Protein AF-0000000085160279 (afdb_homodimer)

Sequence (922 aa):
MEKIKIAFLVFFAVGCGTLIAQEPYTLSIDKAVALAIEHNLSLSNTKRDLETKLRKADTAWNVFIPTVDVSGTMARTNEASTVSALVPVSPTGPGGSYDYVLPYSQTLPQWSLSSRLSASLTFNIALFEGIKNVRMEYENGKISYQKARLQLERDIRKSYLQILLLKENIVLLQENISAAERRLEIARANYRAGLVPELTVLQAQVGLENLRPSLQDLQNNLQIATESLAMNLGLPHGTKLELETIGFPDPISLDMENFISTAINSKPDLEELRRSIALLKSTRQANWYQLYTPSVSLGWTYDPTFQGDPMKDNWFNGDAWQQRSGMFSITLAWRLNSLLPVSREAQGLVDLDDSLEKMNTSLALAVRGTETEVYAVVLQLQKSQKSIEALQLNVKLASRAYTLAEDAYRAGTKDVMEVTNAELDLRKAQLEVLKEQYNYMTGLLDLEYSIGVPFGTLTRRMEKIKIAFLVFFAVGCGTLIAQEPYTLSIDKAVALAIEHNLSLSNTKRDLETKLRKADTAWNVFIPTVDVSGTMARTNEASTVSALVPVSPTGPGGSYDYVLPYSQTLPQWSLSSRLSASLTFNIALFEGIKNVRMEYENGKISYQKARLQLERDIRKSYLQILLLKENIVLLQENISAAERRLEIARANYRAGLVPELTVLQAQVGLENLRPSLQDLQNNLQIATESLAMNLGLPHGTKLELETIGFPDPISLDMENFISTAINSKPDLEELRRSIALLKSTRQANWYQLYTPSVSLGWTYDPTFQGDPMKDNWFNGDAWQQRSGMFSITLAWRLNSLLPVSREAQGLVDLDDSLEKMNTSLALAVRGTETEVYAVVLQLQKSQKSIEALQLNVKLASRAYTLAEDAYRAGTKDVMEVTNAELDLRKAQLEVLKEQYNYMTGLLDLEYSIGVPFGTLTRR

Secondary structure (DSSP, 8-state):
--HHHHHHHHTTTS----------EEE-HHHHHHHHHHH-HHHHHHHHHHHHHHHHHHTGGGGGSPEEEEEEEEEE-SS--EEEEEEE---SSTT-----EEEEEEE--SEEEEEEEEEEEEEETHHHHHHHHHHHHHHHHHHHHHHHHHHHHHHHHHHHHHHHHHHHHHHHHHHHHHHHHHHHHHHHHHHHTTSS-HHHHHHHHHHHHTHHHHHHHHHHHHHHHHHHHHHHHTPPTT--EEEPP-PPPPPPP--HHHHHHHHHHH-HHHHHHHHHHHHHHHHHHHHHHHHHS-EEEEEEEEEEEE-S-TTTS-TT-GGGG-EEEEEEEEEEEEEGGGGSTTSHHHHHHHHHHHHHHHHHHHHHHHHHHHHHHHHHHHHHHHHHHHHHHHHHHHHHHHHHHHHHHHHHHHTTSS-HHHHHHHHHHHHHHHHHHHHHHHHHHHHHHHHHHHHT--TTTTT--/--HHHHHHHHTTTS----------EEE-HHHHHHHHHHH-HHHHHHHHHHHHHHHHHHTGGGGGSPEEEEEEEEEEESS--EEEEEEE---SSTT-----EEEEEEE--SEEEEEEEEEEEEE-THHHHHHHHHHHHHHHHHHHHHHHHHHHHHHHHHHHHHHHHHHHHHHHHHHHHHHHHHHHHHHHHHHHTTSS-HHHHHHHHHHHHTHHHHHHHHHHHHHHHHHHHHHHTTPPTT--EEEPP-PPPPPPP--HHHHHHHHHHH-HHHHHHHHHHHHHHHHHHHHHHHHHS-EEEEEEEEEEEE-S-TTTS-TT-GGGG-EEEEEEEEEEE--GGGGSTTSHHHHHHHHHHHHHHHHHHHHHHHHHHHHHHHHHHHHHHHHHHHHHHHHHHHHHHHHHHHHHHHHHHHTTSS-HHHHHHHHHHHHHHHHHHHHHHHHHHHHHHHHHHHHT--TTTTT--

pLDDT: mean 82.9, std 17.47, range [30.81, 97.19]

Solvent-accessible surface area (backbone atoms only — not comparable to full-atom values): 48734 Å² total; per-residue (Å²): 124,71,70,70,55,57,59,61,55,59,67,66,62,67,70,59,69,74,77,61,80,67,70,62,48,74,36,44,74,68,54,46,42,53,40,22,72,73,43,18,64,70,60,50,51,45,49,49,52,38,51,51,33,44,50,49,38,73,49,41,66,57,72,75,54,59,50,73,47,78,49,79,44,77,46,68,52,91,62,67,52,59,49,64,42,63,46,67,56,74,50,83,62,92,84,57,66,70,76,59,64,45,74,40,58,49,66,45,50,40,41,37,39,36,36,38,39,34,36,34,39,69,45,43,76,20,53,58,41,46,39,52,43,41,41,50,50,29,54,49,34,52,46,51,43,52,45,52,52,52,50,48,45,54,50,50,53,45,51,52,51,50,45,52,50,45,51,52,49,49,54,53,49,50,52,49,48,52,52,32,50,52,49,33,53,51,38,48,53,36,34,78,71,69,73,44,61,69,65,56,35,52,52,35,46,50,60,41,59,63,46,50,61,56,50,52,51,50,51,50,48,40,51,52,50,51,50,52,51,31,52,50,37,54,43,64,89,85,67,52,74,38,70,61,85,76,82,83,76,76,90,71,88,82,56,66,68,62,46,42,55,42,19,72,72,45,18,52,70,58,52,47,49,52,50,49,51,52,46,51,52,43,48,48,48,21,53,48,36,55,47,75,42,54,31,41,33,40,36,37,36,39,37,42,29,42,70,42,35,69,89,74,39,69,85,78,44,74,76,35,52,61,51,58,50,32,36,41,34,43,32,41,36,36,56,53,43,42,78,38,70,67,25,66,64,29,43,51,54,52,51,47,50,51,50,50,53,45,48,51,49,49,47,53,51,49,52,53,49,48,44,52,49,48,52,45,43,52,49,49,41,53,46,34,59,56,34,45,55,51,32,52,52,43,30,55,52,27,48,49,48,31,55,50,35,49,51,35,37,76,72,68,77,43,58,68,65,55,35,53,51,30,47,52,49,26,50,52,31,50,49,51,35,53,53,41,53,51,47,38,55,47,38,49,52,51,44,29,57,57,28,41,48,65,83,60,61,80,73,70,108,130,70,71,75,59,60,65,65,59,62,70,67,64,68,74,61,72,71,80,61,79,68,70,61,48,75,35,43,72,68,52,46,42,53,40,22,73,72,44,19,60,71,60,50,45,47,50,50,52,39,50,52,34,44,50,48,38,73,44,41,68,34,72,75,55,55,48,36,37,39,35,37,36,40,34,36,41,74,54,70,54,61,48,62,43,63,49,67,51,73,48,85,62,91,84,55,64,74,74,59,57,50,73,44,61,47,69,45,55,47,44,39,44,36,34,38,38,35,39,37,39,69,45,44,74,20,52,60,41,48,40,51,44,41,42,49,50,29,55,50,34,52,48,52,45,50,46,53,50,51,51,50,45,52,50,50,53,47,52,51,52,51,48,52,50,44,52,52,50,49,54,51,49,50,51,49,50,53,51,32,51,53,48,31,51,50,37,49,53,36,36,76,71,68,74,43,61,71,61,57,33,51,52,34,46,48,57,41,58,63,47,50,52,55,51,51,50,50,52,48,49,42,52,44,49,51,50,52,49,32,51,52,35,52,44,64,88,84,67,50,74,38,71,62,85,76,81,82,76,76,92,70,88,83,56,66,69,61,46,45,56,41,18,72,72,45,18,54,70,56,52,48,49,54,50,50,49,54,44,50,52,42,48,48,49,20,51,48,36,55,47,76,40,55,30,42,32,42,36,39,37,38,37,44,27,43,78,41,39,75,92,76,42,67,87,81,43,78,75,35,54,61,51,64,49,65,47,80,43,78,44,81,45,69,67,66,59,42,78,37,72,84,28,72,64,30,40,49,53,52,50,47,50,51,49,50,51,50,49,50,52,48,47,53,48,48,51,53,48,48,45,52,49,48,50,50,44,51,52,51,42,52,49,35,58,55,45,46,56,52,32,53,48,45,30,54,51,26,48,49,48,27,52,50,34,48,51,34,37,75,71,67,75,43,58,70,65,54,32,50,51,28,46,52,48,25,49,52,30,50,50,48,36,53,54,41,54,51,47,38,56,48,40,51,53,49,43,30,59,57,28,40,48,67,84,57,64,83,72,72,110

InterPro domains:
  IPR003423 Outer membrane efflux protein [PF02321] (35-234)
  IPR003423 Outer membrane efflux protein [PF02321] (370-452)
  IPR051906 Outer membrane protein TolC-like [PTHR30026] (7-454)

Organism: Gracilinema caldarium (strain ATCC 51460 / DSM 7334 / H1) (NCBI:txid744872)

Radius of gyration: 43.68 Å; Cα contacts (8 Å, |Δi|>4): 1204; chains: 2; bounding box: 76×145×100 Å

Foldseek 3Di:
DVVVVVVVVVVVPPPPPPPPPPPADEDELVRLLVLLCVAFPVLVVLVVVLVVLVVCLVCLCCLQPWDKDKDKDKAFAPDQPFPQDQDQDPDPDDPDDSPDRPRRRDRQHRIKMKMKIKIKHKDFPLSVLVSVLSVLVSVLSVLVSVLVSLVLSLVLSLLLLVLVLLVVLLVLLVVVLVVLVVLLVVQVVCVVVVNDDPVSNVVSVVVNVVSVVVSVVSVVVSLVSVQVSCVSSNHDGPRRHDYDDDDFFDQFDQDLVVLLVLLCVAASVLVSLVSVLVSLVSVLVSLVRVQPAKMKMKMKMWMFMFRDNPVPDDPPPPVRRPPGDMDIDIDTGHDCQCVDCVGPSNVVSVVSVVVSVVSVVVSVVVSVVLSVQLVVLSVLLVVLVVVLVVLVVQLVVLVVQLVVQVVCVVVVNDDPVSNVVSSVSNSVSVSVSSVSSSVNVSSLSSSCNSSNHDPPPRRVD/DPVVVVVVPPVVPPPPPPPPPFPADEDELVRLLVLLCVAFPVLVVLVVVLVVLVVCLVCLCVLQFWDKDKDKDKAFDPDQPFPFDQPQPPDPDDPDDSPGRPRPRDRQPRIWMKMKIKIKHKDFPLSVLVSVLSVLVSVLSVLVSVLVSLVLSLVLSLLLLVLVLLVVLLVLLVVVLVVLVVLLVVVVVCVVVVNDDPVSNVVSVVVNVVSVVVSVVSVVVSLVSVQVSCVSSNHDGPRRHDYDDDDFFDQFDDDLVVLLVLLCVAASVLVSLVSVLVSLVSVLVSLVRVQPPKMKMWMKMWMFMFSDDPVPDDPPPPVRSPPGDMDIDIDIGHDCQCVPCPGPSNVVSVVSVVVSVVSVVVSVVVSVVLSVQLVVLSVLLVVLVVVLVVLVVQLVVLVVQLVVQVVCVVVVNDDVVSNVVSSVSNSVSVSVSSVSSSVNVSSLSSSCNSSNHDPPPRRVD

Nearest PDB structures (foldseek):
  1ek9-assembly1_A  TM=8.332E-01  e=2.697E-19  Escherichia coli
  5bun-assembly1_B  TM=8.546E-01  e=1.245E-18  Salmonella enterica subsp. enterica serovar Typhi
  2xmn-assembly1_C  TM=8.506E-01  e=3.181E-18  Escherichia coli K-12
  2wmz-assembly1_B  TM=8.341E-01  e=1.848E-18  Escherichia coli K-12
  2vdd-assembly1_A  TM=8.212E-01  e=1.206E-17  Escherichia coli K-12

Structure (mmCIF, N/CA/C/O backbone):
data_AF-0000000085160279-model_v1
#
loop_
_entity.id
_entity.type
_entity.pdbx_description
1 polymer 'Outer membrane efflux protein'
#
loop_
_atom_site.group_PDB
_atom_site.id
_atom_site.type_symbol
_atom_site.label_atom_id
_atom_site.label_alt_id
_atom_site.label_comp_id
_atom_site.label_asym_id
_atom_site.label_entity_id
_atom_site.label_seq_id
_atom_site.pdbx_PDB_ins_code
_atom_site.Cartn_x
_atom_site.Cartn_y
_atom_site.Cartn_z
_atom_site.occupancy
_atom_site.B_iso_or_equiv
_atom_site.auth_seq_id
_atom_site.auth_comp_id
_atom_site.auth_asym_id
_atom_site.auth_atom_id
_atom_site.pdbx_PDB_model_num
ATOM 1 N N . MET A 1 1 ? 39.062 34.781 -33.75 1 34.47 1 MET A N 1
ATOM 2 C CA . MET A 1 1 ? 37.906 34.094 -33.156 1 34.47 1 MET A CA 1
ATOM 3 C C . MET A 1 1 ? 37.688 32.75 -33.844 1 34.47 1 MET A C 1
ATOM 5 O O . MET A 1 1 ? 36.969 31.906 -33.312 1 34.47 1 MET A O 1
ATOM 9 N N . GLU A 1 2 ? 38.062 32.688 -35.156 1 42.19 2 GLU A N 1
ATOM 10 C CA . GLU A 1 2 ? 37.844 31.5 -35.969 1 42.19 2 GLU A CA 1
ATOM 11 C C . GLU A 1 2 ? 38.812 30.391 -35.625 1 42.19 2 GLU A C 1
ATOM 13 O O . GLU A 1 2 ? 38.531 29.219 -35.844 1 42.19 2 GLU A O 1
ATOM 18 N N . LYS A 1 3 ? 40.125 30.703 -35.406 1 48.88 3 LYS A N 1
ATOM 19 C CA . LYS A 1 3 ? 41.188 29.719 -35.219 1 48.88 3 LYS A CA 1
ATOM 20 C C . LYS A 1 3 ? 40.969 28.922 -33.938 1 48.88 3 LYS A C 1
ATOM 22 O O . LYS A 1 3 ? 41.438 27.781 -33.812 1 48.88 3 LYS A O 1
ATOM 27 N N . ILE A 1 4 ? 40.469 29.672 -32.875 1 44.59 4 ILE A N 1
ATOM 28 C CA . ILE A 1 4 ? 40.375 28.984 -31.578 1 44.59 4 ILE A CA 1
ATOM 29 C C . ILE A 1 4 ? 39.25 27.922 -31.656 1 44.59 4 ILE A C 1
ATOM 31 O O . ILE A 1 4 ? 39.125 27.094 -30.75 1 44.59 4 ILE A O 1
ATOM 35 N N . LYS A 1 5 ? 38.281 28.031 -32.656 1 46.5 5 LYS A N 1
ATOM 36 C CA . LYS A 1 5 ? 37.188 27.094 -32.75 1 46.5 5 LYS A CA 1
ATOM 37 C C . LYS A 1 5 ? 37.625 25.734 -33.281 1 46.5 5 LYS A C 1
ATOM 39 O O . LYS A 1 5 ? 37.125 24.703 -32.875 1 46.5 5 LYS A O 1
ATOM 44 N N . ILE A 1 6 ? 38.688 25.906 -34.219 1 44.31 6 ILE A N 1
ATOM 45 C CA . ILE A 1 6 ? 39.031 24.641 -34.844 1 44.31 6 ILE A CA 1
ATOM 46 C C . ILE A 1 6 ? 39.75 23.734 -33.844 1 44.31 6 ILE A C 1
ATOM 48 O O . ILE A 1 6 ? 39.656 22.5 -33.938 1 44.31 6 ILE A O 1
ATOM 52 N N . ALA A 1 7 ? 40.594 24.375 -32.906 1 43.75 7 ALA A N 1
ATOM 53 C CA . ALA A 1 7 ? 41.438 23.531 -32.062 1 43.75 7 ALA A CA 1
ATOM 54 C C . ALA A 1 7 ? 40.562 22.75 -31.078 1 43.75 7 ALA A C 1
ATOM 56 O O . ALA A 1 7 ? 40.906 21.625 -30.688 1 43.75 7 ALA A O 1
ATOM 57 N N . PHE A 1 8 ? 39.375 23.375 -30.688 1 43.59 8 PHE A N 1
ATOM 58 C CA . PHE A 1 8 ? 38.562 22.656 -29.688 1 43.59 8 PHE A CA 1
ATOM 59 C C . PHE A 1 8 ? 37.938 21.406 -30.297 1 43.59 8 PHE A C 1
ATOM 61 O O . PHE A 1 8 ? 37.625 20.469 -29.578 1 43.59 8 PHE A O 1
ATOM 68 N N . LEU A 1 9 ? 37.75 21.391 -31.656 1 42.62 9 LEU A N 1
ATOM 69 C CA . LEU A 1 9 ? 37.031 20.25 -32.188 1 42.62 9 LEU A CA 1
ATOM 70 C C . LEU A 1 9 ? 37.906 19 -32.188 1 42.62 9 LEU A C 1
ATOM 72 O O . LEU A 1 9 ? 37.438 17.891 -32 1 42.62 9 LEU A O 1
ATOM 76 N N . VAL A 1 10 ? 39.219 19.219 -32.438 1 43.72 10 VAL A N 1
ATOM 77 C CA . VAL A 1 10 ? 40 18.016 -32.656 1 43.72 10 VAL A CA 1
ATOM 78 C C . VAL A 1 10 ? 40.125 17.219 -31.375 1 43.72 10 VAL A C 1
ATOM 80 O O . VAL A 1 10 ? 40.156 15.984 -31.391 1 43.72 10 VAL A O 1
ATOM 83 N N . PHE A 1 11 ? 40.219 17.891 -30.188 1 41.56 11 PHE A N 1
ATOM 84 C CA . PHE A 1 11 ? 40.562 17.078 -29.031 1 41.56 11 PHE A CA 1
ATOM 85 C C . PHE A 1 11 ? 39.406 16.141 -28.672 1 41.56 11 PHE A C 1
ATOM 87 O O . PHE A 1 11 ? 39.531 15.266 -27.812 1 41.56 11 PHE A O 1
ATOM 94 N N . PHE A 1 12 ? 38.125 16.469 -29.078 1 40.34 12 PHE A N 1
ATOM 95 C CA . PHE A 1 12 ? 37.094 15.602 -28.531 1 40.34 12 PHE A CA 1
ATOM 96 C C . PHE A 1 12 ? 37.125 14.25 -29.234 1 40.34 12 PHE A C 1
ATOM 98 O O . PHE A 1 12 ? 36.344 13.344 -28.859 1 40.34 12 PHE A O 1
ATOM 105 N N . ALA A 1 13 ? 37.688 14.156 -30.484 1 37.88 13 ALA A N 1
ATOM 106 C CA . ALA A 1 13 ? 37.469 12.875 -31.156 1 37.88 13 ALA A CA 1
ATOM 107 C C . ALA A 1 13 ? 38.188 11.75 -30.453 1 37.88 13 ALA A C 1
ATOM 109 O O . ALA A 1 13 ? 37.875 10.578 -30.625 1 37.88 13 ALA A O 1
ATOM 110 N N . VAL A 1 14 ? 39.406 12.117 -29.984 1 39.25 14 VAL A N 1
ATOM 111 C CA . VAL A 1 14 ? 40.25 10.945 -29.766 1 39.25 14 VAL A CA 1
ATOM 112 C C . VAL A 1 14 ? 39.719 10.141 -28.578 1 39.25 14 VAL A C 1
ATOM 114 O O . VAL A 1 14 ? 40.219 9.055 -28.281 1 39.25 14 VAL A O 1
ATOM 117 N N . GLY A 1 15 ? 39.062 10.82 -27.656 1 37.03 15 GLY A N 1
ATOM 118 C CA . GLY A 1 15 ? 38.875 9.906 -26.547 1 37.03 15 GLY A CA 1
ATOM 119 C C . GLY A 1 15 ? 38 8.727 -26.875 1 37.03 15 GLY A C 1
ATOM 120 O O . GLY A 1 15 ? 36.812 8.727 -26.547 1 37.03 15 GLY A O 1
ATOM 121 N N . CYS A 1 16 ? 37.844 8.391 -28.156 1 37.28 16 CYS A N 1
ATOM 122 C CA . CYS A 1 16 ? 37.094 7.145 -28.297 1 37.28 16 CYS A CA 1
ATOM 123 C C . CYS A 1 16 ? 37.719 6.035 -27.469 1 37.28 16 CYS A C 1
ATOM 125 O O . CYS A 1 16 ? 38.844 5.586 -27.766 1 37.28 16 CYS A O 1
ATOM 127 N N . GLY A 1 17 ? 37.656 6.074 -26.203 1 36.75 17 GLY A N 1
ATOM 128 C CA . GLY A 1 17 ? 38.031 4.949 -25.375 1 36.75 17 GLY A CA 1
ATOM 129 C C . GLY A 1 17 ? 37.719 3.604 -26.016 1 36.75 17 GLY A C 1
ATOM 130 O O . GLY A 1 17 ? 36.656 3.406 -26.594 1 36.75 17 GLY A O 1
ATOM 131 N N . THR A 1 18 ? 38.719 3.016 -26.641 1 39.62 18 THR A N 1
ATOM 132 C CA . THR A 1 18 ? 38.719 1.594 -26.969 1 39.62 18 THR A CA 1
ATOM 133 C C . THR A 1 18 ? 37.812 0.825 -26 1 39.62 18 THR A C 1
ATOM 135 O O . THR A 1 18 ? 37.938 0.979 -24.781 1 39.62 18 THR A O 1
ATOM 138 N N . LEU A 1 19 ? 36.594 0.634 -26.359 1 41.16 19 LEU A N 1
ATOM 139 C CA . LEU A 1 19 ? 35.812 -0.433 -25.75 1 41.16 19 LEU A CA 1
ATOM 140 C C . LEU A 1 19 ? 36.656 -1.681 -25.531 1 41.16 19 LEU A C 1
ATOM 142 O O . LEU A 1 19 ? 36.906 -2.436 -26.469 1 41.16 19 LEU A O 1
ATOM 146 N N . ILE A 1 20 ? 37.906 -1.626 -24.984 1 40.78 20 ILE A N 1
ATOM 147 C CA . ILE A 1 20 ? 38.531 -2.863 -24.5 1 40.78 20 ILE A CA 1
ATOM 148 C C . ILE A 1 20 ? 37.438 -3.85 -24.094 1 40.78 20 ILE A C 1
ATOM 150 O O . ILE A 1 20 ? 36.5 -3.482 -23.391 1 40.78 20 ILE A O 1
ATOM 154 N N . ALA A 1 21 ? 37.344 -4.793 -24.859 1 44.59 21 ALA A N 1
ATOM 155 C CA . ALA A 1 21 ? 36.594 -5.969 -24.484 1 44.59 21 ALA A CA 1
ATOM 156 C C . ALA A 1 21 ? 36.688 -6.238 -22.984 1 44.59 21 ALA A C 1
ATOM 158 O O . ALA A 1 21 ? 37.781 -6.555 -22.484 1 44.59 21 ALA A O 1
ATOM 159 N N . GLN A 1 22 ? 36.156 -5.473 -22.094 1 50.62 22 GLN A N 1
ATOM 160 C CA . GLN A 1 22 ? 36.188 -5.578 -20.641 1 50.62 22 GLN A CA 1
ATOM 161 C C . GLN A 1 22 ? 36.031 -7.027 -20.188 1 50.62 22 GLN A C 1
ATOM 163 O O . GLN A 1 22 ? 35.156 -7.746 -20.656 1 50.62 22 GLN A O 1
ATOM 168 N N . GLU A 1 23 ? 37.156 -7.727 -19.844 1 59.12 23 GLU A N 1
ATOM 169 C CA . GLU A 1 23 ? 37.219 -9.047 -19.219 1 59.12 23 GLU A CA 1
ATOM 170 C C . GLU A 1 23 ? 35.969 -9.289 -18.344 1 59.12 23 GLU A C 1
ATOM 172 O O . GLU A 1 23 ? 35.469 -8.359 -17.719 1 59.12 23 GLU A O 1
ATOM 177 N N . PRO A 1 24 ? 35.375 -10.461 -18.656 1 71.31 24 PRO A N 1
ATOM 178 C CA . PRO A 1 24 ? 34.188 -10.766 -17.844 1 71.31 24 PRO A CA 1
ATOM 179 C C . PRO A 1 24 ? 34.438 -10.586 -16.344 1 71.31 24 PRO A C 1
ATOM 181 O O . PRO A 1 24 ? 35.5 -10.945 -15.844 1 71.31 24 PRO A O 1
ATOM 184 N N . TYR A 1 25 ? 33.844 -9.672 -15.773 1 75.88 25 TYR A N 1
ATOM 185 C CA . TYR A 1 25 ? 33.875 -9.398 -14.344 1 75.88 25 TYR A CA 1
ATOM 186 C C . TYR A 1 25 ? 33.312 -10.586 -13.555 1 75.88 25 TYR A C 1
ATOM 188 O O . TYR A 1 25 ? 32.125 -10.914 -13.648 1 75.88 25 TYR A O 1
ATOM 196 N N . THR A 1 26 ? 34.25 -11.508 -13.023 1 85.62 26 THR A N 1
ATOM 197 C CA . THR A 1 26 ? 33.844 -12.617 -12.18 1 85.62 26 THR A CA 1
ATOM 198 C C . THR A 1 26 ? 33.281 -12.109 -10.852 1 85.62 26 THR A C 1
ATOM 200 O O . THR A 1 26 ? 33.969 -11.367 -10.141 1 85.62 26 THR A O 1
ATOM 203 N N . LEU A 1 27 ? 32.094 -12.398 -10.688 1 91.38 27 LEU A N 1
ATOM 204 C CA . LEU A 1 27 ? 31.391 -11.828 -9.539 1 91.38 27 LEU A CA 1
ATOM 205 C C . LEU A 1 27 ? 30.859 -12.93 -8.625 1 91.38 27 LEU A C 1
ATOM 207 O O . LEU A 1 27 ? 30.141 -13.82 -9.086 1 91.38 27 LEU A O 1
ATOM 211 N N . SER A 1 28 ? 31.406 -12.93 -7.406 1 93.62 28 SER A N 1
ATOM 212 C CA . SER A 1 28 ? 30.781 -13.758 -6.387 1 93.62 28 SER A CA 1
ATOM 213 C C . SER A 1 28 ? 29.531 -13.094 -5.82 1 93.62 28 SER A C 1
ATOM 215 O O . SER A 1 28 ? 29.312 -11.898 -6.02 1 93.62 28 SER A O 1
ATOM 217 N N . ILE A 1 29 ? 28.719 -13.883 -5.172 1 94.5 29 ILE A N 1
ATOM 218 C CA . ILE A 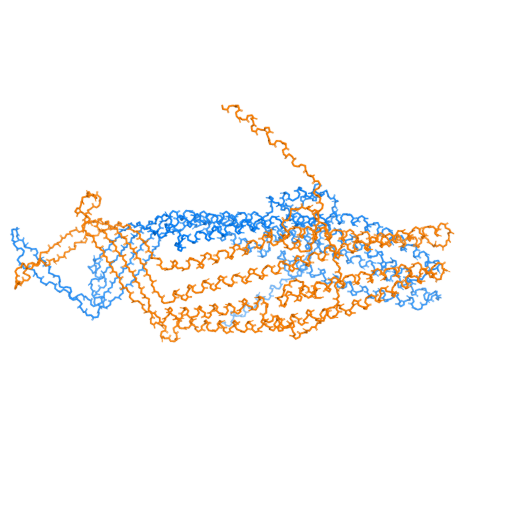1 29 ? 27.453 -13.367 -4.652 1 94.5 29 ILE A CA 1
ATOM 219 C C . ILE A 1 29 ? 27.734 -12.266 -3.633 1 94.5 29 ILE A C 1
ATOM 221 O O . ILE A 1 29 ? 27.047 -11.242 -3.623 1 94.5 29 ILE A O 1
ATOM 225 N N . ASP A 1 30 ? 28.734 -12.414 -2.789 1 93.56 30 ASP A N 1
ATOM 226 C CA . ASP A 1 30 ? 29.062 -11.422 -1.768 1 93.56 30 ASP A CA 1
ATOM 227 C C . ASP A 1 30 ? 29.641 -10.156 -2.395 1 93.56 30 ASP A C 1
ATOM 229 O O . ASP A 1 30 ? 29.359 -9.047 -1.946 1 93.56 30 ASP A O 1
ATOM 233 N N . LYS A 1 31 ? 30.391 -10.383 -3.418 1 94.25 31 LYS A N 1
ATOM 234 C CA . LYS A 1 31 ? 30.953 -9.234 -4.121 1 94.25 31 LYS A CA 1
ATOM 235 C C . LYS A 1 31 ? 29.875 -8.445 -4.844 1 94.25 31 LYS A C 1
ATOM 237 O O . LYS A 1 31 ? 29.938 -7.219 -4.918 1 94.25 31 LYS A O 1
ATOM 242 N N . ALA A 1 32 ? 28.953 -9.203 -5.406 1 95.44 32 ALA A N 1
ATOM 243 C CA . ALA A 1 32 ? 27.844 -8.531 -6.066 1 95.44 32 ALA A CA 1
ATOM 244 C C . ALA A 1 32 ? 27.062 -7.664 -5.078 1 95.44 32 ALA A C 1
ATOM 246 O O . ALA A 1 32 ? 26.703 -6.527 -5.391 1 95.44 32 ALA A O 1
ATOM 247 N N . VAL A 1 33 ? 26.891 -8.18 -3.871 1 96.44 33 VAL A N 1
ATOM 248 C CA . VAL A 1 33 ? 26.172 -7.445 -2.838 1 96.44 33 VAL A CA 1
ATOM 249 C C . VAL A 1 33 ? 26.953 -6.203 -2.43 1 96.44 33 VAL A C 1
ATOM 251 O O . VAL A 1 33 ? 26.391 -5.117 -2.299 1 96.44 33 VAL A O 1
ATOM 254 N N . ALA A 1 34 ? 28.25 -6.355 -2.262 1 95.06 34 ALA A N 1
ATOM 255 C CA . ALA A 1 34 ? 29.109 -5.238 -1.864 1 95.06 34 ALA A CA 1
ATOM 256 C C . ALA A 1 34 ? 29.094 -4.145 -2.926 1 95.06 34 ALA A C 1
ATOM 258 O O . ALA A 1 34 ? 29.031 -2.955 -2.6 1 95.06 34 ALA A O 1
ATOM 259 N N . LEU A 1 35 ? 29.141 -4.605 -4.148 1 94.19 35 LEU A N 1
ATOM 260 C CA . LEU A 1 35 ? 29.109 -3.654 -5.254 1 94.19 35 LEU A CA 1
ATOM 261 C C . LEU A 1 35 ? 27.797 -2.895 -5.285 1 94.19 35 LEU A C 1
ATOM 263 O O . LEU A 1 35 ? 27.766 -1.689 -5.551 1 94.19 35 LEU A O 1
ATOM 267 N N . ALA A 1 36 ? 26.688 -3.584 -5.105 1 96.19 36 ALA A N 1
ATOM 268 C CA . ALA A 1 36 ? 25.359 -2.963 -5.125 1 96.19 36 ALA A CA 1
ATOM 269 C C . ALA A 1 36 ? 25.219 -1.955 -3.988 1 96.19 36 ALA A C 1
ATOM 271 O O . ALA A 1 36 ? 24.656 -0.873 -4.18 1 96.19 36 ALA A O 1
ATOM 272 N N . ILE A 1 37 ? 25.734 -2.303 -2.834 1 95.69 37 ILE A N 1
ATOM 273 C CA . ILE A 1 37 ? 25.625 -1.432 -1.67 1 95.69 37 ILE A CA 1
ATOM 274 C C . ILE A 1 37 ? 26.406 -0.145 -1.911 1 95.69 37 ILE A C 1
ATOM 276 O O . ILE A 1 37 ? 25.984 0.936 -1.494 1 95.69 37 ILE A O 1
ATOM 280 N N . GLU A 1 38 ? 27.422 -0.228 -2.625 1 93.5 38 GLU A N 1
ATOM 281 C CA . GLU A 1 38 ? 28.281 0.927 -2.842 1 93.5 38 GLU A CA 1
ATOM 282 C C . GLU A 1 38 ? 27.766 1.797 -3.984 1 93.5 38 GLU A C 1
ATOM 284 O O . GLU A 1 38 ? 27.844 3.025 -3.922 1 93.5 38 GLU A O 1
ATOM 289 N N . HIS A 1 39 ? 27.141 1.119 -5.027 1 92.38 39 HIS A N 1
ATOM 290 C CA . HIS A 1 39 ? 26.922 1.895 -6.242 1 92.38 39 HIS A CA 1
ATOM 291 C C . HIS A 1 39 ? 25.438 1.993 -6.574 1 92.38 39 HIS A C 1
ATOM 293 O O . HIS A 1 39 ? 25.062 2.711 -7.5 1 92.38 39 HIS A O 1
ATOM 299 N N . ASN A 1 40 ? 24.609 1.35 -5.875 1 93.31 40 ASN A N 1
ATOM 300 C CA . ASN A 1 40 ? 23.172 1.391 -6.195 1 93.31 40 ASN A CA 1
ATOM 301 C C . ASN A 1 40 ? 22.594 2.785 -5.988 1 93.31 40 ASN A C 1
ATOM 303 O O . ASN A 1 40 ? 22.797 3.393 -4.934 1 93.31 40 ASN A O 1
ATOM 307 N N . LEU A 1 41 ? 21.891 3.24 -6.945 1 92.12 41 LEU A N 1
ATOM 308 C CA . LEU A 1 41 ? 21.391 4.613 -6.945 1 92.12 41 LEU A CA 1
ATOM 309 C C . LEU A 1 41 ? 20.234 4.773 -5.957 1 92.12 41 LEU A C 1
ATOM 311 O O . LEU A 1 41 ? 20.125 5.805 -5.293 1 92.12 41 LEU A O 1
ATOM 315 N N . SER A 1 42 ? 19.359 3.797 -5.898 1 92.38 42 SER A N 1
ATOM 316 C CA . SER A 1 42 ? 18.219 3.875 -4.98 1 92.38 42 SER A CA 1
ATOM 317 C C . SER A 1 42 ? 18.688 3.926 -3.529 1 92.38 42 SER A C 1
ATOM 319 O O . SER A 1 42 ? 18.188 4.719 -2.734 1 92.38 42 SER A O 1
ATOM 321 N N . LEU A 1 43 ? 19.703 3.107 -3.172 1 94.44 43 LEU A N 1
ATOM 322 C CA . LEU A 1 43 ? 20.234 3.107 -1.816 1 94.44 43 LEU A CA 1
ATOM 323 C C . LEU A 1 43 ? 20.969 4.414 -1.523 1 94.44 43 LEU A C 1
ATOM 325 O O . LEU A 1 43 ? 20.922 4.918 -0.399 1 94.44 43 LEU A O 1
ATOM 329 N N . SER A 1 44 ? 21.625 4.98 -2.543 1 94 44 SER A N 1
ATOM 330 C CA . SER A 1 44 ? 22.312 6.258 -2.373 1 94 44 SER A CA 1
ATOM 331 C C . SER A 1 44 ? 21.328 7.371 -2.021 1 94 44 SER A C 1
ATOM 333 O O . SER A 1 44 ? 21.625 8.234 -1.197 1 94 44 SER A O 1
ATOM 335 N N . ASN A 1 45 ? 20.203 7.289 -2.641 1 93.81 45 ASN A N 1
ATOM 336 C CA . ASN A 1 45 ? 19.172 8.273 -2.322 1 93.81 45 ASN A CA 1
ATOM 337 C C . ASN A 1 45 ? 18.672 8.117 -0.89 1 93.81 45 ASN A C 1
ATOM 339 O O . ASN A 1 45 ? 18.438 9.109 -0.198 1 93.81 45 ASN A O 1
ATOM 343 N N . THR A 1 46 ? 18.469 6.914 -0.438 1 94.5 46 THR A N 1
ATOM 344 C CA . THR A 1 46 ? 18.047 6.672 0.938 1 94.5 46 THR A CA 1
ATOM 345 C C . THR A 1 46 ? 19.125 7.133 1.92 1 94.5 46 THR A C 1
ATOM 347 O O . THR A 1 46 ? 18.812 7.625 3.006 1 94.5 46 THR A O 1
ATOM 350 N N . LYS A 1 47 ? 20.344 6.98 1.533 1 95 47 LYS A N 1
ATOM 351 C CA . LYS A 1 47 ? 21.453 7.461 2.355 1 95 47 LYS A CA 1
ATOM 352 C C . LYS A 1 47 ? 21.438 8.984 2.463 1 95 47 LYS A C 1
ATOM 354 O O . LYS A 1 47 ? 21.672 9.531 3.541 1 95 47 LYS A O 1
ATOM 359 N N . ARG A 1 48 ? 21.172 9.648 1.359 1 95.44 48 ARG A N 1
ATOM 360 C CA . ARG A 1 48 ? 21.078 11.102 1.366 1 95.44 48 ARG A CA 1
ATOM 361 C C . ARG A 1 48 ? 19.922 11.57 2.252 1 95.44 48 ARG A C 1
ATOM 363 O O . ARG A 1 48 ? 20.047 12.594 2.939 1 95.44 48 ARG A O 1
ATOM 370 N N . ASP A 1 49 ? 18.859 10.82 2.234 1 94.94 49 ASP A N 1
ATOM 371 C CA . ASP A 1 49 ? 17.75 11.141 3.119 1 94.94 49 ASP A CA 1
ATOM 372 C C . ASP A 1 49 ? 18.156 11.039 4.586 1 94.94 49 ASP A C 1
ATOM 374 O O . ASP A 1 49 ? 17.766 11.859 5.41 1 94.94 49 ASP A O 1
ATOM 378 N N . LEU A 1 50 ? 18.922 10.008 4.898 1 95.88 50 LEU A N 1
ATOM 379 C CA . LEU A 1 50 ? 19.422 9.828 6.258 1 95.88 50 LEU A CA 1
ATOM 380 C C . LEU A 1 50 ? 20.359 10.977 6.648 1 95.88 50 LEU A C 1
ATOM 382 O O . LEU A 1 50 ? 20.281 11.492 7.766 1 95.88 50 LEU A O 1
ATOM 386 N N . GLU A 1 51 ? 21.156 11.453 5.711 1 96.19 51 GLU A N 1
ATOM 387 C CA . GLU A 1 51 ? 22.078 12.562 5.969 1 96.19 51 GLU A CA 1
ATOM 388 C C . GLU A 1 51 ? 21.312 13.859 6.211 1 96.19 51 GLU A C 1
ATOM 390 O O . GLU A 1 51 ? 21.703 14.68 7.043 1 96.19 51 GLU A O 1
ATOM 395 N N . THR A 1 52 ? 20.281 13.969 5.457 1 95.81 52 THR A N 1
ATOM 396 C CA . THR A 1 52 ? 19.438 15.141 5.652 1 95.81 52 THR A CA 1
ATOM 397 C C . THR A 1 52 ? 18.812 15.125 7.047 1 95.81 52 THR A C 1
ATOM 399 O O . THR A 1 52 ? 18.781 16.156 7.73 1 95.81 52 THR A O 1
ATOM 402 N N . LYS A 1 53 ? 18.312 13.969 7.496 1 94.88 53 LYS A N 1
ATOM 403 C CA . LYS A 1 53 ? 17.734 13.844 8.836 1 94.88 53 LYS A CA 1
ATOM 404 C C . LYS A 1 53 ? 18.797 14.078 9.906 1 94.88 53 LYS A C 1
ATOM 406 O O . LYS A 1 53 ? 18.5 14.648 10.961 1 94.88 53 LYS A O 1
ATOM 411 N N . LEU A 1 54 ? 20.016 13.625 9.648 1 96.12 54 LEU A N 1
ATOM 412 C CA . LEU A 1 54 ? 21.125 13.859 10.57 1 96.12 54 LEU A CA 1
ATOM 413 C C . LEU A 1 54 ? 21.422 15.344 10.703 1 96.12 54 LEU A C 1
ATOM 415 O O . LEU A 1 54 ? 21.609 15.852 11.812 1 96.12 54 LEU A O 1
ATOM 419 N N . ARG A 1 55 ? 21.422 16.031 9.586 1 96.31 55 ARG A N 1
ATOM 420 C CA . ARG A 1 55 ? 21.656 17.469 9.617 1 96.31 55 ARG A CA 1
ATOM 421 C C . ARG A 1 55 ? 20.562 18.188 10.391 1 96.31 55 ARG A C 1
ATOM 423 O O . ARG A 1 55 ? 20.828 19.109 11.156 1 96.31 55 ARG A O 1
ATOM 430 N N . LYS A 1 56 ? 19.328 17.766 10.227 1 94.44 56 LYS A N 1
ATOM 431 C CA . LYS A 1 56 ? 18.219 18.375 10.961 1 94.44 56 LYS A CA 1
ATOM 432 C C . LYS A 1 56 ? 18.344 18.109 12.461 1 94.44 56 LYS A C 1
ATOM 434 O O . LYS A 1 56 ? 18.047 18.984 13.273 1 94.44 56 LYS A O 1
ATOM 439 N N . ALA A 1 57 ? 18.812 16.922 12.773 1 95.19 57 ALA A N 1
ATOM 440 C CA . ALA A 1 57 ? 18.984 16.562 14.18 1 95.19 57 ALA A CA 1
ATOM 441 C C . ALA A 1 57 ? 20.125 17.359 14.805 1 95.19 57 ALA A C 1
ATOM 443 O O . ALA A 1 57 ? 20.016 17.828 15.938 1 95.19 57 ALA A O 1
ATOM 444 N N . ASP A 1 58 ? 21.188 17.641 14.039 1 94.56 58 ASP A N 1
ATOM 445 C CA . ASP A 1 58 ? 22.344 18.359 14.539 1 94.56 58 ASP A CA 1
ATOM 446 C C . ASP A 1 58 ? 22.047 19.859 14.688 1 94.56 58 ASP A C 1
ATOM 448 O O . ASP A 1 58 ? 22.562 20.516 15.586 1 94.56 58 ASP A O 1
ATOM 452 N N . THR A 1 59 ? 21.109 20.25 13.805 1 93.19 59 THR A N 1
ATOM 453 C CA . THR A 1 59 ? 20.797 21.672 13.82 1 93.19 59 THR A CA 1
ATOM 454 C C . THR A 1 59 ? 19.453 21.922 14.516 1 93.19 59 THR A C 1
ATOM 456 O O . THR A 1 59 ? 18.859 22.969 14.344 1 93.19 59 THR A O 1
ATOM 459 N N . ALA A 1 60 ? 19.016 20.906 15.25 1 91 60 ALA A N 1
ATOM 460 C CA . ALA A 1 60 ? 17.688 21.016 15.875 1 91 60 ALA A CA 1
ATOM 461 C C . ALA A 1 60 ? 17.672 22.141 16.922 1 91 60 ALA A C 1
ATOM 463 O O . ALA A 1 60 ? 16.609 22.688 17.219 1 91 60 ALA A O 1
ATOM 464 N N . TRP A 1 61 ? 18.859 22.641 17.328 1 89.94 61 TRP A N 1
ATOM 465 C CA . TRP A 1 61 ? 18.969 23.672 18.344 1 89.94 61 TRP A CA 1
ATOM 466 C C . TRP A 1 61 ? 18.75 25.062 17.734 1 89.94 61 TRP A C 1
ATOM 468 O O . TRP A 1 61 ? 18.688 26.047 18.453 1 89.94 61 TRP A O 1
ATOM 478 N N . ASN A 1 62 ? 18.609 25.047 16.344 1 88.38 62 ASN A N 1
ATOM 479 C CA . ASN A 1 62 ? 18.469 26.328 15.664 1 88.38 62 ASN A CA 1
ATOM 480 C C . ASN A 1 62 ? 17.156 27.016 16.047 1 88.38 62 ASN A C 1
ATOM 482 O O . ASN A 1 62 ? 16.969 28.203 15.75 1 88.38 62 ASN A O 1
ATOM 486 N N . VAL A 1 63 ? 16.281 26.25 16.766 1 86.25 63 VAL A N 1
ATOM 487 C CA . VAL A 1 63 ? 15.031 26.844 17.234 1 86.25 63 VAL A CA 1
ATOM 488 C C . VAL A 1 63 ? 15.32 27.875 18.328 1 86.25 63 VAL A C 1
ATOM 490 O O . VAL A 1 63 ? 14.492 28.75 18.594 1 86.25 63 VAL A O 1
ATOM 493 N N . PHE A 1 64 ? 16.609 27.953 18.875 1 89.12 64 PHE A N 1
ATOM 494 C CA . PHE A 1 64 ? 17.016 28.875 19.938 1 89.12 64 PHE A CA 1
ATOM 495 C C . PHE A 1 64 ? 17.719 30.094 19.359 1 89.12 64 PHE A C 1
ATOM 497 O O . PHE A 1 64 ? 18.141 30.984 20.094 1 89.12 64 PHE A O 1
ATOM 504 N N . ILE A 1 65 ? 17.75 30.109 17.984 1 90.12 65 ILE A N 1
ATOM 505 C CA . ILE A 1 65 ? 18.328 31.281 17.344 1 90.12 65 ILE A CA 1
ATOM 506 C C . ILE A 1 65 ? 17.266 32.375 17.203 1 90.12 65 ILE A C 1
ATOM 508 O O . ILE A 1 65 ? 16.203 32.125 16.641 1 90.12 65 ILE A O 1
ATOM 512 N N . PRO A 1 66 ? 17.531 33.594 17.719 1 90.12 66 PRO A N 1
ATOM 513 C CA . PRO A 1 66 ? 16.562 34.688 17.578 1 90.12 66 PRO A CA 1
ATOM 514 C C . PRO A 1 66 ? 16.312 35.094 16.125 1 90.12 66 PRO A C 1
ATOM 516 O O . PRO A 1 66 ? 17.203 34.969 15.289 1 90.12 66 PRO A O 1
ATOM 519 N N . THR A 1 67 ? 15.18 35.406 15.875 1 90.19 67 THR A N 1
ATOM 520 C CA . THR A 1 67 ? 14.844 35.938 14.57 1 90.19 67 THR A CA 1
ATOM 521 C C . THR A 1 67 ? 15.18 37.438 14.516 1 90.19 67 THR A C 1
ATOM 523 O O . THR A 1 67 ? 14.781 38.188 15.398 1 90.19 67 THR A O 1
ATOM 526 N N . VAL A 1 68 ? 16 37.781 13.562 1 90.44 68 VAL A N 1
ATOM 527 C CA . VAL A 1 68 ? 16.391 39.156 13.398 1 90.44 68 VAL A CA 1
ATOM 528 C C . VAL A 1 68 ? 15.742 39.75 12.133 1 90.44 68 VAL A C 1
ATOM 530 O O . VAL A 1 68 ? 15.906 39.188 11.047 1 90.44 68 VAL A O 1
ATOM 533 N N . ASP A 1 69 ? 15.086 40.781 12.289 1 89.44 69 ASP A N 1
ATOM 534 C CA . ASP A 1 69 ? 14.398 41.438 11.172 1 89.44 69 ASP A CA 1
ATOM 535 C C . ASP A 1 69 ? 14.789 42.906 11.07 1 89.44 69 ASP A C 1
ATOM 537 O O . ASP A 1 69 ? 14.977 43.562 12.086 1 89.44 69 ASP A O 1
ATOM 541 N N . VAL A 1 70 ? 14.961 43.312 9.812 1 86.62 70 VAL A N 1
ATOM 542 C CA . VAL A 1 70 ? 15.211 44.719 9.523 1 86.62 70 VAL A CA 1
ATOM 543 C C . VAL A 1 70 ? 14.141 45.219 8.57 1 86.62 70 VAL A C 1
ATOM 545 O O . VAL A 1 70 ? 13.781 44.562 7.594 1 86.62 70 VAL A O 1
ATOM 548 N N . SER A 1 71 ? 13.578 46.344 9.039 1 87 71 SER A N 1
ATOM 549 C CA . SER A 1 71 ? 12.578 46.969 8.172 1 87 71 SER A CA 1
ATOM 550 C C . SER A 1 71 ? 12.789 48.469 8.062 1 87 71 SER A C 1
ATOM 552 O O . SER A 1 71 ? 13.383 49.094 8.953 1 87 71 SER A O 1
ATOM 554 N N . GLY A 1 72 ? 12.375 49 6.879 1 78.25 72 GLY A N 1
ATOM 555 C CA . GLY A 1 72 ? 12.336 50.438 6.625 1 78.25 72 GLY A CA 1
ATOM 556 C C . GLY A 1 72 ? 11 50.906 6.105 1 78.25 72 GLY A C 1
ATOM 557 O O . GLY A 1 72 ? 10.383 50.25 5.262 1 78.25 72 GLY A O 1
ATOM 558 N N . THR A 1 73 ? 10.508 51.969 6.879 1 79.88 73 THR A N 1
ATOM 559 C CA . THR A 1 73 ? 9.203 52.5 6.484 1 79.88 73 THR A CA 1
ATOM 560 C C . THR A 1 73 ? 9.273 53.969 6.176 1 79.88 73 THR A C 1
ATOM 562 O O . THR A 1 73 ? 9.797 54.75 6.977 1 79.88 73 THR A O 1
ATOM 565 N N . MET A 1 74 ? 8.852 54.219 5.016 1 80.31 74 MET A N 1
ATOM 566 C CA . MET A 1 74 ? 8.633 55.625 4.633 1 80.31 74 MET A CA 1
ATOM 567 C C . MET A 1 74 ? 7.145 55.938 4.551 1 80.31 74 MET A C 1
ATOM 569 O O . MET A 1 74 ? 6.398 55.25 3.857 1 80.31 74 MET A O 1
ATOM 573 N N . ALA A 1 75 ? 6.754 56.906 5.383 1 76.19 75 ALA A N 1
ATOM 574 C CA . ALA A 1 75 ? 5.324 57.219 5.445 1 76.19 75 ALA A CA 1
ATOM 575 C C . ALA A 1 75 ? 5.074 58.688 5.215 1 76.19 75 ALA A C 1
ATOM 577 O O . ALA A 1 75 ? 5.941 59.531 5.488 1 76.19 75 ALA A O 1
ATOM 578 N N . ARG A 1 76 ? 3.939 58.969 4.574 1 78.5 76 ARG A N 1
ATOM 579 C CA . ARG A 1 76 ? 3.496 60.344 4.352 1 78.5 76 ARG A CA 1
ATOM 580 C C . ARG A 1 76 ? 2.1 60.562 4.922 1 78.5 76 ARG A C 1
ATOM 582 O O . ARG A 1 76 ? 1.169 59.812 4.605 1 78.5 76 ARG A O 1
ATOM 589 N N . THR A 1 77 ? 2.076 61.531 5.914 1 73.75 77 THR A N 1
ATOM 590 C CA . THR A 1 77 ? 0.752 61.844 6.422 1 73.75 77 THR A CA 1
ATOM 591 C C . THR A 1 77 ? 0.032 62.812 5.465 1 73.75 77 THR A C 1
ATOM 593 O O . THR A 1 77 ? 0.667 63.625 4.793 1 73.75 77 THR A O 1
ATOM 596 N N . ASN A 1 78 ? -1.225 62.469 5.227 1 70.06 78 ASN A N 1
ATOM 597 C CA . ASN A 1 78 ? -1.996 63.312 4.309 1 70.06 78 ASN A CA 1
ATOM 598 C C . ASN A 1 78 ? -2.074 64.75 4.793 1 70.06 78 ASN A C 1
ATOM 600 O O . ASN A 1 78 ? -2.035 65.688 3.99 1 70.06 78 ASN A O 1
ATOM 604 N N . GLU A 1 79 ? -2.553 65 6.164 1 61.72 79 GLU A N 1
ATOM 605 C CA . GLU A 1 79 ? -2.617 66.375 6.695 1 61.72 79 GLU A CA 1
ATOM 606 C C . GLU A 1 79 ? -1.516 66.625 7.723 1 61.72 79 GLU A C 1
ATOM 608 O O . GLU A 1 79 ? -1.135 65.688 8.461 1 61.72 79 GLU A O 1
ATOM 613 N N . ALA A 1 80 ? -0.708 67.562 7.527 1 56.69 80 ALA A N 1
ATOM 614 C CA . ALA A 1 80 ? 0.334 68 8.469 1 56.69 80 ALA A CA 1
ATOM 615 C C . ALA A 1 80 ? -0.19 68 9.898 1 56.69 80 ALA A C 1
ATOM 617 O O . ALA A 1 80 ? -1.26 68.562 10.172 1 56.69 80 ALA A O 1
ATOM 618 N N . SER A 1 81 ? 0.005 66.875 10.508 1 54.62 81 SER A N 1
ATOM 619 C CA . SER A 1 81 ? -0.473 66.938 11.883 1 54.62 81 SER A CA 1
ATOM 620 C C . SER A 1 81 ? 0.4 67.812 12.75 1 54.62 81 SER A C 1
ATOM 622 O O . SER A 1 81 ? 1.629 67.75 12.672 1 54.62 81 SER A O 1
ATOM 624 N N . THR A 1 82 ? -0.07 69 13.078 1 49.25 82 THR A N 1
ATOM 625 C CA . THR A 1 82 ? 0.561 69.938 14.008 1 49.25 82 THR A CA 1
ATOM 626 C C . THR A 1 82 ? 0.516 69.375 15.43 1 49.25 82 THR A C 1
ATOM 628 O O . THR A 1 82 ? -0.555 69.062 15.938 1 49.25 82 THR A O 1
ATOM 631 N N . VAL A 1 83 ? 1.561 68.688 15.711 1 50.78 83 VAL A N 1
ATOM 632 C CA . VAL A 1 83 ? 1.608 68.375 17.141 1 50.78 83 VAL A CA 1
ATOM 633 C C . VAL A 1 83 ? 1.857 69.625 17.938 1 50.78 83 VAL A C 1
ATOM 635 O O . VAL A 1 83 ? 2.816 70.375 17.656 1 50.78 83 VAL A O 1
ATOM 638 N N . SER A 1 84 ? 0.855 70.25 18.391 1 44.62 84 SER A N 1
ATOM 639 C CA . SER A 1 84 ? 0.987 71.375 19.266 1 44.62 84 SER A CA 1
ATOM 640 C C . SER A 1 84 ? 1.363 71 20.688 1 44.62 84 SER A C 1
ATOM 642 O O . SER A 1 84 ? 0.73 70.062 21.266 1 44.62 84 SER A O 1
ATOM 644 N N . ALA A 1 85 ? 2.688 70.812 20.859 1 44.19 85 ALA A N 1
ATOM 645 C CA . ALA A 1 85 ? 3.084 70.562 22.25 1 44.19 85 ALA A CA 1
ATOM 646 C C . ALA A 1 85 ? 3.34 71.938 22.969 1 44.19 85 ALA A C 1
ATOM 648 O O . ALA A 1 85 ? 3.771 72.875 22.344 1 44.19 85 ALA A O 1
ATOM 649 N N . LEU A 1 86 ? 2.66 72.125 24 1 39.88 86 LEU A N 1
ATOM 650 C CA . LEU A 1 86 ? 3.018 73.25 24.875 1 39.88 86 LEU A CA 1
ATOM 651 C C . LEU A 1 86 ? 4.293 72.938 25.656 1 39.88 86 LEU A C 1
ATOM 653 O O . LEU A 1 86 ? 4.387 71.875 26.312 1 39.88 86 LEU A O 1
ATOM 657 N N . VAL A 1 87 ? 5.461 73.312 25.141 1 38.81 87 VAL A N 1
ATOM 658 C CA . VAL A 1 87 ? 6.746 73.188 25.812 1 38.81 87 VAL A CA 1
ATOM 659 C C . VAL A 1 87 ? 6.859 74.25 26.922 1 38.81 87 VAL A C 1
ATOM 661 O O . VAL A 1 87 ? 6.762 75.438 26.656 1 38.81 87 VAL A O 1
ATOM 664 N N . PRO A 1 88 ? 6.68 73.688 28.125 1 36.94 88 PRO A N 1
ATOM 665 C CA . PRO A 1 88 ? 6.973 74.75 29.125 1 36.94 88 PRO A CA 1
ATOM 666 C C . PRO A 1 88 ? 8.422 75.188 29.109 1 36.94 88 PRO A C 1
ATOM 668 O O . PRO A 1 88 ? 9.328 74.375 28.859 1 36.94 88 PRO A O 1
ATOM 671 N N . VAL A 1 89 ? 8.711 76.375 28.594 1 35.31 89 VAL A N 1
ATOM 672 C CA . VAL A 1 89 ? 10.047 76.938 28.719 1 35.31 89 VAL A CA 1
ATOM 673 C C . VAL A 1 89 ? 10.406 77.062 30.188 1 35.31 89 VAL A C 1
ATOM 675 O O . VAL A 1 89 ? 9.562 77.5 31 1 35.31 89 VAL A O 1
ATOM 678 N N . SER A 1 90 ? 11.32 76.25 30.625 1 35.16 90 SER A N 1
ATOM 679 C CA . SER A 1 90 ? 11.859 76.312 31.984 1 35.16 90 SER A CA 1
ATOM 680 C C . SER A 1 90 ? 12.023 77.812 32.406 1 35.16 90 SER A C 1
ATOM 682 O O . SER A 1 90 ? 12.477 78.625 31.609 1 35.16 90 SER A O 1
ATOM 684 N N . PRO A 1 91 ? 11.258 78.125 33.469 1 34.88 91 PRO A N 1
ATOM 685 C CA . PRO A 1 91 ? 11.641 79.438 34 1 34.88 91 PRO A CA 1
ATOM 686 C C . PRO A 1 91 ? 13.133 79.5 34.312 1 34.88 91 PRO A C 1
ATOM 688 O O . PRO A 1 91 ? 13.789 78.5 34.562 1 34.88 91 PRO A O 1
ATOM 691 N N . THR A 1 92 ? 13.844 80.438 33.656 1 34.81 92 THR A N 1
ATOM 692 C CA . THR A 1 92 ? 15.211 80.625 34.125 1 34.81 92 THR A CA 1
ATOM 693 C C . THR A 1 92 ? 15.305 80.438 35.625 1 34.81 92 THR A C 1
ATOM 695 O O . THR A 1 92 ? 16.25 79.875 36.125 1 34.81 92 THR A O 1
ATOM 698 N N . GLY A 1 93 ? 15.055 81.562 36.469 1 32.97 93 GLY A N 1
ATOM 699 C CA . GLY A 1 93 ? 15.453 81.688 37.875 1 32.97 93 GLY A CA 1
ATOM 700 C C . GLY A 1 93 ? 14.68 80.75 38.812 1 32.97 93 GLY A C 1
ATOM 701 O O . GLY A 1 93 ? 13.703 80.125 38.406 1 32.97 93 GLY A O 1
ATOM 702 N N . PRO A 1 94 ? 15.156 80.625 40.094 1 32.69 94 PRO A N 1
ATOM 703 C CA . PRO A 1 94 ? 14.648 79.75 41.125 1 32.69 94 PRO A CA 1
ATOM 704 C C . PRO A 1 94 ? 13.125 79.562 41.094 1 32.69 94 PRO A C 1
ATOM 706 O O . PRO A 1 94 ? 12.602 78.5 41.156 1 32.69 94 PRO A O 1
ATOM 709 N N . GLY A 1 95 ? 12.391 80.375 41.812 1 33.31 95 GLY A N 1
ATOM 710 C CA . GLY A 1 95 ? 11.031 80.5 42.312 1 33.31 95 GLY A CA 1
ATOM 711 C C . GLY A 1 95 ? 10 80.625 41.219 1 33.31 95 GLY A C 1
ATOM 712 O O . GLY A 1 95 ? 8.836 80.938 41.469 1 33.31 95 GLY A O 1
ATOM 713 N N . GLY A 1 96 ? 10.422 81.062 40 1 31.77 96 GLY A N 1
ATOM 714 C CA . GLY A 1 96 ? 9.469 81.75 39.125 1 31.77 96 GLY A CA 1
ATOM 715 C C . GLY A 1 96 ? 8.492 80.75 38.469 1 31.77 96 GLY A C 1
ATOM 716 O O . GLY A 1 96 ? 8.75 79.562 38.375 1 31.77 96 GLY A O 1
ATOM 717 N N . SER A 1 97 ? 7.18 81.062 38.594 1 31.88 97 SER A N 1
ATOM 718 C CA . SER A 1 97 ? 5.949 80.5 38.031 1 31.88 97 SER A CA 1
ATOM 719 C C . SER A 1 97 ? 6.102 80.188 36.562 1 31.88 97 SER A C 1
ATOM 721 O O . SER A 1 97 ? 6.746 81 35.812 1 31.88 97 SER A O 1
ATOM 723 N N . TYR A 1 98 ? 6.215 79.062 36.219 1 35.25 98 TYR A N 1
ATOM 724 C CA . TYR A 1 98 ? 6.25 78.625 34.844 1 35.25 98 TYR A CA 1
ATOM 725 C C . TYR A 1 98 ? 5.246 79.375 34 1 35.25 98 TYR A C 1
ATOM 727 O O . TYR A 1 98 ? 4.039 79.312 34.25 1 35.25 98 TYR A O 1
ATOM 735 N N . ASP A 1 99 ? 5.527 80.812 33.75 1 35.69 99 ASP A N 1
ATOM 736 C CA . ASP A 1 99 ? 4.559 81.75 33.219 1 35.69 99 ASP A CA 1
ATOM 737 C C . ASP A 1 99 ? 3.924 81.25 31.922 1 35.69 99 ASP A C 1
ATOM 739 O O . ASP A 1 99 ? 2.736 81.5 31.688 1 35.69 99 ASP A O 1
ATOM 743 N N . TYR A 1 100 ? 4.832 81.125 30.797 1 34.12 100 TYR A N 1
ATOM 744 C CA . TYR A 1 100 ? 4.145 81.062 29.516 1 34.12 100 TYR A CA 1
ATOM 745 C C . TYR A 1 100 ? 4.383 79.75 28.828 1 34.12 100 TYR A C 1
ATOM 747 O O . TYR A 1 100 ? 5.391 79.062 29.094 1 34.12 100 TYR A O 1
ATOM 755 N N . VAL A 1 101 ? 3.404 78.875 28.672 1 38.41 101 VAL A N 1
ATOM 756 C CA . VAL A 1 101 ? 3.385 77.688 27.859 1 38.41 101 VAL A CA 1
ATOM 757 C C . VAL A 1 101 ? 3.482 78.062 26.375 1 38.41 101 VAL A C 1
ATOM 759 O O . VAL A 1 101 ? 2.756 78.938 25.891 1 38.41 101 VAL A O 1
ATOM 762 N N . LEU A 1 102 ? 4.699 78.125 25.719 1 39.56 102 LEU A N 1
ATOM 763 C CA . LEU A 1 102 ? 4.801 78.375 24.281 1 39.56 102 LEU A CA 1
ATOM 764 C C . LEU A 1 102 ? 4.195 77.188 23.5 1 39.56 102 LEU A C 1
ATOM 766 O O . LEU A 1 102 ? 4.477 76.062 23.797 1 39.56 102 LEU A O 1
ATOM 770 N N . PRO A 1 103 ? 3.035 77.5 22.906 1 42.47 103 PRO A N 1
ATOM 771 C CA . PRO A 1 103 ? 2.514 76.562 21.938 1 42.47 103 PRO A CA 1
ATOM 772 C C . PRO A 1 103 ? 3.557 76.125 20.906 1 42.47 103 PRO A C 1
ATOM 774 O O . PRO A 1 103 ? 4.203 76.938 20.297 1 42.47 103 PRO A O 1
ATOM 777 N N . TYR A 1 104 ? 4.34 75.188 21.125 1 40.75 104 TYR A N 1
ATOM 778 C CA . TYR A 1 104 ? 5.215 74.75 20.062 1 40.75 104 TYR A CA 1
ATOM 779 C C . TYR A 1 104 ? 4.469 73.812 19.125 1 40.75 104 TYR A C 1
ATOM 781 O O . TYR A 1 104 ? 3.863 72.812 19.562 1 40.75 104 TYR A O 1
ATOM 789 N N . SER A 1 105 ? 3.857 74.312 18.203 1 45.38 105 SER A N 1
ATOM 790 C CA . SER A 1 105 ? 3.273 73.625 17.094 1 45.38 105 SER A CA 1
ATOM 791 C C . SER A 1 105 ? 4.34 73.188 16.078 1 45.38 105 SER A C 1
ATOM 793 O O . SER A 1 105 ? 5.109 74 15.609 1 45.38 105 SER A O 1
ATOM 795 N N . GLN A 1 106 ? 4.992 72.125 16.234 1 48.78 106 GLN A N 1
ATOM 796 C CA . GLN A 1 106 ? 5.875 71.75 15.141 1 48.78 106 GLN A CA 1
ATOM 797 C C . GLN A 1 106 ? 5.125 70.875 14.102 1 48.78 106 GLN A C 1
ATOM 799 O O . GLN A 1 106 ? 4.367 70 14.461 1 48.78 106 GLN A O 1
ATOM 804 N N . THR A 1 107 ? 4.961 71.438 13.031 1 53.31 107 THR A N 1
ATOM 805 C CA . THR A 1 107 ? 4.457 70.688 11.867 1 53.31 107 THR A CA 1
ATOM 806 C C . THR A 1 107 ? 5.297 69.438 11.609 1 53.31 107 THR A C 1
ATOM 808 O O . THR A 1 107 ? 6.512 69.562 11.414 1 53.31 107 THR A O 1
ATOM 811 N N . LEU A 1 108 ? 4.887 68.375 12.078 1 58.16 108 LEU A N 1
ATOM 812 C CA . LEU A 1 108 ? 5.594 67.125 11.797 1 58.16 108 LEU A CA 1
ATOM 813 C C . LEU A 1 108 ? 5.738 66.875 10.297 1 58.16 108 LEU A C 1
ATOM 815 O O . LEU A 1 108 ? 4.844 67.25 9.523 1 58.16 108 LEU A O 1
ATOM 819 N N . PRO A 1 109 ? 6.984 66.75 9.836 1 60.53 109 PRO A N 1
ATOM 820 C CA . PRO A 1 109 ? 7.145 66.5 8.398 1 60.53 109 PRO A CA 1
ATOM 821 C C . PRO A 1 109 ? 6.172 65.438 7.863 1 60.53 109 PRO A C 1
ATOM 823 O O . PRO A 1 109 ? 5.809 64.5 8.578 1 60.53 109 PRO A O 1
ATOM 826 N N . GLN A 1 110 ? 5.594 65.875 6.68 1 69.81 110 GLN A N 1
ATOM 827 C CA . GLN A 1 110 ? 4.621 65 6.027 1 69.81 110 GLN A CA 1
ATOM 828 C C . GLN A 1 110 ? 5.215 63.656 5.746 1 69.81 110 GLN A C 1
ATOM 830 O O . GLN A 1 110 ? 4.508 62.656 5.797 1 69.81 110 GLN A O 1
ATOM 835 N N . TRP A 1 111 ? 6.551 63.781 5.375 1 75.06 111 TRP A N 1
ATOM 836 C CA . TRP A 1 111 ? 7.238 62.5 5.152 1 75.06 111 TRP A CA 1
ATOM 837 C C . TRP A 1 111 ? 8.008 62.062 6.398 1 75.06 111 TRP A C 1
ATOM 839 O O . TRP A 1 111 ? 8.609 62.906 7.078 1 75.06 111 TRP A O 1
ATOM 849 N N . SER A 1 112 ? 7.848 60.875 6.828 1 75.06 112 SER A N 1
ATOM 850 C CA . SER A 1 112 ? 8.617 60.312 7.93 1 75.06 112 SER A CA 1
ATOM 851 C C . SER A 1 112 ? 9.32 59.031 7.512 1 75.06 112 SER A C 1
ATOM 853 O O . SER A 1 112 ? 8.82 58.281 6.664 1 75.06 112 SER A O 1
ATOM 855 N N . LEU A 1 113 ? 10.602 58.906 7.84 1 75.94 113 LEU A N 1
ATOM 856 C CA . LEU A 1 113 ? 11.383 57.688 7.641 1 75.94 113 LEU A CA 1
ATOM 857 C C . LEU A 1 113 ? 11.711 57.031 8.969 1 75.94 113 LEU A C 1
ATOM 859 O O . LEU A 1 113 ? 12.234 57.688 9.883 1 75.94 113 LEU A O 1
ATOM 863 N N . SER A 1 114 ? 11.273 55.938 9.078 1 78.12 114 SER A N 1
ATOM 864 C CA . SER A 1 114 ? 11.586 55.188 10.281 1 78.12 114 SER A CA 1
ATOM 865 C C . SER A 1 114 ? 12.172 53.812 9.938 1 78.12 114 SER A C 1
ATOM 867 O O . SER A 1 114 ? 11.898 53.281 8.867 1 78.12 114 SER A O 1
ATOM 869 N N . SER A 1 115 ? 13.203 53.438 10.703 1 80.69 115 SER A N 1
ATOM 870 C CA . SER A 1 115 ? 13.758 52.094 10.578 1 80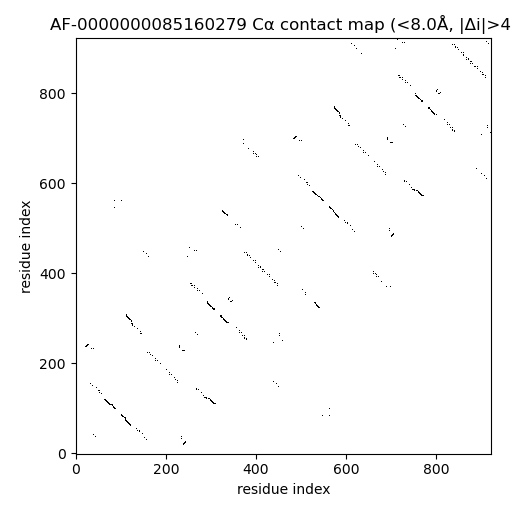.69 115 SER A CA 1
ATOM 871 C C . SER A 1 115 ? 13.531 51.281 11.852 1 80.69 115 SER A C 1
ATOM 873 O O . SER A 1 115 ? 13.336 51.844 12.93 1 80.69 115 SER A O 1
ATOM 875 N N . ARG A 1 116 ? 13.453 50.094 11.648 1 81.75 116 ARG A N 1
ATOM 876 C CA . ARG A 1 116 ? 13.234 49.219 12.805 1 81.75 116 ARG A CA 1
ATOM 877 C C . ARG A 1 116 ? 14.102 47.969 12.719 1 81.75 116 ARG A C 1
ATOM 879 O O . ARG A 1 116 ? 14.141 47.312 11.68 1 81.75 116 ARG A O 1
ATOM 886 N N . LEU A 1 117 ? 14.914 47.812 13.742 1 85.69 117 LEU A N 1
ATOM 887 C CA . LEU A 1 117 ? 15.656 46.562 13.977 1 85.69 117 LEU A CA 1
ATOM 888 C C . LEU A 1 117 ? 15.062 45.812 15.156 1 85.69 117 LEU A C 1
ATOM 890 O O . LEU A 1 117 ? 14.875 46.375 16.234 1 85.69 117 LEU A O 1
ATOM 894 N N . SER A 1 118 ? 14.734 44.625 14.828 1 87.19 118 SER A N 1
ATOM 895 C CA . SER A 1 118 ? 14.141 43.875 15.93 1 87.19 118 SER A CA 1
ATOM 896 C C . SER A 1 118 ? 14.719 42.469 16 1 87.19 118 SER A C 1
ATOM 898 O O . SER A 1 118 ? 15.078 41.875 14.984 1 87.19 118 SER A O 1
ATOM 900 N N . ALA A 1 119 ? 14.93 41.938 17.219 1 87.5 119 ALA A N 1
ATOM 901 C CA . ALA A 1 119 ? 15.328 40.562 17.516 1 87.5 119 ALA A CA 1
ATOM 902 C C . ALA A 1 119 ? 14.375 39.906 18.531 1 87.5 119 ALA A C 1
ATOM 904 O O . ALA A 1 119 ? 13.977 40.562 19.5 1 87.5 119 ALA A O 1
ATOM 905 N N . SER A 1 120 ? 13.953 38.844 18.109 1 89.5 120 SER A N 1
ATOM 906 C CA . SER A 1 120 ? 13.016 38.188 19.031 1 89.5 120 SER A CA 1
ATOM 907 C C . SER A 1 120 ? 13.305 36.719 19.156 1 89.5 120 SER A C 1
ATOM 909 O O . SER A 1 120 ? 13.812 36.094 18.203 1 89.5 120 SER A O 1
ATOM 911 N N . LEU A 1 121 ? 13.109 36.156 20.359 1 89.31 121 LEU A N 1
ATOM 912 C CA . LEU A 1 121 ? 13.266 34.75 20.656 1 89.31 121 LEU A CA 1
ATOM 913 C C . LEU A 1 121 ? 12.125 34.25 21.547 1 89.31 121 LEU A C 1
ATOM 915 O O . LEU A 1 121 ? 11.859 34.812 22.609 1 89.31 121 LEU A O 1
ATOM 919 N N . THR A 1 122 ? 11.438 33.281 21.047 1 89 122 THR A N 1
ATOM 920 C CA . THR A 1 122 ? 10.344 32.719 21.828 1 89 122 THR A CA 1
ATOM 921 C C . THR A 1 122 ? 10.703 31.328 22.328 1 89 122 THR A C 1
ATOM 923 O O . THR A 1 122 ? 11.164 30.484 21.562 1 89 122 THR A O 1
ATOM 926 N N . PHE A 1 123 ? 10.492 31.141 23.609 1 89.75 123 PHE A N 1
ATOM 927 C CA . PHE A 1 123 ? 10.828 29.891 24.266 1 89.75 123 PHE A CA 1
ATOM 928 C C . PHE A 1 123 ? 9.586 29.219 24.844 1 89.75 123 PHE A C 1
ATOM 930 O O . PHE A 1 123 ? 8.727 29.906 25.422 1 89.75 123 PHE A O 1
ATOM 937 N N . ASN A 1 124 ? 9.438 28.016 24.531 1 91 124 ASN A N 1
ATOM 938 C CA . ASN A 1 124 ? 8.43 27.156 25.141 1 91 124 ASN A CA 1
ATOM 939 C C . ASN A 1 124 ? 9 25.781 25.5 1 91 124 ASN A C 1
ATOM 941 O O . ASN A 1 124 ? 9.867 25.266 24.797 1 91 124 ASN A O 1
ATOM 945 N N . ILE A 1 125 ? 8.555 25.281 26.625 1 89.94 125 ILE A N 1
ATOM 946 C CA . ILE A 1 125 ? 9.086 24.016 27.109 1 89.94 125 ILE A CA 1
ATOM 947 C C . ILE A 1 125 ? 8.891 22.938 26.047 1 89.94 125 ILE A C 1
ATOM 949 O O . ILE A 1 125 ? 9.648 21.969 25.984 1 89.94 125 ILE A O 1
ATOM 953 N N . ALA A 1 126 ? 7.867 23.031 25.156 1 91.06 126 ALA A N 1
ATOM 954 C CA . ALA A 1 126 ? 7.562 22.078 24.094 1 91.06 126 ALA A CA 1
ATOM 955 C C . ALA A 1 126 ? 8.727 21.953 23.109 1 91.06 126 ALA A C 1
ATOM 957 O O . ALA A 1 126 ? 8.859 20.953 22.406 1 91.06 126 ALA A O 1
ATOM 958 N N . LEU A 1 127 ? 9.555 22.969 22.984 1 91.25 127 LEU A N 1
ATOM 959 C CA . LEU A 1 127 ? 10.664 23 22.047 1 91.25 127 LEU A CA 1
ATOM 960 C C . LEU A 1 127 ? 11.672 21.891 22.359 1 91.25 127 LEU A C 1
ATOM 962 O O . LEU A 1 127 ? 12.258 21.312 21.438 1 91.25 127 LEU A O 1
ATOM 966 N N . PHE A 1 128 ? 11.789 21.672 23.656 1 92.25 128 PHE A N 1
ATOM 967 C CA . PHE A 1 128 ? 12.711 20.609 24.047 1 92.25 128 PHE A CA 1
ATOM 968 C C . PHE A 1 128 ? 12.219 19.25 23.547 1 92.25 128 PHE A C 1
ATOM 970 O O . PHE A 1 128 ? 13 18.453 23.031 1 92.25 128 PHE A O 1
ATOM 977 N N . GLU A 1 129 ? 10.938 19.031 23.734 1 92.75 129 GLU A N 1
ATOM 978 C CA . GLU A 1 129 ? 10.359 17.797 23.203 1 92.75 129 GLU A CA 1
ATOM 979 C C . GLU A 1 129 ? 10.422 17.766 21.688 1 92.75 129 GLU A C 1
ATOM 981 O O . GLU A 1 129 ? 10.562 16.703 21.078 1 92.75 129 GLU A O 1
ATOM 986 N N . GLY A 1 130 ? 10.328 18.891 21.062 1 92.19 130 GLY A N 1
ATOM 987 C CA . GLY A 1 130 ? 10.477 19 19.625 1 92.19 130 GLY A CA 1
ATOM 988 C C . GLY A 1 130 ? 11.852 18.578 19.141 1 92.19 130 GLY A C 1
ATOM 989 O O . GLY A 1 130 ? 11.969 17.891 18.125 1 92.19 130 GLY A O 1
ATOM 990 N N . ILE A 1 131 ? 12.836 19.031 19.875 1 93.5 131 ILE A N 1
ATOM 991 C CA . ILE A 1 131 ? 14.203 18.656 19.531 1 93.5 131 ILE A CA 1
ATOM 992 C C . ILE A 1 131 ? 14.375 17.141 19.672 1 93.5 131 ILE A C 1
ATOM 994 O O . ILE A 1 131 ? 15.008 16.5 18.828 1 93.5 131 ILE A O 1
ATOM 998 N N . LYS A 1 132 ? 13.812 16.609 20.75 1 94.56 132 LYS A N 1
ATOM 999 C CA . LYS A 1 132 ? 13.836 15.156 20.938 1 94.56 132 LYS A CA 1
ATOM 1000 C C . LYS A 1 132 ? 13.172 14.438 19.766 1 94.56 132 LYS A C 1
ATOM 1002 O O . LYS A 1 132 ? 13.664 13.406 19.312 1 94.56 132 LYS A O 1
ATOM 1007 N N . ASN A 1 133 ? 12.055 14.969 19.25 1 94.5 133 ASN A N 1
ATOM 1008 C CA . ASN A 1 133 ? 11.336 14.375 18.125 1 94.5 133 ASN A CA 1
ATOM 1009 C C . ASN A 1 133 ? 12.203 14.344 16.859 1 94.5 133 ASN A C 1
ATOM 1011 O O . ASN A 1 133 ? 12.195 13.352 16.141 1 94.5 133 ASN A O 1
ATOM 1015 N N . VAL A 1 134 ? 12.922 15.359 16.641 1 94.06 134 VAL A N 1
ATOM 1016 C CA . VAL A 1 134 ? 13.766 15.438 15.445 1 94.06 134 VAL A CA 1
ATOM 1017 C C . VAL A 1 134 ? 14.867 14.391 15.523 1 94.06 134 VAL A C 1
ATOM 1019 O O . VAL A 1 134 ? 15.203 13.758 14.523 1 94.06 134 VAL A O 1
ATOM 1022 N N . ARG A 1 135 ? 15.422 14.188 16.734 1 95.19 135 ARG A N 1
ATOM 1023 C CA . ARG A 1 135 ? 16.438 13.156 16.922 1 95.19 135 ARG A CA 1
ATOM 1024 C C . ARG A 1 135 ? 15.844 11.766 16.734 1 95.19 135 ARG A C 1
ATOM 1026 O O . ARG A 1 135 ? 16.484 10.883 16.172 1 95.19 135 ARG A O 1
ATOM 1033 N N . MET A 1 136 ? 14.656 11.648 17.266 1 95.62 136 MET A N 1
ATOM 1034 C CA . MET A 1 136 ? 13.984 10.367 17.078 1 95.62 136 MET A CA 1
ATOM 1035 C C . MET A 1 136 ? 13.703 10.094 15.609 1 95.62 136 MET A C 1
ATOM 1037 O O . MET A 1 136 ? 13.758 8.945 15.164 1 95.62 136 MET A O 1
ATOM 1041 N N . GLU A 1 137 ? 13.438 11.094 14.867 1 94.81 137 GLU A N 1
ATOM 1042 C CA . GLU A 1 137 ? 13.234 10.938 13.422 1 94.81 137 GLU A CA 1
ATOM 1043 C C . GLU A 1 137 ? 14.508 10.445 12.742 1 94.81 137 GLU A C 1
ATOM 1045 O O . GLU A 1 137 ? 14.438 9.664 11.789 1 94.81 137 GLU A O 1
ATOM 1050 N N . TYR A 1 138 ? 15.672 10.969 13.25 1 95.69 138 TYR A N 1
ATOM 1051 C CA . TYR A 1 138 ? 16.938 10.492 12.719 1 95.69 138 TYR A CA 1
ATOM 1052 C C . TYR A 1 138 ? 17.141 9.016 13.031 1 95.69 138 TYR A C 1
ATOM 1054 O O . TYR A 1 138 ? 17.547 8.234 12.156 1 95.69 138 TYR A O 1
ATOM 1062 N N . GLU A 1 139 ? 16.812 8.633 14.234 1 94.94 139 GLU A N 1
ATOM 1063 C CA . GLU A 1 139 ? 16.922 7.227 14.602 1 94.94 139 GLU A CA 1
ATOM 1064 C C . GLU A 1 139 ? 16.016 6.355 13.742 1 94.94 139 GLU A C 1
ATOM 1066 O O . GLU A 1 139 ? 16.391 5.246 13.359 1 94.94 139 GLU A O 1
ATOM 1071 N N . ASN A 1 140 ? 14.812 6.816 13.453 1 93.88 140 ASN A N 1
ATOM 1072 C CA . ASN A 1 140 ? 13.914 6.105 12.555 1 93.88 140 ASN A CA 1
ATOM 1073 C C . ASN A 1 140 ? 14.492 6.016 11.141 1 93.88 140 ASN A C 1
ATOM 1075 O O . ASN A 1 140 ? 14.281 5.02 10.445 1 93.88 140 ASN A O 1
ATOM 1079 N N . GLY A 1 141 ? 15.164 7.078 10.789 1 94.56 141 GLY A N 1
ATOM 1080 C CA . GLY A 1 141 ? 15.82 7.078 9.484 1 94.56 141 GLY A CA 1
ATOM 1081 C C . GLY A 1 141 ? 16.891 6.004 9.359 1 94.56 141 GLY A C 1
ATOM 1082 O O . GLY A 1 141 ? 17.047 5.402 8.289 1 94.56 141 GLY A O 1
ATOM 1083 N N . LYS A 1 142 ? 17.625 5.746 10.461 1 95.62 142 LYS A N 1
ATOM 1084 C CA . LYS A 1 142 ? 18.625 4.684 10.461 1 95.62 142 LYS A CA 1
ATOM 1085 C C . LYS A 1 142 ? 17.984 3.326 10.195 1 95.62 142 LYS A C 1
ATOM 1087 O O . LYS A 1 142 ? 18.516 2.518 9.438 1 95.62 142 LYS A O 1
ATOM 1092 N N . ILE A 1 143 ? 16.859 3.113 10.812 1 94.69 143 ILE A N 1
ATOM 1093 C CA . ILE A 1 143 ? 16.156 1.844 10.641 1 94.69 143 ILE A CA 1
ATOM 1094 C C . ILE A 1 143 ? 15.656 1.727 9.203 1 94.69 143 ILE A C 1
ATOM 1096 O O . ILE A 1 143 ? 15.734 0.658 8.594 1 94.69 143 ILE A O 1
ATOM 1100 N N . SER A 1 144 ? 15.148 2.807 8.641 1 94.25 144 SER A N 1
ATOM 1101 C CA . SER A 1 144 ? 14.68 2.811 7.254 1 94.25 144 SER A CA 1
ATOM 1102 C C . SER A 1 144 ? 15.812 2.494 6.289 1 94.25 144 SER A C 1
ATOM 1104 O O . SER A 1 144 ? 15.617 1.791 5.297 1 94.25 144 SER A O 1
ATOM 1106 N N . TYR A 1 145 ? 17 3.064 6.57 1 95.69 145 TYR A N 1
ATOM 1107 C CA . TYR A 1 145 ? 18.156 2.779 5.746 1 95.69 145 TYR A CA 1
ATOM 1108 C C . TYR A 1 145 ? 18.547 1.309 5.836 1 95.69 145 TYR A C 1
ATOM 1110 O O . TYR A 1 145 ? 18.844 0.673 4.82 1 95.69 145 TYR A O 1
ATOM 1118 N N . GLN A 1 146 ? 18.594 0.8 7.043 1 94.31 146 GLN A N 1
ATOM 1119 C CA . GLN A 1 146 ? 18.891 -0.613 7.238 1 94.31 146 GLN A CA 1
ATOM 1120 C C . GLN A 1 146 ? 17.906 -1.5 6.496 1 94.31 146 GLN A C 1
ATOM 1122 O O . GLN A 1 146 ? 18.281 -2.508 5.898 1 94.31 146 GLN A O 1
ATOM 1127 N N . LYS A 1 147 ? 16.641 -1.184 6.527 1 93.75 147 LYS A N 1
ATOM 1128 C CA . LYS A 1 147 ? 15.609 -1.928 5.816 1 93.75 147 LYS A CA 1
ATOM 1129 C C . LYS A 1 147 ? 15.852 -1.907 4.312 1 93.75 147 LYS A C 1
ATOM 1131 O O . LYS A 1 147 ? 15.766 -2.943 3.648 1 93.75 147 LYS A O 1
ATOM 1136 N N . ALA A 1 148 ? 16.156 -0.751 3.846 1 94.88 148 ALA A N 1
ATOM 1137 C CA . ALA A 1 148 ? 16.422 -0.616 2.414 1 94.88 148 ALA A CA 1
ATOM 1138 C C . ALA A 1 148 ? 17.641 -1.433 2.002 1 94.88 148 ALA A C 1
ATOM 1140 O O . ALA A 1 148 ? 17.656 -2.053 0.936 1 94.88 148 ALA A O 1
ATOM 1141 N N . ARG A 1 149 ? 18.688 -1.358 2.836 1 95.5 149 ARG A N 1
ATOM 1142 C CA . ARG A 1 149 ? 19.906 -2.125 2.576 1 95.5 149 ARG A CA 1
ATOM 1143 C C . ARG A 1 149 ? 19.609 -3.621 2.547 1 95.5 149 ARG A C 1
ATOM 1145 O O . ARG A 1 149 ? 20.078 -4.332 1.654 1 95.5 149 ARG A O 1
ATOM 1152 N N . LEU A 1 150 ? 18.859 -4.113 3.523 1 94.62 150 LEU A N 1
ATOM 1153 C CA . LEU A 1 150 ? 18.5 -5.527 3.596 1 94.62 150 LEU A CA 1
ATOM 1154 C C . LEU A 1 150 ? 17.656 -5.938 2.396 1 94.62 150 LEU A C 1
ATOM 1156 O O . LEU A 1 150 ? 17.844 -7.027 1.852 1 94.62 150 LEU A O 1
ATOM 1160 N N . GLN A 1 151 ? 16.75 -5.129 1.984 1 95.44 151 GLN A N 1
ATOM 1161 C CA . GLN A 1 151 ? 15.906 -5.41 0.82 1 95.44 151 GLN A CA 1
ATOM 1162 C C . GLN A 1 151 ? 16.75 -5.496 -0.451 1 95.44 151 GLN A C 1
ATOM 1164 O O . GLN A 1 151 ? 16.547 -6.387 -1.278 1 95.44 151 GLN A O 1
ATOM 1169 N N . LEU A 1 152 ? 17.656 -4.535 -0.579 1 96.19 152 LEU A N 1
ATOM 1170 C CA . LEU A 1 152 ? 18.547 -4.547 -1.738 1 96.19 152 LEU A CA 1
ATOM 1171 C C . LEU A 1 152 ? 19.391 -5.816 -1.769 1 96.19 152 LEU A C 1
ATOM 1173 O O . LEU A 1 152 ? 19.531 -6.453 -2.816 1 96.19 152 LEU A O 1
ATOM 1177 N N . GLU A 1 153 ? 19.938 -6.148 -0.64 1 96.81 153 GLU A N 1
ATOM 1178 C CA . GLU A 1 153 ? 20.734 -7.359 -0.552 1 96.81 153 GLU A CA 1
ATOM 1179 C C . GLU A 1 153 ? 19.922 -8.594 -0.935 1 96.81 153 GLU A C 1
ATOM 1181 O O . GLU A 1 153 ? 20.406 -9.453 -1.684 1 96.81 153 GLU A O 1
ATOM 1186 N N . ARG A 1 154 ? 18.688 -8.695 -0.422 1 96.06 154 ARG A N 1
ATOM 1187 C CA . ARG A 1 154 ? 17.812 -9.805 -0.767 1 96.06 154 ARG A CA 1
ATOM 1188 C C . ARG A 1 154 ? 17.547 -9.859 -2.27 1 96.06 154 ARG A C 1
ATOM 1190 O O . ARG A 1 154 ? 17.672 -10.922 -2.885 1 96.06 154 ARG A O 1
ATOM 1197 N N . ASP A 1 155 ? 17.297 -8.719 -2.889 1 96.5 155 ASP A N 1
ATOM 1198 C CA . ASP A 1 155 ? 16.922 -8.664 -4.301 1 96.5 155 ASP A CA 1
ATOM 1199 C C . ASP A 1 155 ? 18.109 -9.023 -5.188 1 96.5 155 ASP A C 1
ATOM 1201 O O . ASP A 1 155 ? 17.953 -9.703 -6.207 1 96.5 155 ASP A O 1
ATOM 1205 N N . ILE A 1 156 ? 19.281 -8.562 -4.789 1 97.19 156 ILE A N 1
ATOM 1206 C CA . ILE A 1 156 ? 20.484 -8.875 -5.551 1 97.19 156 ILE A CA 1
ATOM 1207 C C . ILE A 1 156 ? 20.766 -10.375 -5.477 1 97.19 156 ILE A C 1
ATOM 1209 O O . ILE A 1 156 ? 21.047 -11.008 -6.496 1 97.19 156 ILE A O 1
ATOM 1213 N N . ARG A 1 157 ? 20.719 -10.938 -4.32 1 97 157 ARG A N 1
ATOM 1214 C CA . ARG A 1 157 ? 20.984 -12.359 -4.148 1 97 157 ARG A CA 1
ATOM 1215 C C . ARG A 1 157 ? 19.953 -13.195 -4.914 1 97 157 ARG A C 1
ATOM 1217 O O . ARG A 1 157 ? 20.312 -14.203 -5.527 1 97 157 ARG A O 1
ATOM 1224 N N . LYS A 1 158 ? 18.703 -12.781 -4.902 1 96.5 158 LYS A N 1
ATOM 1225 C CA . LYS A 1 158 ? 17.672 -13.5 -5.645 1 96.5 158 LYS A CA 1
ATOM 1226 C C . LYS A 1 158 ? 17.906 -13.398 -7.152 1 96.5 158 LYS A C 1
ATOM 1228 O O . LYS A 1 158 ? 17.75 -14.383 -7.875 1 96.5 158 LYS A O 1
ATOM 1233 N N . SER A 1 159 ? 18.25 -12.188 -7.582 1 97.06 159 SER A N 1
ATOM 1234 C CA . SER A 1 159 ? 18.547 -12 -9 1 97.06 159 SER A CA 1
ATOM 1235 C C . SER A 1 159 ? 19.75 -12.836 -9.422 1 97.06 159 SER A C 1
ATOM 1237 O O . SER A 1 159 ? 19.766 -13.406 -10.516 1 97.06 159 SER A O 1
ATOM 1239 N N . TYR A 1 160 ? 20.766 -12.883 -8.586 1 97.19 160 TYR A N 1
ATOM 1240 C CA . TYR A 1 160 ? 21.938 -13.711 -8.82 1 97.19 160 TYR A CA 1
ATOM 1241 C C . TYR A 1 160 ? 21.562 -15.172 -9.008 1 97.19 160 TYR A C 1
ATOM 1243 O O . TYR A 1 160 ? 21.984 -15.812 -9.969 1 97.19 160 TYR A O 1
ATOM 1251 N N . LEU A 1 161 ? 20.75 -15.688 -8.141 1 96.62 161 LEU A N 1
ATOM 1252 C CA . LEU A 1 161 ? 20.297 -17.078 -8.203 1 96.62 161 LEU A CA 1
ATOM 1253 C C . LEU A 1 161 ? 19.453 -17.312 -9.453 1 96.62 161 LEU A C 1
ATOM 1255 O O . LEU A 1 161 ? 19.531 -18.391 -10.055 1 96.62 161 LEU A O 1
ATOM 1259 N N . GLN A 1 162 ? 18.672 -16.344 -9.82 1 96.5 162 GLN A N 1
ATOM 1260 C CA . GLN A 1 162 ? 17.828 -16.484 -11.016 1 96.5 162 GLN A CA 1
ATOM 1261 C C . GLN A 1 162 ? 18.688 -16.609 -12.266 1 96.5 162 GLN A C 1
ATOM 1263 O O . GLN A 1 162 ? 18.375 -17.406 -13.164 1 96.5 162 GLN A O 1
ATOM 1268 N N . ILE A 1 163 ? 19.797 -15.883 -12.328 1 96.88 163 ILE A N 1
ATOM 1269 C CA . ILE A 1 163 ? 20.703 -15.945 -13.469 1 96.88 163 ILE A CA 1
ATOM 1270 C C . ILE A 1 163 ? 21.375 -17.312 -13.516 1 96.88 163 ILE A C 1
ATOM 1272 O O . ILE A 1 163 ? 21.5 -17.906 -14.586 1 96.88 163 ILE A O 1
ATOM 1276 N N . LEU A 1 164 ? 21.781 -17.781 -12.359 1 96.56 164 LEU A N 1
ATOM 1277 C CA . LEU A 1 164 ? 22.406 -19.109 -12.312 1 96.56 164 LEU A CA 1
ATOM 1278 C C . LEU A 1 164 ? 21.422 -20.188 -12.773 1 96.56 164 LEU A C 1
ATOM 1280 O O . LEU A 1 164 ? 21.812 -21.094 -13.5 1 96.56 164 LEU A O 1
ATOM 1284 N N . LEU A 1 165 ? 20.172 -20.062 -12.359 1 96.38 165 LEU A N 1
ATOM 1285 C CA . LEU A 1 165 ? 19.156 -21 -12.789 1 96.38 165 LEU A CA 1
ATOM 1286 C C . LEU A 1 165 ? 18.984 -20.969 -14.305 1 96.38 165 LEU A C 1
ATOM 1288 O O . LEU A 1 165 ? 18.906 -22 -14.961 1 96.38 165 LEU A O 1
ATOM 1292 N N . LEU A 1 166 ? 18.938 -19.75 -14.867 1 96.25 166 LEU A N 1
ATOM 1293 C CA . LEU A 1 166 ? 18.781 -19.594 -16.312 1 96.25 166 LEU A CA 1
ATOM 1294 C C . LEU A 1 166 ? 19.969 -20.188 -17.062 1 96.25 166 LEU A C 1
ATOM 1296 O O . LEU A 1 166 ? 19.797 -20.859 -18.078 1 96.25 166 LEU A O 1
ATOM 1300 N N . LYS A 1 167 ? 21.156 -20.031 -16.594 1 95.56 167 LYS A N 1
ATOM 1301 C CA . LYS A 1 167 ? 22.359 -20.578 -17.203 1 95.56 167 LYS A CA 1
ATOM 1302 C C . LYS A 1 167 ? 22.328 -22.109 -17.203 1 95.56 167 LYS A C 1
ATOM 1304 O O . LYS A 1 167 ? 22.641 -22.734 -18.203 1 95.56 167 LYS A O 1
ATOM 1309 N N . GLU A 1 168 ? 21.953 -22.594 -16.047 1 94.88 168 GLU A N 1
ATOM 1310 C CA . GLU A 1 168 ? 21.875 -24.047 -15.945 1 94.88 168 GLU A CA 1
ATOM 1311 C C . GLU A 1 168 ? 20.781 -24.594 -16.859 1 94.88 168 GLU A C 1
ATOM 1313 O O . GLU A 1 168 ? 20.922 -25.688 -17.422 1 94.88 168 GLU A O 1
ATOM 1318 N N . ASN A 1 169 ? 19.688 -23.875 -16.969 1 95 169 ASN A N 1
ATOM 1319 C CA . ASN A 1 169 ? 18.609 -24.266 -17.859 1 95 169 ASN A CA 1
ATOM 1320 C C . ASN A 1 169 ? 19.078 -24.266 -19.312 1 95 169 ASN A C 1
ATOM 1322 O O . ASN A 1 169 ? 18.703 -25.156 -20.094 1 95 169 ASN A O 1
ATOM 1326 N N . ILE A 1 170 ? 19.891 -23.344 -19.672 1 95.5 170 ILE A N 1
ATOM 1327 C CA . ILE A 1 170 ? 20.406 -23.25 -21.031 1 95.5 170 ILE A CA 1
ATOM 1328 C C . ILE A 1 170 ? 21.344 -24.438 -21.297 1 95.5 170 ILE A C 1
ATOM 1330 O O . ILE A 1 170 ? 21.266 -25.062 -22.359 1 95.5 170 ILE A O 1
ATOM 1334 N N . VAL A 1 171 ? 22.172 -24.766 -20.344 1 94 171 VAL A N 1
ATOM 1335 C CA . VAL A 1 171 ? 23.078 -25.906 -20.484 1 94 171 VAL A CA 1
ATOM 1336 C C . VAL A 1 171 ? 22.281 -27.188 -20.672 1 94 171 VAL A C 1
ATOM 1338 O O . VAL A 1 171 ? 22.594 -28 -21.547 1 94 171 VAL A O 1
ATOM 1341 N N . LEU A 1 172 ? 21.25 -27.266 -19.844 1 90.62 172 LEU A N 1
ATOM 1342 C CA . LEU A 1 172 ? 20.406 -28.453 -19.938 1 90.62 172 LEU A CA 1
ATOM 1343 C C . LEU A 1 172 ? 19.734 -28.5 -21.312 1 90.62 172 LEU A C 1
ATOM 1345 O O . LEU A 1 172 ? 19.656 -29.578 -21.922 1 90.62 172 LEU A O 1
ATOM 1349 N N . LEU A 1 173 ? 19.266 -27.391 -21.812 1 92.25 173 LEU A N 1
ATOM 1350 C CA . LEU A 1 173 ? 18.578 -27.344 -23.094 1 92.25 173 LEU A CA 1
ATOM 1351 C C . LEU A 1 173 ? 19.547 -27.609 -24.234 1 92.25 173 LEU A C 1
ATOM 1353 O O . LEU A 1 173 ? 19.188 -28.25 -25.234 1 92.25 173 LEU A O 1
ATOM 1357 N N . GLN A 1 174 ? 20.734 -27.172 -24.141 1 94 174 GLN A N 1
ATOM 1358 C CA . GLN A 1 174 ? 21.766 -27.422 -25.141 1 94 174 GLN A CA 1
ATOM 1359 C C . GLN A 1 174 ? 22.109 -28.906 -25.219 1 94 174 GLN A C 1
ATOM 1361 O O . GLN A 1 174 ? 22.328 -29.453 -26.297 1 94 174 GLN A O 1
ATOM 1366 N N . GLU A 1 175 ? 22.141 -29.5 -24.078 1 89.94 175 GLU A N 1
ATOM 1367 C CA . GLU A 1 175 ? 22.344 -30.938 -24.047 1 89.94 175 GLU A CA 1
ATOM 1368 C C . GLU A 1 175 ? 21.203 -31.688 -24.734 1 89.94 175 GLU A C 1
ATOM 1370 O O . GLU A 1 175 ? 21.422 -32.656 -25.438 1 89.94 175 GLU A O 1
ATOM 1375 N N . ASN A 1 176 ? 20.047 -31.141 -24.516 1 87 176 ASN A N 1
ATOM 1376 C CA . ASN A 1 176 ? 18.875 -31.734 -25.156 1 87 176 ASN A CA 1
ATOM 1377 C C . ASN A 1 176 ? 18.906 -31.547 -26.672 1 87 176 ASN A C 1
ATOM 1379 O O . ASN A 1 176 ? 18.5 -32.438 -27.422 1 87 176 ASN A O 1
ATOM 1383 N N . ILE A 1 177 ? 19.359 -30.453 -27.109 1 90.56 177 ILE A N 1
ATOM 1384 C CA . ILE A 1 177 ? 19.484 -30.172 -28.531 1 90.56 177 ILE A CA 1
ATOM 1385 C C . ILE A 1 177 ? 20.531 -31.078 -29.156 1 90.56 177 ILE A C 1
ATOM 1387 O O . ILE A 1 177 ? 20.312 -31.656 -30.234 1 90.56 177 ILE A O 1
ATOM 1391 N N . SER A 1 178 ? 21.609 -31.312 -28.5 1 91.31 178 SER A N 1
ATOM 1392 C CA . SER A 1 178 ? 22.656 -32.188 -28.984 1 91.31 178 SER A CA 1
ATOM 1393 C C . SER A 1 178 ? 22.156 -33.625 -29.094 1 91.31 178 SER A C 1
ATOM 1395 O O . SER A 1 178 ? 22.453 -34.344 -30.047 1 91.31 178 SER A O 1
ATOM 1397 N N . ALA A 1 179 ? 21.391 -33.938 -28.078 1 83.69 179 ALA A N 1
ATOM 1398 C CA . ALA A 1 179 ? 20.812 -35.281 -28.109 1 83.69 179 ALA A CA 1
ATOM 1399 C C . ALA A 1 179 ? 19.828 -35.438 -29.266 1 83.69 179 ALA A C 1
ATOM 1401 O O . ALA A 1 179 ? 19.766 -36.469 -29.922 1 83.69 179 ALA A O 1
ATOM 1402 N N . ALA A 1 180 ? 19.047 -34.375 -29.5 1 85.31 180 ALA A N 1
ATOM 1403 C CA . ALA A 1 180 ? 18.078 -34.406 -30.578 1 85.31 180 ALA A CA 1
ATOM 1404 C C . ALA A 1 180 ? 18.766 -34.406 -31.938 1 85.31 180 ALA A C 1
ATOM 1406 O O . ALA A 1 180 ? 18.281 -35.062 -32.875 1 85.31 180 ALA A O 1
ATOM 1407 N N . GLU A 1 181 ? 19.844 -33.781 -32.062 1 91.75 181 GLU A N 1
ATOM 1408 C CA . GLU A 1 181 ? 20.625 -33.781 -33.312 1 91.75 181 GLU A CA 1
ATOM 1409 C C . GLU A 1 181 ? 21.172 -35.188 -33.594 1 91.75 181 GLU A C 1
ATOM 1411 O O . GLU A 1 181 ? 21.125 -35.656 -34.719 1 91.75 181 GLU A O 1
ATOM 1416 N N . ARG A 1 182 ? 21.656 -35.781 -32.594 1 88 182 ARG A N 1
ATOM 1417 C CA . ARG A 1 182 ? 22.156 -37.156 -32.75 1 88 182 ARG A CA 1
ATOM 1418 C C . ARG A 1 182 ? 21.047 -38.094 -33.188 1 88 182 ARG A C 1
ATOM 1420 O O . ARG A 1 182 ? 21.266 -38.969 -34 1 88 182 ARG A O 1
ATOM 1427 N N . ARG A 1 183 ? 19.938 -37.875 -32.594 1 82.62 183 ARG A N 1
ATOM 1428 C CA . ARG A 1 183 ? 18.797 -38.719 -32.938 1 82.62 183 ARG A CA 1
ATOM 1429 C C . ARG A 1 183 ? 18.391 -38.531 -34.406 1 82.62 183 ARG A C 1
ATOM 1431 O O . ARG A 1 183 ? 17.984 -39.469 -35.094 1 82.62 183 ARG A O 1
ATOM 1438 N N . LEU A 1 184 ? 18.391 -37.344 -34.844 1 88.19 184 LEU A N 1
ATOM 1439 C CA . LEU A 1 184 ? 18.062 -37.031 -36.219 1 88.19 184 LEU A CA 1
ATOM 1440 C C . LEU A 1 184 ? 19.062 -37.719 -37.156 1 88.19 184 LEU A C 1
ATOM 1442 O O . LEU A 1 184 ? 18.688 -38.281 -38.188 1 88.19 184 LEU A O 1
ATOM 1446 N N . GLU A 1 185 ? 20.297 -37.719 -36.844 1 91.38 185 GLU A N 1
ATOM 1447 C CA . GLU A 1 185 ? 21.328 -38.344 -37.656 1 91.38 185 GLU A CA 1
ATOM 1448 C C . GLU A 1 185 ? 21.141 -39.844 -37.719 1 91.38 185 GLU A C 1
ATOM 1450 O O . GLU A 1 185 ? 21.297 -40.438 -38.781 1 91.38 185 GLU A O 1
ATOM 1455 N N . ILE A 1 186 ? 20.781 -40.438 -36.594 1 84.62 186 ILE A N 1
ATOM 1456 C CA . ILE A 1 186 ? 20.547 -41.875 -36.562 1 84.62 186 ILE A CA 1
ATOM 1457 C C . ILE A 1 186 ? 19.312 -42.219 -37.375 1 84.62 186 ILE A C 1
ATOM 1459 O O . ILE A 1 186 ? 19.328 -43.188 -38.125 1 84.62 186 ILE A O 1
ATOM 1463 N N . ALA A 1 187 ? 18.266 -41.375 -37.281 1 85 187 ALA A N 1
ATOM 1464 C CA . ALA A 1 187 ? 17.047 -41.625 -38.031 1 85 187 ALA A CA 1
ATOM 1465 C C . ALA A 1 187 ? 17.312 -41.531 -39.531 1 85 187 ALA A C 1
ATOM 1467 O O . ALA A 1 187 ? 16.797 -42.312 -40.344 1 85 187 ALA A O 1
ATOM 1468 N N . ARG A 1 188 ? 18.078 -40.594 -39.969 1 91.62 188 ARG A N 1
ATOM 1469 C CA . ARG A 1 188 ? 18.453 -40.438 -41.375 1 91.62 188 ARG A CA 1
ATOM 1470 C C . ARG A 1 188 ? 19.234 -41.625 -41.875 1 91.62 188 ARG A C 1
ATOM 1472 O O . ARG A 1 188 ? 19 -42.125 -42.969 1 91.62 188 ARG A O 1
ATOM 1479 N N . ALA A 1 189 ? 20.188 -42.156 -41 1 90 189 ALA A N 1
ATOM 1480 C CA . ALA A 1 189 ? 21 -43.312 -41.375 1 90 189 ALA A CA 1
ATOM 1481 C C . ALA A 1 189 ? 20.125 -44.562 -41.531 1 90 189 ALA A C 1
ATOM 1483 O O . ALA A 1 189 ? 20.312 -45.344 -42.438 1 90 189 ALA A O 1
ATOM 1484 N N . ASN A 1 190 ? 19.234 -44.719 -40.625 1 86.31 190 ASN A N 1
ATOM 1485 C CA . ASN A 1 190 ? 18.359 -45.875 -40.688 1 86.31 190 ASN A CA 1
ATOM 1486 C C . ASN A 1 190 ? 17.391 -45.812 -41.875 1 86.31 190 ASN A C 1
ATOM 1488 O O . ASN A 1 190 ? 17.047 -46.812 -42.469 1 86.31 190 ASN A O 1
ATOM 1492 N N . TYR A 1 191 ? 16.922 -44.594 -42.281 1 89.62 191 TYR A N 1
ATOM 1493 C CA . TYR A 1 191 ? 16.062 -44.406 -43.438 1 89.62 191 TYR A CA 1
ATOM 1494 C C . TYR A 1 191 ? 16.797 -44.75 -44.719 1 89.62 191 TYR A C 1
ATOM 1496 O O . TYR A 1 191 ? 16.234 -45.438 -45.594 1 89.62 191 TYR A O 1
ATOM 1504 N N . ARG A 1 192 ? 17.953 -44.344 -44.812 1 90.69 192 ARG A N 1
ATOM 1505 C CA . ARG A 1 192 ? 18.766 -44.656 -45.969 1 90.69 192 ARG A CA 1
ATOM 1506 C C . ARG A 1 192 ? 19 -46.156 -46.094 1 90.69 192 ARG A C 1
ATOM 1508 O O . ARG A 1 192 ? 19.094 -46.688 -47.219 1 90.69 192 ARG A O 1
ATOM 1515 N N . ALA A 1 193 ? 18.984 -46.875 -44.906 1 89 193 ALA A N 1
ATOM 1516 C CA . ALA A 1 193 ? 19.188 -48.312 -44.906 1 89 193 ALA A CA 1
ATOM 1517 C C . ALA A 1 193 ? 17.859 -49.031 -45.062 1 89 193 ALA A C 1
ATOM 1519 O O . ALA A 1 193 ? 17.812 -50.281 -45.094 1 89 193 ALA A O 1
ATOM 1520 N N . GLY A 1 194 ? 16.641 -48.281 -45.094 1 84.38 194 GLY A N 1
ATOM 1521 C CA . GLY A 1 194 ? 15.328 -48.844 -45.312 1 84.38 194 GLY A CA 1
ATOM 1522 C C . GLY A 1 194 ? 14.727 -49.438 -44.062 1 84.38 194 GLY A C 1
ATOM 1523 O O . GLY A 1 194 ? 13.82 -50.281 -44.156 1 84.38 194 GLY A O 1
ATOM 1524 N N . LEU A 1 195 ? 15.289 -49 -42.938 1 79.81 195 LEU A N 1
ATOM 1525 C CA . LEU A 1 195 ? 14.883 -49.625 -41.688 1 79.81 195 LEU A CA 1
ATOM 1526 C C . LEU A 1 195 ? 13.742 -48.844 -41.031 1 79.81 195 LEU A C 1
ATOM 1528 O O . LEU A 1 195 ? 12.984 -49.406 -40.25 1 79.81 195 LEU A O 1
ATOM 1532 N N . VAL A 1 196 ? 13.672 -47.531 -41.312 1 81.62 196 VAL A N 1
ATOM 1533 C CA . VAL A 1 196 ? 12.617 -46.688 -40.719 1 81.62 196 VAL A CA 1
ATOM 1534 C C . VAL A 1 196 ? 11.953 -45.844 -41.812 1 81.62 196 VAL A C 1
ATOM 1536 O O . VAL A 1 196 ? 12.57 -45.531 -42.812 1 81.62 196 VAL A O 1
ATOM 1539 N N . PRO A 1 197 ? 10.648 -45.562 -41.625 1 85.38 197 PRO A N 1
ATOM 1540 C CA . PRO A 1 197 ? 9.969 -44.719 -42.594 1 85.38 197 PRO A CA 1
ATOM 1541 C C . PRO A 1 197 ? 10.422 -43.281 -42.531 1 85.38 197 PRO A C 1
ATOM 1543 O O . PRO A 1 197 ? 11.086 -42.875 -41.594 1 85.38 197 PRO A O 1
ATOM 1546 N N . GLU A 1 198 ? 10.07 -42.531 -43.594 1 87.38 198 GLU A N 1
ATOM 1547 C CA . GLU A 1 198 ? 10.391 -41.125 -43.688 1 87.38 198 GLU A CA 1
ATOM 1548 C C . GLU A 1 198 ? 9.742 -40.344 -42.531 1 87.38 198 GLU A C 1
ATOM 1550 O O . GLU A 1 198 ? 10.289 -39.344 -42.062 1 87.38 198 GLU A O 1
ATOM 1555 N N . LEU A 1 199 ? 8.625 -40.812 -42.125 1 83.19 199 LEU A N 1
ATOM 1556 C CA . LEU A 1 199 ? 7.887 -40.188 -41.031 1 83.19 199 LEU A CA 1
ATOM 1557 C C . LEU A 1 199 ? 8.742 -40.062 -39.781 1 83.19 199 LEU A C 1
ATOM 1559 O O . LEU A 1 199 ? 8.68 -39.062 -39.062 1 83.19 199 LEU A O 1
ATOM 1563 N N . THR A 1 200 ? 9.555 -41.031 -39.562 1 81.56 200 THR A N 1
ATOM 1564 C CA . THR A 1 200 ? 10.414 -41.031 -38.406 1 81.56 200 THR A CA 1
ATOM 1565 C C . THR A 1 200 ? 11.469 -39.938 -38.5 1 81.56 200 THR A C 1
ATOM 1567 O O . THR A 1 200 ? 11.789 -39.281 -37.5 1 81.56 200 THR A O 1
ATOM 1570 N N . VAL A 1 201 ? 11.945 -39.75 -39.625 1 86.75 201 VAL A N 1
ATOM 1571 C CA . VAL A 1 201 ? 12.953 -38.719 -39.844 1 86.75 201 VAL A CA 1
ATOM 1572 C C . VAL A 1 201 ? 12.312 -37.344 -39.656 1 86.75 201 VAL A C 1
ATOM 1574 O O . VAL A 1 201 ? 12.883 -36.469 -39 1 86.75 201 VAL A O 1
ATOM 1577 N N . LEU A 1 202 ? 11.141 -37.156 -40.156 1 88.31 202 LEU A N 1
ATOM 1578 C CA . LEU A 1 202 ? 10.453 -35.875 -40.062 1 88.31 202 LEU A CA 1
ATOM 1579 C C . LEU A 1 202 ? 10.07 -35.562 -38.625 1 88.31 202 LEU A C 1
ATOM 1581 O O . LEU A 1 202 ? 10.133 -34.406 -38.219 1 88.31 202 LEU A O 1
ATOM 1585 N N . GLN A 1 203 ? 9.68 -36.562 -37.844 1 83.5 203 GLN A N 1
ATOM 1586 C CA . GLN A 1 203 ? 9.328 -36.375 -36.469 1 83.5 203 GLN A CA 1
ATOM 1587 C C . GLN A 1 203 ? 10.555 -35.969 -35.625 1 83.5 203 GLN A C 1
ATOM 1589 O O . GLN A 1 203 ? 10.461 -35.094 -34.75 1 83.5 203 GLN A O 1
ATOM 1594 N N . ALA A 1 204 ? 11.633 -36.562 -35.938 1 82.81 204 ALA A N 1
ATOM 1595 C CA . ALA A 1 204 ? 12.875 -36.188 -35.25 1 82.81 204 ALA A CA 1
ATOM 1596 C C . ALA A 1 204 ? 13.297 -34.781 -35.562 1 82.81 204 ALA A C 1
ATOM 1598 O O . ALA A 1 204 ? 13.781 -34.031 -34.719 1 82.81 204 ALA A O 1
ATOM 1599 N N . GLN A 1 205 ? 13.047 -34.406 -36.844 1 88.94 205 GLN A N 1
ATOM 1600 C CA . GLN A 1 205 ? 13.406 -33.062 -37.281 1 88.94 205 GLN A CA 1
ATOM 1601 C C . GLN A 1 205 ? 12.508 -32.031 -36.625 1 88.94 205 GLN A C 1
ATOM 1603 O O . GLN A 1 205 ? 12.992 -30.969 -36.188 1 88.94 205 GLN A O 1
ATOM 1608 N N . VAL A 1 206 ? 11.305 -32.281 -36.562 1 85.44 206 VAL A N 1
ATOM 1609 C CA . VAL A 1 206 ? 10.367 -31.375 -35.938 1 85.44 206 VAL A CA 1
ATOM 1610 C C . VAL A 1 206 ? 10.719 -31.219 -34.438 1 85.44 206 VAL A C 1
ATOM 1612 O O . VAL A 1 206 ? 10.672 -30.125 -33.906 1 85.44 206 VAL A O 1
ATOM 1615 N N . GLY A 1 207 ? 11.008 -32.344 -33.75 1 82.19 207 GLY A N 1
ATOM 1616 C CA . GLY A 1 207 ? 11.422 -32.312 -32.344 1 82.19 207 GLY A CA 1
ATOM 1617 C C . GLY A 1 207 ? 12.625 -31.406 -32.125 1 82.19 207 GLY A C 1
ATOM 1618 O O . GLY A 1 207 ? 12.672 -30.688 -31.109 1 82.19 207 GLY A O 1
ATOM 1619 N N . LEU A 1 208 ? 13.531 -31.484 -33 1 87.12 208 LEU A N 1
ATOM 1620 C CA . LEU A 1 208 ? 14.734 -30.656 -32.906 1 87.12 208 LEU A CA 1
ATOM 1621 C C . LEU A 1 208 ? 14.406 -29.188 -33.125 1 87.12 208 LEU A C 1
ATOM 1623 O O . LEU A 1 208 ? 14.828 -28.328 -32.344 1 87.12 208 LEU A O 1
ATOM 1627 N N . GLU A 1 209 ? 13.633 -28.922 -34.125 1 90.5 209 GLU A N 1
ATOM 1628 C CA . GLU A 1 209 ? 13.336 -27.531 -34.5 1 90.5 209 GLU A CA 1
ATOM 1629 C C . GLU A 1 209 ? 12.477 -26.859 -33.438 1 90.5 209 GLU A C 1
ATOM 1631 O O . GLU A 1 209 ? 12.531 -25.641 -33.281 1 90.5 209 GLU A O 1
ATOM 1636 N N . ASN A 1 210 ? 11.703 -27.578 -32.75 1 86.5 210 ASN A N 1
ATOM 1637 C CA . ASN A 1 210 ? 10.859 -27.031 -31.672 1 86.5 210 ASN A CA 1
ATOM 1638 C C . ASN A 1 210 ? 11.68 -26.562 -30.484 1 86.5 210 ASN A C 1
ATOM 1640 O O . ASN A 1 210 ? 11.203 -25.781 -29.656 1 86.5 210 ASN A O 1
ATOM 1644 N N . LEU A 1 211 ? 12.914 -27.016 -30.344 1 88.94 211 LEU A N 1
ATOM 1645 C CA . LEU A 1 211 ? 13.758 -26.672 -29.188 1 88.94 211 LEU A CA 1
ATOM 1646 C C . LEU A 1 211 ? 14.5 -25.375 -29.438 1 88.94 211 LEU A C 1
ATOM 1648 O O . LEU A 1 211 ? 14.914 -24.703 -28.484 1 88.94 211 LEU A O 1
ATOM 1652 N N . ARG A 1 212 ? 14.586 -24.984 -30.656 1 91 212 ARG A N 1
ATOM 1653 C CA . ARG A 1 212 ? 15.398 -23.828 -31 1 91 212 ARG A CA 1
ATOM 1654 C C . ARG A 1 212 ? 14.758 -22.531 -30.5 1 91 212 ARG A C 1
ATOM 1656 O O . ARG A 1 212 ? 15.438 -21.688 -29.891 1 91 212 ARG A O 1
ATOM 1663 N N . PRO A 1 213 ? 13.469 -22.344 -30.75 1 91.94 213 PRO A N 1
ATOM 1664 C CA . PRO A 1 213 ? 12.844 -21.141 -30.188 1 91.94 213 PRO A CA 1
ATOM 1665 C C . PRO A 1 213 ? 12.945 -21.078 -28.672 1 91.94 213 PRO A C 1
ATOM 1667 O O . PRO A 1 213 ? 13.102 -20 -28.094 1 91.94 213 PRO A O 1
ATOM 1670 N N . SER A 1 214 ? 12.82 -22.172 -27.984 1 90.75 214 SER A N 1
ATOM 1671 C CA . SER A 1 214 ? 12.938 -22.219 -26.531 1 90.75 214 SER A CA 1
ATOM 1672 C C . SER A 1 214 ? 14.32 -21.781 -26.078 1 90.75 214 SER A C 1
ATOM 1674 O O . SER A 1 214 ? 14.461 -21.094 -25.062 1 90.75 214 SER A O 1
ATOM 1676 N N . LEU A 1 215 ? 15.352 -22.25 -26.797 1 94 215 LEU A N 1
ATOM 1677 C CA . LEU A 1 215 ? 16.719 -21.844 -26.469 1 94 215 LEU A CA 1
ATOM 1678 C C . LEU A 1 215 ? 16.891 -20.344 -26.625 1 94 215 LEU A C 1
ATOM 1680 O O . LEU A 1 215 ? 17.484 -19.688 -25.766 1 94 215 LEU A O 1
ATOM 1684 N N . GLN A 1 216 ? 16.328 -19.812 -27.703 1 94.5 216 GLN A N 1
ATOM 1685 C CA . GLN A 1 216 ? 16.422 -18.375 -27.938 1 94.5 216 GLN A CA 1
ATOM 1686 C C . GLN A 1 216 ? 15.711 -17.594 -26.828 1 94.5 216 GLN A C 1
ATOM 1688 O O . GLN A 1 216 ? 16.188 -16.547 -26.391 1 94.5 216 GLN A O 1
ATOM 1693 N N . ASP A 1 217 ? 14.547 -18.047 -26.391 1 94.5 217 ASP A N 1
ATOM 1694 C CA . ASP A 1 217 ? 13.797 -17.406 -25.328 1 94.5 217 ASP A CA 1
ATOM 1695 C C . ASP A 1 217 ? 14.609 -17.375 -24.031 1 94.5 217 ASP A C 1
ATOM 1697 O O . ASP A 1 217 ? 14.648 -16.359 -23.328 1 94.5 217 ASP A O 1
ATOM 1701 N N . LEU A 1 218 ? 15.211 -18.469 -23.703 1 94.62 218 LEU A N 1
ATOM 1702 C CA . LEU A 1 218 ? 16.016 -18.562 -22.484 1 94.62 218 LEU A CA 1
ATOM 1703 C C . LEU A 1 218 ? 17.234 -17.641 -22.562 1 94.62 218 LEU A C 1
ATOM 1705 O O . LEU A 1 218 ? 17.594 -17.016 -21.578 1 94.62 218 LEU A O 1
ATOM 1709 N N . GLN A 1 219 ? 17.828 -17.641 -23.766 1 95.62 219 GLN A N 1
ATOM 1710 C CA . GLN A 1 219 ? 18.984 -16.766 -23.938 1 95.62 219 GLN A CA 1
ATOM 1711 C C . GLN A 1 219 ? 18.609 -15.297 -23.797 1 95.62 219 GLN A C 1
ATOM 1713 O O . GLN A 1 219 ? 19.344 -14.516 -23.188 1 95.62 219 GLN A O 1
ATOM 1718 N N . ASN A 1 220 ? 17.516 -14.93 -24.312 1 95.38 220 ASN A N 1
ATOM 1719 C CA . ASN A 1 220 ? 17 -13.57 -24.156 1 95.38 220 ASN A CA 1
ATOM 1720 C C . ASN A 1 220 ? 16.719 -13.25 -22.688 1 95.38 220 ASN A C 1
ATOM 1722 O O . ASN A 1 220 ? 17.047 -12.156 -22.219 1 95.38 220 ASN A O 1
ATOM 1726 N N . ASN A 1 221 ? 16.094 -14.188 -22.031 1 95.94 221 ASN A N 1
ATOM 1727 C CA . ASN A 1 221 ? 15.812 -13.992 -20.625 1 95.94 221 ASN A CA 1
ATOM 1728 C C . ASN A 1 221 ? 17.094 -13.828 -19.797 1 95.94 221 ASN A C 1
ATOM 1730 O O . ASN A 1 221 ? 17.125 -13.031 -18.859 1 95.94 221 ASN A O 1
ATOM 1734 N N . LEU A 1 222 ? 18.062 -14.617 -20.141 1 96.25 222 LEU A N 1
ATOM 1735 C CA . LEU A 1 222 ? 19.344 -14.508 -19.469 1 96.25 222 LEU A CA 1
ATOM 1736 C C . LEU A 1 222 ? 19.969 -13.133 -19.688 1 96.25 222 LEU A C 1
ATOM 1738 O O . LEU A 1 222 ? 20.453 -12.508 -18.75 1 96.25 222 LEU A O 1
ATOM 1742 N N . GLN A 1 223 ? 19.891 -12.688 -20.922 1 94.62 223 GLN A N 1
ATOM 1743 C CA . GLN A 1 223 ? 20.438 -11.375 -21.219 1 94.62 223 GLN A CA 1
ATOM 1744 C C . GLN A 1 223 ? 19.719 -10.273 -20.469 1 94.62 223 GLN A C 1
ATOM 1746 O O . GLN A 1 223 ? 20.344 -9.359 -19.922 1 94.62 223 GLN A O 1
ATOM 1751 N N . ILE A 1 224 ? 18.422 -10.328 -20.406 1 95.5 224 ILE A N 1
ATOM 1752 C CA . ILE A 1 224 ? 17.609 -9.336 -19.703 1 95.5 224 ILE A CA 1
ATOM 1753 C C . ILE A 1 224 ? 17.938 -9.375 -18.203 1 95.5 224 ILE A C 1
ATOM 1755 O O . ILE A 1 224 ? 18.125 -8.328 -17.578 1 95.5 224 ILE A O 1
ATOM 1759 N N . ALA A 1 225 ? 17.969 -10.562 -17.625 1 96.38 225 ALA A N 1
ATOM 1760 C CA . ALA A 1 225 ? 18.266 -10.711 -16.203 1 96.38 225 ALA A CA 1
ATOM 1761 C C . ALA A 1 225 ? 19.641 -10.18 -15.875 1 96.38 225 ALA A C 1
ATOM 1763 O O . ALA A 1 225 ? 19.844 -9.523 -14.844 1 96.38 225 ALA A O 1
ATOM 1764 N N . THR A 1 226 ? 20.594 -10.453 -16.75 1 95.19 226 THR A N 1
ATOM 1765 C CA . THR A 1 226 ? 21.969 -9.992 -16.531 1 95.19 226 THR A CA 1
ATOM 1766 C C . THR A 1 226 ? 22.047 -8.469 -16.609 1 95.19 226 THR A C 1
ATOM 1768 O O . THR A 1 226 ? 22.719 -7.832 -15.797 1 95.19 226 THR A O 1
ATOM 1771 N N . GLU A 1 227 ? 21.328 -7.934 -17.562 1 94 227 GLU A N 1
ATOM 1772 C CA . GLU A 1 227 ? 21.281 -6.48 -17.688 1 94 227 GLU A CA 1
ATOM 1773 C C . GLU A 1 227 ? 20.625 -5.84 -16.469 1 94 227 GLU A C 1
ATOM 1775 O O . GLU A 1 227 ? 21.062 -4.777 -16.016 1 94 227 GLU A O 1
ATOM 1780 N N . SER A 1 228 ? 19.594 -6.434 -16.031 1 95.06 228 SER A N 1
ATOM 1781 C CA . SER A 1 228 ? 18.906 -5.926 -14.844 1 95.06 228 SER A CA 1
ATOM 1782 C C . SER A 1 228 ? 19.812 -5.965 -13.617 1 95.06 228 SER A C 1
ATOM 1784 O O . SER A 1 228 ? 19.828 -5.023 -12.82 1 95.06 228 SER A O 1
ATOM 1786 N N . LEU A 1 229 ? 20.531 -7.039 -13.469 1 95.69 229 LEU A N 1
ATOM 1787 C CA . LEU A 1 229 ? 21.469 -7.137 -12.352 1 95.69 229 LEU A CA 1
ATOM 1788 C C . LEU A 1 229 ? 22.578 -6.098 -12.484 1 95.69 229 LEU A C 1
ATOM 1790 O O . LEU A 1 229 ? 22.922 -5.43 -11.508 1 95.69 229 LEU A O 1
ATOM 1794 N N . ALA A 1 230 ? 23.078 -5.949 -13.68 1 93.94 230 ALA A N 1
ATOM 1795 C CA . ALA A 1 230 ? 24.141 -4.965 -13.914 1 93.94 230 ALA A CA 1
ATOM 1796 C C . ALA A 1 230 ? 23.672 -3.561 -13.547 1 93.94 230 ALA A C 1
ATOM 1798 O O . ALA A 1 230 ? 24.422 -2.787 -12.945 1 93.94 230 ALA A O 1
ATOM 1799 N N . MET A 1 231 ? 22.453 -3.246 -13.883 1 92.94 231 MET A N 1
ATOM 1800 C CA . MET A 1 231 ? 21.891 -1.945 -13.547 1 92.94 231 MET A CA 1
ATOM 1801 C C . MET A 1 231 ? 21.828 -1.748 -12.039 1 92.94 231 MET A C 1
ATOM 1803 O O . MET A 1 231 ? 22.172 -0.679 -11.531 1 92.94 231 MET A O 1
ATOM 1807 N N . ASN A 1 232 ? 21.453 -2.787 -11.32 1 93.69 232 ASN A N 1
ATOM 1808 C CA . ASN A 1 232 ? 21.328 -2.697 -9.875 1 93.69 232 ASN A CA 1
ATOM 1809 C C . ASN A 1 232 ? 22.703 -2.627 -9.203 1 93.69 232 ASN A C 1
ATOM 1811 O O . ASN A 1 232 ? 22.812 -2.158 -8.07 1 93.69 232 ASN A O 1
ATOM 1815 N N . LEU A 1 233 ? 23.719 -3.119 -9.938 1 94.38 233 LEU A N 1
ATOM 1816 C CA . LEU A 1 233 ? 25.078 -3.078 -9.414 1 94.38 233 LEU A CA 1
ATOM 1817 C C . LEU A 1 233 ? 25.75 -1.759 -9.773 1 94.38 233 LEU A C 1
ATOM 1819 O O . LEU A 1 233 ? 26.875 -1.493 -9.336 1 94.38 233 LEU A O 1
ATOM 1823 N N . GLY A 1 234 ? 25.094 -0.956 -10.594 1 89.5 234 GLY A N 1
ATOM 1824 C CA . GLY A 1 234 ? 25.656 0.324 -11 1 89.5 234 GLY A CA 1
ATOM 1825 C C . GLY A 1 234 ? 26.656 0.207 -12.125 1 89.5 234 GLY A C 1
ATOM 1826 O O . GLY A 1 234 ? 27.531 1.064 -12.281 1 89.5 234 GLY A O 1
ATOM 1827 N N . LEU A 1 235 ? 26.562 -0.874 -12.859 1 90 235 LEU A N 1
ATOM 1828 C CA . LEU A 1 235 ? 27.469 -1.104 -13.977 1 90 235 LEU A CA 1
ATOM 1829 C C . LEU A 1 235 ? 26.844 -0.632 -15.289 1 90 235 LEU A C 1
ATOM 1831 O O . LEU A 1 235 ? 25.625 -0.608 -15.43 1 90 235 LEU A O 1
ATOM 1835 N N . PRO A 1 236 ? 27.672 -0.233 -16.156 1 88.5 236 PRO A N 1
ATOM 1836 C CA . PRO A 1 236 ? 27.141 0.23 -17.438 1 88.5 236 PRO A CA 1
ATOM 1837 C C . PRO A 1 236 ? 26.484 -0.891 -18.25 1 88.5 236 PRO A C 1
ATOM 1839 O O . PRO A 1 236 ? 26.75 -2.07 -18 1 88.5 236 PRO A O 1
ATOM 1842 N N . HIS A 1 237 ? 25.703 -0.473 -19.156 1 89.25 237 HIS A N 1
ATOM 1843 C CA . HIS A 1 237 ? 25 -1.405 -20.031 1 89.25 237 HIS A CA 1
ATOM 1844 C C . HIS A 1 237 ? 25.984 -2.219 -20.859 1 89.25 237 HIS A C 1
ATOM 1846 O O . HIS A 1 237 ? 26.969 -1.681 -21.359 1 89.25 237 HIS A O 1
ATOM 1852 N N . GLY A 1 238 ? 25.766 -3.512 -20.984 1 84.38 238 GLY A N 1
ATOM 1853 C CA . GLY A 1 238 ? 26.562 -4.371 -21.844 1 84.38 238 GLY A CA 1
ATOM 1854 C C . GLY A 1 238 ? 27.719 -5.027 -21.109 1 84.38 238 GLY A C 1
ATOM 1855 O O . GLY A 1 238 ? 28.516 -5.754 -21.719 1 84.38 238 GLY A O 1
ATOM 1856 N N . THR A 1 239 ? 27.844 -4.766 -19.844 1 86.44 239 THR A N 1
ATOM 1857 C CA . THR A 1 239 ? 28.906 -5.406 -19.078 1 86.44 239 THR A CA 1
ATOM 1858 C C . THR A 1 239 ? 28.703 -6.914 -19.016 1 86.44 239 THR A C 1
ATOM 1860 O O . THR A 1 239 ? 27.594 -7.383 -18.719 1 86.44 239 THR A O 1
ATOM 1863 N N . LYS A 1 240 ? 29.688 -7.594 -19.391 1 87 240 LYS A N 1
ATOM 1864 C CA . LYS A 1 240 ? 29.625 -9.047 -19.328 1 87 240 LYS A CA 1
ATOM 1865 C C . LYS A 1 240 ? 29.922 -9.555 -17.906 1 87 240 LYS A C 1
ATOM 1867 O O . LYS A 1 240 ? 30.984 -9.273 -17.359 1 87 240 LYS A O 1
ATOM 1872 N N . LEU A 1 241 ? 28.953 -10.227 -17.359 1 90.19 241 LEU A N 1
ATOM 1873 C CA . LEU A 1 241 ? 29.078 -10.711 -16 1 90.19 241 LEU A CA 1
ATOM 1874 C C . LEU A 1 241 ? 29.234 -12.234 -15.977 1 90.19 241 LEU A C 1
ATOM 1876 O O . LEU A 1 241 ? 28.484 -12.945 -16.656 1 90.19 241 LEU A O 1
ATOM 1880 N N . GLU A 1 242 ? 30.297 -12.672 -15.391 1 90.5 242 GLU A N 1
ATOM 1881 C CA . GLU A 1 242 ? 30.469 -14.102 -15.133 1 90.5 242 GLU A CA 1
ATOM 1882 C C . GLU A 1 242 ? 30.25 -14.414 -13.656 1 90.5 242 GLU A C 1
ATOM 1884 O O . GLU A 1 242 ? 31.031 -14.008 -12.805 1 90.5 242 GLU A O 1
ATOM 1889 N N . LEU A 1 243 ? 29.234 -15.148 -13.398 1 93.31 243 LEU A N 1
ATOM 1890 C CA . LEU A 1 243 ? 28.859 -15.414 -12.016 1 93.31 243 LEU A CA 1
ATOM 1891 C C . LEU A 1 243 ? 29.438 -16.75 -11.539 1 93.31 243 LEU A C 1
ATOM 1893 O O . LEU A 1 243 ? 29.469 -17.719 -12.305 1 93.31 243 LEU A O 1
ATOM 1897 N N . GLU A 1 244 ? 29.891 -16.672 -10.359 1 92.88 244 GLU A N 1
ATOM 1898 C CA . GLU A 1 244 ? 30.375 -17.906 -9.75 1 92.88 244 GLU A CA 1
ATOM 1899 C C . GLU A 1 244 ? 29.219 -18.828 -9.352 1 92.88 244 GLU A C 1
ATOM 1901 O O . GLU A 1 244 ? 28.203 -18.359 -8.844 1 92.88 244 GLU A O 1
ATOM 1906 N N . THR A 1 245 ? 29.391 -20.062 -9.57 1 91.31 245 THR A N 1
ATOM 1907 C CA . THR A 1 245 ? 28.359 -21.031 -9.234 1 91.31 245 THR A CA 1
ATOM 1908 C C . THR A 1 245 ? 28.312 -21.266 -7.723 1 91.31 245 THR A C 1
ATOM 1910 O O . THR A 1 245 ? 29.328 -21.141 -7.039 1 91.31 245 THR A O 1
ATOM 1913 N N . ILE A 1 246 ? 27.156 -21.531 -7.273 1 89.31 246 ILE A N 1
ATOM 1914 C CA . ILE A 1 246 ? 26.938 -21.797 -5.852 1 89.31 246 ILE A CA 1
ATOM 1915 C C . ILE A 1 246 ? 26.391 -23.203 -5.66 1 89.31 246 ILE A C 1
ATOM 1917 O O . ILE A 1 246 ? 25.531 -23.641 -6.426 1 89.31 246 ILE A O 1
ATOM 1921 N N . GLY A 1 247 ? 26.922 -23.828 -4.664 1 87.19 247 GLY A N 1
ATOM 1922 C CA . GLY A 1 247 ? 26.406 -25.156 -4.352 1 87.19 247 GLY A CA 1
ATOM 1923 C C . GLY A 1 247 ? 25.062 -25.125 -3.621 1 87.19 247 GLY A C 1
ATOM 1924 O O . GLY A 1 247 ? 24.719 -24.094 -3.02 1 87.19 247 GLY A O 1
ATOM 1925 N N . PHE A 1 248 ? 24.359 -26.172 -3.734 1 89 248 PHE A N 1
ATOM 1926 C CA . PHE A 1 248 ? 23.062 -26.266 -3.053 1 89 248 PHE A CA 1
ATOM 1927 C C . PHE A 1 248 ? 23.266 -26.594 -1.576 1 89 248 PHE A C 1
ATOM 1929 O O . PHE A 1 248 ? 24.031 -27.484 -1.228 1 89 248 PHE A O 1
ATOM 1936 N N . PRO A 1 249 ? 22.625 -25.844 -0.793 1 87.12 249 PRO A N 1
ATOM 1937 C CA . PRO A 1 249 ? 22.781 -26.078 0.646 1 87.12 249 PRO A CA 1
ATOM 1938 C C . PRO A 1 249 ? 22.031 -27.312 1.129 1 87.12 249 PRO A C 1
ATOM 1940 O O . PRO A 1 249 ? 21.094 -27.766 0.477 1 87.12 249 PRO A O 1
ATOM 1943 N N . ASP A 1 250 ? 22.484 -27.828 2.273 1 85.06 250 ASP A N 1
ATOM 1944 C CA . ASP A 1 250 ? 21.797 -28.938 2.916 1 85.06 250 ASP A CA 1
ATOM 1945 C C . ASP A 1 250 ? 20.484 -28.469 3.561 1 85.06 250 ASP A C 1
ATOM 1947 O O . ASP A 1 250 ? 20.375 -27.312 3.973 1 85.06 250 ASP A O 1
ATOM 1951 N N . PRO A 1 251 ? 19.516 -29.391 3.582 1 88.38 251 PRO A N 1
ATOM 1952 C CA . PRO A 1 251 ? 18.266 -29.016 4.234 1 88.38 251 PRO A CA 1
ATOM 1953 C C . PRO A 1 251 ? 18.453 -28.656 5.707 1 88.38 251 PRO A C 1
ATOM 1955 O O . PRO A 1 251 ? 19.219 -29.312 6.418 1 88.38 251 PRO A O 1
ATOM 1958 N N . ILE A 1 252 ? 17.828 -27.594 6.094 1 88.44 252 ILE A N 1
ATOM 1959 C CA . ILE A 1 252 ? 17.969 -27.109 7.465 1 88.44 252 ILE A CA 1
ATOM 1960 C C . ILE A 1 252 ? 16.734 -27.484 8.273 1 88.44 252 ILE A C 1
ATOM 1962 O O . ILE A 1 252 ? 15.672 -27.766 7.699 1 88.44 252 ILE A O 1
ATOM 1966 N N . SER A 1 253 ? 16.969 -27.5 9.594 1 88.31 253 SER A N 1
ATOM 1967 C CA . SER A 1 253 ? 15.828 -27.734 10.477 1 88.31 253 SER A CA 1
ATOM 1968 C C . SER A 1 253 ? 14.953 -26.5 10.594 1 88.31 253 SER A C 1
ATOM 1970 O O . SER A 1 253 ? 15.453 -25.391 10.82 1 88.31 253 SER A O 1
ATOM 1972 N N . LEU A 1 254 ? 13.727 -26.688 10.383 1 89.88 254 LEU A N 1
ATOM 1973 C CA . LEU A 1 254 ? 12.789 -25.578 10.359 1 89.88 254 LEU A CA 1
ATOM 1974 C C . LEU A 1 254 ? 11.953 -25.531 11.633 1 89.88 254 LEU A C 1
ATOM 1976 O O . LEU A 1 254 ? 11.062 -26.359 11.82 1 89.88 254 LEU A O 1
ATOM 1980 N N . ASP A 1 255 ? 12.391 -24.656 12.531 1 90.62 255 ASP A N 1
ATOM 1981 C CA . ASP A 1 255 ? 11.625 -24.438 13.758 1 90.62 255 ASP A CA 1
ATOM 1982 C C . ASP A 1 255 ? 10.695 -23.234 13.617 1 90.62 255 ASP A C 1
ATOM 1984 O O . ASP A 1 255 ? 11.125 -22.094 13.781 1 90.62 255 ASP A O 1
ATOM 1988 N N . MET A 1 256 ? 9.461 -23.516 13.484 1 89.5 256 MET A N 1
ATOM 1989 C CA . MET A 1 256 ? 8.461 -22.5 13.195 1 89.5 256 MET A CA 1
ATOM 1990 C C . MET A 1 256 ? 8.352 -21.5 14.344 1 89.5 256 MET A C 1
ATOM 1992 O O . MET A 1 256 ? 8.43 -20.281 14.125 1 89.5 256 MET A O 1
ATOM 1996 N N . GLU A 1 257 ? 8.258 -21.922 15.547 1 89.25 257 GLU A N 1
ATOM 1997 C CA . GLU A 1 257 ? 8.031 -21.062 16.703 1 89.25 257 GLU A CA 1
ATOM 1998 C C . GLU A 1 257 ? 9.227 -20.156 16.953 1 89.25 257 GLU A C 1
ATOM 2000 O O . GLU A 1 257 ? 9.055 -18.969 17.25 1 89.25 257 GLU A O 1
ATOM 2005 N N . ASN A 1 258 ? 10.391 -20.734 16.781 1 91.75 258 ASN A N 1
ATOM 2006 C CA . ASN A 1 258 ? 11.594 -19.938 16.969 1 91.75 258 ASN A CA 1
ATOM 2007 C C . ASN A 1 258 ? 11.727 -18.844 15.906 1 91.75 258 ASN A C 1
ATOM 2009 O O . ASN A 1 258 ? 12.102 -17.719 16.219 1 91.75 258 ASN A O 1
ATOM 2013 N N . PHE A 1 259 ? 11.367 -19.172 14.648 1 94.44 259 PHE A N 1
ATOM 2014 C CA . PHE A 1 259 ? 11.469 -18.203 13.57 1 94.44 259 PHE A CA 1
ATOM 2015 C C . PHE A 1 259 ? 10.461 -17.062 13.766 1 94.44 259 PHE A C 1
ATOM 2017 O O . PHE A 1 259 ? 10.781 -15.898 13.539 1 94.44 259 PHE A O 1
ATOM 2024 N N . ILE A 1 260 ? 9.281 -17.422 14.258 1 92.75 260 ILE A N 1
ATOM 2025 C CA . ILE A 1 260 ? 8.242 -16.422 14.477 1 92.75 260 ILE A CA 1
ATOM 2026 C C . ILE A 1 260 ? 8.664 -15.484 15.602 1 92.75 260 ILE A C 1
ATOM 2028 O O . ILE A 1 260 ? 8.555 -14.258 15.469 1 92.75 260 ILE A O 1
ATOM 2032 N N . SER A 1 261 ? 9.18 -16.016 16.688 1 93.25 261 SER A N 1
ATOM 2033 C CA . SER A 1 261 ? 9.625 -15.203 17.812 1 93.25 261 SER A CA 1
ATOM 2034 C C . SER A 1 261 ? 10.781 -14.289 17.406 1 93.25 261 SER A C 1
ATOM 2036 O O . SER A 1 261 ? 10.82 -13.117 17.797 1 93.25 261 SER A O 1
ATOM 2038 N N . THR A 1 262 ? 11.695 -14.836 16.625 1 93.81 262 THR A N 1
ATOM 2039 C CA . THR A 1 262 ? 12.828 -14.039 16.172 1 93.81 262 THR A CA 1
ATOM 2040 C C . THR A 1 262 ? 12.375 -12.922 15.242 1 93.81 262 THR A C 1
ATOM 2042 O O . THR A 1 262 ? 12.875 -11.797 15.32 1 93.81 262 THR A O 1
ATOM 2045 N N . ALA A 1 263 ? 11.398 -13.188 14.359 1 94.81 263 ALA A N 1
ATOM 2046 C CA . ALA A 1 263 ? 10.883 -12.195 13.422 1 94.81 263 ALA A CA 1
ATOM 2047 C C . ALA A 1 263 ? 10.227 -11.031 14.156 1 94.81 263 ALA A C 1
ATOM 2049 O O . ALA A 1 263 ? 10.43 -9.875 13.797 1 94.81 263 ALA A O 1
ATOM 2050 N N . ILE A 1 264 ? 9.484 -11.375 15.203 1 93.38 264 ILE A N 1
ATOM 2051 C CA . ILE A 1 264 ? 8.758 -10.352 15.945 1 93.38 264 ILE A CA 1
ATOM 2052 C C . ILE A 1 264 ? 9.734 -9.422 16.656 1 93.38 264 ILE A C 1
ATOM 2054 O O . ILE A 1 264 ? 9.492 -8.219 16.766 1 93.38 264 ILE A O 1
ATOM 2058 N N . ASN A 1 265 ? 10.891 -9.93 16.938 1 91.56 265 ASN A N 1
ATOM 2059 C CA . ASN A 1 265 ? 11.836 -9.148 17.734 1 91.56 265 ASN A CA 1
ATOM 2060 C C . ASN A 1 265 ? 12.867 -8.445 16.859 1 91.56 265 ASN A C 1
ATOM 2062 O O . ASN A 1 265 ? 13.398 -7.398 17.234 1 91.56 265 ASN A O 1
ATOM 2066 N N . SER A 1 266 ? 13.148 -8.969 15.695 1 90.44 266 SER A N 1
ATOM 2067 C CA . SER A 1 266 ? 14.32 -8.477 14.969 1 90.44 266 SER A CA 1
ATOM 2068 C C . SER A 1 266 ? 13.922 -7.832 13.648 1 90.44 266 SER A C 1
ATOM 2070 O O . SER A 1 266 ? 14.719 -7.129 13.031 1 90.44 266 SER A O 1
ATOM 2072 N N . LYS A 1 267 ? 12.719 -8.016 13.164 1 92.5 267 LYS A N 1
ATOM 2073 C CA . LYS A 1 267 ? 12.344 -7.496 11.852 1 92.5 267 LYS A CA 1
ATOM 2074 C C . LYS A 1 267 ? 12.297 -5.973 11.852 1 92.5 267 LYS A C 1
ATOM 2076 O O . LYS A 1 267 ? 11.594 -5.367 12.664 1 92.5 267 LYS A O 1
ATOM 2081 N N . PRO A 1 268 ? 13.031 -5.328 10.945 1 92.88 268 PRO A N 1
ATOM 2082 C CA . PRO A 1 268 ? 13.117 -3.865 10.922 1 92.88 268 PRO A CA 1
ATOM 2083 C C . PRO A 1 268 ? 11.766 -3.199 10.688 1 92.88 268 PRO A C 1
ATOM 2085 O O . PRO A 1 268 ? 11.523 -2.096 11.18 1 92.88 268 PRO A O 1
ATOM 2088 N N . ASP A 1 269 ? 10.805 -3.859 10.047 1 92.75 269 ASP A N 1
ATOM 2089 C CA . ASP A 1 269 ? 9.492 -3.295 9.773 1 92.75 269 ASP A CA 1
ATOM 2090 C C . ASP A 1 269 ? 8.727 -3.045 11.07 1 92.75 269 ASP A C 1
ATOM 2092 O O . ASP A 1 269 ? 8.094 -1.999 11.234 1 92.75 269 ASP A O 1
ATOM 2096 N N . LEU A 1 270 ? 8.789 -4.004 11.961 1 94.75 270 LEU A N 1
ATOM 2097 C CA . LEU A 1 270 ? 8.102 -3.883 13.234 1 94.75 270 LEU A CA 1
ATOM 2098 C C . LEU A 1 270 ? 8.781 -2.859 14.133 1 94.75 270 LEU A C 1
ATOM 2100 O O . LEU A 1 270 ? 8.117 -2.111 14.852 1 94.75 270 LEU A O 1
ATOM 2104 N N . GLU A 1 271 ? 10.148 -2.801 14.055 1 93.94 271 GLU A N 1
ATOM 2105 C CA . GLU A 1 271 ? 10.891 -1.813 14.828 1 93.94 271 GLU A CA 1
ATOM 2106 C C . GLU A 1 271 ? 10.57 -0.394 14.375 1 93.94 271 GLU A C 1
ATOM 2108 O O . GLU A 1 271 ? 10.445 0.515 15.195 1 93.94 271 GLU A O 1
ATOM 2113 N N . GLU A 1 272 ? 10.445 -0.252 13.086 1 93.38 272 GLU A N 1
ATOM 2114 C CA . GLU A 1 272 ? 10.094 1.056 12.539 1 93.38 272 GLU A CA 1
ATOM 2115 C C . GLU A 1 272 ? 8.727 1.52 13.039 1 93.38 272 GLU A C 1
ATOM 2117 O O . GLU A 1 272 ? 8.555 2.688 13.398 1 93.38 272 GLU A O 1
ATOM 2122 N N . LEU A 1 273 ? 7.754 0.598 13.086 1 94.25 273 LEU A N 1
ATOM 2123 C CA . LEU A 1 273 ? 6.414 0.932 13.547 1 94.25 273 LEU A CA 1
ATOM 2124 C C . LEU A 1 273 ? 6.418 1.252 15.039 1 94.25 273 LEU A C 1
ATOM 2126 O O . LEU A 1 273 ? 5.75 2.191 15.484 1 94.25 273 LEU A O 1
ATOM 2130 N N . ARG A 1 274 ? 7.219 0.515 15.805 1 95.94 274 ARG A N 1
ATOM 2131 C CA . ARG A 1 274 ? 7.336 0.778 17.234 1 95.94 274 ARG A CA 1
ATOM 2132 C C . ARG A 1 274 ? 7.945 2.152 17.484 1 95.94 274 ARG A C 1
ATOM 2134 O O . ARG A 1 274 ? 7.48 2.893 18.359 1 95.94 274 ARG A O 1
ATOM 2141 N N . ARG A 1 275 ? 8.961 2.439 16.703 1 95.19 275 ARG A N 1
ATOM 2142 C CA . ARG A 1 275 ? 9.609 3.738 16.859 1 95.19 275 ARG A CA 1
ATOM 2143 C C . ARG A 1 275 ? 8.688 4.867 16.406 1 95.19 275 ARG A C 1
ATOM 2145 O O . ARG A 1 275 ? 8.719 5.965 16.969 1 95.19 275 ARG A O 1
ATOM 2152 N N . SER A 1 276 ? 7.852 4.617 15.391 1 95 276 SER A N 1
ATOM 2153 C CA . SER A 1 276 ? 6.879 5.609 14.945 1 95 276 SER A CA 1
ATOM 2154 C C . SER A 1 276 ? 5.844 5.891 16.031 1 95 276 SER A C 1
ATOM 2156 O O . SER A 1 276 ? 5.395 7.031 16.188 1 95 276 SER A O 1
ATOM 2158 N N . ILE A 1 277 ? 5.43 4.859 16.766 1 96.31 277 ILE A N 1
ATOM 2159 C CA . ILE A 1 277 ? 4.5 5.031 17.875 1 96.31 277 ILE A CA 1
ATOM 2160 C C . ILE A 1 277 ? 5.156 5.883 18.969 1 96.31 277 ILE A C 1
ATOM 2162 O O . ILE A 1 277 ? 4.527 6.789 19.516 1 96.31 277 ILE A O 1
ATOM 2166 N N . ALA A 1 278 ? 6.461 5.625 19.219 1 95.38 278 ALA A N 1
ATOM 2167 C CA . ALA A 1 278 ? 7.199 6.41 20.203 1 95.38 278 ALA A CA 1
ATOM 2168 C C . ALA A 1 278 ? 7.305 7.871 19.781 1 95.38 278 ALA A C 1
ATOM 2170 O O . ALA A 1 278 ? 7.176 8.773 20.609 1 95.38 278 ALA A O 1
ATOM 2171 N N . LEU A 1 279 ? 7.531 8.023 18.5 1 95.31 279 LEU A N 1
ATOM 2172 C CA . LEU A 1 279 ? 7.605 9.383 17.969 1 95.31 279 LEU A CA 1
ATOM 2173 C C . LEU A 1 279 ? 6.27 10.102 18.109 1 95.31 279 LEU A C 1
ATOM 2175 O O . LEU A 1 279 ? 6.234 11.273 18.484 1 95.31 279 LEU A O 1
ATOM 2179 N N . LEU A 1 280 ? 5.164 9.406 17.859 1 95 280 LEU A N 1
ATOM 2180 C CA . LEU A 1 280 ? 3.838 10 17.984 1 95 280 LEU A CA 1
ATOM 2181 C C . LEU A 1 280 ? 3.518 10.328 19.438 1 95 280 LEU A C 1
ATOM 2183 O O . LEU A 1 280 ? 2.881 11.344 19.719 1 95 280 LEU A O 1
ATOM 2187 N N . LYS A 1 281 ? 3.988 9.484 20.328 1 96 281 LYS A N 1
ATOM 2188 C CA . LYS A 1 281 ? 3.812 9.742 21.75 1 96 281 LYS A CA 1
ATOM 2189 C C . LYS A 1 281 ? 4.57 11 22.172 1 96 281 LYS A C 1
ATOM 2191 O O . LYS A 1 281 ? 4.043 11.828 22.922 1 96 281 LYS A O 1
ATOM 2196 N N . SER A 1 282 ? 5.781 11.086 21.641 1 95 282 SER A N 1
ATOM 2197 C CA . SER A 1 282 ? 6.574 12.281 21.922 1 95 282 SER A CA 1
ATOM 2198 C C . SER A 1 282 ? 5.934 13.523 21.328 1 95 282 SER A C 1
ATOM 2200 O O . SER A 1 282 ? 5.953 14.594 21.938 1 95 282 SER A O 1
ATOM 2202 N N . THR A 1 283 ? 5.383 13.359 20.188 1 94.44 283 THR A N 1
ATOM 2203 C CA . THR A 1 283 ? 4.691 14.469 19.547 1 94.44 283 THR A CA 1
ATOM 2204 C C . THR A 1 283 ? 3.469 14.883 20.359 1 94.44 283 THR A C 1
ATOM 2206 O O . THR A 1 283 ? 3.182 16.078 20.5 1 94.44 283 THR A O 1
ATOM 2209 N N . ARG A 1 284 ? 2.75 13.93 20.891 1 95.25 284 ARG A N 1
ATOM 2210 C CA . ARG A 1 284 ? 1.62 14.227 21.766 1 95.25 284 ARG A CA 1
ATOM 2211 C C . ARG A 1 284 ? 2.072 14.992 23 1 95.25 284 ARG A C 1
ATOM 2213 O O . ARG A 1 284 ? 1.413 15.945 23.422 1 95.25 284 ARG A O 1
ATOM 2220 N N . GLN A 1 285 ? 3.201 14.609 23.516 1 94.62 285 GLN A N 1
ATOM 2221 C CA . GLN A 1 285 ? 3.736 15.289 24.688 1 94.62 285 GLN A CA 1
ATOM 2222 C C . GLN A 1 285 ? 4.16 16.719 24.359 1 94.62 285 GLN A C 1
ATOM 2224 O O . GLN A 1 285 ? 3.926 17.641 25.141 1 94.62 285 GLN A O 1
ATOM 2229 N N . ALA A 1 286 ? 4.754 16.797 23.188 1 93.75 286 ALA A N 1
ATOM 2230 C CA . ALA A 1 286 ? 5.148 18.125 22.75 1 93.75 286 ALA A CA 1
ATOM 2231 C C . ALA A 1 286 ? 3.93 19.031 22.594 1 93.75 286 ALA A C 1
ATOM 2233 O O . ALA A 1 286 ? 3.957 20.203 23 1 93.75 286 ALA A O 1
ATOM 2234 N N . ASN A 1 287 ? 2.873 18.469 22.031 1 92.12 287 ASN A N 1
ATOM 2235 C CA . ASN A 1 287 ? 1.645 19.234 21.859 1 92.12 287 ASN A CA 1
ATOM 2236 C C . ASN A 1 287 ? 0.997 19.562 23.203 1 92.12 287 ASN A C 1
ATOM 2238 O O . ASN A 1 287 ? 0.453 20.656 23.375 1 92.12 287 ASN A O 1
ATOM 2242 N N . TRP A 1 288 ? 1.112 18.672 24.172 1 93.5 288 TRP A N 1
ATOM 2243 C CA . TRP A 1 288 ? 0.594 18.906 25.516 1 93.5 288 TRP A CA 1
ATOM 2244 C C . TRP A 1 288 ? 1.345 20.047 26.203 1 93.5 288 TRP A C 1
ATOM 2246 O O . TRP A 1 288 ? 0.729 20.938 26.766 1 93.5 288 TRP A O 1
ATOM 2256 N N . TYR A 1 289 ? 2.67 20.031 26.047 1 92.5 289 TYR A N 1
ATOM 2257 C CA . TYR A 1 289 ? 3.48 21.094 26.641 1 92.5 289 TYR A CA 1
ATOM 2258 C C . TYR A 1 289 ? 3.18 22.438 25.984 1 92.5 289 TYR A C 1
ATOM 2260 O O . TYR A 1 289 ? 3.148 23.469 26.656 1 92.5 289 TYR A O 1
ATOM 2268 N N . GLN A 1 290 ? 2.928 22.375 24.719 1 89.81 290 GLN A N 1
ATOM 2269 C CA . GLN A 1 290 ? 2.65 23.609 23.984 1 89.81 290 GLN A CA 1
ATOM 2270 C C . GLN A 1 290 ? 1.336 24.234 24.453 1 89.81 290 GLN A C 1
ATOM 2272 O O . GLN A 1 290 ? 1.222 25.453 24.531 1 89.81 290 GLN A O 1
ATOM 2277 N N . LEU A 1 291 ? 0.384 23.359 24.812 1 88.69 291 LEU A N 1
ATOM 2278 C CA . LEU A 1 291 ? -0.954 23.828 25.156 1 88.69 291 LEU A CA 1
ATOM 2279 C C . LEU A 1 291 ? -1.048 24.203 26.625 1 88.69 291 LEU A C 1
ATOM 2281 O O . LEU A 1 291 ? -1.773 25.125 27 1 88.69 291 LEU A O 1
ATOM 2285 N N . TYR A 1 292 ? -0.248 23.578 27.516 1 90.75 292 TYR A N 1
ATOM 2286 C CA . TYR A 1 292 ? -0.491 23.734 28.953 1 90.75 292 TYR A CA 1
ATOM 2287 C C . TYR A 1 292 ? 0.66 24.469 29.625 1 90.75 292 TYR A C 1
ATOM 2289 O O . TYR A 1 292 ? 0.715 24.547 30.844 1 90.75 292 TYR A O 1
ATOM 2297 N N . THR A 1 293 ? 1.617 24.953 28.875 1 90.88 293 THR A N 1
ATOM 2298 C CA . THR A 1 293 ? 2.684 25.766 29.453 1 90.88 293 THR A CA 1
ATOM 2299 C C . THR A 1 293 ? 2.76 27.125 28.75 1 90.88 293 THR A C 1
ATOM 2301 O O . THR A 1 293 ? 2.445 27.234 27.562 1 90.88 293 THR A O 1
ATOM 2304 N N . PRO A 1 294 ? 3.158 28.172 29.469 1 90.62 294 PRO A N 1
ATOM 2305 C CA . PRO A 1 294 ? 3.303 29.484 28.859 1 90.62 294 PRO A CA 1
ATOM 2306 C C . PRO A 1 294 ? 4.551 29.609 27.984 1 90.62 294 PRO A C 1
ATOM 2308 O O . PRO A 1 294 ? 5.449 28.766 28.078 1 90.62 294 PRO A O 1
ATOM 2311 N N . SER A 1 295 ? 4.516 30.438 27.109 1 92.19 295 SER A N 1
ATOM 2312 C CA . SER A 1 295 ? 5.672 30.75 26.281 1 92.19 295 SER A CA 1
ATOM 2313 C C . SER A 1 295 ? 6.309 32.094 26.672 1 92.19 295 SER A C 1
ATOM 2315 O O . SER A 1 295 ? 5.609 33 27.078 1 92.19 295 SER A O 1
ATOM 2317 N N . VAL A 1 296 ? 7.633 32.094 26.719 1 91.62 296 VAL A N 1
ATOM 2318 C CA . VAL A 1 296 ? 8.383 33.281 27.031 1 91.62 296 VAL A CA 1
ATOM 2319 C C . VAL A 1 296 ? 9.008 33.875 25.766 1 91.62 296 VAL A C 1
ATOM 2321 O O . VAL A 1 296 ? 9.672 33.156 25.016 1 91.62 296 VAL A O 1
ATOM 2324 N N . SER A 1 297 ? 8.727 35 25.547 1 91.69 297 SER A N 1
ATOM 2325 C CA . SER A 1 297 ? 9.297 35.656 24.375 1 91.69 297 SER A CA 1
ATOM 2326 C C . SER A 1 297 ? 10.188 36.844 24.781 1 91.69 297 SER A C 1
ATOM 2328 O O . SER A 1 297 ? 9.805 37.656 25.625 1 91.69 297 SER A O 1
ATOM 2330 N N . LEU A 1 298 ? 11.438 36.812 24.25 1 90.5 298 LEU A N 1
ATOM 2331 C CA . LEU A 1 298 ? 12.375 37.906 24.406 1 90.5 298 LEU A CA 1
ATOM 2332 C C . LEU A 1 298 ? 12.414 38.781 23.141 1 90.5 298 LEU A C 1
ATOM 2334 O O . LEU A 1 298 ? 12.461 38.25 22.031 1 90.5 298 LEU A O 1
ATOM 2338 N N . GLY A 1 299 ? 12.242 40 23.359 1 89.38 299 GLY A N 1
ATOM 2339 C CA . GLY A 1 299 ? 12.25 40.875 22.219 1 89.38 299 GLY A CA 1
ATOM 2340 C C . GLY A 1 299 ? 13.117 42.094 22.422 1 89.38 299 GLY A C 1
ATOM 2341 O O . GLY A 1 299 ? 13.211 42.625 23.531 1 89.38 299 GLY A O 1
ATOM 2342 N N . TRP A 1 300 ? 13.867 42.344 21.391 1 86.62 300 TRP A N 1
ATOM 2343 C CA . TRP A 1 300 ? 14.641 43.594 21.328 1 86.62 300 TRP A CA 1
ATOM 2344 C C . TRP A 1 300 ? 14.297 44.375 20.078 1 86.62 300 TRP A C 1
ATOM 2346 O O . TRP A 1 300 ? 14.172 43.812 18.984 1 86.62 300 TRP A O 1
ATOM 2356 N N . THR A 1 301 ? 13.93 45.625 20.25 1 84.88 301 THR A N 1
ATOM 2357 C CA . THR A 1 301 ? 13.633 46.469 19.109 1 84.88 301 THR A CA 1
ATOM 2358 C C . THR A 1 301 ? 14.438 47.781 19.172 1 84.88 301 THR A C 1
ATOM 2360 O O . THR A 1 301 ? 14.664 48.312 20.266 1 84.88 301 THR A O 1
ATOM 2363 N N . TYR A 1 302 ? 14.969 48.094 18.094 1 81.88 302 TYR A N 1
ATOM 2364 C CA . TYR A 1 302 ? 15.641 49.375 17.891 1 81.88 302 TYR A CA 1
ATOM 2365 C C . TYR A 1 302 ? 15.016 50.125 16.719 1 81.88 302 TYR A C 1
ATOM 2367 O O . TYR A 1 302 ? 14.984 49.625 15.594 1 81.88 302 TYR A O 1
ATOM 2375 N N . ASP A 1 303 ? 14.445 51.312 17.031 1 78.19 303 ASP A N 1
ATOM 2376 C CA . ASP A 1 303 ? 13.695 52.031 16.016 1 78.19 303 ASP A CA 1
ATOM 2377 C C . ASP A 1 303 ? 14.242 53.438 15.836 1 78.19 303 ASP A C 1
ATOM 2379 O O . ASP A 1 303 ? 13.609 54.406 16.25 1 78.19 303 ASP A O 1
ATOM 2383 N N . PRO A 1 304 ? 15.25 53.594 15.125 1 73.75 304 PRO A N 1
ATOM 2384 C CA . PRO A 1 304 ? 15.695 54.969 14.836 1 73.75 304 PRO A CA 1
ATOM 2385 C C . PRO A 1 304 ? 14.773 55.688 13.859 1 73.75 304 PRO A C 1
ATOM 2387 O O . PRO A 1 304 ? 14.328 55.094 12.867 1 73.75 304 PRO A O 1
ATOM 2390 N N . THR A 1 305 ? 14.305 56.812 14.219 1 72.38 305 THR A N 1
ATOM 2391 C CA . THR A 1 305 ? 13.406 57.625 13.375 1 72.38 305 THR A CA 1
ATOM 2392 C C . THR A 1 305 ? 14.078 58.938 12.961 1 72.38 305 THR A C 1
ATOM 2394 O O . THR A 1 305 ? 14.781 59.562 13.766 1 72.38 305 THR A O 1
ATOM 2397 N N . PHE A 1 306 ? 13.883 59.125 11.664 1 71 306 PHE A N 1
ATOM 2398 C CA . PHE A 1 306 ? 14.398 60.406 11.125 1 71 306 PHE A CA 1
ATOM 2399 C C . PHE A 1 306 ? 13.453 61.531 11.445 1 71 306 PHE A C 1
ATOM 2401 O O . PHE A 1 306 ? 12.266 61.5 11.125 1 71 306 PHE A O 1
ATOM 2408 N N . GLN A 1 307 ? 13.82 62.531 12.172 1 65.38 307 GLN A N 1
ATOM 2409 C CA . GLN A 1 307 ? 12.977 63.625 12.625 1 65.38 307 GLN A CA 1
ATOM 2410 C C . GLN A 1 307 ? 12.797 64.688 11.531 1 65.38 307 GLN A C 1
ATOM 2412 O O . GLN A 1 307 ? 11.844 65.438 11.562 1 65.38 307 GLN A O 1
ATOM 2417 N N . GLY A 1 308 ? 13.602 64.625 10.555 1 64.25 308 GLY A N 1
ATOM 2418 C CA . GLY A 1 308 ? 13.469 65.625 9.531 1 64.25 308 GLY A CA 1
ATOM 2419 C C . GLY A 1 308 ? 12.719 65.188 8.305 1 64.25 308 GLY A C 1
ATOM 2420 O O . GLY A 1 308 ? 12.016 64.188 8.352 1 64.25 308 GLY A O 1
ATOM 2421 N N . ASP A 1 309 ? 12.484 66.062 7.391 1 62.41 309 ASP A N 1
ATOM 2422 C CA . ASP A 1 309 ? 11.914 65.75 6.098 1 62.41 309 ASP A CA 1
ATOM 2423 C C . ASP A 1 309 ? 12.914 64.938 5.266 1 62.41 309 ASP A C 1
ATOM 2425 O O . ASP A 1 309 ? 13.953 65.438 4.848 1 62.41 309 ASP A O 1
ATOM 2429 N N . PRO A 1 310 ? 12.75 63.688 5.219 1 65.12 310 PRO A N 1
ATOM 2430 C CA . PRO A 1 310 ? 13.719 62.844 4.488 1 65.12 310 PRO A CA 1
ATOM 2431 C C . PRO A 1 310 ? 13.891 63.312 3.039 1 65.12 310 PRO A C 1
ATOM 2433 O O . PRO A 1 310 ? 14.883 62.938 2.398 1 65.12 310 PRO A O 1
ATOM 2436 N N . MET A 1 311 ? 12.922 64 2.568 1 69.5 311 MET A N 1
ATOM 2437 C CA . MET A 1 311 ? 13.039 64.438 1.174 1 69.5 311 MET A CA 1
ATOM 2438 C C . MET A 1 311 ? 13.812 65.75 1.061 1 69.5 311 MET A C 1
ATOM 2440 O O . MET A 1 311 ? 14.266 66.125 -0.025 1 69.5 311 MET A O 1
ATOM 2444 N N . LYS A 1 312 ? 13.852 66.438 2.201 1 68.81 312 LYS A N 1
ATOM 2445 C CA . LYS A 1 312 ? 14.477 67.75 2.121 1 68.81 312 LYS A CA 1
ATOM 2446 C C . LYS A 1 312 ? 15.766 67.812 2.939 1 68.81 312 LYS A C 1
ATOM 2448 O O . LYS A 1 312 ? 16.734 68.438 2.547 1 68.81 312 LYS A O 1
ATOM 2453 N N . ASP A 1 313 ? 15.664 67.062 4.02 1 64.31 313 ASP A N 1
ATOM 2454 C CA . ASP A 1 313 ? 16.781 67.25 4.941 1 64.31 313 ASP A CA 1
ATOM 2455 C C . ASP A 1 313 ? 17.844 66.188 4.73 1 64.31 313 ASP A C 1
ATOM 2457 O O . ASP A 1 313 ? 17.578 65.125 4.16 1 64.31 313 ASP A O 1
ATOM 2461 N N . ASN A 1 314 ? 19.062 66.625 4.93 1 62.12 314 ASN A N 1
ATOM 2462 C CA . ASN A 1 314 ? 20.219 65.75 4.754 1 62.12 314 ASN A CA 1
ATOM 2463 C C . ASN A 1 314 ? 20.172 64.562 5.695 1 62.12 314 ASN A C 1
ATOM 2465 O O . ASN A 1 314 ? 20.016 64.75 6.906 1 62.12 314 ASN A O 1
ATOM 2469 N N . TRP A 1 315 ? 20.156 63.406 5.152 1 64.69 315 TRP A N 1
ATOM 2470 C CA . TRP A 1 315 ? 20.062 62.125 5.852 1 64.69 315 TRP A CA 1
ATOM 2471 C C . TRP A 1 315 ? 21.25 61.938 6.777 1 64.69 315 TRP A C 1
ATOM 2473 O O . TRP A 1 315 ? 21.172 61.188 7.758 1 64.69 315 TRP A O 1
ATOM 2483 N N . PHE A 1 316 ? 22.406 62.594 6.422 1 63.22 316 PHE A N 1
ATOM 2484 C CA . PHE A 1 316 ? 23.641 62.375 7.141 1 63.22 316 PHE A CA 1
ATOM 2485 C C . PHE A 1 316 ? 23.844 63.375 8.258 1 63.22 316 PHE A C 1
ATOM 2487 O O . PHE A 1 316 ? 24.906 63.469 8.852 1 63.22 316 PHE A O 1
ATOM 2494 N N . ASN A 1 317 ? 22.859 64.188 8.406 1 54.78 317 ASN A N 1
ATOM 2495 C CA . ASN A 1 317 ? 23.078 65.062 9.539 1 54.78 317 ASN A CA 1
ATOM 2496 C C . ASN A 1 317 ? 22.844 64.375 10.867 1 54.78 317 ASN A C 1
ATOM 2498 O O . ASN A 1 317 ? 21.844 63.656 11.047 1 54.78 317 ASN A O 1
ATOM 2502 N N . GLY A 1 318 ? 23.859 63.969 11.562 1 56.75 318 GLY A N 1
ATOM 2503 C CA . GLY A 1 318 ? 23.938 63.281 12.836 1 56.75 318 GLY A CA 1
ATOM 2504 C C . GLY A 1 318 ? 22.781 63.562 13.766 1 56.75 318 GLY A C 1
ATOM 2505 O O . GLY A 1 318 ? 22.391 62.719 14.57 1 56.75 318 GLY A O 1
ATOM 2506 N N . ASP A 1 319 ? 22.281 64.75 13.75 1 56.72 319 ASP A N 1
ATOM 2507 C CA . ASP A 1 319 ? 21.281 65.188 14.719 1 56.72 319 ASP A CA 1
ATOM 2508 C C . ASP A 1 319 ? 19.891 64.625 14.336 1 56.72 319 ASP A C 1
ATOM 2510 O O . ASP A 1 319 ? 18.969 64.688 15.148 1 56.72 319 ASP A O 1
ATOM 2514 N N . ALA A 1 320 ? 19.766 64.188 13.18 1 56.78 320 ALA A N 1
ATOM 2515 C CA . ALA A 1 320 ? 18.438 63.906 12.672 1 56.78 320 ALA A CA 1
ATOM 2516 C C . ALA A 1 320 ? 17.984 62.5 13.094 1 56.78 320 ALA A C 1
ATOM 2518 O O . ALA A 1 320 ? 16.797 62.188 12.984 1 56.78 320 ALA A O 1
ATOM 2519 N N . TRP A 1 321 ? 18.969 61.688 13.406 1 58.28 321 TRP A N 1
ATOM 2520 C CA . TRP A 1 321 ? 18.609 60.344 13.852 1 58.28 321 TRP A CA 1
ATOM 2521 C C . TRP A 1 321 ? 18.578 60.281 15.375 1 58.28 321 TRP A C 1
ATOM 2523 O O . TRP A 1 321 ? 18.953 59.25 15.961 1 58.28 321 TRP A O 1
ATOM 2533 N N . GLN A 1 322 ? 18.312 61.25 16.031 1 52.72 322 GLN A N 1
ATOM 2534 C CA . GLN A 1 322 ? 18.469 61.312 17.469 1 52.72 322 GLN A CA 1
ATOM 2535 C C . GLN A 1 322 ? 17.438 60.438 18.172 1 52.72 322 GLN A C 1
ATOM 2537 O O . GLN A 1 322 ? 17.609 60.062 19.328 1 52.72 322 GLN A O 1
ATOM 2542 N N . GLN A 1 323 ? 16.281 60.25 17.594 1 55.56 323 GLN A N 1
ATOM 2543 C CA . GLN A 1 323 ? 15.367 59.438 18.406 1 55.56 323 GLN A CA 1
ATOM 2544 C C . GLN A 1 323 ? 15.664 57.969 18.25 1 55.56 323 GLN A C 1
ATOM 2546 O O . GLN A 1 323 ? 15.289 57.344 17.234 1 55.56 323 GLN A O 1
ATOM 2551 N N . ARG A 1 324 ? 16.688 57.594 19.031 1 61.59 324 ARG A N 1
ATOM 2552 C CA . ARG A 1 324 ? 17.078 56.188 19.078 1 61.59 324 ARG A CA 1
ATOM 2553 C C . ARG A 1 324 ? 16.25 55.438 20.125 1 61.59 324 ARG A C 1
ATOM 2555 O O . ARG A 1 324 ? 16.594 55.438 21.312 1 61.59 324 ARG A O 1
ATOM 2562 N N . SER A 1 325 ? 15.031 55.125 19.875 1 65.94 325 SER A N 1
ATOM 2563 C CA . SER A 1 325 ? 14.219 54.438 20.844 1 65.94 325 SER A CA 1
ATOM 2564 C C . SER A 1 325 ? 14.367 52.906 20.703 1 65.94 325 SER A C 1
ATOM 2566 O O . SER A 1 325 ? 14.508 52.406 19.594 1 65.94 325 SER A O 1
ATOM 2568 N N . GLY A 1 326 ? 15.031 52.25 21.781 1 74.94 326 GLY A N 1
ATOM 2569 C CA . GLY A 1 326 ? 15.117 50.812 21.859 1 74.94 326 GLY A CA 1
ATOM 2570 C C . GLY A 1 326 ? 14.375 50.219 23.062 1 74.94 326 GLY A C 1
ATOM 2571 O O . GLY A 1 326 ? 14.062 50.938 24 1 74.94 326 GLY A O 1
ATOM 2572 N N . MET A 1 327 ? 13.852 49.156 22.812 1 81 327 MET A N 1
ATOM 2573 C CA . MET A 1 327 ? 13.102 48.531 23.906 1 81 327 MET A CA 1
ATOM 2574 C C . MET A 1 327 ? 13.422 47.031 24 1 81 327 MET A C 1
ATOM 2576 O O . MET A 1 327 ? 13.562 46.375 22.984 1 81 327 MET A O 1
ATOM 2580 N N . PHE A 1 328 ? 13.844 46.656 25.25 1 86.38 328 PHE A N 1
ATOM 2581 C CA . PHE A 1 328 ? 13.945 45.219 25.578 1 86.38 328 PHE A CA 1
ATOM 2582 C C . PHE A 1 328 ? 12.688 44.75 26.297 1 86.38 328 PHE A C 1
ATOM 2584 O O . PHE A 1 328 ? 12.141 45.438 27.141 1 86.38 328 PHE A O 1
ATOM 2591 N N . SER A 1 329 ? 12.219 43.719 25.844 1 88.81 329 SER A N 1
ATOM 2592 C CA . SER A 1 329 ? 10.992 43.219 26.484 1 88.81 329 SER A CA 1
ATOM 2593 C C . SER A 1 329 ? 11.031 41.719 26.719 1 88.81 329 SER A C 1
ATOM 2595 O O . SER A 1 329 ? 11.617 41 25.922 1 88.81 329 SER A O 1
ATOM 2597 N N . ILE A 1 330 ? 10.453 41.25 27.859 1 89.12 330 ILE A N 1
ATOM 2598 C CA . ILE A 1 330 ? 10.188 39.844 28.203 1 89.12 330 ILE A CA 1
ATOM 2599 C C . ILE A 1 330 ? 8.688 39.656 28.344 1 89.12 330 ILE A C 1
ATOM 2601 O O . ILE A 1 330 ? 8.039 40.312 29.172 1 89.12 330 ILE A O 1
ATOM 2605 N N . THR A 1 331 ? 8.195 38.812 27.516 1 90 331 THR A N 1
ATOM 2606 C CA . THR A 1 331 ? 6.754 38.594 27.531 1 90 331 THR A CA 1
ATOM 2607 C C . THR A 1 331 ? 6.449 37.125 27.859 1 90 331 THR A C 1
ATOM 2609 O O . THR A 1 331 ? 6.957 36.219 27.203 1 90 331 THR A O 1
ATOM 2612 N N . LEU A 1 332 ? 5.629 36.906 28.906 1 91.38 332 LEU A N 1
ATOM 2613 C CA . LEU A 1 332 ? 5.078 35.594 29.219 1 91.38 332 LEU A CA 1
ATOM 2614 C C . LEU A 1 332 ? 3.645 35.469 28.719 1 91.38 332 LEU A C 1
ATOM 2616 O O . LEU A 1 332 ? 2.773 36.25 29.109 1 91.38 332 LEU A O 1
ATOM 2620 N N . ALA A 1 333 ? 3.463 34.562 27.781 1 90.88 333 ALA A N 1
ATOM 2621 C CA . ALA A 1 333 ? 2.146 34.406 27.172 1 90.88 333 ALA A CA 1
ATOM 2622 C C . ALA A 1 333 ? 1.629 32.969 27.328 1 90.88 333 ALA A C 1
ATOM 2624 O O . ALA A 1 333 ? 2.398 32.031 27.25 1 90.88 333 ALA A O 1
ATOM 2625 N N . TRP A 1 334 ? 0.266 32.875 27.656 1 90.75 334 TRP A N 1
ATOM 2626 C CA . TRP A 1 334 ? -0.382 31.562 27.828 1 90.75 334 TRP A CA 1
ATOM 2627 C C . TRP A 1 334 ? -1.802 31.594 27.266 1 90.75 334 TRP A C 1
ATOM 2629 O O . TRP A 1 334 ? -2.586 32.5 27.594 1 90.75 334 TRP A O 1
ATOM 2639 N N . ARG A 1 335 ? -2.133 30.625 26.422 1 87.56 335 ARG A N 1
ATOM 2640 C CA . ARG A 1 335 ? -3.492 30.453 25.922 1 87.56 335 ARG A CA 1
ATOM 2641 C C . ARG A 1 335 ? -4.312 29.562 26.844 1 87.56 335 ARG A C 1
ATOM 2643 O O . ARG A 1 335 ? -3.936 28.406 27.094 1 87.56 335 ARG A O 1
ATOM 2650 N N . LEU A 1 336 ? -5.418 29.984 27.297 1 89.44 336 LEU A N 1
ATOM 2651 C CA . LEU A 1 336 ? -6.164 29.312 28.359 1 89.44 336 LEU A CA 1
ATOM 2652 C C . LEU A 1 336 ? -7.219 28.375 27.766 1 89.44 336 LEU A C 1
ATOM 2654 O O . LEU A 1 336 ? -7.824 27.578 28.469 1 89.44 336 LEU A O 1
ATOM 2658 N N . ASN A 1 337 ? -7.445 28.391 26.516 1 86.38 337 ASN A N 1
ATOM 2659 C CA . ASN A 1 337 ? -8.492 27.594 25.891 1 86.38 337 ASN A CA 1
ATOM 2660 C C . ASN A 1 337 ? -8.266 26.094 26.094 1 86.38 337 ASN A C 1
ATOM 2662 O O . ASN A 1 337 ? -9.219 25.312 26.125 1 86.38 337 ASN A O 1
ATOM 2666 N N . SER A 1 338 ? -7.055 25.75 26.234 1 84 338 SER A N 1
ATOM 2667 C CA . SER A 1 338 ? -6.73 24.328 26.375 1 84 338 SER A CA 1
ATOM 2668 C C . SER A 1 338 ? -7.297 23.766 27.688 1 84 338 SER A C 1
ATOM 2670 O O . SER A 1 338 ? -7.449 22.547 27.828 1 84 338 SER A O 1
ATOM 2672 N N . LEU A 1 339 ? -7.641 24.625 28.594 1 86.5 339 LEU A N 1
ATOM 2673 C CA . LEU A 1 339 ? -8.164 24.203 29.891 1 86.5 339 LEU A CA 1
ATOM 2674 C C . LEU A 1 339 ? -9.609 23.734 29.75 1 86.5 339 LEU A C 1
ATOM 2676 O O . LEU A 1 339 ? -10.125 23.047 30.641 1 86.5 339 LEU A O 1
ATOM 2680 N N . LEU A 1 340 ? -10.242 24.094 28.625 1 88.25 340 LEU A N 1
ATOM 2681 C CA . LEU A 1 340 ? -11.586 23.609 28.344 1 88.25 340 LEU A CA 1
ATOM 2682 C C . LEU A 1 340 ? -11.531 22.344 27.469 1 88.25 340 LEU A C 1
ATOM 2684 O O . LEU A 1 340 ? -11.07 22.406 26.328 1 88.25 340 LEU A O 1
ATOM 2688 N N . PRO A 1 341 ? -12.055 21.312 27.922 1 86.88 341 PRO A N 1
ATOM 2689 C CA . PRO A 1 341 ? -11.953 20.031 27.203 1 86.88 341 PRO A CA 1
ATOM 2690 C C . PRO A 1 341 ? -12.664 20.047 25.859 1 86.88 341 PRO A C 1
ATOM 2692 O O . PRO A 1 341 ? -12.312 19.266 24.969 1 86.88 341 PRO A O 1
ATOM 2695 N N . VAL A 1 342 ? -13.609 20.906 25.688 1 87.31 342 VAL A N 1
ATOM 2696 C CA . VAL A 1 342 ? -14.414 20.922 24.469 1 87.31 342 VAL A CA 1
ATOM 2697 C C . VAL A 1 342 ? -13.781 21.859 23.438 1 87.31 342 VAL A C 1
ATOM 2699 O O . VAL A 1 342 ? -14.195 21.891 22.281 1 87.31 342 VAL A O 1
ATOM 2702 N N . SER A 1 343 ? -12.711 22.5 23.812 1 88.56 343 SER A N 1
ATOM 2703 C CA . SER A 1 343 ? -12.062 23.453 22.906 1 88.56 343 SER A CA 1
ATOM 2704 C C . SER A 1 343 ? -11.352 22.734 21.766 1 88.56 343 SER A C 1
ATOM 2706 O O . SER A 1 343 ? -11.133 21.531 21.828 1 88.56 343 SER A O 1
ATOM 2708 N N . ARG A 1 344 ? -11.031 23.453 20.625 1 86.5 344 ARG A N 1
ATOM 2709 C CA . ARG A 1 344 ? -10.336 22.906 19.469 1 86.5 344 ARG A CA 1
ATOM 2710 C C . ARG A 1 344 ? -8.953 22.375 19.859 1 86.5 344 ARG A C 1
ATOM 2712 O O . ARG A 1 344 ? -8.531 21.328 19.359 1 86.5 344 ARG A O 1
ATOM 2719 N N . GLU A 1 345 ? -8.336 23.109 20.766 1 86.69 345 GLU A N 1
ATOM 2720 C CA . GLU A 1 345 ? -6.996 22.734 21.188 1 86.69 345 GLU A CA 1
ATOM 2721 C C . GLU A 1 345 ? -7.023 21.406 21.969 1 86.69 345 GLU A C 1
ATOM 2723 O O . GLU A 1 345 ? -6.234 20.5 21.688 1 86.69 345 GLU A O 1
ATOM 2728 N N . ALA A 1 346 ? -7.996 21.328 22.938 1 88.56 346 ALA A N 1
ATOM 2729 C CA . ALA A 1 346 ? -8.125 20.109 23.75 1 88.56 346 ALA A CA 1
ATOM 2730 C C . ALA A 1 346 ? -8.516 18.922 22.875 1 88.56 346 ALA A C 1
ATOM 2732 O O . ALA A 1 346 ? -8 17.812 23.047 1 88.56 346 ALA A O 1
ATOM 2733 N N . GLN A 1 347 ? -9.398 19.203 21.953 1 90.06 347 GLN A N 1
ATOM 2734 C CA . GLN A 1 347 ? -9.852 18.125 21.078 1 90.06 347 GLN A CA 1
ATOM 2735 C C . GLN A 1 347 ? -8.727 17.688 20.141 1 90.06 347 GLN A C 1
ATOM 2737 O O . GLN A 1 347 ? -8.68 16.531 19.734 1 90.06 347 GLN A O 1
ATOM 2742 N N . GLY A 1 348 ? -7.812 18.562 19.781 1 89.62 348 GLY A N 1
ATOM 2743 C CA . GLY A 1 348 ? -6.645 18.188 19 1 89.62 348 GLY A CA 1
ATOM 2744 C C . GLY A 1 348 ? -5.773 17.141 19.672 1 89.62 348 GLY A C 1
ATOM 2745 O O . GLY A 1 348 ? -5.234 16.266 19.016 1 89.62 348 GLY A O 1
ATOM 2746 N N . LEU A 1 349 ? -5.703 17.219 21 1 91.88 349 LEU A N 1
ATOM 2747 C CA . LEU A 1 349 ? -4.934 16.234 21.766 1 91.88 349 LEU A CA 1
ATOM 2748 C C . LEU A 1 349 ? -5.637 14.883 21.781 1 91.88 349 LEU A C 1
ATOM 2750 O O . LEU A 1 349 ? -4.984 13.836 21.703 1 91.88 349 LEU A O 1
ATOM 2754 N N . VAL A 1 350 ? -6.965 14.969 21.906 1 92 350 VAL A N 1
ATOM 2755 C CA . VAL A 1 350 ? -7.73 13.727 21.906 1 92 350 VAL A CA 1
ATOM 2756 C C . VAL A 1 350 ? -7.602 13.047 20.547 1 92 350 VAL A C 1
ATOM 2758 O O . VAL A 1 350 ? -7.539 11.82 20.453 1 92 350 VAL A O 1
ATOM 2761 N N . ASP A 1 351 ? -7.531 13.859 19.484 1 91.88 351 ASP A N 1
ATOM 2762 C CA . ASP A 1 351 ? -7.309 13.32 18.141 1 91.88 351 ASP A CA 1
ATOM 2763 C C . ASP A 1 351 ? -5.977 12.578 18.062 1 91.88 351 ASP A C 1
ATOM 2765 O O . ASP A 1 351 ? -5.875 11.539 17.406 1 91.88 351 ASP A O 1
ATOM 2769 N N . LEU A 1 352 ? -4.98 13.086 18.719 1 92.62 352 LEU A N 1
ATOM 2770 C CA . LEU A 1 352 ? -3.672 12.438 18.719 1 92.62 352 LEU A CA 1
ATOM 2771 C C . LEU A 1 352 ? -3.723 11.117 19.484 1 92.62 352 LEU A C 1
ATOM 2773 O O . LEU A 1 352 ? -3.049 10.156 19.109 1 92.62 352 LEU A O 1
ATOM 2777 N N . ASP A 1 353 ? -4.559 11.102 20.547 1 94.19 353 ASP A N 1
ATOM 2778 C CA . ASP A 1 353 ? -4.742 9.852 21.281 1 94.19 353 ASP A CA 1
ATOM 2779 C C . ASP A 1 353 ? -5.387 8.789 20.391 1 94.19 353 ASP A C 1
ATOM 2781 O O . ASP A 1 353 ? -4.996 7.621 20.438 1 94.19 353 ASP A O 1
ATOM 2785 N N . ASP A 1 354 ? -6.344 9.203 19.656 1 92.88 354 ASP A N 1
ATOM 2786 C CA . ASP A 1 354 ? -6.973 8.281 18.719 1 92.88 354 ASP A CA 1
ATOM 2787 C C . ASP A 1 354 ? -5.969 7.781 17.672 1 92.88 354 ASP A C 1
ATOM 2789 O O . ASP A 1 354 ? -5.969 6.602 17.312 1 92.88 354 ASP A O 1
ATOM 2793 N N . SER A 1 355 ? -5.125 8.672 17.188 1 93.5 355 SER A N 1
ATOM 2794 C CA . SER A 1 355 ? -4.094 8.289 16.219 1 93.5 355 SER A CA 1
ATOM 2795 C C . SER A 1 355 ? -3.119 7.285 16.828 1 93.5 355 SER A C 1
ATOM 2797 O O . SER A 1 355 ? -2.662 6.371 16.141 1 93.5 355 SER A O 1
ATOM 2799 N N . LEU A 1 356 ? -2.818 7.508 18.109 1 95.62 356 LEU A N 1
ATOM 2800 C CA . LEU A 1 356 ? -1.945 6.566 18.797 1 95.62 356 LEU A CA 1
ATOM 2801 C C . LEU A 1 356 ? -2.586 5.184 18.875 1 95.62 356 LEU A C 1
ATOM 2803 O O . LEU A 1 356 ? -1.925 4.176 18.625 1 95.62 356 LEU A O 1
ATOM 2807 N N . GLU A 1 357 ? -3.861 5.152 19.172 1 94.56 357 GLU A N 1
ATOM 2808 C CA . GLU A 1 357 ? -4.566 3.875 19.25 1 94.56 357 GLU A CA 1
ATOM 2809 C C . GLU A 1 357 ? -4.621 3.199 17.875 1 94.56 357 GLU A C 1
ATOM 2811 O O . GLU A 1 357 ? -4.469 1.98 17.781 1 94.56 357 GLU A O 1
ATOM 2816 N N . LYS A 1 358 ? -4.832 3.916 16.859 1 93.69 358 LYS A N 1
ATOM 2817 C CA . LYS A 1 358 ? -4.84 3.377 15.492 1 93.69 358 LYS A CA 1
ATOM 2818 C C . LYS A 1 358 ? -3.479 2.797 15.125 1 93.69 358 LYS A C 1
ATOM 2820 O O . LYS A 1 358 ? -3.398 1.742 14.492 1 93.69 358 LYS A O 1
ATOM 2825 N N . MET A 1 359 ? -2.42 3.467 15.547 1 94.44 359 MET A N 1
ATOM 2826 C CA . MET A 1 359 ? -1.076 2.979 15.25 1 94.44 359 MET A CA 1
ATOM 2827 C C . MET A 1 359 ? -0.783 1.69 16.016 1 94.44 359 MET A C 1
ATOM 2829 O O . MET A 1 359 ? -0.094 0.805 15.5 1 94.44 359 MET A O 1
ATOM 2833 N N . ASN A 1 360 ? -1.313 1.669 17.219 1 95.25 360 ASN A N 1
ATOM 2834 C CA . ASN A 1 360 ? -1.163 0.433 17.984 1 95.25 360 ASN A CA 1
ATOM 2835 C C . ASN A 1 360 ? -1.881 -0.731 17.297 1 95.25 360 ASN A C 1
ATOM 2837 O O . ASN A 1 360 ? -1.359 -1.847 17.266 1 95.25 360 ASN A O 1
ATOM 2841 N N . THR A 1 361 ? -3.061 -0.473 16.828 1 93.06 361 THR A N 1
ATOM 2842 C CA . THR A 1 361 ? -3.789 -1.499 16.078 1 93.06 361 THR A CA 1
ATOM 2843 C C . THR A 1 361 ? -3.043 -1.882 14.812 1 93.06 361 THR A C 1
ATOM 2845 O O . THR A 1 361 ? -2.998 -3.057 14.438 1 93.06 361 THR A O 1
ATOM 2848 N N . SER A 1 362 ? -2.43 -0.939 14.164 1 92.62 362 SER A N 1
ATOM 2849 C CA . SER A 1 362 ? -1.638 -1.21 12.969 1 92.62 362 SER A CA 1
ATOM 2850 C C . SER A 1 362 ? -0.42 -2.068 13.297 1 92.62 362 SER A C 1
ATOM 2852 O O . SER A 1 362 ? -0.024 -2.922 12.5 1 92.62 362 SER A O 1
ATOM 2854 N N . LEU A 1 363 ? 0.19 -1.762 14.461 1 94.62 363 LEU A N 1
ATOM 2855 C CA . LEU A 1 363 ? 1.302 -2.598 14.898 1 94.62 363 LEU A CA 1
ATOM 2856 C C . LEU A 1 363 ? 0.844 -4.031 15.133 1 94.62 363 LEU A C 1
ATOM 2858 O O . LEU A 1 363 ? 1.522 -4.98 14.727 1 94.62 363 LEU A O 1
ATOM 2862 N N . ALA A 1 364 ? -0.304 -4.18 15.773 1 92.56 364 ALA A N 1
ATOM 2863 C CA . ALA A 1 364 ? -0.847 -5.516 16 1 92.56 364 ALA A CA 1
ATOM 2864 C C . ALA A 1 364 ? -1.107 -6.234 14.68 1 92.56 364 ALA A C 1
ATOM 2866 O O . ALA A 1 364 ? -0.818 -7.426 14.547 1 92.56 364 ALA A O 1
ATOM 2867 N N . LEU A 1 365 ? -1.628 -5.531 13.711 1 91.12 365 LEU A N 1
ATOM 2868 C CA . LEU A 1 365 ? -1.867 -6.086 12.383 1 91.12 365 LEU A CA 1
ATOM 2869 C C . LEU A 1 365 ? -0.555 -6.484 11.719 1 91.12 365 LEU A C 1
ATOM 2871 O O . LEU A 1 365 ? -0.469 -7.543 11.086 1 91.12 365 LEU A O 1
ATOM 2875 N N . ALA A 1 366 ? 0.435 -5.676 11.875 1 92.69 366 ALA A N 1
ATOM 2876 C CA . ALA A 1 366 ? 1.738 -5.949 11.273 1 92.69 366 ALA A CA 1
ATOM 2877 C C . ALA A 1 366 ? 2.389 -7.176 11.906 1 92.69 366 ALA A C 1
ATOM 2879 O O . ALA A 1 366 ? 3.033 -7.973 11.227 1 92.69 366 ALA A O 1
ATOM 2880 N N . VAL A 1 367 ? 2.262 -7.258 13.211 1 93.19 367 VAL A N 1
ATOM 2881 C CA . VAL A 1 367 ? 2.803 -8.414 13.914 1 93.19 367 VAL A CA 1
ATOM 2882 C C . VAL A 1 367 ? 2.129 -9.688 13.406 1 93.19 367 VAL A C 1
ATOM 2884 O O . VAL A 1 367 ? 2.805 -10.664 13.07 1 93.19 367 VAL A O 1
ATOM 2887 N N . ARG A 1 368 ? 0.835 -9.695 13.297 1 90.44 368 ARG A N 1
ATOM 2888 C CA . ARG A 1 368 ? 0.103 -10.852 12.789 1 90.44 368 ARG A CA 1
ATOM 2889 C C . ARG A 1 368 ? 0.466 -11.125 11.336 1 90.44 368 ARG A C 1
ATOM 2891 O O . ARG A 1 368 ? 0.57 -12.281 10.922 1 90.44 368 ARG A O 1
ATOM 2898 N N . GLY A 1 369 ? 0.588 -10.094 10.594 1 89.44 369 GLY A N 1
ATOM 2899 C CA . GLY A 1 369 ? 1.02 -10.25 9.211 1 89.44 369 GLY A CA 1
ATOM 2900 C C . GLY A 1 369 ? 2.391 -10.891 9.086 1 89.44 369 GLY A C 1
ATOM 2901 O O . GLY A 1 369 ? 2.605 -11.75 8.227 1 89.44 369 GLY A O 1
ATOM 2902 N N . THR A 1 370 ? 3.285 -10.516 9.922 1 92.69 370 THR A N 1
ATOM 2903 C CA . THR A 1 370 ? 4.625 -11.086 9.93 1 92.69 370 THR A CA 1
ATOM 2904 C C . THR A 1 370 ? 4.582 -12.562 10.328 1 92.69 370 THR A C 1
ATOM 2906 O O . THR A 1 370 ? 5.285 -13.391 9.75 1 92.69 370 THR A O 1
ATOM 2909 N N . GLU A 1 371 ? 3.758 -12.883 11.32 1 91.75 371 GLU A N 1
ATOM 2910 C CA . GLU A 1 371 ? 3.586 -14.273 11.727 1 91.75 371 GLU A CA 1
ATOM 2911 C C . GLU A 1 371 ? 3.104 -15.133 10.562 1 91.75 371 GLU A C 1
ATOM 2913 O O . GLU A 1 371 ? 3.656 -16.203 10.305 1 91.75 371 GLU A O 1
ATOM 2918 N N . THR A 1 372 ? 2.139 -14.664 9.875 1 88.62 372 THR A N 1
ATOM 2919 C CA . THR A 1 372 ? 1.579 -15.406 8.75 1 88.62 372 THR A CA 1
ATOM 2920 C C . THR A 1 372 ? 2.6 -15.523 7.621 1 88.62 372 THR A C 1
ATOM 2922 O O . THR A 1 372 ? 2.682 -16.562 6.957 1 88.62 372 THR A O 1
ATOM 2925 N N . GLU A 1 373 ? 3.336 -14.477 7.434 1 91.44 373 GLU A N 1
ATOM 2926 C CA . GLU A 1 373 ? 4.355 -14.484 6.391 1 91.44 373 GLU A CA 1
ATOM 2927 C C . GLU A 1 373 ? 5.43 -15.531 6.676 1 91.44 373 GLU A C 1
ATOM 2929 O O . GLU A 1 373 ? 5.801 -16.312 5.797 1 91.44 373 GLU A O 1
ATOM 2934 N N . VAL A 1 374 ? 5.949 -15.531 7.883 1 93.31 374 VAL A N 1
ATOM 2935 C CA . VAL A 1 374 ? 6.973 -16.5 8.266 1 93.31 374 VAL A CA 1
ATOM 2936 C C . VAL A 1 374 ? 6.406 -17.922 8.18 1 93.31 374 VAL A C 1
ATOM 2938 O O . VAL A 1 374 ? 7.07 -18.828 7.68 1 93.31 374 VAL A O 1
ATOM 2941 N N . TYR A 1 375 ? 5.156 -18.078 8.594 1 90.88 375 TYR A N 1
ATOM 2942 C CA . TYR A 1 375 ? 4.484 -19.375 8.508 1 90.88 375 TYR A CA 1
ATOM 2943 C C . TYR A 1 375 ? 4.426 -19.859 7.066 1 90.88 375 TYR A C 1
ATOM 2945 O O . TYR A 1 375 ? 4.762 -21.016 6.777 1 90.88 375 TYR A O 1
ATOM 2953 N N . ALA A 1 376 ? 4.078 -18.969 6.184 1 89.88 376 ALA A N 1
ATOM 2954 C CA . ALA A 1 376 ? 3.953 -19.312 4.773 1 89.88 376 ALA A CA 1
ATOM 2955 C C . ALA A 1 376 ? 5.309 -19.688 4.176 1 89.88 376 ALA A C 1
ATOM 2957 O O . ALA A 1 376 ? 5.422 -20.656 3.424 1 89.88 376 ALA A O 1
ATOM 2958 N N . VAL A 1 377 ? 6.332 -18.938 4.551 1 93.81 377 VAL A N 1
ATOM 2959 C CA . VAL A 1 377 ? 7.66 -19.172 3.998 1 93.81 377 VAL A CA 1
ATOM 2960 C C . VAL A 1 377 ? 8.211 -20.5 4.52 1 93.81 377 VAL A C 1
ATOM 2962 O O . VAL A 1 377 ? 8.812 -21.266 3.77 1 93.81 377 VAL A O 1
ATOM 2965 N N . VAL A 1 378 ? 8.008 -20.812 5.801 1 93.44 378 VAL A N 1
ATOM 2966 C CA . VAL A 1 378 ? 8.492 -22.047 6.395 1 93.44 378 VAL A CA 1
ATOM 2967 C C . VAL A 1 378 ? 7.773 -23.25 5.762 1 93.44 378 VAL A C 1
ATOM 2969 O O . VAL A 1 378 ? 8.398 -24.266 5.449 1 93.44 378 VAL A O 1
ATOM 2972 N N . LEU A 1 379 ? 6.469 -23.109 5.562 1 90.31 379 LEU A N 1
ATOM 2973 C CA . LEU A 1 379 ? 5.719 -24.188 4.914 1 90.31 379 LEU A CA 1
ATOM 2974 C C . LEU A 1 379 ? 6.223 -24.422 3.492 1 90.31 379 LEU A C 1
ATOM 2976 O O . LEU A 1 379 ? 6.332 -25.562 3.047 1 90.31 379 LEU A O 1
ATOM 2980 N N . GLN A 1 380 ? 6.527 -23.328 2.811 1 91.62 380 GLN A N 1
ATOM 2981 C CA . GLN A 1 380 ? 7.051 -23.453 1.454 1 91.62 380 GLN A CA 1
ATOM 2982 C C . GLN A 1 380 ? 8.406 -24.156 1.449 1 91.62 380 GLN A C 1
ATOM 2984 O O . GLN A 1 380 ? 8.695 -24.953 0.562 1 91.62 380 GLN A O 1
ATOM 2989 N N . LEU A 1 381 ? 9.25 -23.891 2.42 1 93.88 381 LEU A N 1
ATOM 2990 C CA . LEU A 1 381 ? 10.562 -24.531 2.529 1 93.88 381 LEU A CA 1
ATOM 2991 C C . LEU A 1 381 ? 10.414 -26 2.867 1 93.88 381 LEU A C 1
ATOM 2993 O O . LEU A 1 381 ? 11.141 -26.844 2.32 1 93.88 381 LEU A O 1
ATOM 2997 N N . GLN A 1 382 ? 9.5 -26.312 3.752 1 91.69 382 GLN A N 1
ATOM 2998 C CA . GLN A 1 382 ? 9.242 -27.703 4.082 1 91.69 382 GLN A CA 1
ATOM 2999 C C . GLN A 1 382 ? 8.773 -28.484 2.859 1 91.69 382 GLN A C 1
ATOM 3001 O O . GLN A 1 382 ? 9.219 -29.609 2.619 1 91.69 382 GLN A O 1
ATOM 3006 N N . LYS A 1 383 ? 7.902 -27.828 2.123 1 90.38 383 LYS A N 1
ATOM 3007 C CA . LYS A 1 383 ? 7.426 -28.438 0.888 1 90.38 383 LYS A CA 1
ATOM 3008 C C . LYS A 1 383 ? 8.57 -28.656 -0.1 1 90.38 383 LYS A C 1
ATOM 3010 O O . LYS A 1 383 ? 8.68 -29.719 -0.716 1 90.38 383 LYS A O 1
ATOM 3015 N N . SER A 1 384 ? 9.398 -27.672 -0.236 1 92.25 384 SER A N 1
ATOM 3016 C CA . SER A 1 384 ? 10.523 -27.766 -1.167 1 92.25 384 SER A CA 1
ATOM 3017 C C . SER A 1 384 ? 11.477 -28.875 -0.765 1 92.25 384 SER A C 1
ATOM 3019 O O . SER A 1 384 ? 11.945 -29.641 -1.615 1 92.25 384 SER A O 1
ATOM 3021 N N . GLN A 1 385 ? 11.758 -29.062 0.482 1 91.44 385 GLN A N 1
ATOM 3022 C CA . GLN A 1 385 ? 12.641 -30.125 0.968 1 91.44 385 GLN A CA 1
ATOM 3023 C C . GLN A 1 385 ? 12.086 -31.5 0.639 1 91.44 385 GLN A C 1
ATOM 3025 O O . GLN A 1 385 ? 12.797 -32.344 0.115 1 91.44 385 GLN A O 1
ATOM 3030 N N . LYS A 1 386 ? 10.805 -31.641 0.886 1 87.69 386 LYS A N 1
ATOM 3031 C CA . LYS A 1 386 ? 10.164 -32.906 0.613 1 87.69 386 LYS A CA 1
ATOM 3032 C C . LYS A 1 386 ? 10.055 -33.188 -0.888 1 87.69 386 LYS A C 1
ATOM 3034 O O . LYS A 1 386 ? 10.242 -34.312 -1.347 1 87.69 386 LYS A O 1
ATOM 3039 N N . SER A 1 387 ? 9.844 -32.062 -1.618 1 89.81 387 SER A N 1
ATOM 3040 C CA . SER A 1 387 ? 9.664 -32.188 -3.062 1 89.81 387 SER A CA 1
ATOM 3041 C C . SER A 1 387 ? 10.984 -32.531 -3.754 1 89.81 387 SER A C 1
ATOM 3043 O O . SER A 1 387 ? 11.008 -33.281 -4.742 1 89.81 387 SER A O 1
ATOM 3045 N N . ILE A 1 388 ? 12.078 -32.031 -3.229 1 90.94 388 ILE A N 1
ATOM 3046 C CA . ILE A 1 388 ? 13.375 -32.281 -3.85 1 90.94 388 ILE A CA 1
ATOM 3047 C C . ILE A 1 388 ? 13.688 -33.781 -3.805 1 90.94 388 ILE A C 1
ATOM 3049 O O . ILE A 1 388 ? 14.141 -34.344 -4.797 1 90.94 388 ILE A O 1
ATOM 3053 N N . GLU A 1 389 ? 13.391 -34.406 -2.756 1 87.62 389 GLU A N 1
ATOM 3054 C CA . GLU A 1 389 ? 13.633 -35.844 -2.625 1 87.62 389 GLU A CA 1
ATOM 3055 C C . GLU A 1 389 ? 12.766 -36.625 -3.6 1 87.62 389 GLU A C 1
ATOM 3057 O O . GLU A 1 389 ? 13.258 -37.531 -4.277 1 87.62 389 GLU A O 1
ATOM 3062 N N . ALA A 1 390 ? 11.555 -36.219 -3.609 1 86.31 390 ALA A N 1
ATOM 3063 C CA . ALA A 1 390 ? 10.633 -36.906 -4.512 1 86.31 390 ALA A CA 1
ATOM 3064 C C . ALA A 1 390 ? 11.023 -36.688 -5.969 1 86.31 390 ALA A C 1
ATOM 3066 O O . ALA A 1 390 ? 10.961 -37.594 -6.785 1 86.31 390 ALA A O 1
ATOM 3067 N N . LEU A 1 391 ? 11.469 -35.469 -6.332 1 90.31 391 LEU A N 1
ATOM 3068 C CA . LEU A 1 391 ? 11.828 -35.125 -7.703 1 90.31 391 LEU A CA 1
ATOM 3069 C C . LEU A 1 391 ? 13.117 -35.812 -8.117 1 90.31 391 LEU A C 1
ATOM 3071 O O . LEU A 1 391 ? 1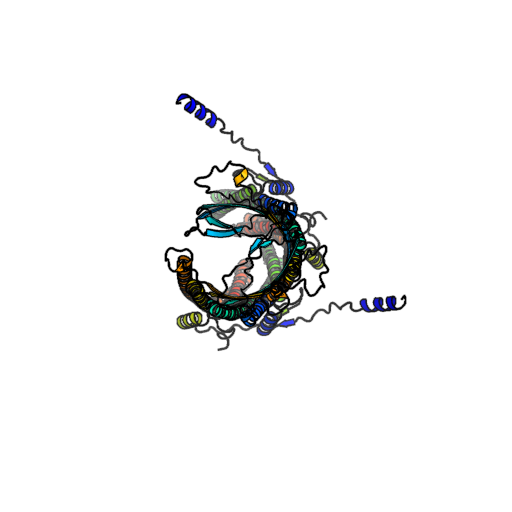3.273 -36.219 -9.273 1 90.31 391 LEU A O 1
ATOM 3075 N N . GLN A 1 392 ? 14.047 -36 -7.219 1 91.44 392 GLN A N 1
ATOM 3076 C CA . GLN A 1 392 ? 15.273 -36.75 -7.516 1 91.44 392 GLN A CA 1
ATOM 3077 C C . GLN A 1 392 ? 14.977 -38.219 -7.824 1 91.44 392 GLN A C 1
ATOM 3079 O O . GLN A 1 392 ? 15.586 -38.781 -8.719 1 91.44 392 GLN A O 1
ATOM 3084 N N . LEU A 1 393 ? 14.055 -38.688 -7.059 1 89.44 393 LEU A N 1
ATOM 3085 C CA . LEU A 1 393 ? 13.617 -40.062 -7.348 1 89.44 393 LEU A CA 1
ATOM 3086 C C . LEU A 1 393 ? 12.969 -40.156 -8.727 1 89.44 393 LEU A C 1
ATOM 3088 O O . LEU A 1 393 ? 13.188 -41.125 -9.461 1 89.44 393 LEU A O 1
ATOM 3092 N N . ASN A 1 394 ? 12.234 -39.094 -9.086 1 87.31 394 ASN A N 1
ATOM 3093 C CA . ASN A 1 394 ? 11.602 -39.062 -10.398 1 87.31 394 ASN A CA 1
ATOM 3094 C C . ASN A 1 394 ? 12.641 -39.031 -11.516 1 87.31 394 ASN A C 1
ATOM 3096 O O . ASN A 1 394 ? 12.422 -39.594 -12.586 1 87.31 394 ASN A O 1
ATOM 3100 N N . VAL A 1 395 ? 13.695 -38.375 -11.297 1 90.88 395 VAL A N 1
ATOM 3101 C CA . VAL A 1 395 ? 14.758 -38.344 -12.289 1 90.88 395 VAL A CA 1
ATOM 3102 C C . VAL A 1 395 ? 15.352 -39.75 -12.477 1 90.88 395 VAL A C 1
ATOM 3104 O O . VAL A 1 395 ? 15.586 -40.188 -13.602 1 90.88 395 VAL A O 1
ATOM 3107 N N . LYS A 1 396 ? 15.578 -40.469 -11.438 1 91.94 396 LYS A N 1
ATOM 3108 C CA . LYS A 1 396 ? 16.125 -41.812 -11.508 1 91.94 396 LYS A CA 1
ATOM 3109 C C . LYS A 1 396 ? 15.195 -42.75 -12.258 1 91.94 396 LYS A C 1
ATOM 3111 O O . LYS A 1 396 ? 15.633 -43.531 -13.109 1 91.94 396 LYS A O 1
ATOM 3116 N N . LEU A 1 397 ? 13.922 -42.562 -11.938 1 87.31 397 LEU A N 1
ATOM 3117 C CA . LEU A 1 397 ? 12.93 -43.406 -12.594 1 87.31 397 LEU A CA 1
ATOM 3118 C C . LEU A 1 397 ? 12.82 -43.062 -14.07 1 87.31 397 LEU A C 1
ATOM 3120 O O . LEU A 1 397 ? 12.75 -43.969 -14.914 1 87.31 397 LEU A O 1
ATOM 3124 N N . ALA A 1 398 ? 12.82 -41.719 -14.398 1 87.56 398 ALA A N 1
ATOM 3125 C CA . ALA A 1 398 ? 12.727 -41.281 -15.789 1 87.56 398 ALA A CA 1
ATOM 3126 C C . ALA A 1 398 ? 13.969 -41.688 -16.578 1 87.56 398 ALA A C 1
ATOM 3128 O O . ALA A 1 398 ? 13.883 -42.031 -17.766 1 87.56 398 ALA A O 1
ATOM 3129 N N . SER A 1 399 ? 15.102 -41.688 -15.953 1 90.5 399 SER A N 1
ATOM 3130 C CA . SER A 1 399 ? 16.344 -42.125 -16.609 1 90.5 399 SER A CA 1
ATOM 3131 C C . SER A 1 399 ? 16.312 -43.594 -16.953 1 90.5 399 SER A C 1
ATOM 3133 O O . SER A 1 399 ? 16.703 -44 -18.047 1 90.5 399 SER A O 1
ATOM 3135 N N . ARG A 1 400 ? 15.844 -44.375 -16.047 1 89.81 400 ARG A N 1
ATOM 3136 C CA . ARG A 1 400 ? 15.727 -45.812 -16.297 1 89.81 400 ARG A CA 1
ATOM 3137 C C . ARG A 1 400 ? 14.703 -46.094 -17.391 1 89.81 400 ARG A C 1
ATOM 3139 O O . ARG A 1 400 ? 14.922 -46.938 -18.25 1 89.81 400 ARG A O 1
ATOM 3146 N N . ALA A 1 401 ? 13.609 -45.375 -17.312 1 83.94 401 ALA A N 1
ATOM 3147 C CA . ALA A 1 401 ? 12.578 -45.531 -18.344 1 83.94 401 ALA A CA 1
ATOM 3148 C C . ALA A 1 401 ? 13.117 -45.188 -19.719 1 83.94 401 ALA A C 1
ATOM 3150 O O . ALA A 1 401 ? 12.797 -45.844 -20.719 1 83.94 401 ALA A O 1
ATOM 3151 N N . TYR A 1 402 ? 13.898 -44.156 -19.781 1 85.69 402 TYR A N 1
ATOM 3152 C CA . TYR A 1 402 ? 14.5 -43.719 -21.031 1 85.69 402 TYR A CA 1
ATOM 3153 C C . TYR A 1 402 ? 15.461 -44.781 -21.562 1 85.69 402 TYR A C 1
ATOM 3155 O O . TYR A 1 402 ? 15.43 -45.125 -22.75 1 85.69 402 TYR A O 1
ATOM 3163 N N . THR A 1 403 ? 16.25 -45.406 -20.734 1 88 403 THR A N 1
ATOM 3164 C CA . THR A 1 403 ? 17.203 -46.438 -21.125 1 88 403 THR A CA 1
ATOM 3165 C C . THR A 1 403 ? 16.469 -47.688 -21.625 1 88 403 THR A C 1
ATOM 3167 O O . THR A 1 403 ? 16.844 -48.281 -22.641 1 88 403 THR A O 1
ATOM 3170 N N . LEU A 1 404 ? 15.422 -48 -20.953 1 84.69 404 LEU A N 1
ATOM 3171 C CA . LEU A 1 404 ? 14.648 -49.188 -21.344 1 84.69 404 LEU A CA 1
ATOM 3172 C C . LEU A 1 404 ? 13.945 -48.938 -22.672 1 84.69 404 LEU A C 1
ATOM 3174 O O . LEU A 1 404 ? 13.836 -49.844 -23.5 1 84.69 404 LEU A O 1
ATOM 3178 N N . ALA A 1 405 ? 13.414 -47.688 -22.891 1 82.56 405 ALA A N 1
ATOM 3179 C CA . ALA A 1 405 ? 12.766 -47.344 -24.156 1 82.56 405 ALA A CA 1
ATOM 3180 C C . ALA A 1 405 ? 13.766 -47.406 -25.312 1 82.56 405 ALA A C 1
ATOM 3182 O O . ALA A 1 405 ? 13.438 -47.844 -26.406 1 82.56 405 ALA A O 1
ATOM 3183 N N . GLU A 1 406 ? 14.922 -46.969 -25.078 1 82.56 406 GLU A N 1
ATOM 3184 C CA . GLU A 1 406 ? 15.977 -47 -26.094 1 82.56 406 GLU A CA 1
ATOM 3185 C C . GLU A 1 406 ? 16.344 -48.438 -26.453 1 82.56 406 GLU A C 1
ATOM 3187 O O . GLU A 1 406 ? 16.516 -48.781 -27.625 1 82.56 406 GLU A O 1
ATOM 3192 N N . ASP A 1 407 ? 16.391 -49.312 -25.438 1 83.31 407 ASP A N 1
ATOM 3193 C CA . ASP A 1 407 ? 16.719 -50.719 -25.656 1 83.31 407 ASP A CA 1
ATOM 3194 C C . ASP A 1 407 ? 15.602 -51.406 -26.438 1 83.31 407 ASP A C 1
ATOM 3196 O O . ASP A 1 407 ? 15.875 -52.219 -27.328 1 83.31 407 ASP A O 1
ATOM 3200 N N . ALA A 1 408 ? 14.43 -51.125 -26.125 1 80.81 408 ALA A N 1
ATOM 3201 C CA . ALA A 1 408 ? 13.289 -51.75 -26.812 1 80.81 408 ALA A CA 1
ATOM 3202 C C . ALA A 1 408 ? 13.219 -51.281 -28.266 1 80.81 408 ALA A C 1
ATOM 3204 O O . ALA A 1 408 ? 12.828 -52.062 -29.156 1 80.81 408 ALA A O 1
ATOM 3205 N N . TYR A 1 409 ? 13.555 -50.062 -28.531 1 78.75 409 TYR A N 1
ATOM 3206 C CA . TYR A 1 409 ? 13.578 -49.531 -29.891 1 78.75 409 TYR A CA 1
ATOM 3207 C C . TYR A 1 409 ? 14.672 -50.219 -30.719 1 78.75 409 TYR A C 1
ATOM 3209 O O . TYR A 1 409 ? 14.461 -50.562 -31.875 1 78.75 409 TYR A O 1
ATOM 3217 N N . ARG A 1 410 ? 15.781 -50.469 -30.094 1 77.38 410 ARG A N 1
ATOM 3218 C CA . ARG A 1 410 ? 16.891 -51.125 -30.781 1 77.38 410 ARG A CA 1
ATOM 3219 C C . ARG A 1 410 ? 16.547 -52.562 -31.094 1 77.38 410 ARG A C 1
ATOM 3221 O O . ARG A 1 410 ? 16.969 -53.094 -32.125 1 77.38 410 ARG A O 1
ATOM 3228 N N . ALA A 1 411 ? 15.672 -53.062 -30.266 1 76.94 411 ALA A N 1
ATOM 3229 C CA . ALA A 1 411 ? 15.258 -54.469 -30.469 1 76.94 411 ALA A CA 1
ATOM 3230 C C . ALA A 1 411 ? 14.062 -54.531 -31.422 1 76.94 411 ALA A C 1
ATOM 3232 O O . ALA A 1 411 ? 13.641 -55.625 -31.812 1 76.94 411 ALA A O 1
ATOM 3233 N N . GLY A 1 412 ? 13.484 -53.281 -31.891 1 73.38 412 GLY A N 1
ATOM 3234 C CA . GLY A 1 412 ? 12.414 -53.219 -32.875 1 73.38 412 GLY A CA 1
ATOM 3235 C C . GLY A 1 412 ? 11.039 -53.438 -32.25 1 73.38 412 GLY A C 1
ATOM 3236 O O . GLY A 1 412 ? 10.07 -53.688 -32.969 1 73.38 412 GLY A O 1
ATOM 3237 N N . THR A 1 413 ? 10.953 -53.375 -30.969 1 70.56 413 THR A N 1
ATOM 3238 C CA . THR A 1 413 ? 9.695 -53.719 -30.328 1 70.56 413 THR A CA 1
ATOM 3239 C C . THR A 1 413 ? 8.883 -52.469 -30 1 70.56 413 THR A C 1
ATOM 3241 O O . THR A 1 413 ? 7.691 -52.562 -29.688 1 70.56 413 THR A O 1
ATOM 3244 N N . LYS A 1 414 ? 9.555 -51.281 -30.047 1 72.75 414 LYS A N 1
ATOM 3245 C CA . LYS A 1 414 ? 8.844 -50.062 -29.719 1 72.75 414 LYS A CA 1
ATOM 3246 C C . LYS A 1 414 ? 9.086 -48.969 -30.766 1 72.75 414 LYS A C 1
ATOM 3248 O O . LYS A 1 414 ? 10.078 -49.031 -31.5 1 72.75 414 LYS A O 1
ATOM 3253 N N . ASP A 1 415 ? 8.102 -48.125 -30.812 1 72.25 415 ASP A N 1
ATOM 3254 C CA . ASP A 1 415 ? 8.18 -47.031 -31.781 1 72.25 415 ASP A CA 1
ATOM 3255 C C . ASP A 1 415 ? 9.055 -45.906 -31.25 1 72.25 415 ASP A C 1
ATOM 3257 O O . ASP A 1 415 ? 9.297 -45.781 -30.047 1 72.25 415 ASP A O 1
ATOM 3261 N N . VAL A 1 416 ? 9.508 -45.188 -32.156 1 71.25 416 VAL A N 1
ATOM 3262 C CA . VAL A 1 416 ? 10.391 -44.031 -31.875 1 71.25 416 VAL A CA 1
ATOM 3263 C C . VAL A 1 416 ? 9.656 -43 -31.031 1 71.25 416 VAL A C 1
ATOM 3265 O O . VAL A 1 416 ? 10.281 -42.312 -30.234 1 71.25 416 VAL A O 1
ATOM 3268 N N . MET A 1 417 ? 8.344 -43 -31.109 1 71.5 417 MET A N 1
ATOM 3269 C CA . MET A 1 417 ? 7.551 -42.031 -30.359 1 71.5 417 MET A CA 1
ATOM 3270 C C . MET A 1 417 ? 7.648 -42.281 -28.859 1 71.5 417 MET A C 1
ATOM 3272 O O . MET A 1 417 ? 7.676 -41.344 -28.062 1 71.5 417 MET A O 1
ATOM 3276 N N . GLU A 1 418 ? 7.852 -43.469 -28.562 1 74.88 418 GLU A N 1
ATOM 3277 C CA . GLU A 1 418 ? 7.969 -43.812 -27.141 1 74.88 418 GLU A CA 1
ATOM 3278 C C . GLU A 1 418 ? 9.305 -43.375 -26.578 1 74.88 418 GLU A C 1
ATOM 3280 O O . GLU A 1 418 ? 9.383 -42.938 -25.422 1 74.88 418 GLU A O 1
ATOM 3285 N N . VAL A 1 419 ? 10.273 -43.469 -27.391 1 75.94 419 VAL A N 1
ATOM 3286 C CA . VAL A 1 419 ? 11.602 -43.031 -26.969 1 75.94 419 VAL A CA 1
ATOM 3287 C C . VAL A 1 419 ? 11.602 -41.531 -26.797 1 75.94 419 VAL A C 1
ATOM 3289 O O . VAL A 1 419 ? 12.125 -41 -25.812 1 75.94 419 VAL A O 1
ATOM 3292 N N . THR A 1 420 ? 10.953 -40.875 -27.719 1 75.5 420 THR A N 1
ATOM 3293 C CA . THR A 1 420 ? 10.898 -39.406 -27.672 1 75.5 420 THR A CA 1
ATOM 3294 C C . THR A 1 420 ? 10.125 -38.938 -26.438 1 75.5 420 THR A C 1
ATOM 3296 O O . THR A 1 420 ? 10.539 -38 -25.766 1 75.5 420 THR A O 1
ATOM 3299 N N . ASN A 1 421 ? 9.086 -39.531 -26.109 1 76.38 421 ASN A N 1
ATOM 3300 C CA . ASN A 1 421 ? 8.289 -39.156 -24.938 1 76.38 421 ASN A CA 1
ATOM 3301 C C . ASN A 1 421 ? 9.055 -39.406 -23.641 1 76.38 421 ASN A C 1
ATOM 3303 O O . ASN A 1 421 ? 8.984 -38.594 -22.719 1 76.38 421 ASN A O 1
ATOM 3307 N N . ALA A 1 422 ? 9.75 -40.5 -23.609 1 79.19 422 ALA A N 1
ATOM 3308 C CA . ALA A 1 422 ? 10.547 -40.812 -22.422 1 79.19 422 ALA A CA 1
ATOM 3309 C C . ALA A 1 422 ? 11.664 -39.781 -22.234 1 79.19 422 ALA A C 1
ATOM 3311 O O . ALA A 1 422 ? 12 -39.406 -21.109 1 79.19 422 ALA A O 1
ATOM 3312 N N . GLU A 1 423 ? 12.203 -39.375 -23.297 1 81.81 423 GLU A N 1
ATOM 3313 C CA . GLU A 1 423 ? 13.242 -38.375 -23.25 1 81.81 423 GLU A CA 1
ATOM 3314 C C . GLU A 1 423 ? 12.695 -37.031 -22.734 1 81.81 423 GLU A C 1
ATOM 3316 O O . GLU A 1 423 ? 13.344 -36.344 -21.938 1 81.81 423 GLU A O 1
ATOM 3321 N N . LEU A 1 424 ? 11.555 -36.688 -23.25 1 78.56 424 LEU A N 1
ATOM 3322 C CA . LEU A 1 424 ? 10.906 -35.438 -22.812 1 78.56 424 LEU A CA 1
ATOM 3323 C C . LEU A 1 424 ? 10.602 -35.5 -21.312 1 78.56 424 LEU A C 1
ATOM 3325 O O . LEU A 1 424 ? 10.773 -34.5 -20.609 1 78.56 424 LEU A O 1
ATOM 3329 N N . ASP A 1 425 ? 10.25 -36.625 -20.859 1 82.44 425 ASP A N 1
ATOM 3330 C CA . ASP A 1 425 ? 9.938 -36.781 -19.453 1 82.44 425 ASP A CA 1
ATOM 3331 C C . ASP A 1 425 ? 11.195 -36.656 -18.594 1 82.44 425 ASP A C 1
ATOM 3333 O O . ASP A 1 425 ? 11.156 -36.094 -17.5 1 82.44 425 ASP A O 1
ATOM 3337 N N . LEU A 1 426 ? 12.234 -37.25 -19.062 1 85.75 426 LEU A N 1
ATOM 3338 C CA . LEU A 1 426 ? 13.492 -37.156 -18.344 1 85.75 426 LEU A CA 1
ATOM 3339 C C . LEU A 1 426 ? 13.961 -35.719 -18.25 1 85.75 426 LEU A C 1
ATOM 3341 O O . LEU A 1 426 ? 14.359 -35.25 -17.188 1 85.75 426 LEU A O 1
ATOM 3345 N N . ARG A 1 427 ? 13.828 -35.031 -19.297 1 86.12 427 ARG A N 1
ATOM 3346 C CA . ARG A 1 427 ? 14.227 -33.625 -19.312 1 86.12 427 ARG A CA 1
ATOM 3347 C C . ARG A 1 427 ? 13.367 -32.812 -18.359 1 86.12 427 ARG A C 1
ATOM 3349 O O . ARG A 1 427 ? 13.883 -31.953 -17.641 1 86.12 427 ARG A O 1
ATOM 3356 N N . LYS A 1 428 ? 12.133 -32.969 -18.453 1 86.88 428 LYS A N 1
ATOM 3357 C CA . LYS A 1 428 ? 11.211 -32.25 -17.578 1 86.88 428 LYS A CA 1
ATOM 3358 C C . LYS A 1 428 ? 11.539 -32.531 -16.109 1 86.88 428 LYS A C 1
ATOM 3360 O O . LYS A 1 428 ? 11.523 -31.641 -15.273 1 86.88 428 LYS A O 1
ATOM 3365 N N . ALA A 1 429 ? 11.828 -33.781 -15.828 1 88.62 429 ALA A N 1
ATOM 3366 C CA . ALA A 1 429 ? 12.156 -34.156 -14.461 1 88.62 429 ALA A CA 1
ATOM 3367 C C . ALA A 1 429 ? 13.438 -33.469 -13.992 1 88.62 429 ALA A C 1
ATOM 3369 O O . ALA A 1 429 ? 13.508 -33 -12.852 1 88.62 429 ALA A O 1
ATOM 3370 N N . GLN A 1 430 ? 14.414 -33.469 -14.891 1 91.5 430 GLN A N 1
ATOM 3371 C CA . GLN A 1 430 ? 15.672 -32.844 -14.539 1 91.5 430 GLN A CA 1
ATOM 3372 C C . GLN A 1 430 ? 15.477 -31.344 -14.305 1 91.5 430 GLN A C 1
ATOM 3374 O O . GLN A 1 430 ? 16.031 -30.781 -13.359 1 91.5 430 GLN A O 1
ATOM 3379 N N . LEU A 1 431 ? 14.711 -30.75 -15.086 1 90.75 431 LEU A N 1
ATOM 3380 C CA . LEU A 1 431 ? 14.445 -29.328 -14.961 1 90.75 431 LEU A CA 1
ATOM 3381 C C . LEU A 1 431 ? 13.688 -29.016 -13.672 1 90.75 431 LEU A C 1
ATOM 3383 O O . LEU A 1 431 ? 13.945 -28.016 -13.016 1 90.75 431 LEU A O 1
ATOM 3387 N N . GLU A 1 432 ? 12.758 -29.859 -13.297 1 91 432 GLU A N 1
ATOM 3388 C CA . GLU A 1 432 ? 11.945 -29.656 -12.102 1 91 432 GLU A CA 1
ATOM 3389 C C . GLU A 1 432 ? 12.797 -29.703 -10.836 1 91 432 GLU A C 1
ATOM 3391 O O . GLU A 1 432 ? 12.547 -28.969 -9.883 1 91 432 GLU A O 1
ATOM 3396 N N . VAL A 1 433 ? 13.742 -30.641 -10.844 1 92.19 433 VAL A N 1
ATOM 3397 C CA . VAL A 1 433 ? 14.633 -30.719 -9.688 1 92.19 433 VAL A CA 1
ATOM 3398 C C . VAL A 1 433 ? 15.438 -29.438 -9.578 1 92.19 433 VAL A C 1
ATOM 3400 O O . VAL A 1 433 ? 15.578 -28.875 -8.484 1 92.19 433 VAL A O 1
ATOM 3403 N N . LEU A 1 434 ? 15.938 -29 -10.703 1 92.38 434 LEU A N 1
ATOM 3404 C CA . LEU A 1 434 ? 16.734 -27.781 -10.734 1 92.38 434 LEU A CA 1
ATOM 3405 C C . LEU A 1 434 ? 15.93 -26.594 -10.242 1 92.38 434 LEU A C 1
ATOM 3407 O O . LEU A 1 434 ? 16.391 -25.828 -9.391 1 92.38 434 LEU A O 1
ATOM 3411 N N . LYS A 1 435 ? 14.734 -26.422 -10.727 1 93.69 435 LYS A N 1
ATOM 3412 C CA . LYS A 1 435 ? 13.859 -25.312 -10.344 1 93.69 435 LYS A CA 1
ATOM 3413 C C . LYS A 1 435 ? 13.555 -25.344 -8.852 1 93.69 435 LYS A C 1
ATOM 3415 O O . LYS A 1 435 ? 13.57 -24.312 -8.188 1 93.69 435 LYS A O 1
ATOM 3420 N N . GLU A 1 436 ? 13.281 -26.516 -8.32 1 93.06 436 GLU A N 1
ATOM 3421 C CA . GLU A 1 436 ? 12.922 -26.641 -6.91 1 93.06 436 GLU A CA 1
ATOM 3422 C C . GLU A 1 436 ? 14.117 -26.359 -6.008 1 93.06 436 GLU A C 1
ATOM 3424 O O . GLU A 1 436 ? 13.961 -25.812 -4.914 1 93.06 436 GLU A O 1
ATOM 3429 N N . GLN A 1 437 ? 15.297 -26.797 -6.465 1 94.44 437 GLN A N 1
ATOM 3430 C CA . GLN A 1 437 ? 16.5 -26.516 -5.684 1 94.44 437 GLN A CA 1
ATOM 3431 C C . GLN A 1 437 ? 16.75 -25.016 -5.586 1 94.44 437 GLN A C 1
ATOM 3433 O O . GLN A 1 437 ? 17.094 -24.516 -4.512 1 94.44 437 GLN A O 1
ATOM 3438 N N . TYR A 1 438 ? 16.625 -24.328 -6.648 1 95.19 438 TYR A N 1
ATOM 3439 C CA . TYR A 1 438 ? 16.797 -22.891 -6.625 1 95.19 438 TYR A CA 1
ATOM 3440 C C . TYR A 1 438 ? 15.672 -22.203 -5.867 1 95.19 438 TYR A C 1
ATOM 3442 O O . TYR A 1 438 ? 15.883 -21.172 -5.219 1 95.19 438 TYR A O 1
ATOM 3450 N N . ASN A 1 439 ? 14.43 -22.75 -5.957 1 93.88 439 ASN A N 1
ATOM 3451 C CA . ASN A 1 439 ? 13.32 -22.25 -5.16 1 93.88 439 ASN A CA 1
ATOM 3452 C C . ASN A 1 439 ? 13.602 -22.359 -3.664 1 93.88 439 ASN A C 1
ATOM 3454 O O . ASN A 1 439 ? 13.234 -21.484 -2.887 1 93.88 439 ASN A O 1
ATOM 3458 N N . TYR A 1 440 ? 14.188 -23.5 -3.311 1 94.75 440 TYR A N 1
ATOM 3459 C CA . TYR A 1 440 ? 14.578 -23.703 -1.918 1 94.75 440 TYR A CA 1
ATOM 3460 C C . TYR A 1 440 ? 15.578 -22.641 -1.473 1 94.75 440 TYR A C 1
ATOM 3462 O O . TYR A 1 440 ? 15.43 -22.047 -0.397 1 94.75 440 TYR A O 1
ATOM 3470 N N . MET A 1 441 ? 16.578 -22.344 -2.312 1 95.25 441 MET A N 1
ATOM 3471 C CA . MET A 1 441 ? 17.578 -21.328 -1.986 1 95.25 441 MET A CA 1
ATOM 3472 C C . MET A 1 441 ? 16.953 -19.953 -1.862 1 95.25 441 MET A C 1
ATOM 3474 O O . MET A 1 441 ? 17.266 -19.203 -0.944 1 95.25 441 MET A O 1
ATOM 3478 N N . THR A 1 442 ? 16.047 -19.609 -2.764 1 95.5 442 THR A N 1
ATOM 3479 C CA . THR A 1 442 ? 15.359 -18.328 -2.717 1 95.5 442 THR A CA 1
ATOM 3480 C C . THR A 1 442 ? 14.453 -18.25 -1.492 1 95.5 442 THR A C 1
ATOM 3482 O O . THR A 1 442 ? 14.312 -17.188 -0.883 1 95.5 442 THR A O 1
ATOM 3485 N N . GLY A 1 443 ? 13.805 -19.391 -1.177 1 94.69 443 GLY A N 1
ATOM 3486 C CA . GLY A 1 443 ? 12.984 -19.438 0.023 1 94.69 443 GLY A CA 1
ATOM 3487 C C . GLY A 1 443 ? 13.773 -19.188 1.295 1 94.69 443 GLY A C 1
ATOM 3488 O O . GLY A 1 443 ? 13.273 -18.547 2.223 1 94.69 443 GLY A O 1
ATOM 3489 N N . LEU A 1 444 ? 15.008 -19.688 1.301 1 95.19 444 LEU A N 1
ATOM 3490 C CA . LEU A 1 444 ? 15.875 -19.453 2.453 1 95.19 444 LEU A CA 1
ATOM 3491 C C . LEU A 1 444 ? 16.188 -17.969 2.602 1 95.19 444 LEU A C 1
ATOM 3493 O O . LEU A 1 444 ? 16.203 -17.453 3.715 1 95.19 444 LEU A O 1
ATOM 3497 N N . LEU A 1 445 ? 16.438 -17.328 1.505 1 95.62 445 LEU A N 1
ATOM 3498 C CA . LEU A 1 445 ? 16.688 -15.891 1.52 1 95.62 445 LEU A CA 1
ATOM 3499 C C . 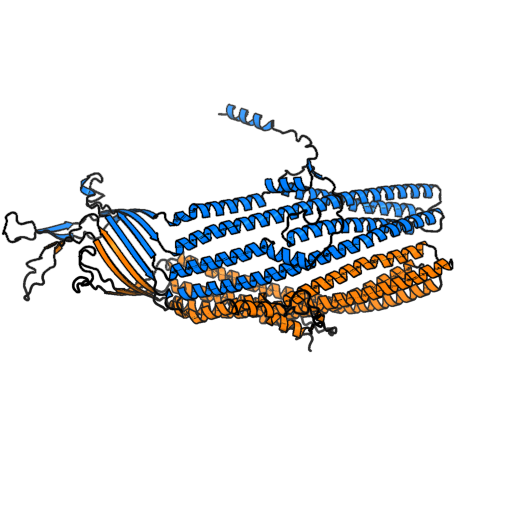LEU A 1 445 ? 15.469 -15.133 2.027 1 95.62 445 LEU A C 1
ATOM 3501 O O . LEU A 1 445 ? 15.602 -14.195 2.82 1 95.62 445 LEU A O 1
ATOM 3505 N N . ASP A 1 446 ? 14.289 -15.586 1.583 1 95.44 446 ASP A N 1
ATOM 3506 C CA . ASP A 1 446 ? 13.047 -14.945 2.016 1 95.44 446 ASP A CA 1
ATOM 3507 C C . ASP A 1 446 ? 12.828 -15.133 3.516 1 95.44 446 ASP A C 1
ATOM 3509 O O . ASP A 1 446 ? 12.312 -14.242 4.191 1 95.44 446 ASP A O 1
ATOM 3513 N N . LEU A 1 447 ? 13.18 -16.297 3.973 1 95.5 447 LEU A N 1
ATOM 3514 C CA . LEU A 1 447 ? 13.039 -16.562 5.398 1 95.5 447 LEU A CA 1
ATOM 3515 C C . LEU A 1 447 ? 13.984 -15.688 6.211 1 95.5 447 LEU A C 1
ATOM 3517 O O . LEU A 1 447 ? 13.578 -15.078 7.199 1 95.5 447 LEU A O 1
ATOM 3521 N N . GLU A 1 448 ? 15.242 -15.633 5.773 1 94.62 448 GLU A N 1
ATOM 3522 C CA . GLU A 1 448 ? 16.203 -14.789 6.469 1 94.62 448 GLU A CA 1
ATOM 3523 C C . GLU A 1 448 ? 15.758 -13.328 6.488 1 94.62 448 GLU A C 1
ATOM 3525 O O . GLU A 1 448 ? 15.898 -12.641 7.5 1 94.62 448 GLU A O 1
ATOM 3530 N N . TYR A 1 449 ? 15.172 -12.836 5.387 1 95.38 449 TYR A N 1
ATOM 3531 C CA . TYR A 1 449 ? 14.648 -11.477 5.305 1 95.38 449 TYR A CA 1
ATOM 3532 C C . TYR A 1 449 ? 13.477 -11.289 6.254 1 95.38 449 TYR A C 1
ATOM 3534 O O . TYR A 1 449 ? 13.391 -10.281 6.957 1 95.38 449 TYR A O 1
ATOM 3542 N N . SER A 1 450 ? 12.586 -12.297 6.242 1 93.44 450 SER A N 1
ATOM 3543 C CA . SER A 1 450 ? 11.367 -12.195 7.031 1 93.44 450 SER A CA 1
ATOM 3544 C C . SER A 1 450 ? 11.664 -12.234 8.523 1 93.44 450 SER A C 1
ATOM 3546 O O . SER A 1 450 ? 10.945 -11.641 9.328 1 93.44 450 SER A O 1
ATOM 3548 N N . ILE A 1 451 ? 12.742 -12.969 8.922 1 92.75 451 ILE A N 1
ATOM 3549 C CA . ILE A 1 451 ? 13.062 -13.078 10.344 1 92.75 451 ILE A CA 1
ATOM 3550 C C . ILE A 1 451 ? 14.031 -11.977 10.742 1 92.75 451 ILE A C 1
ATOM 3552 O O . ILE A 1 451 ? 14.266 -11.742 11.938 1 92.75 451 ILE A O 1
ATOM 3556 N N . GLY A 1 452 ? 14.602 -11.305 9.836 1 90.44 452 GLY A N 1
ATOM 3557 C CA . GLY A 1 452 ? 15.438 -10.148 10.117 1 90.44 452 GLY A CA 1
ATOM 3558 C C . GLY A 1 452 ? 16.844 -10.523 10.539 1 90.44 452 GLY A C 1
ATOM 3559 O O . GLY A 1 452 ? 17.422 -9.875 11.406 1 90.44 452 GLY A O 1
ATOM 3560 N N . VAL A 1 453 ? 17.406 -11.594 10.047 1 89.81 453 VAL A N 1
ATOM 3561 C CA . VAL A 1 453 ? 18.781 -12.016 10.344 1 89.81 453 VAL A CA 1
ATOM 3562 C C . VAL A 1 453 ? 19.656 -11.812 9.117 1 89.81 453 VAL A C 1
ATOM 3564 O O . VAL A 1 453 ? 19.172 -11.773 7.984 1 89.81 453 VAL A O 1
ATOM 3567 N N . PRO A 1 454 ? 20.922 -11.602 9.422 1 90.12 454 PRO A N 1
ATOM 3568 C CA . PRO A 1 454 ? 21.828 -11.445 8.281 1 90.12 454 PRO A CA 1
ATOM 3569 C C . PRO A 1 454 ? 21.797 -12.633 7.328 1 90.12 454 PRO A C 1
ATOM 3571 O O . PRO A 1 454 ? 21.625 -13.773 7.766 1 90.12 454 PRO A O 1
ATOM 3574 N N . PHE A 1 455 ? 21.922 -12.281 6.102 1 93.12 455 PHE A N 1
ATOM 3575 C CA . PHE A 1 455 ? 21.875 -13.32 5.078 1 93.12 455 PHE A CA 1
ATOM 3576 C C . PHE A 1 455 ? 23.031 -14.289 5.242 1 93.12 455 PHE A C 1
ATOM 3578 O O . PHE A 1 455 ? 24.156 -13.883 5.535 1 93.12 455 PHE A O 1
ATOM 3585 N N . GLY A 1 456 ? 22.828 -15.57 5.125 1 88.69 456 GLY A N 1
ATOM 3586 C CA . GLY A 1 456 ? 23.828 -16.609 5.301 1 88.69 456 GLY A CA 1
ATOM 3587 C C . GLY A 1 456 ? 23.797 -17.25 6.672 1 88.69 456 GLY A C 1
ATOM 3588 O O . GLY A 1 456 ? 24.484 -18.234 6.922 1 88.69 456 GLY A O 1
ATOM 3589 N N . THR A 1 457 ? 22.969 -16.781 7.59 1 87.94 457 THR A N 1
ATOM 3590 C CA . THR A 1 457 ? 22.891 -17.312 8.953 1 87.94 457 THR A CA 1
ATOM 3591 C C . THR A 1 457 ? 22.312 -18.719 8.953 1 87.94 457 THR A C 1
ATOM 3593 O O . THR A 1 457 ? 22.766 -19.578 9.719 1 87.94 457 THR A O 1
ATOM 3596 N N . LEU A 1 458 ? 21.344 -18.969 8.094 1 86.5 458 LEU A N 1
ATOM 3597 C CA . LEU A 1 458 ? 20.688 -20.266 8.086 1 86.5 458 LEU A CA 1
ATOM 3598 C C . LEU A 1 458 ? 21.469 -21.266 7.27 1 86.5 458 LEU A C 1
ATOM 3600 O O . LEU A 1 458 ? 21.391 -22.484 7.516 1 86.5 458 LEU A O 1
ATOM 3604 N N . THR A 1 459 ? 22.234 -20.859 6.309 1 81.31 459 THR A N 1
ATOM 3605 C CA . THR A 1 459 ? 22.969 -21.781 5.453 1 81.31 459 THR A CA 1
ATOM 3606 C C . THR A 1 459 ? 24.359 -22.047 6.02 1 81.31 459 THR A C 1
ATOM 3608 O O . THR A 1 459 ? 25 -23.047 5.668 1 81.31 459 THR A O 1
ATOM 3611 N N . ARG A 1 460 ? 24.984 -21.188 6.797 1 66.94 460 ARG A N 1
ATOM 3612 C CA . ARG A 1 460 ? 26.344 -21.391 7.32 1 66.94 460 ARG A CA 1
ATOM 3613 C C . ARG A 1 460 ? 26.312 -22.25 8.578 1 66.94 460 ARG A C 1
ATOM 3615 O O . ARG A 1 460 ? 27.375 -22.578 9.125 1 66.94 460 ARG A O 1
ATOM 3622 N N . ARG A 1 461 ? 25.094 -22.688 9.172 1 50.16 461 ARG A N 1
ATOM 3623 C CA . ARG A 1 461 ? 25.281 -23.484 10.383 1 50.16 461 ARG A CA 1
ATOM 3624 C C . ARG A 1 461 ? 25.734 -24.891 10.039 1 50.16 461 ARG A C 1
ATOM 3626 O O . ARG A 1 461 ? 25.359 -25.438 9 1 50.16 461 ARG A O 1
ATOM 3633 N N . MET B 1 1 ? 8.945 -8 55.938 1 30.81 1 MET B N 1
ATOM 3634 C CA . MET B 1 1 ? 9.305 -7.617 54.562 1 30.81 1 MET B CA 1
ATOM 3635 C C . MET B 1 1 ? 9.656 -8.844 53.719 1 30.81 1 MET B C 1
ATOM 3637 O O . MET B 1 1 ? 9.766 -8.758 52.5 1 30.81 1 MET B O 1
ATOM 3641 N N . GLU B 1 2 ? 10.203 -9.891 54.438 1 34.38 2 GLU B N 1
ATOM 3642 C CA . GLU B 1 2 ? 10.719 -11.148 53.906 1 34.38 2 GLU B CA 1
ATOM 3643 C C . GLU B 1 2 ? 9.578 -12.055 53.438 1 34.38 2 GLU B C 1
ATOM 3645 O O . GLU B 1 2 ? 9.773 -12.922 52.594 1 34.38 2 GLU B O 1
ATOM 3650 N N . LYS B 1 3 ? 8.539 -12.211 54.281 1 42.41 3 LYS B N 1
ATOM 3651 C CA . LYS B 1 3 ? 7.512 -13.242 54.188 1 42.41 3 LYS B CA 1
ATOM 3652 C C . LYS B 1 3 ? 6.691 -13.055 52.906 1 42.41 3 LYS B C 1
ATOM 3654 O O . LYS B 1 3 ? 6.082 -14 52.406 1 42.41 3 LYS B O 1
ATOM 3659 N N . ILE B 1 4 ? 6.383 -11.727 52.594 1 40.16 4 ILE B N 1
ATOM 3660 C CA . ILE B 1 4 ? 5.383 -11.547 51.531 1 40.16 4 ILE B CA 1
ATOM 3661 C C . ILE B 1 4 ? 5.988 -11.898 50.188 1 40.16 4 ILE B C 1
ATOM 3663 O O . ILE B 1 4 ? 5.312 -11.812 49.156 1 40.16 4 ILE B O 1
ATOM 3667 N N . LYS B 1 5 ? 7.371 -12.078 50.062 1 40.88 5 LYS B N 1
ATOM 3668 C CA . LYS B 1 5 ? 8.117 -12.398 48.844 1 40.88 5 LYS B CA 1
ATOM 3669 C C . LYS B 1 5 ? 7.844 -13.828 48.406 1 40.88 5 LYS B C 1
ATOM 3671 O O . LYS B 1 5 ? 7.855 -14.117 47.188 1 40.88 5 LYS B O 1
ATOM 3676 N N . ILE B 1 6 ? 7.73 -14.68 49.531 1 38.03 6 ILE B N 1
ATOM 3677 C CA . ILE B 1 6 ? 7.734 -16.078 49.156 1 38.03 6 ILE B CA 1
ATOM 3678 C C . ILE B 1 6 ? 6.422 -16.422 48.438 1 38.03 6 ILE B C 1
ATOM 3680 O O . ILE B 1 6 ? 6.355 -17.391 47.656 1 38.03 6 ILE B O 1
ATOM 3684 N N . ALA B 1 7 ? 5.309 -15.781 48.969 1 39.28 7 ALA B N 1
ATOM 3685 C CA . ALA B 1 7 ? 4.008 -16.281 48.531 1 39.28 7 ALA B CA 1
ATOM 3686 C C . ALA B 1 7 ? 3.773 -15.977 47.062 1 39.28 7 ALA B C 1
ATOM 3688 O O . ALA B 1 7 ? 2.969 -16.641 46.406 1 39.28 7 ALA B O 1
ATOM 3689 N N . PHE B 1 8 ? 4.469 -14.852 46.531 1 38.72 8 PHE B N 1
ATOM 3690 C CA . PHE B 1 8 ? 4.121 -14.477 45.156 1 38.72 8 PHE B CA 1
ATOM 3691 C C . PHE B 1 8 ? 4.711 -15.461 44.156 1 38.72 8 PHE B C 1
ATOM 3693 O O . PHE B 1 8 ? 4.328 -15.477 43 1 38.72 8 PHE B O 1
ATOM 3700 N N . LEU B 1 9 ? 5.805 -16.234 44.594 1 36.28 9 LEU B N 1
ATOM 3701 C CA . LEU B 1 9 ? 6.492 -17.016 43.562 1 36.28 9 LEU B CA 1
ATOM 3702 C C . LEU B 1 9 ? 5.66 -18.234 43.188 1 36.28 9 LEU B C 1
ATOM 3704 O O . LEU B 1 9 ? 5.77 -18.719 42.062 1 36.28 9 LEU B O 1
ATOM 3708 N N . VAL B 1 10 ? 5 -18.812 44.156 1 38.06 10 VAL B N 1
ATOM 3709 C CA . VAL B 1 10 ? 4.461 -20.125 43.844 1 38.06 10 VAL B CA 1
ATOM 3710 C C . VAL B 1 10 ? 3.359 -20.016 42.812 1 38.06 10 VAL B C 1
ATOM 3712 O O . VAL B 1 10 ? 3.152 -20.938 42 1 38.06 10 VAL B O 1
ATOM 3715 N N . PHE B 1 11 ? 2.514 -18.938 42.844 1 37.22 11 PHE B N 1
ATOM 3716 C CA . PHE B 1 11 ? 1.314 -19.062 42.031 1 37.22 11 PHE B CA 1
ATOM 3717 C C . PHE B 1 11 ? 1.662 -18.984 40.531 1 37.22 11 PHE B C 1
ATOM 3719 O O . PHE B 1 11 ? 0.779 -19.078 39.688 1 37.22 11 PHE B O 1
ATOM 3726 N N . PHE B 1 12 ? 2.893 -18.516 40.156 1 35.88 12 PHE B N 1
ATOM 3727 C CA . PHE B 1 12 ? 3.074 -18.312 38.719 1 35.88 12 PHE B CA 1
ATOM 3728 C C . PHE B 1 12 ? 3.24 -19.656 38 1 35.88 12 PHE B C 1
ATOM 3730 O O . PHE B 1 12 ? 3.375 -19.688 36.781 1 35.88 12 PHE B O 1
ATOM 3737 N N . ALA B 1 13 ? 3.691 -20.719 38.719 1 34.66 13 ALA B N 1
ATOM 3738 C CA . ALA B 1 13 ? 4.094 -21.891 37.938 1 34.66 13 ALA B CA 1
ATOM 3739 C C . ALA B 1 13 ? 2.9 -22.5 37.219 1 34.66 13 ALA B C 1
ATOM 3741 O O . ALA B 1 13 ? 3.066 -23.172 36.188 1 34.66 13 ALA B O 1
ATOM 3742 N N . VAL B 1 14 ? 1.781 -22.594 38 1 35.44 14 VAL B N 1
ATOM 3743 C CA . VAL B 1 14 ? 0.9 -23.656 37.5 1 35.44 14 VAL B CA 1
ATOM 3744 C C . VAL B 1 14 ? 0.244 -23.219 36.188 1 35.44 14 VAL B C 1
ATOM 3746 O O . VAL B 1 14 ? -0.459 -24 35.562 1 35.44 14 VAL B O 1
ATOM 3749 N N . GLY B 1 15 ? 0.051 -21.922 36.031 1 34 15 GLY B N 1
ATOM 3750 C CA . GLY B 1 15 ? -0.836 -21.797 34.875 1 34 15 GLY B CA 1
ATOM 3751 C C . GLY B 1 15 ? -0.201 -22.266 33.562 1 34 15 GLY B C 1
ATOM 3752 O O . GLY B 1 15 ? 0.33 -21.453 32.812 1 34 15 GLY B O 1
ATOM 3753 N N . CYS B 1 16 ? 0.711 -23.219 33.656 1 34.88 16 CYS B N 1
ATOM 3754 C CA . CYS B 1 16 ? 1.132 -23.766 32.375 1 34.88 16 CYS B CA 1
ATOM 3755 C C . CYS B 1 16 ? -0.074 -24.141 31.516 1 34.88 16 CYS B C 1
ATOM 3757 O O . CYS B 1 16 ? -0.826 -25.047 31.859 1 34.88 16 CYS B O 1
ATOM 3759 N N . GLY B 1 17 ? -0.785 -23.234 30.953 1 35 17 GLY B N 1
ATOM 3760 C CA . GLY B 1 17 ? -1.857 -23.5 30.016 1 35 17 GLY B CA 1
ATOM 3761 C C . GLY B 1 17 ? -1.575 -24.672 29.094 1 35 17 GLY B C 1
ATOM 3762 O O . GLY B 1 17 ? -0.516 -24.75 28.469 1 35 17 GLY B O 1
ATOM 3763 N N . THR B 1 18 ? -1.963 -25.891 29.516 1 37.09 18 THR B N 1
ATOM 3764 C CA . THR B 1 18 ? -2.119 -27.031 28.625 1 37.09 18 THR B CA 1
ATOM 3765 C C . THR B 1 18 ? -2.457 -26.562 27.203 1 37.09 18 THR B C 1
ATOM 3767 O O . THR B 1 18 ? -3.311 -25.688 27.031 1 37.09 18 THR B O 1
ATOM 3770 N N . LEU B 1 19 ? -1.498 -26.484 26.391 1 39.94 19 LEU B N 1
ATOM 3771 C CA . LEU B 1 19 ? -1.757 -26.516 24.953 1 39.94 19 LEU B CA 1
ATOM 3772 C C . LEU B 1 19 ? -2.896 -27.469 24.609 1 39.94 19 LEU B C 1
ATOM 3774 O O . LEU B 1 19 ? -2.686 -28.672 24.5 1 39.94 19 LEU B O 1
ATOM 3778 N N . ILE B 1 20 ? -4.059 -27.609 25.406 1 40.03 20 ILE B N 1
ATOM 3779 C CA . ILE B 1 20 ? -5.246 -28.328 24.953 1 40.03 20 ILE B CA 1
ATOM 3780 C C . ILE B 1 20 ? -5.336 -28.25 23.422 1 40.03 20 ILE B C 1
ATOM 3782 O O . ILE B 1 20 ? -5.215 -27.172 22.844 1 40.03 20 ILE B O 1
ATOM 3786 N N . ALA B 1 21 ? -5.102 -29.328 22.891 1 44.19 21 ALA B N 1
ATOM 3787 C CA . ALA B 1 21 ? -5.445 -29.531 21.484 1 44.19 21 ALA B CA 1
ATOM 3788 C C . ALA B 1 21 ? -6.73 -28.797 21.125 1 44.19 21 ALA B C 1
ATOM 3790 O O . ALA B 1 21 ? -7.805 -29.109 21.641 1 44.19 21 ALA B O 1
ATOM 3791 N N . GLN B 1 22 ? -6.844 -27.531 21.047 1 51 22 GLN B N 1
ATOM 3792 C CA . GLN B 1 22 ? -8.008 -26.688 20.766 1 51 22 GLN B CA 1
ATOM 3793 C C . GLN B 1 22 ? -8.906 -27.312 19.703 1 51 22 GLN B C 1
ATOM 3795 O O . GLN B 1 22 ? -8.43 -27.734 18.641 1 51 22 GLN B O 1
ATOM 3800 N N . GLU B 1 23 ? -10.039 -28.047 20.109 1 60.66 23 GLU B N 1
ATOM 3801 C CA . GLU B 1 23 ? -11.102 -28.562 19.266 1 60.66 23 GLU B CA 1
ATOM 3802 C C . GLU B 1 23 ? -11.305 -27.703 18.016 1 60.66 23 GLU B C 1
ATOM 3804 O O . GLU B 1 23 ? -11.188 -26.484 18.094 1 60.66 23 GLU B O 1
ATOM 3809 N N . PRO B 1 24 ? -11.32 -28.438 16.891 1 72.31 24 PRO B N 1
ATOM 3810 C CA . PRO B 1 24 ? -11.531 -27.656 15.656 1 72.31 24 PRO B CA 1
ATOM 3811 C C . PRO B 1 24 ? -12.758 -26.75 15.734 1 72.31 24 PRO B C 1
ATOM 3813 O O . PRO B 1 24 ? -13.789 -27.156 16.281 1 72.31 24 PRO B O 1
ATOM 3816 N N . TYR B 1 25 ? -12.578 -25.531 15.719 1 77.5 25 TYR B N 1
ATOM 3817 C CA . TYR B 1 25 ? -13.625 -24.516 15.656 1 77.5 25 TYR B CA 1
ATOM 3818 C C . TYR B 1 25 ? -14.461 -24.672 14.391 1 77.5 25 TYR B C 1
ATOM 3820 O O . TYR B 1 25 ? -13.961 -24.438 13.281 1 77.5 25 TYR B O 1
ATOM 3828 N N . THR B 1 26 ? -15.703 -25.391 14.461 1 87.06 26 THR B N 1
ATOM 3829 C CA . THR B 1 26 ? -16.578 -25.5 13.312 1 87.06 26 THR B CA 1
ATOM 3830 C C . THR B 1 26 ? -17.203 -24.156 12.961 1 87.06 26 THR B C 1
ATOM 3832 O O . THR B 1 26 ? -17.797 -23.5 13.812 1 87.06 26 THR B O 1
ATOM 3835 N N . LEU B 1 27 ? -16.906 -23.766 11.773 1 92.06 27 LEU B N 1
ATOM 3836 C CA . LEU B 1 27 ? -17.297 -22.422 11.375 1 92.06 27 LEU B CA 1
ATOM 3837 C C . LEU B 1 27 ? -18.172 -22.453 10.125 1 92.06 27 LEU B C 1
ATOM 3839 O O . LEU B 1 27 ? -17.797 -23.047 9.117 1 92.06 27 LEU B O 1
ATOM 3843 N N . SER B 1 28 ? -19.406 -21.953 10.305 1 94.06 28 SER B N 1
ATOM 3844 C CA . SER B 1 28 ? -20.234 -21.688 9.125 1 94.06 28 SER B CA 1
ATOM 3845 C C . SER B 1 28 ? -19.828 -20.375 8.453 1 94.06 28 SER B C 1
ATOM 3847 O O . SER B 1 28 ? -19.125 -19.547 9.055 1 94.06 28 SER B O 1
ATOM 3849 N N . ILE B 1 29 ? -20.219 -20.203 7.23 1 94.62 29 ILE B N 1
ATOM 3850 C CA . ILE B 1 29 ? -19.844 -19.016 6.469 1 94.62 29 ILE B CA 1
ATOM 3851 C C . ILE B 1 29 ? -20.359 -17.766 7.16 1 94.62 29 ILE B C 1
ATOM 3853 O O . ILE B 1 29 ? -19.656 -16.766 7.258 1 94.62 29 ILE B O 1
ATOM 3857 N N . ASP B 1 30 ? -21.578 -17.781 7.699 1 93.81 30 ASP B N 1
ATOM 3858 C CA . ASP B 1 30 ? -22.172 -16.625 8.375 1 93.81 30 ASP B CA 1
ATOM 3859 C C . ASP B 1 30 ? -21.469 -16.344 9.703 1 93.81 30 ASP B C 1
ATOM 3861 O O . ASP B 1 30 ? -21.266 -15.188 10.078 1 93.81 30 ASP B O 1
ATOM 3865 N N . LYS B 1 31 ? -21.109 -17.422 10.352 1 94.62 31 LYS B N 1
ATOM 3866 C CA . LYS B 1 31 ? -20.391 -17.266 11.609 1 94.62 31 LYS B CA 1
ATOM 3867 C C . LYS B 1 31 ? -19 -16.688 11.375 1 94.62 31 LYS B C 1
ATOM 3869 O O . LYS B 1 31 ? -18.516 -15.891 12.18 1 94.62 31 LYS B O 1
ATOM 3874 N N . ALA B 1 32 ? -18.391 -17.156 10.289 1 95.88 32 ALA B N 1
ATOM 3875 C CA . ALA B 1 32 ? -17.094 -16.609 9.945 1 95.88 32 ALA B CA 1
ATOM 3876 C C . ALA B 1 32 ? -17.172 -15.109 9.68 1 95.88 32 ALA B C 1
ATOM 3878 O O . ALA B 1 32 ? -16.312 -14.352 10.148 1 95.88 32 ALA B O 1
ATOM 3879 N N . VAL B 1 33 ? -18.234 -14.695 9.016 1 96.56 33 VAL B N 1
ATOM 3880 C CA . VAL B 1 33 ? -18.422 -13.281 8.711 1 96.56 33 VAL B CA 1
ATOM 3881 C C . VAL B 1 33 ? -18.656 -12.508 10.008 1 96.56 33 VAL B C 1
ATOM 3883 O O . VAL B 1 33 ? -18.078 -11.438 10.211 1 96.56 33 VAL B O 1
ATOM 3886 N N . ALA B 1 34 ? -19.453 -13.031 10.898 1 95.38 34 ALA B N 1
ATOM 3887 C CA . ALA B 1 34 ? -19.766 -12.367 12.164 1 95.38 34 ALA B CA 1
ATOM 3888 C C . ALA B 1 34 ? -18.5 -12.227 13.016 1 95.38 34 ALA B C 1
ATOM 3890 O O . ALA B 1 34 ? -18.281 -11.172 13.625 1 95.38 34 ALA B O 1
ATOM 3891 N N . LEU B 1 35 ? -17.719 -13.281 13 1 94.38 35 LEU B N 1
ATOM 3892 C CA . LEU B 1 35 ? -16.469 -13.258 13.758 1 94.38 35 LEU B CA 1
ATOM 3893 C C . LEU B 1 35 ? -15.523 -12.203 13.195 1 94.38 35 LEU B C 1
ATOM 3895 O O . LEU B 1 35 ? -14.852 -11.5 13.961 1 94.38 35 LEU B O 1
ATOM 3899 N N . ALA B 1 36 ? -15.391 -12.117 11.859 1 96.06 36 ALA B N 1
ATOM 3900 C CA . ALA B 1 36 ? -14.508 -11.148 11.211 1 96.06 36 ALA B CA 1
ATOM 3901 C C . ALA B 1 36 ? -14.953 -9.719 11.508 1 96.06 36 ALA B C 1
ATOM 3903 O O . ALA B 1 36 ? -14.117 -8.852 11.766 1 96.06 36 ALA B O 1
ATOM 3904 N N . ILE B 1 37 ? -16.266 -9.5 11.492 1 95.56 37 ILE B N 1
ATOM 3905 C CA . ILE B 1 37 ? -16.797 -8.164 11.727 1 95.56 37 ILE B CA 1
ATOM 3906 C C . ILE B 1 37 ? -16.5 -7.734 13.164 1 95.56 37 ILE B C 1
ATOM 3908 O O . ILE B 1 37 ? -16.219 -6.566 13.422 1 95.56 37 ILE B O 1
ATOM 3912 N N . GLU B 1 38 ? -16.422 -8.641 14.031 1 93.62 38 GLU B N 1
ATOM 3913 C CA . GLU B 1 38 ? -16.234 -8.312 15.445 1 93.62 38 GLU B CA 1
ATOM 3914 C C . GLU B 1 38 ? -14.75 -8.172 15.789 1 93.62 38 GLU B C 1
ATOM 3916 O O . GLU B 1 38 ? -14.375 -7.312 16.594 1 93.62 38 GLU B O 1
ATOM 3921 N N . HIS B 1 39 ? -13.883 -8.969 15.117 1 91.69 39 HIS B N 1
ATOM 3922 C CA . HIS B 1 39 ? -12.523 -9.047 15.641 1 91.69 39 HIS B CA 1
ATOM 3923 C C . HIS B 1 39 ? -11.508 -8.562 14.617 1 91.69 39 HIS B C 1
ATOM 3925 O O . HIS B 1 39 ? -10.312 -8.469 14.914 1 91.69 39 HIS B O 1
ATOM 3931 N N . ASN B 1 40 ? -11.93 -8.242 13.398 1 93 40 ASN B N 1
ATOM 3932 C CA . ASN B 1 40 ? -10.977 -7.816 12.375 1 93 40 ASN B CA 1
ATOM 3933 C C . ASN B 1 40 ? -10.336 -6.477 12.727 1 93 40 ASN B C 1
ATOM 3935 O O . ASN B 1 40 ? -11.031 -5.512 13.047 1 93 40 ASN B O 1
ATOM 3939 N N . LEU B 1 41 ? -9.031 -6.43 12.719 1 91.19 41 LEU B N 1
ATOM 3940 C CA . LEU B 1 41 ? -8.273 -5.266 13.164 1 91.19 41 LEU B CA 1
ATOM 3941 C C . LEU B 1 41 ? -8.414 -4.117 12.164 1 91.19 41 LEU B C 1
ATOM 3943 O O . LEU B 1 41 ? -8.484 -2.951 12.562 1 91.19 41 LEU B O 1
ATOM 3947 N N . SER B 1 42 ? -8.469 -4.418 10.883 1 91.25 42 SER B N 1
ATOM 3948 C CA . SER B 1 42 ? -8.602 -3.371 9.875 1 91.25 42 SER B CA 1
ATOM 3949 C C . SER B 1 42 ? -9.945 -2.66 9.992 1 91.25 42 SER B C 1
ATOM 3951 O O . SER B 1 42 ? -10.016 -1.434 9.906 1 91.25 42 SER B O 1
ATOM 3953 N N . LEU B 1 43 ? -11.031 -3.439 10.234 1 93.88 43 LEU B N 1
ATOM 3954 C CA . LEU B 1 43 ? -12.359 -2.854 10.406 1 93.88 43 LEU B CA 1
ATOM 3955 C C . LEU B 1 43 ? -12.438 -2.053 11.695 1 93.88 43 LEU B C 1
ATOM 3957 O O . LEU B 1 43 ? -13.109 -1.019 11.75 1 93.88 43 LEU B O 1
ATOM 3961 N N . SER B 1 44 ? -11.688 -2.498 12.719 1 92.69 44 SER B N 1
ATOM 3962 C CA . SER B 1 44 ? -11.664 -1.771 13.984 1 92.69 44 SER B CA 1
ATOM 3963 C C . SER B 1 44 ? -11.055 -0.385 13.812 1 92.69 44 SER B C 1
ATOM 3965 O O . SER B 1 44 ? -11.523 0.583 14.414 1 92.69 44 SER B O 1
ATOM 3967 N N . ASN B 1 45 ? -10.047 -0.29 12.984 1 92.56 45 ASN B N 1
ATOM 3968 C CA . ASN B 1 45 ? -9.438 1.005 12.719 1 92.56 45 ASN B CA 1
ATOM 3969 C C . ASN B 1 45 ? -10.383 1.929 11.961 1 92.56 45 ASN B C 1
ATOM 3971 O O . ASN B 1 45 ? -10.445 3.129 12.234 1 92.56 45 ASN B O 1
ATOM 3975 N N . THR B 1 46 ? -11.125 1.358 11.039 1 93.69 46 THR B N 1
ATOM 3976 C CA . THR B 1 46 ? -12.094 2.156 10.297 1 93.69 46 THR B CA 1
ATOM 3977 C C . THR B 1 46 ? -13.219 2.631 11.219 1 93.69 46 THR B C 1
ATOM 3979 O O . THR B 1 46 ? -13.727 3.744 11.07 1 93.69 46 THR B O 1
ATOM 3982 N N . LYS B 1 47 ? -13.602 1.81 12.148 1 94.25 47 LYS B N 1
ATOM 3983 C CA . LYS B 1 47 ? -14.602 2.191 13.141 1 94.25 47 LYS B CA 1
ATOM 3984 C C . LYS B 1 47 ? -14.094 3.336 14.016 1 94.25 47 LYS B C 1
ATOM 3986 O O . LYS B 1 47 ? -14.844 4.27 14.32 1 94.25 47 LYS B O 1
ATOM 3991 N N . ARG B 1 48 ? -12.836 3.244 14.398 1 93.25 48 ARG B N 1
ATOM 3992 C CA . ARG B 1 48 ? -12.242 4.312 15.195 1 93.25 48 ARG B CA 1
ATOM 3993 C C . ARG B 1 48 ? -12.203 5.621 14.414 1 93.25 48 ARG B C 1
ATOM 3995 O O . ARG B 1 48 ? -12.406 6.695 14.984 1 93.25 48 ARG B O 1
ATOM 4002 N N . ASP B 1 49 ? -11.984 5.547 13.117 1 93.88 49 ASP B N 1
ATOM 4003 C CA . ASP B 1 49 ? -12.023 6.738 12.266 1 93.88 49 ASP B CA 1
ATOM 4004 C C . ASP B 1 49 ? -13.414 7.363 12.266 1 93.88 49 ASP B C 1
ATOM 4006 O O . ASP B 1 49 ? -13.547 8.594 12.297 1 93.88 49 ASP B O 1
ATOM 4010 N N . LEU B 1 50 ? -14.438 6.52 12.219 1 95.12 50 LEU B N 1
ATOM 4011 C CA . LEU B 1 50 ? -15.82 7 12.258 1 95.12 50 LEU B CA 1
ATOM 4012 C C . LEU B 1 50 ? -16.109 7.664 13.602 1 95.12 50 LEU B C 1
ATOM 4014 O O . LEU B 1 50 ? -16.766 8.719 13.648 1 95.12 50 LEU B O 1
ATOM 4018 N N . GLU B 1 51 ? -15.57 7.121 14.656 1 94.5 51 GLU B N 1
ATOM 4019 C CA . GLU B 1 51 ? -15.781 7.688 15.984 1 94.5 51 GLU B CA 1
ATOM 4020 C C . GLU B 1 51 ? -15.109 9.047 16.109 1 94.5 51 GLU B C 1
ATOM 4022 O O . GLU B 1 51 ? -15.641 9.953 16.75 1 94.5 51 GLU B O 1
ATOM 4027 N N . THR B 1 52 ? -13.969 9.109 15.5 1 93.5 52 THR B N 1
ATOM 4028 C CA . THR B 1 52 ? -13.266 10.383 15.508 1 93.5 52 THR B CA 1
ATOM 4029 C C . THR B 1 52 ? -14.07 11.445 14.75 1 93.5 52 THR B C 1
ATOM 4031 O O . THR B 1 52 ? -14.203 12.578 15.219 1 93.5 52 THR B O 1
ATOM 4034 N N . LYS B 1 53 ? -14.617 11.086 13.602 1 93.81 53 LYS B N 1
ATOM 4035 C CA . LYS B 1 53 ? -15.43 12.016 12.82 1 93.81 53 LYS B CA 1
ATOM 4036 C C . LYS B 1 53 ? -16.703 12.398 13.57 1 93.81 53 LYS B C 1
ATOM 4038 O O . LYS B 1 53 ? -17.172 13.531 13.484 1 93.81 53 LYS B O 1
ATOM 4043 N N . LEU B 1 54 ? -17.312 11.461 14.328 1 95.5 54 LEU B N 1
ATOM 4044 C CA . LEU B 1 54 ? -18.484 11.734 15.141 1 95.5 54 LEU B CA 1
ATOM 4045 C C . LEU B 1 54 ? -18.172 12.742 16.25 1 95.5 54 LEU B C 1
ATOM 4047 O O . LEU B 1 54 ? -18.922 13.688 16.469 1 95.5 54 LEU B O 1
ATOM 4051 N N . ARG B 1 55 ? -17.047 12.555 16.859 1 93.94 55 ARG B N 1
ATOM 4052 C CA . ARG B 1 55 ? -16.641 13.484 17.906 1 93.94 55 ARG B CA 1
ATOM 4053 C C . ARG B 1 55 ? -16.406 14.883 17.328 1 93.94 55 ARG B C 1
ATOM 4055 O O . ARG B 1 55 ? -16.797 15.875 17.953 1 93.94 55 ARG B O 1
ATOM 4062 N N . LYS B 1 56 ? -15.812 14.945 16.156 1 92.56 56 LYS B N 1
ATOM 4063 C CA . LYS B 1 56 ? -15.586 16.25 15.523 1 92.56 56 LYS B CA 1
ATOM 4064 C C . LYS B 1 56 ? -16.906 16.922 15.164 1 92.56 56 LYS B C 1
ATOM 4066 O O . LYS B 1 56 ? -17.047 18.141 15.297 1 92.56 56 LYS B O 1
ATOM 4071 N N . ALA B 1 57 ? -17.891 16.109 14.734 1 94.38 57 ALA B N 1
ATOM 4072 C CA . ALA B 1 57 ? -19.219 16.641 14.406 1 94.38 57 ALA B CA 1
ATOM 4073 C C . ALA B 1 57 ? -19.938 17.141 15.656 1 94.38 57 ALA B C 1
ATOM 4075 O O . ALA B 1 57 ? -20.578 18.188 15.641 1 94.38 57 ALA B O 1
ATOM 4076 N N . ASP B 1 58 ? -19.719 16.469 16.781 1 93.25 58 ASP B N 1
ATOM 4077 C CA . ASP B 1 58 ? -20.375 16.828 18.031 1 93.25 58 ASP B CA 1
ATOM 4078 C C . ASP B 1 58 ? -19.75 18.062 18.656 1 93.25 58 ASP B C 1
ATOM 4080 O O . ASP B 1 58 ? -20.422 18.844 19.328 1 93.25 58 ASP B O 1
ATOM 4084 N N . THR B 1 59 ? -18.453 18.172 18.328 1 91.56 59 THR B N 1
ATOM 4085 C CA . THR B 1 59 ? -17.75 19.312 18.922 1 91.56 59 THR B CA 1
ATOM 4086 C C . THR B 1 59 ? -17.547 20.406 17.891 1 91.56 59 THR B C 1
ATOM 4088 O O . THR B 1 59 ? -16.703 21.297 18.062 1 91.56 59 THR B O 1
ATOM 4091 N N . ALA B 1 60 ? -18.312 20.359 16.781 1 90.88 60 ALA B N 1
ATOM 4092 C CA . ALA B 1 60 ? -18.125 21.328 15.688 1 90.88 60 ALA B CA 1
ATOM 4093 C C . ALA B 1 60 ? -18.484 22.734 16.141 1 90.88 60 ALA B C 1
ATOM 4095 O O . ALA B 1 60 ? -17.969 23.719 15.609 1 90.88 60 ALA B O 1
ATOM 4096 N N . TRP B 1 61 ? -19.234 22.891 17.234 1 89.88 61 TRP B N 1
ATOM 4097 C CA . TRP B 1 61 ? -19.688 24.188 17.734 1 89.88 61 TRP B CA 1
ATOM 4098 C C . TRP B 1 61 ? -18.578 24.891 18.5 1 89.88 61 TRP B C 1
ATOM 4100 O O . TRP B 1 61 ? -18.719 26.047 18.906 1 89.88 61 TRP B O 1
ATOM 4110 N N . ASN B 1 62 ? -17.391 24.156 18.656 1 89.19 62 ASN B N 1
ATOM 4111 C CA . ASN B 1 62 ? -16.312 24.719 19.453 1 89.19 62 ASN B CA 1
ATOM 4112 C C . ASN B 1 62 ? -15.672 25.922 18.766 1 89.19 62 ASN B C 1
ATOM 4114 O O . ASN B 1 62 ? -14.891 26.641 19.375 1 89.19 62 ASN B O 1
ATOM 4118 N N . VAL B 1 63 ? -16.078 26.141 17.484 1 86.06 63 VAL B N 1
ATOM 4119 C CA . VAL B 1 63 ? -15.586 27.312 16.766 1 86.06 63 VAL B CA 1
ATOM 4120 C C . VAL B 1 63 ? -16.188 28.594 17.359 1 86.06 63 VAL B C 1
ATOM 4122 O O . VAL B 1 63 ? -15.648 29.688 17.172 1 86.06 63 VAL B O 1
ATOM 4125 N N . PHE B 1 64 ? -17.234 28.469 18.266 1 88.19 64 PHE B N 1
ATOM 4126 C CA . PHE B 1 64 ? -17.906 29.609 18.875 1 88.19 64 PHE B CA 1
ATOM 4127 C C . PHE B 1 64 ? -17.344 29.875 20.266 1 88.19 64 PHE B C 1
ATOM 4129 O O . PHE B 1 64 ? -17.766 30.812 20.953 1 88.19 64 PHE B O 1
ATOM 4136 N N . ILE B 1 65 ? -16.297 29.141 20.641 1 88.31 65 ILE B N 1
ATOM 4137 C CA . ILE B 1 65 ? -15.641 29.391 21.922 1 88.31 65 ILE B CA 1
ATOM 4138 C C . ILE B 1 65 ? -14.586 30.484 21.75 1 88.31 65 ILE B C 1
ATOM 4140 O O . ILE B 1 65 ? -13.711 30.375 20.891 1 88.31 65 ILE B O 1
ATOM 4144 N N . PRO B 1 66 ? -14.695 31.547 22.516 1 88.44 66 PRO B N 1
ATOM 4145 C CA . PRO B 1 66 ? -13.703 32.625 22.391 1 88.44 66 PRO B CA 1
ATOM 4146 C C . PRO B 1 66 ? -12.297 32.156 22.797 1 88.44 66 PRO B C 1
ATOM 4148 O O . PRO B 1 66 ? -12.148 31.281 23.641 1 88.44 66 PRO B O 1
ATOM 4151 N N . THR B 1 67 ? -11.398 32.688 22.141 1 88.69 67 THR B N 1
ATOM 4152 C CA . THR B 1 67 ? -10.008 32.438 22.5 1 88.69 67 THR B CA 1
ATOM 4153 C C . THR B 1 67 ? -9.57 33.344 23.641 1 88.69 67 THR B C 1
ATOM 4155 O O . THR B 1 67 ? -9.727 34.562 23.547 1 88.69 67 THR B O 1
ATOM 4158 N N . VAL B 1 68 ? -9.109 32.75 24.734 1 88 68 VAL B N 1
ATOM 4159 C CA . VAL B 1 68 ? -8.695 33.531 25.906 1 88 68 VAL B CA 1
ATOM 4160 C C . VAL B 1 68 ? -7.176 33.438 26.062 1 88 68 VAL B C 1
ATOM 4162 O O . VAL B 1 68 ? -6.637 32.344 26.25 1 88 68 VAL B O 1
ATOM 4165 N N . ASP B 1 69 ? -6.539 34.5 26.016 1 89.19 69 ASP B N 1
ATOM 4166 C CA . ASP B 1 69 ? -5.086 34.562 26.156 1 89.19 69 ASP B CA 1
ATOM 4167 C C . ASP B 1 69 ? -4.68 35.469 27.328 1 89.19 69 ASP B C 1
ATOM 4169 O O . ASP B 1 69 ? -5.312 36.469 27.578 1 89.19 69 ASP B O 1
ATOM 4173 N N . VAL B 1 70 ? -3.711 35 28.094 1 88.44 70 VAL B N 1
ATOM 4174 C CA . VAL B 1 70 ? -3.133 35.812 29.172 1 88.44 70 VAL B CA 1
ATOM 4175 C C . VAL B 1 70 ? -1.644 36.031 28.906 1 88.44 70 VAL B C 1
ATOM 4177 O O . VAL B 1 70 ? -0.941 35.125 28.484 1 88.44 70 VAL B O 1
ATOM 4180 N N . SER B 1 71 ? -1.258 37.219 29 1 89.25 71 SER B N 1
ATOM 4181 C CA . SER B 1 71 ? 0.161 37.5 28.812 1 89.25 71 SER B CA 1
ATOM 4182 C C . SER B 1 71 ? 0.662 38.531 29.797 1 89.25 71 SER B C 1
ATOM 4184 O O . SER B 1 71 ? -0.123 39.344 30.328 1 89.25 71 SER B O 1
ATOM 4186 N N . GLY B 1 72 ? 1.922 38.438 30.219 1 86.12 72 GLY B N 1
ATOM 4187 C CA . GLY B 1 72 ? 2.658 39.438 31.016 1 86.12 72 GLY B CA 1
ATOM 4188 C C . GLY B 1 72 ? 3.943 39.875 30.344 1 86.12 72 GLY B C 1
ATOM 4189 O O . GLY B 1 72 ? 4.711 39.062 29.828 1 86.12 72 GLY B O 1
ATOM 4190 N N . THR B 1 73 ? 4.074 41.188 30.172 1 86.5 73 THR B N 1
ATOM 4191 C CA . THR B 1 73 ? 5.25 41.688 29.484 1 86.5 73 THR B CA 1
ATOM 4192 C C . THR B 1 73 ? 6.02 42.656 30.391 1 86.5 73 THR B C 1
ATOM 4194 O O . THR B 1 73 ? 5.43 43.562 30.984 1 86.5 73 THR B O 1
ATOM 4197 N N . MET B 1 74 ? 7.246 42.375 30.531 1 85.69 74 MET B N 1
ATOM 4198 C CA . MET B 1 74 ? 8.172 43.281 31.172 1 85.69 74 MET B CA 1
ATOM 4199 C C . MET B 1 74 ? 9.078 43.969 30.141 1 85.69 74 MET B C 1
ATOM 4201 O O . MET B 1 74 ? 9.711 43.281 29.328 1 85.69 74 MET B O 1
ATOM 4205 N N . ALA B 1 75 ? 9.031 45.219 30.094 1 81.88 75 ALA B N 1
ATOM 4206 C CA . ALA B 1 75 ? 9.789 45.938 29.078 1 81.88 75 ALA B CA 1
ATOM 4207 C C . ALA B 1 75 ? 10.664 47.031 29.688 1 81.88 75 ALA B C 1
ATOM 4209 O O . ALA B 1 75 ? 10.32 47.594 30.719 1 81.88 75 ALA B O 1
ATOM 4210 N N . ARG B 1 76 ? 11.883 47.219 29.172 1 82.19 76 ARG B N 1
ATOM 4211 C CA . ARG B 1 76 ? 12.789 48.281 29.562 1 82.19 76 ARG B CA 1
ATOM 4212 C C . ARG B 1 76 ? 13.156 49.156 28.375 1 82.19 76 ARG B C 1
ATOM 4214 O O . ARG B 1 76 ? 13.633 48.656 27.344 1 82.19 76 ARG B O 1
ATOM 4221 N N . THR B 1 77 ? 12.836 50.406 28.5 1 77 77 THR B N 1
ATOM 4222 C CA . THR B 1 77 ? 13.195 51.344 27.438 1 77 77 THR B CA 1
ATOM 4223 C C . THR B 1 77 ? 14.602 51.906 27.641 1 77 77 THR B C 1
ATOM 4225 O O . THR B 1 77 ? 15.055 52.031 28.781 1 77 77 THR B O 1
ATOM 4228 N N . ASN B 1 78 ? 15.438 51.844 26.688 1 67.5 78 ASN B N 1
ATOM 4229 C CA . ASN B 1 78 ? 16.812 52.312 26.812 1 67.5 78 ASN B CA 1
ATOM 4230 C C . ASN B 1 78 ? 16.844 53.781 27.25 1 67.5 78 ASN B C 1
ATOM 4232 O O . ASN B 1 78 ? 17.734 54.188 28.016 1 67.5 78 ASN B O 1
ATOM 4236 N N . GLU B 1 79 ? 16.078 54.688 26.5 1 59.97 79 GLU B N 1
ATOM 4237 C CA . GLU B 1 79 ? 16.141 56.094 26.875 1 59.97 79 GLU B CA 1
ATOM 4238 C C . GLU B 1 79 ? 14.859 56.531 27.594 1 59.97 79 GLU B C 1
ATOM 4240 O O . GLU B 1 79 ? 13.773 56.062 27.266 1 59.97 79 GLU B O 1
ATOM 4245 N N . ALA B 1 80 ? 14.945 57 28.906 1 53.81 80 ALA B N 1
ATOM 4246 C CA . ALA B 1 80 ? 13.836 57.531 29.672 1 53.81 80 ALA B CA 1
ATOM 4247 C C . ALA B 1 80 ? 12.938 58.406 28.812 1 53.81 80 ALA B C 1
ATOM 4249 O O . ALA B 1 80 ? 13.414 59.344 28.156 1 53.81 80 ALA B O 1
ATOM 4250 N N . SER B 1 81 ? 12.023 57.719 28.219 1 52.47 81 SER B N 1
ATOM 4251 C CA . SER B 1 81 ? 11.148 58.625 27.469 1 52.47 81 SER B CA 1
ATOM 4252 C C . SER B 1 81 ? 10.344 59.5 28.406 1 52.47 81 SER B C 1
ATOM 4254 O O . SER B 1 81 ? 9.758 59.031 29.375 1 52.47 81 SER B O 1
ATOM 4256 N N . THR B 1 82 ? 10.672 60.688 28.641 1 45.03 82 THR B N 1
ATOM 4257 C CA . THR B 1 82 ? 9.883 61.719 29.344 1 45.03 82 THR B CA 1
ATOM 4258 C C . THR B 1 82 ? 8.594 62 28.578 1 45.03 82 THR B C 1
ATOM 4260 O O . THR B 1 82 ? 8.625 62.375 27.406 1 45.03 82 THR B O 1
ATOM 4263 N N . VAL B 1 83 ? 7.59 61.188 28.969 1 47.03 83 VAL B N 1
ATOM 4264 C CA . VAL B 1 83 ? 6.316 61.625 28.406 1 47.03 83 VAL B CA 1
ATOM 4265 C C . VAL B 1 83 ? 5.883 62.938 29.078 1 47.03 83 VAL B C 1
ATOM 4267 O O . VAL B 1 83 ? 5.789 63 30.312 1 47.03 83 VAL B O 1
ATOM 4270 N N . SER B 1 84 ? 6.012 63.938 28.484 1 41.66 84 SER B N 1
ATOM 4271 C CA . SER B 1 84 ? 5.465 65.188 28.953 1 41.66 84 SER B CA 1
ATOM 4272 C C . SER B 1 84 ? 4.039 65.438 28.453 1 41.66 84 SER B C 1
ATOM 4274 O O . SER B 1 84 ? 3.768 65.25 27.266 1 41.66 84 SER B O 1
ATOM 4276 N N . ALA B 1 85 ? 3.07 64.812 29.219 1 41.38 85 ALA B N 1
ATOM 4277 C CA . ALA B 1 85 ? 1.702 65.125 28.844 1 41.38 85 ALA B CA 1
ATOM 4278 C C . ALA B 1 85 ? 1.266 66.438 29.5 1 41.38 85 ALA B C 1
ATOM 4280 O O . ALA B 1 85 ? 1.691 66.75 30.625 1 41.38 85 ALA B O 1
ATOM 4281 N N . LEU B 1 86 ? 0.79 67.25 28.688 1 35.75 86 LEU B N 1
ATOM 4282 C CA . LEU B 1 86 ? 0.034 68.375 29.234 1 35.75 86 LEU B CA 1
ATOM 4283 C C . LEU B 1 86 ? -1.376 67.938 29.625 1 35.75 86 LEU B C 1
ATOM 4285 O O . LEU B 1 86 ? -2.107 67.375 28.797 1 35.75 86 LEU B O 1
ATOM 4289 N N . VAL B 1 87 ? -1.587 67.438 30.781 1 37.06 87 VAL B N 1
ATOM 4290 C CA . VAL B 1 87 ? -2.941 67.188 31.266 1 37.06 87 VAL B CA 1
ATOM 4291 C C . VAL B 1 87 ? -3.67 68.562 31.453 1 37.06 87 VAL B C 1
ATOM 4293 O O . VAL B 1 87 ? -3.215 69.438 32.188 1 37.06 87 VAL B O 1
ATOM 4296 N N . PRO B 1 88 ? -4.539 68.75 30.469 1 36.41 88 PRO B N 1
ATOM 4297 C CA . PRO B 1 88 ? -5.363 69.938 30.781 1 36.41 88 PRO B CA 1
ATOM 4298 C C . PRO B 1 88 ? -6.117 69.75 32.094 1 36.41 88 PRO B C 1
ATOM 4300 O O . PRO B 1 88 ? -6.633 68.688 32.406 1 36.41 88 PRO B O 1
ATOM 4303 N N . VAL B 1 89 ? -5.605 70.312 33.125 1 34.28 89 VAL B N 1
ATOM 4304 C CA . VAL B 1 89 ? -6.445 70.375 34.312 1 34.28 89 VAL B CA 1
ATOM 4305 C C . VAL B 1 89 ? -7.762 71.062 33.969 1 34.28 89 VAL B C 1
ATOM 4307 O O . VAL B 1 89 ? -7.773 72.125 33.281 1 34.28 89 VAL B O 1
ATOM 4310 N N . SER B 1 90 ? -8.797 70.25 33.875 1 35.69 90 SER B N 1
ATOM 4311 C CA . SER B 1 90 ? -10.133 70.812 33.719 1 35.69 90 SER B CA 1
ATOM 4312 C C . SER B 1 90 ? -10.281 72.125 34.469 1 35.69 90 SER B C 1
ATOM 4314 O O . SER B 1 90 ? -9.797 72.25 35.594 1 35.69 90 SER B O 1
ATOM 4316 N N . PRO B 1 91 ? -10.531 73.125 33.656 1 35.28 91 PRO B N 1
ATOM 4317 C CA . PRO B 1 91 ? -10.898 74.375 34.406 1 35.28 91 PRO B CA 1
ATOM 4318 C C . PRO B 1 91 ? -11.977 74.125 35.438 1 35.28 91 PRO B C 1
ATOM 4320 O O . PRO B 1 91 ? -12.773 73.188 35.312 1 35.28 91 PRO B O 1
ATOM 4323 N N . THR B 1 92 ? -11.664 74.312 36.688 1 35.41 92 THR B N 1
ATOM 4324 C CA . THR B 1 92 ? -12.828 74.25 37.562 1 35.41 92 THR B CA 1
ATOM 4325 C C . THR B 1 92 ? -14.055 74.875 36.875 1 35.41 92 THR B C 1
ATOM 4327 O O . THR B 1 92 ? -15.148 74.312 36.969 1 35.41 92 THR B O 1
ATOM 4330 N N . GLY B 1 93 ? -14.344 76.25 37.031 1 33 93 GLY B N 1
ATOM 4331 C CA . GLY B 1 93 ? -15.617 76.875 36.75 1 33 93 GLY B CA 1
ATOM 4332 C C . GLY B 1 93 ? -15.969 76.875 35.281 1 33 93 GLY B C 1
ATOM 4333 O O . GLY B 1 93 ? -15.141 76.5 34.438 1 33 93 GLY B O 1
ATOM 4334 N N . PRO B 1 94 ? -17.219 77.25 34.969 1 33.62 94 PRO B N 1
ATOM 4335 C CA . PRO B 1 94 ? -17.812 77.25 33.625 1 33.62 94 PRO B CA 1
ATOM 4336 C C . PRO B 1 94 ? -16.828 77.688 32.531 1 33.62 94 PRO B C 1
ATOM 4338 O O . PRO B 1 94 ? -16.75 77.062 31.5 1 33.62 94 PRO B O 1
ATOM 4341 N N . GLY B 1 95 ? -16.75 78.938 32.219 1 33.44 95 GLY B N 1
ATOM 4342 C CA . GLY B 1 95 ? -16.188 79.75 31.141 1 33.44 95 GLY B CA 1
ATOM 4343 C C . GLY B 1 95 ? -14.68 79.625 31.047 1 33.44 95 GLY B C 1
ATOM 4344 O O . GLY B 1 95 ? -14.055 80.438 30.359 1 33.44 95 GLY B O 1
ATOM 4345 N N . GLY B 1 96 ? -13.992 79.188 32.125 1 32 96 GLY B N 1
ATOM 4346 C CA . GLY B 1 96 ? -12.594 79.562 32.281 1 32 96 GLY B CA 1
ATOM 4347 C C . GLY B 1 96 ? -11.664 78.812 31.328 1 32 96 GLY B C 1
ATOM 4348 O O . GLY B 1 96 ? -12.008 77.75 30.828 1 32 96 GLY B O 1
ATOM 4349 N N . SER B 1 97 ? -10.945 79.625 30.531 1 32.5 97 SER B N 1
ATOM 4350 C CA . SER B 1 97 ? -9.867 79.312 29.609 1 32.5 97 SER B CA 1
ATOM 4351 C C . SER B 1 97 ? -8.914 78.312 30.172 1 32.5 97 SER B C 1
ATOM 4353 O O . SER B 1 97 ? -8.672 78.25 31.391 1 32.5 97 SER B O 1
ATOM 4355 N N . TYR B 1 98 ? -8.961 77.188 29.609 1 35.69 98 TYR B N 1
ATOM 4356 C CA . TYR B 1 98 ? -8.023 76.125 29.922 1 35.69 98 TYR B CA 1
ATOM 4357 C C . TYR B 1 98 ? -6.637 76.625 30.203 1 35.69 98 TYR B C 1
ATOM 4359 O O . TYR B 1 98 ? -5.965 77.125 29.297 1 35.69 98 TYR B O 1
ATOM 4367 N N . ASP B 1 99 ? -6.555 77.625 31.312 1 35.53 99 ASP B N 1
ATOM 4368 C CA . ASP B 1 99 ? -5.387 78.438 31.5 1 35.53 99 ASP B CA 1
ATOM 4369 C C . ASP B 1 99 ? -4.105 77.625 31.578 1 35.53 99 ASP B C 1
ATOM 4371 O O . ASP B 1 99 ? -3.043 78.062 31.141 1 35.53 99 ASP B O 1
ATOM 4375 N N . TYR B 1 100 ? -4.129 76.562 32.656 1 32.81 100 TYR B N 1
ATOM 4376 C CA . TYR B 1 100 ? -2.787 76.125 32.969 1 32.81 100 TYR B CA 1
ATOM 4377 C C . TYR B 1 100 ? -2.625 74.625 32.625 1 32.81 100 TYR B C 1
ATOM 4379 O O . TYR B 1 100 ? -3.576 73.875 32.719 1 32.81 100 TYR B O 1
ATOM 4387 N N . VAL B 1 101 ? -2.072 74.25 31.531 1 37.09 101 VAL B N 1
ATOM 4388 C CA . VAL B 1 101 ? -1.717 72.875 31.219 1 37.09 101 VAL B CA 1
ATOM 4389 C C . VAL B 1 101 ? -0.5 72.438 32.031 1 37.09 101 VAL B C 1
ATOM 4391 O O . VAL B 1 101 ? 0.48 73.188 32.125 1 37.09 101 VAL B O 1
ATOM 4394 N N . LEU B 1 102 ? -0.633 71.812 33.219 1 37.22 102 LEU B N 1
ATOM 4395 C CA . LEU B 1 102 ? 0.46 71.312 34.031 1 37.22 102 LEU B CA 1
ATOM 4396 C C . LEU B 1 102 ? 1.293 70.312 33.25 1 37.22 102 LEU B C 1
ATOM 4398 O O . LEU B 1 102 ? 0.745 69.375 32.656 1 37.22 102 LEU B O 1
ATOM 4402 N N . PRO B 1 103 ? 2.49 70.75 32.906 1 37.06 103 PRO B N 1
ATOM 4403 C CA . PRO B 1 103 ? 3.412 69.75 32.312 1 37.06 103 PRO B CA 1
ATOM 4404 C C . PRO B 1 103 ? 3.645 68.562 33.219 1 37.06 103 PRO B C 1
ATOM 4406 O O . PRO B 1 103 ? 3.92 68.75 34.406 1 37.06 103 PRO B O 1
ATOM 4409 N N . TYR B 1 104 ? 2.977 67.562 33.188 1 38.12 104 TYR B N 1
ATOM 4410 C CA . TYR B 1 104 ? 3.338 66.375 33.938 1 38.12 104 TYR B CA 1
ATOM 4411 C C . TYR B 1 104 ? 4.367 65.562 33.156 1 38.12 104 TYR B C 1
ATOM 4413 O O . TYR B 1 104 ? 4.137 65.188 32.031 1 38.12 104 TYR B O 1
ATOM 4421 N N . SER B 1 105 ? 5.578 66 33.281 1 41 105 SER B N 1
ATOM 4422 C CA . SER B 1 105 ? 6.668 65.125 32.781 1 41 105 SER B CA 1
ATOM 4423 C C . SER B 1 105 ? 6.965 64 33.75 1 41 105 SER B C 1
ATOM 4425 O O . SER B 1 105 ? 7.215 64.25 34.938 1 41 105 SER B O 1
ATOM 4427 N N . GLN B 1 106 ? 6.355 62.969 33.688 1 45.31 106 GLN B N 1
ATOM 4428 C CA . GLN B 1 106 ? 6.785 61.875 34.531 1 45.31 106 GLN B CA 1
ATOM 4429 C C . GLN B 1 106 ? 7.785 60.969 33.812 1 45.31 106 GLN B C 1
ATOM 4431 O O . GLN B 1 106 ? 7.582 60.625 32.656 1 45.31 106 GLN B O 1
ATOM 4436 N N . THR B 1 107 ? 8.961 61.062 34.219 1 49.53 107 THR B N 1
ATOM 4437 C CA . THR B 1 107 ? 9.961 60.062 33.781 1 49.53 107 THR B CA 1
ATOM 4438 C C . THR B 1 107 ? 9.406 58.656 33.906 1 49.53 107 THR B C 1
ATOM 4440 O O . THR B 1 107 ? 9.031 58.219 34.969 1 49.53 107 THR B O 1
ATOM 4443 N N . LEU B 1 108 ? 8.969 58.219 32.875 1 55.31 108 LEU B N 1
ATOM 4444 C CA . LEU B 1 108 ? 8.445 56.875 32.906 1 55.31 108 LEU B CA 1
ATOM 4445 C C . LEU B 1 108 ? 9.523 55.875 33.344 1 55.31 108 LEU B C 1
ATOM 4447 O O . LEU B 1 108 ? 10.695 56.031 32.969 1 55.31 108 LEU B O 1
ATOM 4451 N N . PRO B 1 109 ? 9.242 55.125 34.406 1 58.88 109 PRO B N 1
ATOM 4452 C CA . PRO B 1 109 ? 10.219 54.156 34.875 1 58.88 109 PRO B CA 1
ATOM 4453 C C . PRO B 1 109 ? 10.773 53.281 33.719 1 58.88 109 PRO B C 1
ATOM 4455 O O . PRO B 1 109 ? 10.07 53.031 32.75 1 58.88 109 PRO B O 1
ATOM 4458 N N . GLN B 1 110 ? 12.109 53.156 33.781 1 68.88 110 GLN B N 1
ATOM 4459 C CA . GLN B 1 110 ? 12.852 52.406 32.75 1 68.88 110 GLN B CA 1
ATOM 4460 C C . GLN B 1 110 ? 12.258 51.031 32.562 1 68.88 110 GLN B C 1
ATOM 4462 O O . GLN B 1 110 ? 12.25 50.5 31.422 1 68.88 110 GLN B O 1
ATOM 4467 N N . TRP B 1 111 ? 11.766 50.438 33.688 1 75.94 111 TRP B N 1
ATOM 4468 C CA . TRP B 1 111 ? 11.117 49.125 33.594 1 75.94 111 TRP B CA 1
ATOM 4469 C C . TRP B 1 111 ? 9.602 49.25 33.656 1 75.94 111 TRP B C 1
ATOM 4471 O O . TRP B 1 111 ? 9.078 50.062 34.438 1 75.94 111 TRP B O 1
ATOM 4481 N N . SER B 1 112 ? 8.914 48.719 32.781 1 75.94 112 SER B N 1
ATOM 4482 C CA . SER B 1 112 ? 7.457 48.688 32.812 1 75.94 112 SER B CA 1
ATOM 4483 C C . SER B 1 112 ? 6.938 47.25 32.844 1 75.94 112 SER B C 1
ATOM 4485 O O . SER B 1 112 ? 7.562 46.344 32.281 1 75.94 112 SER B O 1
ATOM 4487 N N . LEU B 1 113 ? 5.977 46.875 33.719 1 78.12 113 LEU B N 1
ATOM 4488 C CA . LEU B 1 113 ? 5.285 45.594 33.781 1 78.12 113 LEU B CA 1
ATOM 4489 C C . LEU B 1 113 ? 3.824 45.75 33.344 1 78.12 113 LEU B C 1
ATOM 4491 O O . LEU B 1 113 ? 3.105 46.594 33.875 1 78.12 113 LEU B O 1
ATOM 4495 N N . SER B 1 114 ? 3.523 45.125 32.375 1 80.44 114 SER B N 1
ATOM 4496 C CA . SER B 1 114 ? 2.139 45.156 31.906 1 80.44 114 SER B CA 1
ATOM 4497 C C . SER B 1 114 ? 1.577 43.75 31.766 1 80.44 114 SER B C 1
ATOM 4499 O O . SER B 1 114 ? 2.326 42.781 31.547 1 80.44 114 SER B O 1
ATOM 4501 N N . SER B 1 115 ? 0.323 43.562 32.156 1 83.88 115 SER B N 1
ATOM 4502 C CA . SER B 1 115 ? -0.4 42.312 31.938 1 83.88 115 SER B CA 1
ATOM 4503 C C . SER B 1 115 ? -1.572 42.5 30.984 1 83.88 115 SER B C 1
ATOM 4505 O O . SER B 1 115 ? -2.092 43.625 30.859 1 83.88 115 SER B O 1
ATOM 4507 N N . ARG B 1 116 ? -1.823 41.531 30.312 1 85 116 ARG B N 1
ATOM 4508 C CA . ARG B 1 116 ? -2.914 41.594 29.359 1 85 116 ARG B CA 1
ATOM 4509 C C . ARG B 1 116 ? -3.76 40.344 29.359 1 85 116 ARG B C 1
ATOM 4511 O O . ARG B 1 116 ? -3.223 39.219 29.328 1 85 116 ARG B O 1
ATOM 4518 N N . LEU B 1 117 ? -4.98 40.469 29.625 1 87.19 117 LEU B N 1
ATOM 4519 C CA . LEU B 1 117 ? -5.996 39.438 29.438 1 87.19 117 LEU B CA 1
ATOM 4520 C C . LEU B 1 117 ? -6.895 39.75 28.25 1 87.19 117 LEU B C 1
ATOM 4522 O O . LEU B 1 117 ? -7.426 40.875 28.156 1 87.19 117 LEU B O 1
ATOM 4526 N N . SER B 1 118 ? -6.871 38.844 27.344 1 88.19 118 SER B N 1
ATOM 4527 C CA . SER B 1 118 ? -7.68 39.156 26.172 1 88.19 118 SER B CA 1
ATOM 4528 C C . SER B 1 118 ? -8.562 37.969 25.797 1 88.19 118 SER B C 1
ATOM 4530 O O . SER B 1 118 ? -8.172 36.812 25.953 1 88.19 118 SER B O 1
ATOM 4532 N N . ALA B 1 119 ? -9.773 38.219 25.422 1 88.38 119 ALA B N 1
ATOM 4533 C CA . ALA B 1 119 ? -10.742 37.25 24.875 1 88.38 119 ALA B CA 1
ATOM 4534 C C . ALA B 1 119 ? -11.273 37.719 23.531 1 88.38 119 ALA B C 1
ATOM 4536 O O . ALA B 1 119 ? -11.594 38.906 23.359 1 88.38 119 ALA B O 1
ATOM 4537 N N . SER B 1 120 ? -11.133 36.844 22.625 1 90.06 120 SER B N 1
ATOM 4538 C CA . SER B 1 120 ? -11.586 37.25 21.297 1 90.06 120 SER B CA 1
ATOM 4539 C C . SER B 1 120 ? -12.422 36.156 20.641 1 90.06 120 SER B C 1
ATOM 4541 O O . SER B 1 120 ? -12.203 34.969 20.891 1 90.06 120 SER B O 1
ATOM 4543 N N . LEU B 1 121 ? -13.445 36.531 19.938 1 89.81 121 LEU B N 1
ATOM 4544 C CA . LEU B 1 121 ? -14.32 35.656 19.172 1 89.81 121 LEU B CA 1
ATOM 4545 C C . LEU B 1 121 ? -14.633 36.25 17.812 1 89.81 121 LEU B C 1
ATOM 4547 O O . LEU B 1 121 ? -15.078 37.406 17.719 1 89.81 121 LEU B O 1
ATOM 4551 N N . THR B 1 122 ? -14.289 35.562 16.812 1 88.75 122 THR B N 1
ATOM 4552 C CA . THR B 1 122 ? -14.578 36.031 15.453 1 88.75 122 THR B CA 1
ATOM 4553 C C . THR B 1 122 ? -15.711 35.219 14.828 1 88.75 122 THR B C 1
ATOM 4555 O O . THR B 1 122 ? -15.68 33.969 14.828 1 88.75 122 THR B O 1
ATOM 4558 N N . PHE B 1 123 ? -16.656 35.906 14.359 1 89 123 PHE B N 1
ATOM 4559 C CA . PHE B 1 123 ? -17.828 35.281 13.758 1 89 123 PHE B CA 1
ATOM 4560 C C . PHE B 1 123 ? -17.922 35.625 12.281 1 89 123 PHE B C 1
ATOM 4562 O O . PHE B 1 123 ? -17.672 36.781 11.883 1 89 123 PHE B O 1
ATOM 4569 N N . ASN B 1 124 ? -18.125 34.656 11.555 1 90.62 124 ASN B N 1
ATOM 4570 C CA . ASN B 1 124 ? -18.422 34.781 10.133 1 90.62 124 ASN B CA 1
ATOM 4571 C C . ASN B 1 124 ? -19.531 33.812 9.711 1 90.62 124 ASN B C 1
ATOM 4573 O O . ASN B 1 124 ? -19.625 32.719 10.242 1 90.62 124 ASN B O 1
ATOM 4577 N N . ILE B 1 125 ? -20.359 34.312 8.852 1 89.81 125 ILE B N 1
ATOM 4578 C CA . ILE B 1 125 ? -21.5 33.5 8.422 1 89.81 125 ILE B CA 1
ATOM 4579 C C . ILE B 1 125 ? -20.984 32.156 7.855 1 89.81 125 ILE B C 1
ATOM 4581 O O . ILE B 1 125 ? -21.688 31.156 7.906 1 89.81 125 ILE B O 1
ATOM 4585 N N . ALA B 1 126 ? -19.781 32.125 7.316 1 91.38 126 ALA B N 1
ATOM 4586 C CA . ALA B 1 126 ? -19.156 30.938 6.727 1 91.38 126 ALA B CA 1
ATOM 4587 C C . ALA B 1 126 ? -19.016 29.828 7.762 1 91.38 126 ALA B C 1
ATOM 4589 O O . ALA B 1 126 ? -18.938 28.641 7.406 1 91.38 126 ALA B O 1
ATOM 4590 N N . LEU B 1 127 ? -18.984 30.109 9.055 1 91.62 127 LEU B N 1
ATOM 4591 C CA . LEU B 1 127 ? -18.781 29.141 10.125 1 91.62 127 LEU B CA 1
ATOM 4592 C C . LEU B 1 127 ? -19.938 28.156 10.195 1 91.62 127 LEU B C 1
ATOM 4594 O O . LEU B 1 127 ? -19.75 26.984 10.484 1 91.62 127 LEU B O 1
ATOM 4598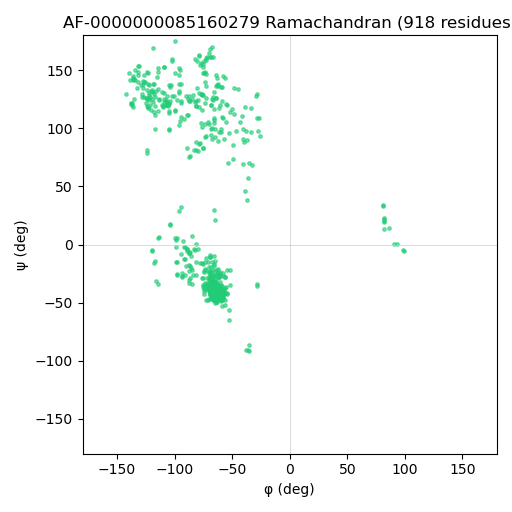 N N . PHE B 1 128 ? -21.125 28.703 9.93 1 92.5 128 PHE B N 1
ATOM 4599 C CA . PHE B 1 128 ? -22.297 27.828 9.961 1 92.5 128 PHE B CA 1
ATOM 4600 C C . PHE B 1 128 ? -22.203 26.781 8.859 1 92.5 128 PHE B C 1
ATOM 4602 O O . PHE B 1 128 ? -22.5 25.594 9.094 1 92.5 128 PHE B O 1
ATOM 4609 N N . GLU B 1 129 ? -21.781 27.25 7.691 1 92.81 129 GLU B N 1
ATOM 4610 C CA . GLU B 1 129 ? -21.578 26.297 6.609 1 92.81 129 GLU B CA 1
ATOM 4611 C C . GLU B 1 129 ? -20.422 25.344 6.934 1 92.81 129 GLU B C 1
ATOM 4613 O O . GLU B 1 129 ? -20.438 24.172 6.523 1 92.81 129 GLU B O 1
ATOM 4618 N N . GLY B 1 130 ? -19.453 25.797 7.605 1 92.19 130 GLY B N 1
ATOM 4619 C CA . GLY B 1 130 ? -18.359 24.953 8.055 1 92.19 130 GLY B CA 1
ATOM 4620 C C . GLY B 1 130 ? -18.797 23.828 8.977 1 92.19 130 GLY B C 1
ATOM 4621 O O . GLY B 1 130 ? -18.344 22.688 8.844 1 92.19 130 GLY B O 1
ATOM 4622 N N . ILE B 1 131 ? -19.688 24.156 9.914 1 93.5 131 ILE B N 1
ATOM 4623 C CA . ILE B 1 131 ? -20.234 23.156 10.828 1 93.5 131 ILE B CA 1
ATOM 4624 C C . ILE B 1 131 ? -21.016 22.109 10.039 1 93.5 131 ILE B C 1
ATOM 4626 O O . ILE B 1 131 ? -20.922 20.922 10.312 1 93.5 131 ILE B O 1
ATOM 4630 N N . LYS B 1 132 ? -21.766 22.625 9.086 1 94.88 132 LYS B N 1
ATOM 4631 C CA . LYS B 1 132 ? -22.516 21.719 8.211 1 94.88 132 LYS B CA 1
ATOM 4632 C C . LYS B 1 132 ? -21.562 20.781 7.48 1 94.88 132 LYS B C 1
ATOM 4634 O O . LYS B 1 132 ? -21.844 19.578 7.355 1 94.88 132 LYS B O 1
ATOM 4639 N N . ASN B 1 133 ? -20.438 21.25 7.027 1 94.69 133 ASN B N 1
ATOM 4640 C CA . ASN B 1 133 ? -19.438 20.453 6.32 1 94.69 133 ASN B CA 1
ATOM 4641 C C . ASN B 1 133 ? -18.875 19.344 7.211 1 94.69 133 ASN B C 1
ATOM 4643 O O . ASN B 1 133 ? -18.688 18.219 6.754 1 94.69 133 ASN B O 1
ATOM 4647 N N . VAL B 1 134 ? -18.641 19.625 8.461 1 94.12 134 VAL B N 1
ATOM 4648 C CA . VAL B 1 134 ? -18.094 18.641 9.391 1 94.12 134 VAL B CA 1
ATOM 4649 C C . VAL B 1 134 ? -19.094 17.516 9.609 1 94.12 134 VAL B C 1
ATOM 4651 O O . VAL B 1 134 ? -18.719 16.344 9.695 1 94.12 134 VAL B O 1
ATOM 4654 N N . ARG B 1 135 ? -20.391 17.875 9.68 1 95.25 135 ARG B N 1
ATOM 4655 C CA . ARG B 1 135 ? -21.438 16.875 9.828 1 95.25 135 ARG B CA 1
ATOM 4656 C C . ARG B 1 135 ? -21.547 16 8.578 1 95.25 135 ARG B C 1
ATOM 4658 O O . ARG B 1 135 ? -21.75 14.797 8.672 1 95.25 135 ARG B O 1
ATOM 4665 N N . MET B 1 136 ? -21.422 16.703 7.484 1 95.88 136 MET B N 1
ATOM 4666 C CA . MET B 1 136 ? -21.469 15.961 6.23 1 95.88 136 MET B CA 1
ATOM 4667 C C . MET B 1 136 ? -20.281 15 6.129 1 95.88 136 MET B C 1
ATOM 4669 O O . MET B 1 136 ? -20.406 13.906 5.57 1 95.88 136 MET B O 1
ATOM 4673 N N . GLU B 1 137 ? -19.203 15.352 6.672 1 94.88 137 GLU B N 1
ATOM 4674 C CA . GLU B 1 137 ? -18.031 14.477 6.688 1 94.88 137 GLU B CA 1
ATOM 4675 C C . GLU B 1 137 ? -18.297 13.219 7.516 1 94.88 137 GLU B C 1
ATOM 4677 O O . GLU B 1 137 ? -17.828 12.133 7.172 1 94.88 137 GLU B O 1
ATOM 4682 N N . TYR B 1 138 ? -19.078 13.398 8.672 1 95.69 138 TYR B N 1
ATOM 4683 C CA . TYR B 1 138 ? -19.453 12.242 9.477 1 95.69 138 TYR B CA 1
ATOM 4684 C C . TYR B 1 138 ? -20.359 11.305 8.695 1 95.69 138 TYR B C 1
ATOM 4686 O O . TYR B 1 138 ? -20.172 10.086 8.719 1 95.69 138 TYR B O 1
ATOM 4694 N N . GLU B 1 139 ? -21.25 11.898 7.945 1 94.94 139 GLU B N 1
ATOM 4695 C CA . GLU B 1 139 ? -22.141 11.086 7.129 1 94.94 139 GLU B CA 1
ATOM 4696 C C . GLU B 1 139 ? -21.359 10.328 6.051 1 94.94 139 GLU B C 1
ATOM 4698 O O . GLU B 1 139 ? -21.656 9.172 5.754 1 94.94 139 GLU B O 1
ATOM 4703 N N . ASN B 1 140 ? -20.406 10.992 5.469 1 94 140 ASN B N 1
ATOM 4704 C CA . ASN B 1 140 ? -19.547 10.328 4.504 1 94 140 ASN B CA 1
ATOM 4705 C C . ASN B 1 140 ? -18.734 9.211 5.156 1 94 140 ASN B C 1
ATOM 4707 O O . ASN B 1 140 ? -18.469 8.188 4.523 1 94 140 ASN B O 1
ATOM 4711 N N . GLY B 1 141 ? -18.375 9.445 6.41 1 94.62 141 GLY B N 1
ATOM 4712 C CA . GLY B 1 141 ? -17.656 8.422 7.156 1 94.62 141 GLY B CA 1
ATOM 4713 C C . GLY B 1 141 ? -18.484 7.16 7.367 1 94.62 141 GLY B C 1
ATOM 4714 O O . GLY B 1 141 ? -17.938 6.051 7.324 1 94.62 141 GLY B O 1
ATOM 4715 N N . LYS B 1 142 ? -19.797 7.348 7.535 1 95.56 142 LYS B N 1
ATOM 4716 C CA . LYS B 1 142 ? -20.688 6.203 7.691 1 95.56 142 LYS B CA 1
ATOM 4717 C C . LYS B 1 142 ? -20.688 5.34 6.43 1 95.56 142 LYS B C 1
ATOM 4719 O O . LYS B 1 142 ? -20.656 4.109 6.516 1 95.56 142 LYS B O 1
ATOM 4724 N N . ILE B 1 143 ? -20.703 5.98 5.336 1 94.62 143 ILE B N 1
ATOM 4725 C CA . ILE B 1 143 ? -20.703 5.262 4.066 1 94.62 143 ILE B CA 1
ATOM 4726 C C . ILE B 1 143 ? -19.375 4.539 3.867 1 94.62 143 ILE B C 1
ATOM 4728 O O . ILE B 1 143 ? -19.344 3.396 3.408 1 94.62 143 ILE B O 1
ATOM 4732 N N . SER B 1 144 ? -18.297 5.191 4.234 1 94 144 SER B N 1
ATOM 4733 C CA . SER B 1 144 ? -16.969 4.574 4.129 1 94 144 SER B CA 1
ATOM 4734 C C . SER B 1 144 ? -16.875 3.33 5.008 1 94 144 SER B C 1
ATOM 4736 O O . SER B 1 144 ? -16.266 2.332 4.613 1 94 144 SER B O 1
ATOM 4738 N N . TYR B 1 145 ? -17.484 3.389 6.23 1 95.31 145 TYR B N 1
ATOM 4739 C CA . TYR B 1 145 ? -17.5 2.234 7.121 1 95.31 145 TYR B CA 1
ATOM 4740 C C . TYR B 1 145 ? -18.312 1.096 6.527 1 95.31 145 TYR B C 1
ATOM 4742 O O . TYR B 1 145 ? -17.906 -0.065 6.574 1 95.31 145 TYR B O 1
ATOM 4750 N N . GLN B 1 146 ? -19.453 1.438 5.953 1 94.19 146 GLN B N 1
ATOM 4751 C CA . GLN B 1 146 ? -20.297 0.429 5.316 1 94.19 146 GLN B CA 1
ATOM 4752 C C . GLN B 1 146 ? -19.578 -0.233 4.148 1 94.19 146 GLN B C 1
ATOM 4754 O O . GLN B 1 146 ? -19.672 -1.447 3.961 1 94.19 146 GLN B O 1
ATOM 4759 N N . LYS B 1 147 ? -18.891 0.516 3.391 1 93.5 147 LYS B N 1
ATOM 4760 C CA . LYS B 1 147 ? -18.109 -0.005 2.271 1 93.5 147 LYS B CA 1
ATOM 4761 C C . LYS B 1 147 ? -17.031 -0.972 2.754 1 93.5 147 LYS B C 1
ATOM 4763 O O . LYS B 1 147 ? -16.859 -2.053 2.186 1 93.5 147 LYS B O 1
ATOM 4768 N N . ALA B 1 148 ? -16.328 -0.571 3.832 1 94.69 148 ALA B N 1
ATOM 4769 C CA . ALA B 1 148 ? -15.289 -1.424 4.383 1 94.69 148 ALA B CA 1
ATOM 4770 C C . ALA B 1 148 ? -15.867 -2.73 4.918 1 94.69 148 ALA B C 1
ATOM 4772 O O . ALA B 1 148 ? -15.266 -3.795 4.754 1 94.69 148 ALA B O 1
ATOM 4773 N N . ARG B 1 149 ? -17.047 -2.594 5.535 1 95.44 149 ARG B N 1
ATOM 4774 C CA . ARG B 1 149 ? -17.719 -3.773 6.074 1 95.44 149 ARG B CA 1
ATOM 4775 C C . ARG B 1 149 ? -18.109 -4.73 4.957 1 95.44 149 ARG B C 1
ATOM 4777 O O . ARG B 1 149 ? -17.891 -5.938 5.059 1 95.44 149 ARG B O 1
ATOM 4784 N N . LEU B 1 150 ? -18.688 -4.223 3.889 1 94.75 150 LEU B N 1
ATOM 4785 C CA . LEU B 1 150 ? -19.109 -5.039 2.754 1 94.75 150 LEU B CA 1
ATOM 4786 C C . LEU B 1 150 ? -17.906 -5.68 2.07 1 94.75 150 LEU B C 1
ATOM 4788 O O . LEU B 1 150 ? -17.969 -6.84 1.655 1 94.75 150 LEU B O 1
ATOM 4792 N N . GLN B 1 151 ? -16.859 -4.969 1.948 1 95.44 151 GLN B N 1
ATOM 4793 C CA . GLN B 1 151 ? -15.633 -5.5 1.348 1 95.44 151 GLN B CA 1
ATOM 4794 C C . GLN B 1 151 ? -15.062 -6.641 2.184 1 95.44 151 GLN B C 1
ATOM 4796 O O . GLN B 1 151 ? -14.641 -7.664 1.643 1 95.44 151 GLN B O 1
ATOM 4801 N N . LEU B 1 152 ? -15.031 -6.43 3.512 1 95.94 152 LEU B N 1
ATOM 4802 C CA . LEU B 1 152 ? -14.555 -7.477 4.406 1 95.94 152 LEU B CA 1
ATOM 4803 C C . LEU B 1 152 ? -15.414 -8.727 4.297 1 95.94 152 LEU B C 1
ATOM 4805 O O . LEU B 1 152 ? -14.891 -9.844 4.215 1 95.94 152 LEU B O 1
ATOM 4809 N N . GLU B 1 153 ? -16.719 -8.531 4.25 1 96.81 153 GLU B N 1
ATOM 4810 C CA . GLU B 1 153 ? -17.625 -9.656 4.129 1 96.81 153 GLU B CA 1
ATOM 4811 C C . GLU B 1 153 ? -17.391 -10.422 2.826 1 96.81 153 GLU B C 1
ATOM 4813 O O . GLU B 1 153 ? -17.344 -11.656 2.822 1 96.81 153 GLU B O 1
ATOM 4818 N N . ARG B 1 154 ? -17.25 -9.711 1.718 1 96.06 154 ARG B N 1
ATOM 4819 C CA . ARG B 1 154 ? -16.969 -10.328 0.427 1 96.06 154 ARG B CA 1
ATOM 4820 C C . ARG B 1 154 ? -15.672 -11.141 0.481 1 96.06 154 ARG B C 1
ATOM 4822 O O . ARG B 1 154 ? -15.641 -12.289 0.045 1 96.06 154 ARG B O 1
ATOM 4829 N N . ASP B 1 155 ? -14.625 -10.562 1.078 1 96.25 155 ASP B N 1
ATOM 4830 C CA . ASP B 1 155 ? -13.305 -11.195 1.097 1 96.25 155 ASP B CA 1
ATOM 4831 C C . ASP B 1 155 ? -13.312 -12.453 1.963 1 96.25 155 ASP B C 1
ATOM 4833 O O . ASP B 1 155 ? -12.68 -13.453 1.619 1 96.25 155 ASP B O 1
ATOM 4837 N N . ILE B 1 156 ? -14.031 -12.375 3.076 1 97.12 156 ILE B N 1
ATOM 4838 C CA . ILE B 1 156 ? -14.125 -13.531 3.963 1 97.12 156 ILE B CA 1
ATOM 4839 C C . ILE B 1 156 ? -14.891 -14.656 3.266 1 97.12 156 ILE B C 1
ATOM 4841 O O . ILE B 1 156 ? -14.461 -15.812 3.289 1 97.12 156 ILE B O 1
ATOM 4845 N N . ARG B 1 157 ? -15.977 -14.359 2.629 1 97.06 157 ARG B N 1
ATOM 4846 C CA . ARG B 1 157 ? -16.766 -15.375 1.938 1 97.06 157 ARG B CA 1
ATOM 4847 C C . ARG B 1 157 ? -15.984 -15.992 0.788 1 97.06 157 ARG B C 1
ATOM 4849 O O . ARG B 1 157 ? -16.031 -17.203 0.578 1 97.06 157 ARG B O 1
ATOM 4856 N N . LYS B 1 158 ? -15.227 -15.172 0.086 1 96.56 158 LYS B N 1
ATOM 4857 C CA . LYS B 1 158 ? -14.406 -15.688 -1.008 1 96.56 158 LYS B CA 1
ATOM 4858 C C . LYS B 1 158 ? -13.289 -16.578 -0.483 1 96.56 158 LYS B C 1
ATOM 4860 O O . LYS B 1 158 ? -13 -17.625 -1.067 1 96.56 158 LYS B O 1
ATOM 4865 N N . SER B 1 159 ? -12.648 -16.125 0.603 1 96.94 159 SER B N 1
ATOM 4866 C CA . SER B 1 159 ? -11.602 -16.938 1.216 1 96.94 159 SER B CA 1
ATOM 4867 C C . SER B 1 159 ? -12.156 -18.266 1.72 1 96.94 159 SER B C 1
ATOM 4869 O O . SER B 1 159 ? -11.508 -19.312 1.584 1 96.94 159 SER B O 1
ATOM 4871 N N . TYR B 1 160 ? -13.352 -18.234 2.27 1 97.06 160 TYR B N 1
ATOM 4872 C CA . TYR B 1 160 ? -14.047 -19.422 2.732 1 97.06 160 TYR B CA 1
ATOM 4873 C C . TYR B 1 160 ? -14.258 -20.406 1.591 1 97.06 160 TYR B C 1
ATOM 4875 O O . TYR B 1 160 ? -13.938 -21.594 1.718 1 97.06 160 TYR B O 1
ATOM 4883 N N . LEU B 1 161 ? -14.758 -19.953 0.467 1 96.81 161 LEU B N 1
ATOM 4884 C CA . LEU B 1 161 ? -15.008 -20.781 -0.702 1 96.81 161 LEU B CA 1
ATOM 4885 C C . LEU B 1 161 ? -13.703 -21.328 -1.271 1 96.81 161 LEU B C 1
ATOM 4887 O O . LEU B 1 161 ? -13.656 -22.469 -1.753 1 96.81 161 LEU B O 1
ATOM 4891 N N . GLN B 1 162 ? -12.672 -20.547 -1.213 1 96.44 162 GLN B N 1
ATOM 4892 C CA . GLN B 1 162 ? -11.375 -20.984 -1.707 1 96.44 162 GLN B CA 1
ATOM 4893 C C . GLN B 1 162 ? -10.844 -22.156 -0.891 1 96.44 162 GLN B C 1
ATOM 4895 O O . GLN B 1 162 ? -10.273 -23.094 -1.446 1 96.44 162 GLN B O 1
ATOM 4900 N N . ILE B 1 163 ? -11.039 -22.141 0.418 1 96.81 163 ILE B N 1
ATOM 4901 C CA . ILE B 1 163 ? -10.586 -23.219 1.291 1 96.81 163 ILE B CA 1
ATOM 4902 C C . ILE B 1 163 ? -11.391 -24.484 1 1 96.81 163 ILE B C 1
ATOM 4904 O O . ILE B 1 163 ? -10.828 -25.578 0.932 1 96.81 163 ILE B O 1
ATOM 4908 N N . LEU B 1 164 ? -12.695 -24.344 0.783 1 96.62 164 LEU B N 1
ATOM 4909 C CA . LEU B 1 164 ? -13.516 -25.5 0.447 1 96.62 164 LEU B CA 1
ATOM 4910 C C . LEU B 1 164 ? -13.078 -26.109 -0.875 1 96.62 164 LEU B C 1
ATOM 4912 O O . LEU B 1 164 ? -13.016 -27.344 -1.004 1 96.62 164 LEU B O 1
ATOM 4916 N N . LEU B 1 165 ? -12.781 -25.25 -1.837 1 96.38 165 LEU B N 1
ATOM 4917 C CA . LEU B 1 165 ? -12.289 -25.734 -3.123 1 96.38 165 LEU B CA 1
ATOM 4918 C C . LEU B 1 165 ? -10.992 -26.516 -2.953 1 96.38 165 LEU B C 1
ATOM 4920 O O . LEU B 1 165 ? -10.82 -27.594 -3.525 1 96.38 165 LEU B O 1
ATOM 4924 N N . LEU B 1 166 ? -10.07 -25.969 -2.139 1 96.12 166 LEU B N 1
ATOM 4925 C CA . LEU B 1 166 ? -8.789 -26.625 -1.904 1 96.12 166 LEU B CA 1
ATOM 4926 C C . LEU B 1 166 ? -8.992 -27.969 -1.215 1 96.12 166 LEU B C 1
ATOM 4928 O O . LEU B 1 166 ? -8.336 -28.953 -1.567 1 96.12 166 LEU B O 1
ATOM 4932 N N . LYS B 1 167 ? -9.891 -28.062 -0.299 1 95.5 167 LYS B N 1
ATOM 4933 C CA . LYS B 1 167 ? -10.18 -29.312 0.406 1 95.5 167 LYS B CA 1
ATOM 4934 C C . LYS B 1 167 ? -10.734 -30.359 -0.549 1 95.5 167 LYS B C 1
ATOM 4936 O O . LYS B 1 167 ? -10.305 -31.516 -0.52 1 95.5 167 LYS B O 1
ATOM 4941 N N . GLU B 1 168 ? -11.664 -29.938 -1.389 1 94.94 168 GLU B N 1
ATOM 4942 C CA . GLU B 1 168 ? -12.227 -30.859 -2.365 1 94.94 168 GLU B CA 1
ATOM 4943 C C . GLU B 1 168 ? -11.172 -31.312 -3.371 1 94.94 168 GLU B C 1
ATOM 4945 O O . GLU B 1 168 ? -11.188 -32.469 -3.809 1 94.94 168 GLU B O 1
ATOM 4950 N N . ASN B 1 169 ? -10.336 -30.375 -3.75 1 95 169 ASN B N 1
ATOM 4951 C CA . ASN B 1 169 ? -9.242 -30.719 -4.652 1 95 169 ASN B CA 1
ATOM 4952 C C . ASN B 1 169 ? -8.32 -31.766 -4.035 1 95 169 ASN B C 1
ATOM 4954 O O . ASN B 1 169 ? -7.855 -32.688 -4.727 1 95 169 ASN B O 1
ATOM 4958 N N . ILE B 1 170 ? -8.047 -31.656 -2.766 1 95.5 170 ILE B N 1
ATOM 4959 C CA . ILE B 1 170 ? -7.184 -32.625 -2.07 1 95.5 170 ILE B CA 1
ATOM 4960 C C . ILE B 1 170 ? -7.848 -34 -2.041 1 95.5 170 ILE B C 1
ATOM 4962 O O . ILE B 1 170 ? -7.199 -35 -2.297 1 95.5 170 ILE B O 1
ATOM 4966 N N . VAL B 1 171 ? -9.164 -34.031 -1.815 1 94.12 171 VAL B N 1
ATOM 4967 C CA . VAL B 1 171 ? -9.898 -35.312 -1.786 1 94.12 171 VAL B CA 1
ATOM 4968 C C . VAL B 1 171 ? -9.836 -35.969 -3.158 1 94.12 171 VAL B C 1
ATOM 4970 O O . VAL B 1 171 ? -9.57 -37.156 -3.26 1 94.12 171 VAL B O 1
ATOM 4973 N N . LEU B 1 172 ? -10.039 -35.125 -4.172 1 90.62 172 LEU B N 1
ATOM 4974 C CA . LEU B 1 172 ? -9.977 -35.656 -5.535 1 90.62 172 LEU B CA 1
ATOM 4975 C C . LEU B 1 172 ? -8.586 -36.188 -5.848 1 90.62 172 LEU B C 1
ATOM 4977 O O . LEU B 1 172 ? -8.445 -37.25 -6.445 1 90.62 172 LEU B O 1
ATOM 4981 N N . LEU B 1 173 ? -7.57 -35.438 -5.465 1 91.81 173 LEU B N 1
ATOM 4982 C CA . LEU B 1 173 ? -6.199 -35.875 -5.738 1 91.81 173 LEU B CA 1
ATOM 4983 C C . LEU B 1 173 ? -5.844 -37.125 -4.945 1 91.81 173 LEU B C 1
ATOM 4985 O O . LEU B 1 173 ? -5.117 -37.969 -5.434 1 91.81 173 LEU B O 1
ATOM 4989 N N . GLN B 1 174 ? -6.328 -37.25 -3.762 1 94.06 174 GLN B N 1
ATOM 4990 C CA . GLN B 1 174 ? -6.102 -38.438 -2.957 1 94.06 174 GLN B CA 1
ATOM 4991 C C . GLN B 1 174 ? -6.746 -39.688 -3.598 1 94.06 174 GLN B C 1
ATOM 4993 O O . GLN B 1 174 ? -6.172 -40.781 -3.578 1 94.06 174 GLN B O 1
ATOM 4998 N N . GLU B 1 175 ? -7.91 -39.469 -4.156 1 89.94 175 GLU B N 1
ATOM 4999 C CA . GLU B 1 175 ? -8.547 -40.562 -4.906 1 89.94 175 GLU B CA 1
ATOM 5000 C C . GLU B 1 175 ? -7.715 -40.969 -6.117 1 89.94 175 GLU B C 1
ATOM 5002 O O . GLU B 1 175 ? -7.602 -42.156 -6.434 1 89.94 175 GLU B O 1
ATOM 5007 N N . ASN B 1 176 ? -7.156 -39.938 -6.707 1 86.69 176 ASN B N 1
ATOM 5008 C CA . ASN B 1 176 ? -6.293 -40.219 -7.852 1 86.69 176 ASN B CA 1
ATOM 5009 C C . ASN B 1 176 ? -5.039 -40.969 -7.441 1 86.69 176 ASN B C 1
ATOM 5011 O O . ASN B 1 176 ? -4.578 -41.844 -8.172 1 86.69 176 ASN B O 1
ATOM 5015 N N . ILE B 1 177 ? -4.488 -40.625 -6.352 1 90 177 ILE B N 1
ATOM 5016 C CA . ILE B 1 177 ? -3.297 -41.312 -5.848 1 90 177 ILE B CA 1
ATOM 5017 C C . ILE B 1 177 ? -3.635 -42.75 -5.508 1 90 177 ILE B C 1
ATOM 5019 O O . ILE B 1 177 ? -2.875 -43.688 -5.836 1 90 177 ILE B O 1
ATOM 5023 N N . SER B 1 178 ? -4.777 -43 -4.949 1 91.25 178 SER B N 1
ATOM 5024 C CA . SER B 1 178 ? -5.211 -44.375 -4.629 1 91.25 178 SER B CA 1
ATOM 5025 C C . SER B 1 178 ? -5.41 -45.188 -5.895 1 91.25 178 SER B C 1
ATOM 5027 O O . SER B 1 178 ? -5.031 -46.375 -5.938 1 91.25 178 SER B O 1
ATOM 5029 N N . ALA B 1 179 ? -5.973 -44.531 -6.883 1 83.94 179 ALA B N 1
ATOM 5030 C CA . ALA B 1 179 ? -6.148 -45.219 -8.164 1 83.94 179 ALA B CA 1
ATOM 5031 C C . ALA B 1 179 ? -4.801 -45.562 -8.797 1 83.94 179 ALA B C 1
ATOM 5033 O O . ALA B 1 179 ? -4.625 -46.625 -9.367 1 83.94 179 ALA B O 1
ATOM 5034 N N . ALA B 1 180 ? -3.889 -44.594 -8.711 1 84.88 180 ALA B N 1
ATOM 5035 C CA . ALA B 1 180 ? -2.555 -44.812 -9.266 1 84.88 180 ALA B CA 1
ATOM 5036 C C . ALA B 1 180 ? -1.82 -45.906 -8.516 1 84.88 180 ALA B C 1
ATOM 5038 O O . ALA B 1 180 ? -1.064 -46.688 -9.109 1 84.88 180 ALA B O 1
ATOM 5039 N N . GLU B 1 181 ? -1.993 -46 -7.254 1 91.44 181 GLU B N 1
ATOM 5040 C CA . GLU B 1 181 ? -1.4 -47.062 -6.461 1 91.44 181 GLU B CA 1
ATOM 5041 C C . GLU B 1 181 ? -1.942 -48.438 -6.879 1 91.44 181 GLU B C 1
ATOM 5043 O O . GLU B 1 181 ? -1.184 -49.406 -7.004 1 91.44 181 GLU B O 1
ATOM 5048 N N . ARG B 1 182 ? -3.186 -48.562 -7.09 1 87.5 182 ARG B N 1
ATOM 5049 C CA . ARG B 1 182 ? -3.795 -49.812 -7.543 1 87.5 182 ARG B CA 1
ATOM 5050 C C . ARG B 1 182 ? -3.26 -50.219 -8.914 1 87.5 182 ARG B C 1
ATOM 5052 O O . ARG B 1 182 ? -2.998 -51.406 -9.156 1 87.5 182 ARG B O 1
ATOM 5059 N N . ARG B 1 183 ? -3.123 -49.219 -9.711 1 82.19 183 ARG B N 1
ATOM 5060 C CA . ARG B 1 183 ? -2.596 -49.469 -11.039 1 82.19 183 ARG B CA 1
ATOM 5061 C C . ARG B 1 183 ? -1.174 -50.031 -10.969 1 82.19 183 ARG B C 1
ATOM 5063 O O . ARG B 1 183 ? -0.796 -50.906 -11.758 1 82.19 183 ARG B O 1
ATOM 5070 N N . LEU B 1 184 ? -0.412 -49.406 -10.164 1 87.56 184 LEU B N 1
ATOM 5071 C CA . LEU B 1 184 ? 0.955 -49.906 -9.984 1 87.56 184 LEU B CA 1
ATOM 5072 C C . LEU B 1 184 ? 0.966 -51.344 -9.492 1 87.56 184 LEU B C 1
ATOM 5074 O O . LEU B 1 184 ? 1.761 -52.156 -9.961 1 87.56 184 LEU B O 1
ATOM 5078 N N . GLU B 1 185 ? 0.064 -51.688 -8.633 1 90.88 185 GLU B N 1
ATOM 5079 C CA . GLU B 1 185 ? -0.024 -53.062 -8.109 1 90.88 185 GLU B CA 1
ATOM 5080 C C . GLU B 1 185 ? -0.421 -54.031 -9.203 1 90.88 185 GLU B C 1
ATOM 5082 O O . GLU B 1 185 ? 0.13 -55.125 -9.281 1 90.88 185 GLU B O 1
ATOM 5087 N N . ILE B 1 186 ? -1.338 -53.625 -10.039 1 84.19 186 ILE B N 1
ATOM 5088 C CA . ILE B 1 186 ? -1.786 -54.469 -11.141 1 84.19 186 ILE B CA 1
ATOM 5089 C C . ILE B 1 186 ? -0.649 -54.656 -12.141 1 84.19 186 ILE B C 1
ATOM 5091 O O . ILE B 1 186 ? -0.417 -55.781 -12.625 1 84.19 186 ILE B O 1
ATOM 5095 N N . ALA B 1 187 ? 0.002 -53.5 -12.422 1 84.44 187 ALA B N 1
ATOM 5096 C CA . ALA B 1 187 ? 1.122 -53.594 -13.359 1 84.44 187 ALA B CA 1
ATOM 5097 C C . ALA B 1 187 ? 2.211 -54.5 -12.82 1 84.44 187 ALA B C 1
ATOM 5099 O O . ALA B 1 187 ? 2.801 -55.281 -13.578 1 84.44 187 ALA B O 1
ATOM 5100 N N . ARG B 1 188 ? 2.516 -54.5 -11.578 1 90.62 188 ARG B N 1
ATOM 5101 C CA . ARG B 1 188 ? 3.508 -55.375 -10.953 1 90.62 188 ARG B CA 1
ATOM 5102 C C . ARG B 1 188 ? 3.086 -56.844 -11.039 1 90.62 188 ARG B C 1
ATOM 5104 O O . ARG B 1 188 ? 3.906 -57.719 -11.336 1 90.62 188 ARG B O 1
ATOM 5111 N N . ALA B 1 189 ? 1.796 -57.125 -10.812 1 89.12 189 ALA B N 1
ATOM 5112 C CA . ALA B 1 189 ? 1.278 -58.5 -10.891 1 89.12 189 ALA B CA 1
ATOM 5113 C C . ALA B 1 189 ? 1.364 -59.031 -12.312 1 89.12 189 ALA B C 1
ATOM 5115 O O . ALA B 1 189 ? 1.737 -60.188 -12.523 1 89.12 189 ALA B O 1
ATOM 5116 N N . ASN B 1 190 ? 1.004 -58.219 -13.289 1 85.5 190 ASN B N 1
ATOM 5117 C CA . ASN B 1 190 ? 1.06 -58.656 -14.688 1 85.5 190 ASN B CA 1
ATOM 5118 C C . ASN B 1 190 ? 2.496 -58.875 -15.148 1 85.5 190 ASN B C 1
ATOM 5120 O O . ASN B 1 190 ? 2.758 -59.75 -15.969 1 85.5 190 ASN B O 1
ATOM 5124 N N . TYR B 1 191 ? 3.414 -58.094 -14.648 1 88.12 191 TYR B N 1
ATOM 5125 C CA . TYR B 1 191 ? 4.824 -58.281 -14.977 1 88.12 191 TYR B CA 1
ATOM 5126 C C . TYR B 1 191 ? 5.34 -59.594 -14.422 1 88.12 191 TYR B C 1
ATOM 5128 O O . TYR B 1 191 ? 6.066 -60.312 -15.109 1 88.12 191 TYR B O 1
ATOM 5136 N N . ARG B 1 192 ? 4.973 -59.906 -13.242 1 89.88 192 ARG B N 1
ATOM 5137 C CA . ARG B 1 192 ? 5.391 -61.188 -12.633 1 89.88 192 ARG B CA 1
ATOM 5138 C C . ARG B 1 192 ? 4.824 -62.375 -13.398 1 89.88 192 ARG B C 1
ATOM 5140 O O . ARG B 1 192 ? 5.465 -63.406 -13.484 1 89.88 192 ARG B O 1
ATOM 5147 N N . ALA B 1 193 ? 3.676 -62.125 -14.062 1 87.44 193 ALA B N 1
ATOM 5148 C CA . ALA B 1 193 ? 3.033 -63.188 -14.844 1 87.44 193 ALA B CA 1
ATOM 5149 C C . ALA B 1 193 ? 3.553 -63.219 -16.281 1 87.44 193 ALA B C 1
ATOM 5151 O O . ALA B 1 193 ? 3.137 -64.062 -17.078 1 87.44 193 ALA B O 1
ATOM 5152 N N . GLY B 1 194 ? 4.434 -62.188 -16.672 1 83.44 194 GLY B N 1
ATOM 5153 C CA . GLY B 1 194 ? 5.047 -62.125 -18 1 83.44 194 GLY B CA 1
ATOM 5154 C C . GLY B 1 194 ? 4.137 -61.531 -19.047 1 83.44 194 GLY B C 1
ATOM 5155 O O . GLY B 1 194 ? 4.348 -61.719 -20.25 1 83.44 194 GLY B O 1
ATOM 5156 N N . LEU B 1 195 ? 3.123 -60.781 -18.609 1 78.25 195 LEU B N 1
ATOM 5157 C CA . LEU B 1 195 ? 2.115 -60.281 -19.531 1 78.25 195 LEU B CA 1
ATOM 5158 C C . LEU B 1 195 ? 2.469 -58.875 -20.016 1 78.25 195 LEU B C 1
ATOM 5160 O O . LEU B 1 195 ? 2.004 -58.438 -21.062 1 78.25 195 LEU B O 1
ATOM 5164 N N . VAL B 1 196 ? 3.244 -58.062 -19.172 1 79.38 196 VAL B N 1
ATOM 5165 C CA . VAL B 1 196 ? 3.607 -56.688 -19.547 1 79.38 196 VAL B CA 1
ATOM 5166 C C . VAL B 1 196 ? 5.105 -56.469 -19.328 1 79.38 196 VAL B C 1
ATOM 5168 O O . VAL B 1 196 ? 5.711 -57.125 -18.469 1 79.38 196 VAL B O 1
ATOM 5171 N N . PRO B 1 197 ? 5.672 -55.688 -20.156 1 79.69 197 PRO B N 1
ATOM 5172 C CA . PRO B 1 197 ? 7.098 -55.406 -19.969 1 79.69 197 PRO B CA 1
ATOM 5173 C C . PRO B 1 197 ? 7.379 -54.562 -18.719 1 79.69 197 PRO B C 1
ATOM 5175 O O . PRO B 1 197 ? 6.457 -54 -18.125 1 79.69 197 PRO B O 1
ATOM 5178 N N . GLU B 1 198 ? 8.633 -54.562 -18.234 1 83.31 198 GLU B N 1
ATOM 5179 C CA . GLU B 1 198 ? 9.078 -53.812 -17.078 1 83.31 198 GLU B CA 1
ATOM 5180 C C . GLU B 1 198 ? 8.82 -52.312 -17.25 1 83.31 198 GLU B C 1
ATOM 5182 O O . GLU B 1 198 ? 8.562 -51.625 -16.281 1 83.31 198 GLU B O 1
ATOM 5187 N N . LEU B 1 199 ? 8.789 -51.906 -18.469 1 76.81 199 LEU B N 1
ATOM 5188 C CA . LEU B 1 199 ? 8.578 -50.5 -18.781 1 76.81 199 LEU B CA 1
ATOM 5189 C C . LEU B 1 199 ? 7.211 -50.031 -18.312 1 76.81 199 LEU B C 1
ATOM 5191 O O . LEU B 1 199 ? 7.062 -48.906 -17.844 1 76.81 199 LEU B O 1
ATOM 5195 N N . THR B 1 200 ? 6.305 -50.906 -18.391 1 78.12 200 THR B N 1
ATOM 5196 C CA . THR B 1 200 ? 4.949 -50.562 -17.969 1 78.12 200 THR B CA 1
ATOM 5197 C C . THR B 1 200 ? 4.891 -50.344 -16.469 1 78.12 200 THR B C 1
ATOM 5199 O O . THR B 1 200 ? 4.203 -49.438 -16 1 78.12 200 THR B O 1
ATOM 5202 N N . VAL B 1 201 ? 5.605 -51.125 -15.727 1 84.19 201 VAL B N 1
ATOM 5203 C CA . VAL B 1 201 ? 5.648 -51 -14.273 1 84.19 201 VAL B CA 1
ATOM 5204 C C . VAL B 1 201 ? 6.332 -49.688 -13.898 1 84.19 201 VAL B C 1
ATOM 5206 O O . VAL B 1 201 ? 5.855 -48.938 -13.031 1 84.19 201 VAL B O 1
ATOM 5209 N N . LEU B 1 202 ? 7.348 -49.375 -14.617 1 82.06 202 LEU B N 1
ATOM 5210 C CA . LEU B 1 202 ? 8.086 -48.156 -14.336 1 82.06 202 LEU B CA 1
ATOM 5211 C C . LEU B 1 202 ? 7.254 -46.906 -14.664 1 82.06 202 LEU B C 1
ATOM 5213 O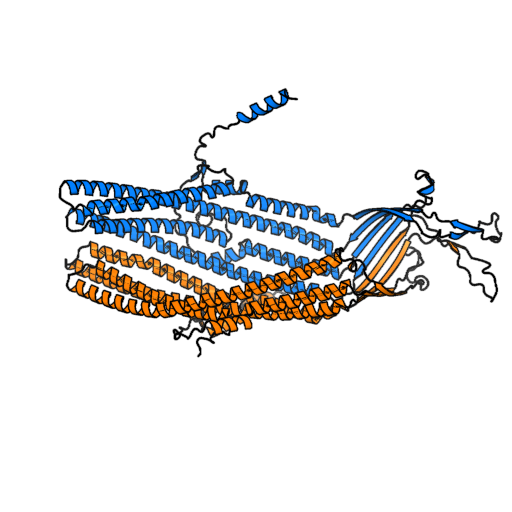 O . LEU B 1 202 ? 7.305 -45.906 -13.953 1 82.06 202 LEU B O 1
ATOM 5217 N N . GLN B 1 203 ? 6.52 -46.906 -15.719 1 78.69 203 GLN B N 1
ATOM 5218 C CA . GLN B 1 203 ? 5.656 -45.812 -16.094 1 78.69 203 GLN B CA 1
ATOM 5219 C C . GLN B 1 203 ? 4.555 -45.594 -15.07 1 78.69 203 GLN B C 1
ATOM 5221 O O . GLN B 1 203 ? 4.227 -44.438 -14.742 1 78.69 203 GLN B O 1
ATOM 5226 N N . ALA B 1 204 ? 4.043 -46.625 -14.57 1 81.06 204 ALA B N 1
ATOM 5227 C CA . ALA B 1 204 ? 3.02 -46.531 -13.531 1 81.06 204 ALA B CA 1
ATOM 5228 C C . ALA B 1 204 ? 3.6 -45.938 -12.25 1 81.06 204 ALA B C 1
ATOM 5230 O O . ALA B 1 204 ? 2.947 -45.156 -11.57 1 81.06 204 ALA B O 1
ATOM 5231 N N . GLN B 1 205 ? 4.816 -46.375 -11.984 1 85.12 205 GLN B N 1
ATOM 5232 C CA . GLN B 1 205 ? 5.477 -45.875 -10.789 1 85.12 205 GLN B CA 1
ATOM 5233 C C . GLN B 1 205 ? 5.789 -44.375 -10.914 1 85.12 205 GLN B C 1
ATOM 5235 O O . GLN B 1 205 ? 5.605 -43.594 -9.969 1 85.12 205 GLN B O 1
ATOM 5240 N N . VAL B 1 206 ? 6.211 -44 -12.055 1 77.44 206 VAL B N 1
ATOM 5241 C CA . VAL B 1 206 ? 6.516 -42.594 -12.305 1 77.44 206 VAL B CA 1
ATOM 5242 C C . VAL B 1 206 ? 5.238 -41.75 -12.195 1 77.44 206 VAL B C 1
ATOM 5244 O O . VAL B 1 206 ? 5.25 -40.656 -11.625 1 77.44 206 VAL B O 1
ATOM 5247 N N . GLY B 1 207 ? 4.164 -42.25 -12.781 1 77.56 207 GLY B N 1
ATOM 5248 C CA . GLY B 1 207 ? 2.889 -41.562 -12.695 1 77.56 207 GLY B CA 1
ATOM 5249 C C . GLY B 1 207 ? 2.441 -41.312 -11.266 1 77.56 207 GLY B C 1
ATOM 5250 O O . GLY B 1 207 ? 1.92 -40.25 -10.953 1 77.56 207 GLY B O 1
ATOM 5251 N N . LEU B 1 208 ? 2.643 -42.312 -10.43 1 83.88 208 LEU B N 1
ATOM 5252 C CA . LEU B 1 208 ? 2.273 -42.188 -9.023 1 83.88 208 LEU B CA 1
ATOM 5253 C C . LEU B 1 208 ? 3.164 -41.188 -8.305 1 83.88 208 LEU B C 1
ATOM 5255 O O . LEU B 1 208 ? 2.668 -40.312 -7.598 1 83.88 208 LEU B O 1
ATOM 5259 N N . GLU B 1 209 ? 4.449 -41.312 -8.555 1 82.88 209 GLU B N 1
ATOM 5260 C CA . GLU B 1 209 ? 5.395 -40.438 -7.844 1 82.88 209 GLU B CA 1
ATOM 5261 C C . GLU B 1 209 ? 5.254 -39 -8.273 1 82.88 209 GLU B C 1
ATOM 5263 O O . GLU B 1 209 ? 5.539 -38.062 -7.5 1 82.88 209 GLU B O 1
ATOM 5268 N N . ASN B 1 210 ? 4.746 -38.75 -9.445 1 78.38 210 ASN B N 1
ATOM 5269 C CA . ASN B 1 210 ? 4.543 -37.406 -9.953 1 78.38 210 ASN B CA 1
ATOM 5270 C C . ASN B 1 210 ? 3.365 -36.719 -9.266 1 78.38 210 ASN B C 1
ATOM 5272 O O . ASN B 1 210 ? 3.232 -35.5 -9.328 1 78.38 210 ASN B O 1
ATOM 5276 N N . LEU B 1 211 ? 2.521 -37.438 -8.57 1 83.88 211 LEU B N 1
ATOM 5277 C CA . LEU B 1 211 ? 1.337 -36.875 -7.934 1 83.88 211 LEU B CA 1
ATOM 5278 C C . LEU B 1 211 ? 1.647 -36.406 -6.512 1 83.88 211 LEU B C 1
ATOM 5280 O O . LEU B 1 211 ? 0.939 -35.562 -5.957 1 83.88 211 LEU B O 1
ATOM 5284 N N . ARG B 1 212 ? 2.705 -36.875 -5.977 1 85.06 212 ARG B N 1
ATOM 5285 C CA . ARG B 1 212 ? 3.012 -36.625 -4.578 1 85.06 212 ARG B CA 1
ATOM 5286 C C . ARG B 1 212 ? 3.377 -35.156 -4.371 1 85.06 212 ARG B C 1
ATOM 5288 O O . ARG B 1 212 ? 2.865 -34.5 -3.457 1 85.06 212 ARG B O 1
ATOM 5295 N N . PRO B 1 213 ? 4.254 -34.562 -5.223 1 83.44 213 PRO B N 1
ATOM 5296 C CA . PRO B 1 213 ? 4.551 -33.156 -5.059 1 83.44 213 PRO B CA 1
ATOM 5297 C C . PRO B 1 213 ? 3.309 -32.281 -5.203 1 83.44 213 PRO B C 1
ATOM 5299 O O . PRO B 1 213 ? 3.189 -31.25 -4.52 1 83.44 213 PRO B O 1
ATOM 5302 N N . SER B 1 214 ? 2.428 -32.656 -6.078 1 86.69 214 SER B N 1
ATOM 5303 C CA . SER B 1 214 ? 1.201 -31.906 -6.281 1 86.69 214 SER B CA 1
ATOM 5304 C C . SER B 1 214 ? 0.324 -31.922 -5.035 1 86.69 214 SER B C 1
ATOM 5306 O O . SER B 1 214 ? -0.295 -30.922 -4.688 1 86.69 214 SER B O 1
ATOM 5308 N N . LEU B 1 215 ? 0.224 -33.125 -4.422 1 90.81 215 LEU B N 1
ATOM 5309 C CA . LEU B 1 215 ? -0.541 -33.219 -3.184 1 90.81 215 LEU B CA 1
ATOM 5310 C C . LEU B 1 215 ? 0.055 -32.344 -2.094 1 90.81 215 LEU B C 1
ATOM 5312 O O . LEU B 1 215 ? -0.676 -31.656 -1.383 1 90.81 215 LEU B O 1
ATOM 5316 N N . GLN B 1 216 ? 1.382 -32.344 -1.988 1 88.06 216 GLN B N 1
ATOM 5317 C CA . GLN B 1 216 ? 2.053 -31.531 -0.988 1 88.06 216 GLN B CA 1
ATOM 5318 C C . GLN B 1 216 ? 1.81 -30.047 -1.247 1 88.06 216 GLN B C 1
ATOM 5320 O O . GLN B 1 216 ? 1.618 -29.266 -0.308 1 88.06 216 GLN B O 1
ATOM 5325 N N . ASP B 1 217 ? 1.798 -29.641 -2.504 1 90.06 217 ASP B N 1
ATOM 5326 C CA . ASP B 1 217 ? 1.534 -28.25 -2.875 1 90.06 217 ASP B CA 1
ATOM 5327 C C . ASP B 1 217 ? 0.13 -27.828 -2.453 1 90.06 217 ASP B C 1
ATOM 5329 O O . ASP B 1 217 ? -0.058 -26.75 -1.907 1 90.06 217 ASP B O 1
ATOM 5333 N N . LEU B 1 218 ? -0.794 -28.672 -2.699 1 92.62 218 LEU B N 1
ATOM 5334 C CA . LEU B 1 218 ? -2.178 -28.359 -2.355 1 92.62 218 LEU B CA 1
ATOM 5335 C C . LEU B 1 218 ? -2.357 -28.281 -0.844 1 92.62 218 LEU B C 1
ATOM 5337 O O . LEU B 1 218 ? -3.076 -27.406 -0.347 1 92.62 218 LEU B O 1
ATOM 5341 N N . GLN B 1 219 ? -1.709 -29.234 -0.177 1 93.38 219 GLN B N 1
ATOM 5342 C CA . GLN B 1 219 ? -1.794 -29.219 1.279 1 93.38 219 GLN B CA 1
ATOM 5343 C C . GLN B 1 219 ? -1.176 -27.953 1.862 1 93.38 219 GLN B C 1
ATOM 5345 O O . GLN B 1 219 ? -1.718 -27.375 2.801 1 93.38 219 GLN B O 1
ATOM 5350 N N . ASN B 1 220 ? -0.108 -27.562 1.349 1 90.81 220 ASN B N 1
ATOM 5351 C CA . ASN B 1 220 ? 0.527 -26.312 1.761 1 90.81 220 ASN B CA 1
ATOM 5352 C C . ASN B 1 220 ? -0.371 -25.109 1.488 1 90.81 220 ASN B C 1
ATOM 5354 O O . ASN B 1 220 ? -0.488 -24.219 2.326 1 90.81 220 ASN B O 1
ATOM 5358 N N . ASN B 1 221 ? -0.938 -25.078 0.322 1 93.31 221 ASN B N 1
ATOM 5359 C CA . ASN B 1 221 ? -1.845 -24 -0.03 1 93.31 221 ASN B CA 1
ATOM 5360 C C . ASN B 1 221 ? -3.037 -23.938 0.92 1 93.31 221 ASN B C 1
ATOM 5362 O O . ASN B 1 221 ? -3.494 -22.844 1.276 1 93.31 221 ASN B O 1
ATOM 5366 N N . LEU B 1 222 ? -3.529 -25.125 1.245 1 94.94 222 LEU B N 1
ATOM 5367 C CA . LEU B 1 222 ? -4.637 -25.188 2.191 1 94.94 222 LEU B CA 1
ATOM 5368 C C . LEU B 1 222 ? -4.23 -24.625 3.545 1 94.94 222 LEU B C 1
ATOM 5370 O O . LEU B 1 222 ? -4.973 -23.828 4.141 1 94.94 222 LEU B O 1
ATOM 5374 N N . GLN B 1 223 ? -3.064 -25.016 4.008 1 92.5 223 GLN B N 1
ATOM 5375 C CA . GLN B 1 223 ? -2.59 -24.516 5.301 1 92.5 223 GLN B CA 1
ATOM 5376 C C . GLN B 1 223 ? -2.402 -23 5.281 1 92.5 223 GLN B C 1
ATOM 5378 O O . GLN B 1 223 ? -2.781 -22.312 6.234 1 92.5 223 GLN B O 1
ATOM 5383 N N . ILE B 1 224 ? -1.854 -22.469 4.191 1 91.25 224 ILE B N 1
ATOM 5384 C CA . ILE B 1 224 ? -1.622 -21.031 4.059 1 91.25 224 ILE B CA 1
ATOM 5385 C C . ILE B 1 224 ? -2.959 -20.297 4.008 1 91.25 224 ILE B C 1
ATOM 5387 O O . ILE B 1 224 ? -3.137 -19.266 4.672 1 91.25 224 ILE B O 1
ATOM 5391 N N . ALA B 1 225 ? -3.881 -20.797 3.238 1 94.56 225 ALA B N 1
ATOM 5392 C CA . ALA B 1 225 ? -5.195 -20.172 3.111 1 94.56 225 ALA B CA 1
ATOM 5393 C C . ALA B 1 225 ? -5.934 -20.172 4.445 1 94.56 225 ALA B C 1
ATOM 5395 O O . ALA B 1 225 ? -6.582 -19.188 4.805 1 94.56 225 ALA B O 1
ATOM 5396 N N . THR B 1 226 ? -5.84 -21.297 5.152 1 93.69 226 THR B N 1
ATOM 5397 C CA . THR B 1 226 ? -6.5 -21.406 6.449 1 93.69 226 THR B CA 1
ATOM 5398 C C . THR B 1 226 ? -5.895 -20.422 7.449 1 93.69 226 THR B C 1
ATOM 5400 O O . THR B 1 226 ? -6.621 -19.797 8.219 1 93.69 226 THR B O 1
ATOM 5403 N N . GLU B 1 227 ? -4.594 -20.312 7.441 1 90.25 227 GLU B N 1
ATOM 5404 C CA . GLU B 1 227 ? -3.918 -19.359 8.312 1 90.25 227 GLU B CA 1
ATOM 5405 C C . GLU B 1 227 ? -4.32 -17.922 7.98 1 90.25 227 GLU B C 1
ATOM 5407 O O . GLU B 1 227 ? -4.508 -17.094 8.875 1 90.25 227 GLU B O 1
ATOM 5412 N N . SER B 1 228 ? -4.41 -17.641 6.699 1 92.31 228 SER B N 1
ATOM 5413 C CA . SER B 1 228 ? -4.812 -16.312 6.262 1 92.31 228 SER B CA 1
ATOM 5414 C C . SER B 1 228 ? -6.234 -15.984 6.707 1 92.31 228 SER B C 1
ATOM 5416 O O . SER B 1 228 ? -6.512 -14.875 7.16 1 92.31 228 SER B O 1
ATOM 5418 N N . LEU B 1 229 ? -7.102 -16.938 6.566 1 94.62 229 LEU B N 1
ATOM 5419 C CA . LEU B 1 229 ? -8.469 -16.734 7.02 1 94.62 229 LEU B CA 1
ATOM 5420 C C . LEU B 1 229 ? -8.523 -16.547 8.531 1 94.62 229 LEU B C 1
ATOM 5422 O O . LEU B 1 229 ? -9.219 -15.664 9.031 1 94.62 229 LEU B O 1
ATOM 5426 N N . ALA B 1 230 ? -7.793 -17.391 9.242 1 92.12 230 ALA B N 1
ATOM 5427 C CA . ALA B 1 230 ? -7.762 -17.266 10.703 1 92.12 230 ALA B CA 1
ATOM 5428 C C . ALA B 1 230 ? -7.293 -15.883 11.133 1 92.12 230 ALA B C 1
ATOM 5430 O O . ALA B 1 230 ? -7.852 -15.297 12.062 1 92.12 230 ALA B O 1
ATOM 5431 N N . MET B 1 231 ? -6.328 -15.352 10.445 1 90.06 231 MET B N 1
ATOM 5432 C CA . MET B 1 231 ? -5.824 -14.008 10.734 1 90.06 231 MET B CA 1
ATOM 5433 C C . MET B 1 231 ? -6.91 -12.961 10.523 1 90.06 231 MET B C 1
ATOM 5435 O O . MET B 1 231 ? -7.082 -12.07 11.352 1 90.06 231 MET B O 1
ATOM 5439 N N . ASN B 1 232 ? -7.648 -13.086 9.453 1 91.56 232 ASN B N 1
ATOM 5440 C CA . ASN B 1 232 ? -8.703 -12.125 9.141 1 91.56 232 ASN B CA 1
ATOM 5441 C C . ASN B 1 232 ? -9.875 -12.242 10.109 1 91.56 232 ASN B C 1
ATOM 5443 O O . ASN B 1 232 ? -10.641 -11.289 10.281 1 91.56 232 ASN B O 1
ATOM 5447 N N . LEU B 1 233 ? -10 -13.43 10.711 1 93.5 233 LEU B N 1
ATOM 5448 C CA . LEU B 1 233 ? -11.062 -13.648 11.688 1 93.5 233 LEU B CA 1
ATOM 5449 C C . LEU B 1 233 ? -10.617 -13.219 13.078 1 93.5 233 LEU B C 1
ATOM 5451 O O . LEU B 1 233 ? -11.414 -13.234 14.023 1 93.5 233 LEU B O 1
ATOM 5455 N N . GLY B 1 234 ? -9.391 -12.867 13.234 1 87.44 234 GLY B N 1
ATOM 5456 C CA . GLY B 1 234 ? -8.867 -12.438 14.523 1 87.44 234 GLY B CA 1
ATOM 5457 C C . GLY B 1 234 ? -8.5 -13.586 15.438 1 87.44 234 GLY B C 1
ATOM 5458 O O . GLY B 1 234 ? -8.469 -13.438 16.656 1 87.44 234 GLY B O 1
ATOM 5459 N N . LEU B 1 235 ? -8.25 -14.727 14.867 1 88.06 235 LEU B N 1
ATOM 5460 C CA . LEU B 1 235 ? -7.895 -15.906 15.641 1 88.06 235 LEU B CA 1
ATOM 5461 C C . LEU B 1 235 ? -6.379 -16.078 15.703 1 88.06 235 LEU B C 1
ATOM 5463 O O . LEU B 1 235 ? -5.664 -15.625 14.805 1 88.06 235 LEU B O 1
ATOM 5467 N N . PRO B 1 236 ? -5.938 -16.703 16.781 1 83.38 236 PRO B N 1
ATOM 5468 C CA . PRO B 1 236 ? -4.492 -16.906 16.891 1 83.38 236 PRO B CA 1
ATOM 5469 C C . PRO B 1 236 ? -3.945 -17.891 15.859 1 83.38 236 PRO B C 1
ATOM 5471 O O . PRO B 1 236 ? -4.711 -18.656 15.266 1 83.38 236 PRO B O 1
ATOM 5474 N N . HIS B 1 237 ? -2.672 -17.828 15.664 1 80.25 237 HIS B N 1
ATOM 5475 C CA . HIS B 1 237 ? -1.984 -18.703 14.719 1 80.25 237 HIS B CA 1
ATOM 5476 C C . HIS B 1 237 ? -2.123 -20.172 15.117 1 80.25 237 HIS B C 1
ATOM 5478 O O . HIS B 1 237 ? -2.029 -20.5 16.297 1 80.25 237 HIS B O 1
ATOM 5484 N N . GLY B 1 238 ? -2.361 -21 14.148 1 78.69 238 GLY B N 1
ATOM 5485 C CA . GLY B 1 238 ? -2.4 -22.438 14.391 1 78.69 238 GLY B CA 1
ATOM 5486 C C . GLY B 1 238 ? -3.787 -22.938 14.742 1 78.69 238 GLY B C 1
ATOM 5487 O O . GLY B 1 238 ? -3.967 -24.125 15.008 1 78.69 238 GLY B O 1
ATOM 5488 N N . THR B 1 239 ? -4.758 -22.047 14.781 1 84.56 239 THR B N 1
ATOM 5489 C CA . THR B 1 239 ? -6.121 -22.484 15.078 1 84.56 239 THR B CA 1
ATOM 5490 C C . THR B 1 239 ? -6.633 -23.422 13.977 1 84.56 239 THR B C 1
ATOM 5492 O O . THR B 1 239 ? -6.523 -23.109 12.789 1 84.56 239 THR B O 1
ATOM 5495 N N . LYS B 1 240 ? -7.066 -24.531 14.398 1 87.12 240 LYS B N 1
ATOM 5496 C CA . LYS B 1 240 ? -7.633 -25.484 13.445 1 87.12 240 LYS B CA 1
ATOM 5497 C C . LYS B 1 240 ? -9.078 -25.125 13.117 1 87.12 240 LYS B C 1
ATOM 5499 O O . LYS B 1 240 ? -9.93 -25.047 14.008 1 87.12 240 LYS B O 1
ATOM 5504 N N . LEU B 1 241 ? -9.312 -24.859 11.867 1 90.94 241 LEU B N 1
ATOM 5505 C CA . LEU B 1 241 ? -10.641 -24.469 11.414 1 90.94 241 LEU B CA 1
ATOM 5506 C C . LEU B 1 241 ? -11.305 -25.578 10.625 1 90.94 241 LEU B C 1
ATOM 5508 O O . LEU B 1 241 ? -10.68 -26.188 9.742 1 90.94 241 LEU B O 1
ATOM 5512 N N . GLU B 1 242 ? -12.453 -25.984 11.086 1 91.56 242 GLU B N 1
ATOM 5513 C CA . GLU B 1 242 ? -13.281 -26.906 10.305 1 91.56 242 GLU B CA 1
ATOM 5514 C C . GLU B 1 242 ? -14.469 -26.172 9.68 1 91.56 242 GLU B C 1
ATOM 5516 O O . GLU B 1 242 ? -15.359 -25.703 10.383 1 91.56 242 GLU B O 1
ATOM 5521 N N . LEU B 1 243 ? -14.438 -26.094 8.391 1 94.12 243 LEU B N 1
ATOM 5522 C CA . LEU B 1 243 ? -15.461 -25.328 7.684 1 94.12 243 LEU B CA 1
ATOM 5523 C C . LEU B 1 243 ? -16.609 -26.219 7.234 1 94.12 243 LEU B C 1
ATOM 5525 O O . LEU B 1 243 ? -16.391 -27.359 6.809 1 94.12 243 LEU B O 1
ATOM 5529 N N . GLU B 1 244 ? -17.766 -25.688 7.41 1 93.69 244 GLU B N 1
ATOM 5530 C CA . GLU B 1 244 ? -18.953 -26.391 6.938 1 93.69 244 GLU B CA 1
ATOM 5531 C C . GLU B 1 244 ? -19.062 -26.344 5.418 1 93.69 244 GLU B C 1
ATOM 5533 O O . GLU B 1 244 ? -18.797 -25.312 4.809 1 93.69 244 GLU B O 1
ATOM 5538 N N . THR B 1 245 ? -19.391 -27.422 4.863 1 91.88 245 THR B N 1
ATOM 5539 C CA . THR B 1 245 ? -19.531 -27.484 3.412 1 91.88 245 THR B CA 1
ATOM 5540 C C . THR B 1 245 ? -20.781 -26.75 2.963 1 91.88 245 THR B C 1
ATOM 5542 O O . THR B 1 245 ? -21.766 -26.672 3.707 1 91.88 245 THR B O 1
ATOM 5545 N N . ILE B 1 246 ? -20.688 -26.172 1.815 1 89.56 246 ILE B N 1
ATOM 5546 C CA . ILE B 1 246 ? -21.812 -25.438 1.237 1 89.56 246 ILE B CA 1
ATOM 5547 C C . ILE B 1 246 ? -22.234 -26.094 -0.077 1 89.56 246 ILE B C 1
ATOM 5549 O O . ILE B 1 246 ? -21.375 -26.484 -0.879 1 89.56 246 ILE B O 1
ATOM 5553 N N . GLY B 1 247 ? -23.516 -26.172 -0.223 1 87.44 247 GLY B N 1
ATOM 5554 C CA . GLY B 1 247 ? -24.016 -26.719 -1.478 1 87.44 247 GLY B CA 1
ATOM 5555 C C . GLY B 1 247 ? -23.953 -25.719 -2.621 1 87.44 247 GLY B C 1
ATOM 5556 O O . GLY B 1 247 ? -23.875 -24.516 -2.396 1 87.44 247 GLY B O 1
ATOM 5557 N N . PHE B 1 248 ? -23.875 -26.25 -3.814 1 89.44 248 PHE B N 1
ATOM 5558 C CA . PHE B 1 248 ? -23.844 -25.391 -4.996 1 89.44 248 PHE B CA 1
ATOM 5559 C C . PHE B 1 248 ? -25.234 -24.844 -5.309 1 89.44 248 PHE B C 1
ATOM 5561 O O . PHE B 1 248 ? -26.203 -25.609 -5.309 1 89.44 248 PHE B O 1
ATOM 5568 N N . PRO B 1 249 ? -25.281 -23.578 -5.48 1 86.75 249 PRO B N 1
ATOM 5569 C CA . PRO B 1 249 ? -26.594 -22.969 -5.762 1 86.75 249 PRO B CA 1
ATOM 5570 C C . PRO B 1 249 ? -27.094 -23.266 -7.176 1 86.75 249 PRO B C 1
ATOM 5572 O O . PRO B 1 249 ? -26.297 -23.562 -8.062 1 86.75 249 PRO B O 1
ATOM 5575 N N . ASP B 1 250 ? -28.391 -23.141 -7.305 1 84.56 250 ASP B N 1
ATOM 5576 C CA . ASP B 1 250 ? -28.984 -23.266 -8.633 1 84.56 250 ASP B CA 1
ATOM 5577 C C . ASP B 1 250 ? -28.719 -22.031 -9.477 1 84.56 250 ASP B C 1
ATOM 5579 O O . ASP B 1 250 ? -28.562 -20.938 -8.945 1 84.56 250 ASP B O 1
ATOM 5583 N N . PRO B 1 251 ? -28.594 -22.297 -10.812 1 88.06 251 PRO B N 1
ATOM 5584 C CA . PRO B 1 251 ? -28.375 -21.125 -11.672 1 88.06 251 PRO B CA 1
ATOM 5585 C C . PRO B 1 251 ? -29.5 -20.109 -11.562 1 88.06 251 PRO B C 1
ATOM 5587 O O . PRO B 1 251 ? -30.672 -20.469 -11.492 1 88.06 251 PRO B O 1
ATOM 5590 N N . ILE B 1 252 ? -29.125 -18.859 -11.461 1 88.19 252 ILE B N 1
ATOM 5591 C CA . ILE B 1 252 ? -30.109 -17.797 -11.305 1 88.19 252 ILE B CA 1
ATOM 5592 C C . ILE B 1 252 ? -30.312 -17.078 -12.633 1 88.19 252 ILE B C 1
ATOM 5594 O O . ILE B 1 252 ? -29.469 -17.156 -13.523 1 88.19 252 ILE B O 1
ATOM 5598 N N . SER B 1 253 ? -31.516 -16.391 -12.664 1 87.88 253 SER B N 1
ATOM 5599 C CA . SER B 1 253 ? -31.781 -15.57 -13.844 1 87.88 253 SER B CA 1
ATOM 5600 C C . SER B 1 253 ? -31 -14.266 -13.797 1 87.88 253 SER B C 1
ATOM 5602 O O . SER B 1 253 ? -31.016 -13.57 -12.789 1 87.88 253 SER B O 1
ATOM 5604 N N . LEU B 1 254 ? -30.344 -14.039 -14.898 1 89.62 254 LEU B N 1
ATOM 5605 C CA . LEU B 1 254 ? -29.469 -12.875 -14.953 1 89.62 254 LEU B CA 1
ATOM 5606 C C . LEU B 1 254 ? -30.094 -11.758 -15.781 1 89.62 254 LEU B C 1
ATOM 5608 O O . LEU B 1 254 ? -30.141 -11.852 -17.016 1 89.62 254 LEU B O 1
ATOM 5612 N N . ASP B 1 255 ? -30.672 -10.812 -15.039 1 91.06 255 ASP B N 1
ATOM 5613 C CA . ASP B 1 255 ? -31.234 -9.633 -15.695 1 91.06 255 ASP B CA 1
ATOM 5614 C C . ASP B 1 255 ? -30.25 -8.469 -15.68 1 91.06 255 ASP B C 1
ATOM 5616 O O . ASP B 1 255 ? -30.141 -7.742 -14.688 1 91.06 255 ASP B O 1
ATOM 5620 N N . MET B 1 256 ? -29.656 -8.289 -16.812 1 92.5 256 MET B N 1
ATOM 5621 C CA . MET B 1 256 ? -28.578 -7.312 -16.938 1 92.5 256 MET B CA 1
ATOM 5622 C C . MET B 1 256 ? -29.078 -5.906 -16.625 1 92.5 256 MET B C 1
ATOM 5624 O O . MET B 1 256 ? -28.469 -5.199 -15.812 1 92.5 256 MET B O 1
ATOM 5628 N N . GLU B 1 257 ? -30.188 -5.461 -17.141 1 92.56 257 GLU B N 1
ATOM 5629 C CA . GLU B 1 257 ? -30.703 -4.102 -17 1 92.56 257 GLU B CA 1
ATOM 5630 C C . GLU B 1 257 ? -31.078 -3.811 -15.555 1 92.56 257 GLU B C 1
ATOM 5632 O O . GLU B 1 257 ? -30.781 -2.738 -15.023 1 92.56 257 GLU B O 1
ATOM 5637 N N . ASN B 1 258 ? -31.703 -4.781 -14.953 1 92.44 258 ASN B N 1
ATOM 5638 C CA . ASN B 1 258 ? -32.094 -4.613 -13.555 1 92.44 258 ASN B CA 1
ATOM 5639 C C . ASN B 1 258 ? -30.891 -4.508 -12.633 1 92.44 258 ASN B C 1
ATOM 5641 O O . ASN B 1 258 ? -30.875 -3.693 -11.711 1 92.44 258 ASN B O 1
ATOM 5645 N N . PHE B 1 259 ? -29.859 -5.289 -12.906 1 95.12 259 PHE B N 1
ATOM 5646 C CA . PHE B 1 259 ? -28.656 -5.266 -12.078 1 95.12 259 PHE B CA 1
ATOM 5647 C C . PHE B 1 259 ? -27.922 -3.943 -12.227 1 95.12 259 PHE B C 1
ATOM 5649 O O . PHE B 1 259 ? -27.438 -3.375 -11.242 1 95.12 259 PHE B O 1
ATOM 5656 N N . ILE B 1 260 ? -27.844 -3.459 -13.453 1 95.06 260 ILE B N 1
ATOM 5657 C CA . ILE B 1 260 ? -27.156 -2.199 -13.703 1 95.06 260 ILE B CA 1
ATOM 5658 C C . ILE B 1 260 ? -27.891 -1.059 -13 1 95.06 260 ILE B C 1
ATOM 5660 O O . ILE B 1 260 ? -27.266 -0.226 -12.344 1 95.06 260 ILE B O 1
ATOM 5664 N N . SER B 1 261 ? -29.203 -1.021 -13.086 1 94.31 261 SER B N 1
ATOM 5665 C CA . SER B 1 261 ? -30 0.023 -12.438 1 94.31 261 SER B CA 1
ATOM 5666 C C . SER B 1 261 ? -29.859 -0.04 -10.922 1 94.31 261 SER B C 1
ATOM 5668 O O . SER B 1 261 ? -29.75 0.994 -10.258 1 94.31 261 SER B O 1
ATOM 5670 N N . THR B 1 262 ? -29.875 -1.237 -10.391 1 93.62 262 THR B N 1
ATOM 5671 C CA . THR B 1 262 ? -29.734 -1.41 -8.945 1 93.62 262 THR B CA 1
ATOM 5672 C C . THR B 1 262 ? -28.359 -0.966 -8.484 1 93.62 262 THR B C 1
ATOM 5674 O O . THR B 1 262 ? -28.219 -0.332 -7.434 1 93.62 262 THR B O 1
ATOM 5677 N N . ALA B 1 263 ? -27.281 -1.274 -9.234 1 95.12 263 ALA B N 1
ATOM 5678 C CA . ALA B 1 263 ? -25.906 -0.914 -8.891 1 95.12 263 ALA B CA 1
ATOM 5679 C C . ALA B 1 263 ? -25.734 0.602 -8.844 1 95.12 263 ALA B C 1
ATOM 5681 O O . ALA B 1 263 ? -25.109 1.133 -7.934 1 95.12 263 ALA B O 1
ATOM 5682 N N . ILE B 1 264 ? -26.344 1.267 -9.805 1 94.06 264 ILE B N 1
ATOM 5683 C CA . ILE B 1 264 ? -26.203 2.715 -9.898 1 94.06 264 ILE B CA 1
ATOM 5684 C C . ILE B 1 264 ? -26.875 3.381 -8.703 1 94.06 264 ILE B C 1
ATOM 5686 O O . ILE B 1 264 ? -26.375 4.391 -8.188 1 94.06 264 ILE B O 1
ATOM 5690 N N . ASN B 1 265 ? -27.844 2.748 -8.133 1 91.56 265 ASN B N 1
ATOM 5691 C CA . ASN B 1 265 ? -28.625 3.375 -7.074 1 91.56 265 ASN B CA 1
ATOM 5692 C C . ASN B 1 265 ? -28.141 2.939 -5.695 1 91.56 265 ASN B C 1
ATOM 5694 O O . ASN B 1 265 ? -28.312 3.666 -4.715 1 91.56 265 ASN B O 1
ATOM 5698 N N . SER B 1 266 ? -27.531 1.779 -5.613 1 90.31 266 SER B N 1
ATOM 5699 C CA . SER B 1 266 ? -27.328 1.228 -4.277 1 90.31 266 SER B CA 1
ATOM 5700 C C . SER B 1 266 ? -25.844 1.074 -3.965 1 90.31 266 SER B C 1
ATOM 5702 O O . SER B 1 266 ? -25.469 0.888 -2.807 1 90.31 266 SER B O 1
ATOM 5704 N N . LYS B 1 267 ? -24.938 1.126 -4.938 1 92.19 267 LYS B N 1
ATOM 5705 C CA . LYS B 1 267 ? -23.531 0.881 -4.695 1 92.19 267 LYS B CA 1
ATOM 5706 C C . LYS B 1 267 ? -22.922 1.979 -3.826 1 92.19 267 LYS B C 1
ATOM 5708 O O . LYS B 1 267 ? -23 3.162 -4.168 1 92.19 267 LYS B O 1
ATOM 5713 N N . PRO B 1 268 ? -22.328 1.621 -2.725 1 93 268 PRO B N 1
ATOM 5714 C CA . PRO B 1 268 ? -21.781 2.604 -1.786 1 93 268 PRO B CA 1
ATOM 5715 C C . PRO B 1 268 ? -20.703 3.482 -2.414 1 93 268 PRO B C 1
ATOM 5717 O O . PRO B 1 268 ? -20.547 4.648 -2.039 1 93 268 PRO B O 1
ATOM 5720 N N . ASP B 1 269 ? -19.984 3.025 -3.432 1 93 269 ASP B N 1
ATOM 5721 C CA . ASP B 1 269 ? -18.922 3.797 -4.082 1 93 269 ASP B CA 1
ATOM 5722 C C . ASP B 1 269 ? -19.5 5.039 -4.77 1 93 269 ASP B C 1
ATOM 5724 O O . ASP B 1 269 ? -18.922 6.125 -4.668 1 93 269 ASP B O 1
ATOM 5728 N N . LEU B 1 270 ? -20.609 4.852 -5.406 1 94.94 270 LEU B N 1
ATOM 5729 C CA . LEU B 1 270 ? -21.234 5.961 -6.109 1 94.94 270 LEU B CA 1
ATOM 5730 C C . LEU B 1 270 ? -21.875 6.938 -5.125 1 94.94 270 LEU B C 1
ATOM 5732 O O . LEU B 1 270 ? -21.828 8.156 -5.332 1 94.94 270 LEU B O 1
ATOM 5736 N N . GLU B 1 271 ? -22.469 6.391 -4.043 1 93.69 271 GLU B N 1
ATOM 5737 C CA . GLU B 1 271 ? -23.047 7.242 -3.004 1 93.69 271 GLU B CA 1
ATOM 5738 C C . GLU B 1 271 ? -21.984 8.102 -2.34 1 93.69 271 GLU B C 1
ATOM 5740 O O . GLU B 1 271 ? -22.219 9.273 -2.037 1 93.69 271 GLU B O 1
ATOM 5745 N N . GLU B 1 272 ? -20.828 7.5 -2.102 1 93.5 272 GLU B N 1
ATOM 5746 C CA . GLU B 1 272 ? -19.719 8.234 -1.499 1 93.5 272 GLU B CA 1
ATOM 5747 C C . GLU B 1 272 ? -19.281 9.398 -2.387 1 93.5 272 GLU B C 1
ATOM 5749 O O . GLU B 1 272 ? -19.016 10.5 -1.893 1 93.5 272 GLU B O 1
ATOM 5754 N N . LEU B 1 273 ? -19.203 9.141 -3.668 1 94.44 273 LEU B N 1
ATOM 5755 C CA . LEU B 1 273 ? -18.797 10.188 -4.605 1 94.44 273 LEU B CA 1
ATOM 5756 C C . LEU B 1 273 ? -19.859 11.289 -4.672 1 94.44 273 LEU B C 1
ATOM 5758 O O . LEU B 1 273 ? -19.516 12.477 -4.707 1 94.44 273 LEU B O 1
ATOM 5762 N N . ARG B 1 274 ? -21.156 10.953 -4.699 1 96.12 274 ARG B N 1
ATOM 5763 C CA . ARG B 1 274 ? -22.234 11.938 -4.695 1 96.12 274 ARG B CA 1
ATOM 5764 C C . ARG B 1 274 ? -22.172 12.805 -3.441 1 96.12 274 ARG B C 1
ATOM 5766 O O . ARG B 1 274 ? -22.344 14.023 -3.518 1 96.12 274 ARG B O 1
ATOM 5773 N N . ARG B 1 275 ? -21.922 12.117 -2.354 1 95.19 275 ARG B N 1
ATOM 5774 C CA . ARG B 1 275 ? -21.828 12.859 -1.101 1 95.19 275 ARG B CA 1
ATOM 5775 C C . ARG B 1 275 ? -20.594 13.75 -1.077 1 95.19 275 ARG B C 1
ATOM 5777 O O . ARG B 1 275 ? -20.609 14.836 -0.493 1 95.19 275 ARG B O 1
ATOM 5784 N N . SER B 1 276 ? -19.484 13.32 -1.683 1 95.19 276 SER B N 1
ATOM 5785 C CA . SER B 1 276 ? -18.281 14.141 -1.781 1 95.19 276 SER B CA 1
ATOM 5786 C C . SER B 1 276 ? -18.531 15.391 -2.619 1 95.19 276 SER B C 1
ATOM 5788 O O . SER B 1 276 ? -18 16.453 -2.322 1 95.19 276 SER B O 1
ATOM 5790 N N . ILE B 1 277 ? -19.312 15.258 -3.656 1 96.44 277 ILE B N 1
ATOM 5791 C CA . ILE B 1 277 ? -19.688 16.406 -4.48 1 96.44 277 ILE B CA 1
ATOM 5792 C C . ILE B 1 277 ? -20.516 17.375 -3.656 1 96.44 277 ILE B C 1
ATOM 5794 O O . ILE B 1 277 ? -20.281 18.594 -3.699 1 96.44 277 ILE B O 1
ATOM 5798 N N . ALA B 1 278 ? -21.484 16.828 -2.887 1 95.56 278 ALA B N 1
ATOM 5799 C CA . ALA B 1 278 ? -22.297 17.672 -2.014 1 95.56 278 ALA B CA 1
ATOM 5800 C C . ALA B 1 278 ? -21.438 18.406 -0.989 1 95.56 278 ALA B C 1
ATOM 5802 O O . ALA B 1 278 ? -21.672 19.578 -0.686 1 95.56 278 ALA B O 1
ATOM 5803 N N . LEU B 1 279 ? -20.469 17.688 -0.481 1 95.56 279 LEU B N 1
ATOM 5804 C CA . LEU B 1 279 ? -19.547 18.297 0.476 1 95.56 279 LEU B CA 1
ATOM 5805 C C . LEU B 1 279 ? -18.75 19.422 -0.176 1 95.56 279 LEU B C 1
ATOM 5807 O O . LEU B 1 279 ? -18.547 20.469 0.422 1 95.56 279 LEU B O 1
ATOM 5811 N N . LEU B 1 280 ? -18.281 19.188 -1.385 1 95.25 280 LEU B N 1
ATOM 5812 C CA . LEU B 1 280 ? -17.5 20.188 -2.094 1 95.25 280 LEU B CA 1
ATOM 5813 C C . LEU B 1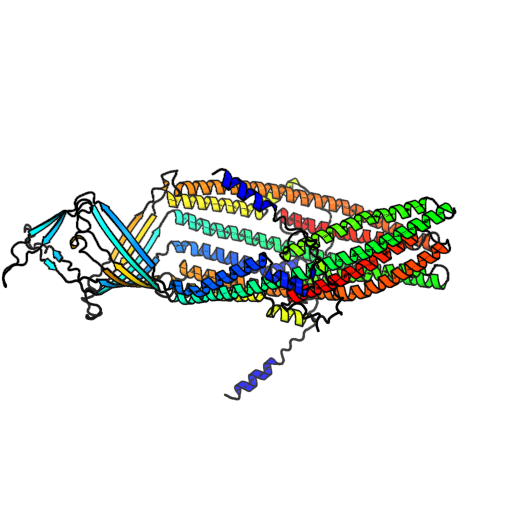 280 ? -18.359 21.406 -2.42 1 95.25 280 LEU B C 1
ATOM 5815 O O . LEU B 1 280 ? -17.875 22.547 -2.365 1 95.25 280 LEU B O 1
ATOM 5819 N N . LYS B 1 281 ? -19.625 21.188 -2.764 1 96.06 281 LYS B N 1
ATOM 5820 C CA . LYS B 1 281 ? -20.547 22.297 -3 1 96.06 281 LYS B CA 1
ATOM 5821 C C . LYS B 1 281 ? -20.75 23.125 -1.739 1 96.06 281 LYS B C 1
ATOM 5823 O O . LYS B 1 281 ? -20.75 24.359 -1.8 1 96.06 281 LYS B O 1
ATOM 5828 N N . SER B 1 282 ? -20.891 22.391 -0.66 1 94.88 282 SER B N 1
ATOM 5829 C CA . SER B 1 282 ? -21.016 23.094 0.615 1 94.88 282 SER B CA 1
ATOM 5830 C C . SER B 1 282 ? -19.75 23.859 0.965 1 94.88 282 SER B C 1
ATOM 5832 O O . SER B 1 282 ? -19.812 24.969 1.502 1 94.88 282 SER B O 1
ATOM 5834 N N . THR B 1 283 ? -18.641 23.312 0.664 1 94.69 283 THR B N 1
ATOM 5835 C CA . THR B 1 283 ? -17.359 23.984 0.896 1 94.69 283 THR B CA 1
ATOM 5836 C C . THR B 1 283 ? -17.25 25.234 0.035 1 94.69 283 THR B C 1
ATOM 5838 O O . THR B 1 283 ? -16.734 26.266 0.491 1 94.69 283 THR B O 1
ATOM 5841 N N . ARG B 1 284 ? -17.656 25.172 -1.204 1 94.88 284 ARG B N 1
ATOM 5842 C CA . ARG B 1 284 ? -17.672 26.328 -2.078 1 94.88 284 ARG B CA 1
ATOM 5843 C C . ARG B 1 284 ? -18.547 27.438 -1.494 1 94.88 284 ARG B C 1
ATOM 5845 O O . ARG B 1 284 ? -18.188 28.609 -1.521 1 94.88 284 ARG B O 1
ATOM 5852 N N . GLN B 1 285 ? -19.688 27.031 -0.984 1 94.44 285 GLN B N 1
ATOM 5853 C CA . GLN B 1 285 ? -20.594 28 -0.378 1 94.44 285 GLN B CA 1
ATOM 5854 C C . GLN B 1 285 ? -19.969 28.641 0.857 1 94.44 285 GLN B C 1
ATOM 5856 O O . GLN B 1 285 ? -20.109 29.844 1.079 1 94.44 285 GLN B O 1
ATOM 5861 N N . ALA B 1 286 ? -19.328 27.75 1.6 1 93.19 286 ALA B N 1
ATOM 5862 C CA . ALA B 1 286 ? -18.641 28.281 2.775 1 93.19 286 ALA B CA 1
ATOM 5863 C C . ALA B 1 286 ? -17.578 29.297 2.377 1 93.19 286 ALA B C 1
ATOM 5865 O O . ALA B 1 286 ? -17.453 30.359 3.002 1 93.19 286 ALA B O 1
ATOM 5866 N N . ASN B 1 287 ? -16.844 28.984 1.353 1 91.69 287 ASN B N 1
ATOM 5867 C CA . ASN B 1 287 ? -15.812 29.891 0.871 1 91.69 287 ASN B CA 1
ATOM 5868 C C . ASN B 1 287 ? -16.422 31.172 0.297 1 91.69 287 ASN B C 1
ATOM 5870 O O . ASN B 1 287 ? -15.867 32.25 0.474 1 91.69 287 ASN B O 1
ATOM 5874 N N . TRP B 1 288 ? -17.531 31.062 -0.371 1 92.75 288 TRP B N 1
ATOM 5875 C CA . TRP B 1 288 ? -18.234 32.219 -0.896 1 92.75 288 TRP B CA 1
ATOM 5876 C C . TRP B 1 288 ? -18.672 33.156 0.234 1 92.75 288 TRP B C 1
ATOM 5878 O O . TRP B 1 288 ? -18.469 34.375 0.167 1 92.75 288 TRP B O 1
ATOM 5888 N N . TYR B 1 289 ? -19.203 32.562 1.312 1 91.88 289 TYR B N 1
ATOM 5889 C CA . TYR B 1 289 ? -19.625 33.375 2.459 1 91.88 289 TYR B CA 1
ATOM 5890 C C . TYR B 1 289 ? -18.438 34.031 3.137 1 91.88 289 TYR B C 1
ATOM 5892 O O . TYR B 1 289 ? -18.531 35.156 3.6 1 91.88 289 TYR B O 1
ATOM 5900 N N . GLN B 1 290 ? -17.344 33.312 3.178 1 89.31 290 GLN B N 1
ATOM 5901 C CA . GLN B 1 290 ? -16.141 33.875 3.818 1 89.31 290 GLN B CA 1
ATOM 5902 C C . GLN B 1 290 ? -15.609 35.062 3.062 1 89.31 290 GLN B C 1
ATOM 5904 O O . GLN B 1 290 ? -15.125 36.031 3.672 1 89.31 290 GLN B O 1
ATOM 5909 N N . LEU B 1 291 ? -15.789 35 1.732 1 87.25 291 LEU B N 1
ATOM 5910 C CA . LEU B 1 291 ? -15.211 36.062 0.894 1 87.25 291 LEU B CA 1
ATOM 5911 C C . LEU B 1 291 ? -16.172 37.219 0.761 1 87.25 291 LEU B C 1
ATOM 5913 O O . LEU B 1 291 ? -15.734 38.375 0.693 1 87.25 291 LEU B O 1
ATOM 5917 N N . TYR B 1 292 ? -17.469 37.031 0.789 1 88.94 292 TYR B N 1
ATOM 5918 C CA . TYR B 1 292 ? -18.391 38.094 0.408 1 88.94 292 TYR B CA 1
ATOM 5919 C C . TYR B 1 292 ? -19.203 38.562 1.613 1 88.94 292 TYR B C 1
ATOM 5921 O O . TYR B 1 292 ? -20.156 39.312 1.466 1 88.94 292 TYR B O 1
ATOM 5929 N N . THR B 1 293 ? -18.875 38.062 2.752 1 89.75 293 THR B N 1
ATOM 5930 C CA . THR B 1 293 ? -19.5 38.594 3.961 1 89.75 293 THR B CA 1
ATOM 5931 C C . THR B 1 293 ? -18.453 39.094 4.945 1 89.75 293 THR B C 1
ATOM 5933 O O . THR B 1 293 ? -17.344 38.562 5.004 1 89.75 293 THR B O 1
ATOM 5936 N N . PRO B 1 294 ? -18.766 40.094 5.695 1 89.56 294 PRO B N 1
ATOM 5937 C CA . PRO B 1 294 ? -17.828 40.625 6.688 1 89.56 294 PRO B CA 1
ATOM 5938 C C . PRO B 1 294 ? -17.719 39.719 7.918 1 89.56 294 PRO B C 1
ATOM 5940 O O . PRO B 1 294 ? -18.578 38.875 8.148 1 89.56 294 PRO B O 1
ATOM 5943 N N . SER B 1 295 ? -16.703 39.75 8.516 1 91.56 295 SER B N 1
ATOM 5944 C CA . SER B 1 295 ? -16.5 39.031 9.781 1 91.56 295 SER B CA 1
ATOM 5945 C C . SER B 1 295 ? -16.578 40 10.961 1 91.56 295 SER B C 1
ATOM 5947 O O . SER B 1 295 ? -16.172 41.156 10.859 1 91.56 295 SER B O 1
ATOM 5949 N N . VAL B 1 296 ? -17.281 39.531 12 1 90.88 296 VAL B N 1
ATOM 5950 C CA . VAL B 1 296 ? -17.406 40.312 13.227 1 90.88 296 VAL B CA 1
ATOM 5951 C C . VAL B 1 296 ? -16.516 39.719 14.312 1 90.88 296 VAL B C 1
ATOM 5953 O O . VAL B 1 296 ? -16.562 38.531 14.57 1 90.88 296 VAL B O 1
ATOM 5956 N N . SER B 1 297 ? -15.68 40.531 14.75 1 90.88 297 SER B N 1
ATOM 5957 C CA . SER B 1 297 ? -14.805 40.062 15.828 1 90.88 297 SER B CA 1
ATOM 5958 C C . SER B 1 297 ? -15.094 40.812 17.125 1 90.88 297 SER B C 1
ATOM 5960 O O . SER B 1 297 ? -15.203 42.062 17.125 1 90.88 297 SER B O 1
ATOM 5962 N N . LEU B 1 298 ? -15.391 40 18.156 1 89.88 298 LEU B N 1
ATOM 5963 C CA . LEU B 1 298 ? -15.555 40.562 19.5 1 89.88 298 LEU B CA 1
ATOM 5964 C C . LEU B 1 298 ? -14.273 40.406 20.312 1 89.88 298 LEU B C 1
ATOM 5966 O O . LEU B 1 298 ? -13.672 39.312 20.297 1 89.88 298 LEU B O 1
ATOM 5970 N N . GLY B 1 299 ? -13.812 41.5 20.781 1 89.25 299 GLY B N 1
ATOM 5971 C CA . GLY B 1 299 ? -12.594 41.438 21.562 1 89.25 299 GLY B CA 1
ATOM 5972 C C . GLY B 1 299 ? -12.727 42.125 22.906 1 89.25 299 GLY B C 1
ATOM 5973 O O . GLY B 1 299 ? -13.414 43.156 23.031 1 89.25 299 GLY B O 1
ATOM 5974 N N . TRP B 1 300 ? -12.336 41.406 23.891 1 87.56 300 TRP B N 1
ATOM 5975 C CA . TRP B 1 300 ? -12.219 42 25.219 1 87.56 300 TRP B CA 1
ATOM 5976 C C . TRP B 1 300 ? -10.781 41.938 25.719 1 87.56 300 TRP B C 1
ATOM 5978 O O . TRP B 1 300 ? -10.102 40.938 25.578 1 87.56 300 TRP B O 1
ATOM 5988 N N . THR B 1 301 ? -10.242 43.094 26.031 1 85.62 301 THR B N 1
ATOM 5989 C CA . THR B 1 301 ? -8.891 43.156 26.578 1 85.62 301 THR B CA 1
ATOM 5990 C C . THR B 1 301 ? -8.867 43.844 27.922 1 85.62 301 THR B C 1
ATOM 5992 O O . THR B 1 301 ? -9.617 44.812 28.156 1 85.62 301 THR B O 1
ATOM 5995 N N . TYR B 1 302 ? -8.258 43.25 28.844 1 82.25 302 TYR B N 1
ATOM 5996 C CA . TYR B 1 302 ? -7.98 43.812 30.141 1 82.25 302 TYR B CA 1
ATOM 5997 C C . TYR B 1 302 ? -6.48 43.906 30.391 1 82.25 302 TYR B C 1
ATOM 5999 O O . TYR B 1 302 ? -5.777 42.906 30.375 1 82.25 302 TYR B O 1
ATOM 6007 N N . ASP B 1 303 ? -5.945 45.188 30.5 1 80.5 303 ASP B N 1
ATOM 6008 C CA . ASP B 1 303 ? -4.496 45.375 30.562 1 80.5 303 ASP B CA 1
ATOM 6009 C C . ASP B 1 303 ? -4.098 46.156 31.828 1 80.5 303 ASP B C 1
ATOM 6011 O O . ASP B 1 303 ? -3.723 47.312 31.75 1 80.5 303 ASP B O 1
ATOM 6015 N N . PRO B 1 304 ? -4.051 45.531 32.938 1 75.5 304 PRO B N 1
ATOM 6016 C CA . PRO B 1 304 ? -3.535 46.219 34.125 1 75.5 304 PRO B CA 1
ATOM 6017 C C . PRO B 1 304 ? -2.033 46.5 34.031 1 75.5 304 PRO B C 1
ATOM 6019 O O . PRO B 1 304 ? -1.272 45.625 33.594 1 75.5 304 PRO B O 1
ATOM 6022 N N . THR B 1 305 ? -1.605 47.781 34.094 1 73.06 305 THR B N 1
ATOM 6023 C CA . THR B 1 305 ? -0.2 48.156 34.031 1 73.06 305 THR B CA 1
ATOM 6024 C C . THR B 1 305 ? 0.294 48.688 35.375 1 73.06 305 THR B C 1
ATOM 6026 O O . THR B 1 305 ? -0.442 49.375 36.062 1 73.06 305 THR B O 1
ATOM 6029 N N . PHE B 1 306 ? 1.404 48.188 35.812 1 71.5 306 PHE B N 1
ATOM 6030 C CA . PHE B 1 306 ? 2.033 48.625 37.031 1 71.5 306 PHE B CA 1
ATOM 6031 C C . PHE B 1 306 ? 2.719 49.969 36.812 1 71.5 306 PHE B C 1
ATOM 6033 O O . PHE B 1 306 ? 3.551 50.125 35.938 1 71.5 306 PHE B O 1
ATOM 6040 N N . GLN B 1 307 ? 2.324 51.125 37.469 1 65.06 307 GLN B N 1
ATOM 6041 C CA . GLN B 1 307 ? 2.82 52.469 37.25 1 65.06 307 GLN B CA 1
ATOM 6042 C C . GLN B 1 307 ? 4.102 52.719 38.062 1 65.06 307 GLN B C 1
ATOM 6044 O O . GLN B 1 307 ? 4.809 53.688 37.812 1 65.06 307 GLN B O 1
ATOM 6049 N N . GLY B 1 308 ? 4.574 51.625 38.656 1 61.88 308 GLY B N 1
ATOM 6050 C CA . GLY B 1 308 ? 5.797 51.812 39.438 1 61.88 308 GLY B CA 1
ATOM 6051 C C . GLY B 1 308 ? 6.957 50.969 38.906 1 61.88 308 GLY B C 1
ATOM 6052 O O . GLY B 1 308 ? 6.91 50.469 37.781 1 61.88 308 GLY B O 1
ATOM 6053 N N . ASP B 1 309 ? 8.109 51.281 39.438 1 61.03 309 ASP B N 1
ATOM 6054 C CA . ASP B 1 309 ? 9.258 50.406 39.125 1 61.03 309 ASP B CA 1
ATOM 6055 C C . ASP B 1 309 ? 9.062 49 39.688 1 61.03 309 ASP B C 1
ATOM 6057 O O . ASP B 1 309 ? 9.047 48.844 40.906 1 61.03 309 ASP B O 1
ATOM 6061 N N . PRO B 1 310 ? 8.68 48.094 38.969 1 61.59 310 PRO B N 1
ATOM 6062 C CA . PRO B 1 310 ? 8.398 46.75 39.469 1 61.59 310 PRO B CA 1
ATOM 6063 C C . PRO B 1 310 ? 9.555 46.188 40.281 1 61.59 310 PRO B C 1
ATOM 6065 O O . PRO B 1 310 ? 9.359 45.281 41.094 1 61.59 310 PRO B O 1
ATOM 6068 N N . MET B 1 311 ? 10.789 46.688 40.094 1 65.38 311 MET B N 1
ATOM 6069 C CA . MET B 1 311 ? 11.93 46.156 40.812 1 65.38 311 MET B CA 1
ATOM 6070 C C . MET B 1 311 ? 12.109 46.844 42.156 1 65.38 311 MET B C 1
ATOM 6072 O O . MET B 1 311 ? 12.828 46.375 43.031 1 65.38 311 MET B O 1
ATOM 6076 N N . LYS B 1 312 ? 11.445 48.094 42.344 1 66.25 312 LYS B N 1
ATOM 6077 C CA . LYS B 1 312 ? 11.664 48.844 43.562 1 66.25 312 LYS B CA 1
ATOM 6078 C C . LYS B 1 312 ? 10.375 48.969 44.375 1 66.25 312 LYS B C 1
ATOM 6080 O O . LYS B 1 312 ? 10.398 48.969 45.594 1 66.25 312 LYS B O 1
ATOM 6085 N N . ASP B 1 313 ? 9.328 49 43.562 1 62.41 313 ASP B N 1
ATOM 6086 C CA . ASP B 1 313 ? 8.102 49.344 44.312 1 62.41 313 ASP B CA 1
ATOM 6087 C C . ASP B 1 313 ? 7.293 48.094 44.625 1 62.41 313 ASP B C 1
ATOM 6089 O O . ASP B 1 313 ? 7.477 47.062 44.031 1 62.41 313 ASP B O 1
ATOM 6093 N N . ASN B 1 314 ? 6.613 48.156 45.812 1 59.91 314 ASN B N 1
ATOM 6094 C CA . ASN B 1 314 ? 5.812 47.062 46.312 1 59.91 314 ASN B CA 1
ATOM 6095 C C . ASN B 1 314 ? 4.66 46.719 45.375 1 59.91 314 ASN B C 1
ATOM 6097 O O . ASN B 1 314 ? 3.867 47.594 45.031 1 59.91 314 ASN B O 1
ATOM 6101 N N . TRP B 1 315 ? 4.664 45.531 44.844 1 62.75 315 TRP B N 1
ATOM 6102 C CA . TRP B 1 315 ? 3.693 45 43.906 1 62.75 315 TRP B CA 1
ATOM 6103 C C . TRP B 1 315 ? 2.283 45.031 44.5 1 62.75 315 TRP B C 1
ATOM 6105 O O . TRP B 1 315 ? 1.3 45.094 43.75 1 62.75 315 TRP B O 1
ATOM 6115 N N . PHE B 1 316 ? 2.205 45.031 45.906 1 61.12 316 PHE B N 1
ATOM 6116 C CA . PHE B 1 316 ? 0.913 44.875 46.562 1 61.12 316 PHE B CA 1
ATOM 6117 C C . PHE B 1 316 ? 0.38 46.25 47 1 61.12 316 PHE B C 1
ATOM 6119 O O . PHE B 1 316 ? -0.588 46.344 47.75 1 61.12 316 PHE B O 1
ATOM 6126 N N . ASN B 1 317 ? 1.079 47.219 46.625 1 54.16 317 ASN B N 1
ATOM 6127 C CA . ASN B 1 317 ? 0.49 48.5 47.031 1 54.16 317 ASN B CA 1
ATOM 6128 C C . ASN B 1 317 ? -0.669 48.875 46.125 1 54.16 317 ASN B C 1
ATOM 6130 O O . ASN B 1 317 ? -0.564 48.781 44.906 1 54.16 317 ASN B O 1
ATOM 6134 N N . GLY B 1 318 ? -1.893 48.75 46.562 1 55.72 318 GLY B N 1
ATOM 6135 C CA . GLY B 1 318 ? -3.18 49.031 45.938 1 55.72 318 GLY B CA 1
ATOM 6136 C C . GLY B 1 318 ? -3.117 50.125 44.906 1 55.72 318 GLY B C 1
ATOM 6137 O O . GLY B 1 318 ? -3.855 50.094 43.906 1 55.72 318 GLY B O 1
ATOM 6138 N N . ASP B 1 319 ? -2.316 51.094 45.062 1 57.09 319 ASP B N 1
ATOM 6139 C CA . ASP B 1 319 ? -2.324 52.281 44.188 1 57.09 319 ASP B CA 1
ATOM 6140 C C . ASP B 1 319 ? -1.471 52.031 42.938 1 57.09 319 ASP B C 1
ATOM 6142 O O . ASP B 1 319 ? -1.501 52.844 42 1 57.09 319 ASP B O 1
ATOM 6146 N N . ALA B 1 320 ? -0.777 51 42.938 1 57.44 320 ALA B N 1
ATOM 6147 C CA . ALA B 1 320 ? 0.234 50.844 41.875 1 57.44 320 ALA B CA 1
ATOM 6148 C C . ALA B 1 320 ? -0.367 50.188 40.625 1 57.44 320 ALA B C 1
ATOM 6150 O O . ALA B 1 320 ? 0.244 50.219 39.562 1 57.44 320 ALA B O 1
ATOM 6151 N N . TRP B 1 321 ? -1.443 49.469 40.812 1 59.28 321 TRP B N 1
ATOM 6152 C CA . TRP B 1 321 ? -2.121 48.875 39.656 1 59.28 321 TRP B CA 1
ATOM 6153 C C . TRP B 1 321 ? -3.256 49.75 39.156 1 59.28 321 TRP B C 1
ATOM 6155 O O . TRP B 1 321 ? -4.336 49.281 38.844 1 59.28 321 TRP B O 1
ATOM 6165 N N . GLN B 1 322 ? -3.111 50.969 39.281 1 55.03 322 GLN B N 1
ATOM 6166 C CA . GLN B 1 322 ? -4.242 51.875 39.094 1 55.03 322 GLN B CA 1
ATOM 6167 C C . GLN B 1 322 ? -4.676 51.906 37.625 1 55.03 322 GLN B C 1
ATOM 6169 O O . GLN B 1 322 ? -5.832 52.188 37.312 1 55.03 322 GLN B O 1
ATOM 6174 N N . GLN B 1 323 ? -3.717 51.719 36.688 1 56.34 323 GLN B N 1
ATOM 6175 C CA . GLN B 1 323 ? -4.262 51.906 35.344 1 56.34 323 GLN B CA 1
ATOM 6176 C C . GLN B 1 323 ? -4.848 50.594 34.812 1 56.34 323 GLN B C 1
ATOM 6178 O O . GLN B 1 323 ? -4.117 49.719 34.312 1 56.34 323 GLN B O 1
ATOM 6183 N N . ARG B 1 324 ? -6.074 50.312 35.406 1 63.56 324 ARG B N 1
ATOM 6184 C CA . ARG B 1 324 ? -6.852 49.188 34.938 1 63.56 324 ARG B CA 1
ATOM 6185 C C . ARG B 1 324 ? -7.613 49.531 33.656 1 63.56 324 ARG B C 1
ATOM 6187 O O . ARG B 1 324 ? -8.602 50.25 33.688 1 63.56 324 ARG B O 1
ATOM 6194 N N . SER B 1 325 ? -6.941 49.5 32.469 1 67.19 325 SER B N 1
ATOM 6195 C CA . SER B 1 325 ? -7.668 49.812 31.25 1 67.19 325 SER B CA 1
ATOM 6196 C C . SER B 1 325 ? -8.188 48.562 30.547 1 67.19 325 SER B C 1
ATOM 6198 O O . SER B 1 325 ? -7.574 47.5 30.641 1 67.19 325 SER B O 1
ATOM 6200 N N . GLY B 1 326 ? -9.531 48.344 30.547 1 75 326 GLY B N 1
ATOM 6201 C CA . GLY B 1 326 ? -10.188 47.344 29.75 1 75 326 GLY B CA 1
ATOM 6202 C C . GLY B 1 326 ? -10.906 47.906 28.531 1 75 326 GLY B C 1
ATOM 6203 O O . GLY B 1 326 ? -11.219 49.094 28.5 1 75 326 GLY B O 1
ATOM 6204 N N . MET B 1 327 ? -10.703 47.25 27.5 1 79.81 327 MET B N 1
ATOM 6205 C CA . MET B 1 327 ? -11.391 47.719 26.312 1 79.81 327 MET B CA 1
ATOM 6206 C C . MET B 1 327 ? -12.227 46.625 25.672 1 79.81 327 MET B C 1
ATOM 6208 O O . MET B 1 327 ? -11.812 45.469 25.656 1 79.81 327 MET B O 1
ATOM 6212 N N . PHE B 1 328 ? -13.539 46.844 25.531 1 86.94 328 PHE B N 1
ATOM 6213 C CA . PHE B 1 328 ? -14.391 46 24.703 1 86.94 328 PHE B CA 1
ATOM 6214 C C . PHE B 1 328 ? -14.438 46.531 23.266 1 86.94 328 PHE B C 1
ATOM 6216 O O . PHE B 1 328 ? -14.484 47.719 23.047 1 86.94 328 PHE B O 1
ATOM 6223 N N . SER B 1 329 ? -14.164 45.688 22.375 1 87.62 329 SER B N 1
ATOM 6224 C CA . SER B 1 329 ? -14.148 46.125 21 1 87.62 329 SER B CA 1
ATOM 6225 C C . SER B 1 329 ? -14.984 45.219 20.094 1 87.62 329 SER B C 1
ATOM 6227 O O . SER B 1 329 ? -15.047 44.031 20.312 1 87.62 329 SER B O 1
ATOM 6229 N N . ILE B 1 330 ? -15.727 45.781 19.234 1 88.88 330 ILE B N 1
ATOM 6230 C CA . ILE B 1 330 ? -16.422 45.094 18.141 1 88.88 330 ILE B CA 1
ATOM 6231 C C . ILE B 1 330 ? -15.852 45.562 16.812 1 88.88 330 ILE B C 1
ATOM 6233 O O . ILE B 1 330 ? -15.836 46.75 16.5 1 88.88 330 ILE B O 1
ATOM 6237 N N . THR B 1 331 ? -15.273 44.656 16.172 1 88.88 331 THR B N 1
ATOM 6238 C CA . THR B 1 331 ? -14.648 45 14.906 1 88.88 331 THR B CA 1
ATOM 6239 C C . THR B 1 331 ? -15.352 44.312 13.742 1 88.88 331 THR B C 1
ATOM 6241 O O . THR B 1 331 ? -15.516 43.094 13.758 1 88.88 331 THR B O 1
ATOM 6244 N N . LEU B 1 332 ? -15.789 45.062 12.781 1 89.81 332 LEU B N 1
ATOM 6245 C CA . LEU B 1 332 ? -16.312 44.531 11.523 1 89.81 332 LEU B CA 1
ATOM 6246 C C . LEU B 1 332 ? -15.25 44.594 10.422 1 89.81 332 LEU B C 1
ATOM 6248 O O . LEU B 1 332 ? -14.742 45.688 10.109 1 89.81 332 LEU B O 1
ATOM 6252 N N . ALA B 1 333 ? -14.852 43.5 9.969 1 88.19 333 ALA B N 1
ATOM 6253 C CA . ALA B 1 333 ? -13.797 43.438 8.953 1 88.19 333 ALA B CA 1
ATOM 6254 C C . ALA B 1 333 ? -14.289 42.75 7.684 1 88.19 333 ALA B C 1
ATOM 6256 O O . ALA B 1 333 ? -15.023 41.781 7.746 1 88.19 333 ALA B O 1
ATOM 6257 N N . TRP B 1 334 ? -14.016 43.406 6.488 1 87.81 334 TRP B N 1
ATOM 6258 C CA . TRP B 1 334 ? -14.383 42.844 5.191 1 87.81 334 TRP B CA 1
ATOM 6259 C C . TRP B 1 334 ? -13.242 43 4.188 1 87.81 334 TRP B C 1
ATOM 6261 O O . TRP B 1 334 ? -12.797 44.125 3.916 1 87.81 334 TRP B O 1
ATOM 6271 N N . ARG B 1 335 ? -12.742 41.906 3.711 1 82.62 335 ARG B N 1
ATOM 6272 C CA . ARG B 1 335 ? -11.727 41.969 2.668 1 82.62 335 ARG B CA 1
ATOM 6273 C C . ARG B 1 335 ? -12.352 42.219 1.301 1 82.62 335 ARG B C 1
ATOM 6275 O O . ARG B 1 335 ? -13.18 41.438 0.837 1 82.62 335 ARG B O 1
ATOM 6282 N N . LEU B 1 336 ? -11.977 43.219 0.569 1 86.12 336 LEU B N 1
ATOM 6283 C CA . LEU B 1 336 ? -12.68 43.656 -0.625 1 86.12 336 LEU B CA 1
ATOM 6284 C C . LEU B 1 336 ? -12.016 43.125 -1.887 1 86.12 336 LEU B C 1
ATOM 6286 O O . LEU B 1 336 ? -12.547 43.281 -2.99 1 86.12 336 LEU B O 1
ATOM 6290 N N . ASN B 1 337 ? -10.953 42.438 -1.742 1 81.62 337 ASN B N 1
ATOM 6291 C CA . ASN B 1 337 ? -10.258 41.938 -2.92 1 81.62 337 ASN B CA 1
ATOM 6292 C C . ASN B 1 337 ? -11.141 40.969 -3.725 1 81.62 337 ASN B C 1
ATOM 6294 O O . ASN B 1 337 ? -11.023 40.906 -4.949 1 81.62 337 ASN B O 1
ATOM 6298 N N . SER B 1 338 ? -12.031 40.312 -3.023 1 79.12 338 SER B N 1
ATOM 6299 C CA . SER B 1 338 ? -12.875 39.312 -3.678 1 79.12 338 SER B CA 1
ATOM 6300 C C . SER B 1 338 ? -13.844 39.969 -4.656 1 79.12 338 SER B C 1
ATOM 6302 O O . SER B 1 338 ? -14.359 39.312 -5.559 1 79.12 338 SER B O 1
ATOM 6304 N N . LEU B 1 339 ? -14 41.219 -4.559 1 83.69 339 LEU B N 1
ATOM 6305 C CA . LEU B 1 339 ? -14.898 41.938 -5.453 1 83.69 339 LEU B CA 1
ATOM 6306 C C . LEU B 1 339 ? -14.266 42.125 -6.828 1 83.69 339 LEU B C 1
ATOM 6308 O O . LEU B 1 339 ? -14.969 42.406 -7.805 1 83.69 339 LEU B O 1
ATOM 6312 N N . LEU B 1 340 ? -12.977 41.906 -6.797 1 86.62 340 LEU B N 1
ATOM 6313 C CA . LEU B 1 340 ? -12.281 41.938 -8.078 1 86.62 340 LEU B CA 1
ATOM 6314 C C . LEU B 1 340 ? -12.164 40.531 -8.656 1 86.62 340 LEU B C 1
ATOM 6316 O O . LEU B 1 340 ? -11.492 39.656 -8.078 1 86.62 340 LEU B O 1
ATOM 6320 N N . PRO B 1 341 ? -12.625 40.312 -9.781 1 85.38 341 PRO B N 1
ATOM 6321 C CA . PRO B 1 341 ? -12.664 38.969 -10.359 1 85.38 341 PRO B CA 1
ATOM 6322 C C . PRO B 1 341 ? -11.273 38.406 -10.641 1 85.38 341 PRO B C 1
ATOM 6324 O O . PRO B 1 341 ? -11.094 37.188 -10.672 1 85.38 341 PRO B O 1
ATOM 6327 N N . VAL B 1 342 ? -10.32 39.219 -10.766 1 88.06 342 VAL B N 1
ATOM 6328 C CA . VAL B 1 342 ? -8.977 38.781 -11.125 1 88.06 342 VAL B CA 1
ATOM 6329 C C . VAL B 1 342 ? -8.172 38.5 -9.859 1 88.06 342 VAL B C 1
ATOM 6331 O O . VAL B 1 342 ? -7.059 37.938 -9.938 1 88.06 342 VAL B O 1
ATOM 6334 N N . SER B 1 343 ? -8.812 38.75 -8.805 1 86.81 343 SER B N 1
ATOM 6335 C CA . SER B 1 343 ? -8.094 38.594 -7.547 1 86.81 343 SER B CA 1
ATOM 6336 C C . SER B 1 343 ? -7.891 37.094 -7.23 1 86.81 343 SER B C 1
ATOM 6338 O O . SER B 1 343 ? -8.57 36.25 -7.797 1 86.81 343 SER B O 1
ATOM 6340 N N . ARG B 1 344 ? -6.891 36.75 -6.328 1 86 344 ARG B N 1
ATOM 6341 C CA . ARG B 1 344 ? -6.594 35.375 -5.91 1 86 344 ARG B CA 1
ATOM 6342 C C . ARG B 1 344 ? -7.797 34.75 -5.219 1 86 344 ARG B C 1
ATOM 6344 O O . ARG B 1 344 ? -8.086 33.562 -5.422 1 86 344 ARG B O 1
ATOM 6351 N N . GLU B 1 345 ? -8.523 35.594 -4.418 1 84.06 345 GLU B N 1
ATOM 6352 C CA . GLU B 1 345 ? -9.68 35.094 -3.688 1 84.06 345 GLU B CA 1
ATOM 6353 C C . GLU B 1 345 ? -10.805 34.688 -4.641 1 84.06 345 GLU B C 1
ATOM 6355 O O . GLU B 1 345 ? -11.375 33.625 -4.512 1 84.06 345 GLU B O 1
ATOM 6360 N N . ALA B 1 346 ? -11.078 35.625 -5.598 1 86.88 346 ALA B N 1
ATOM 6361 C CA . ALA B 1 346 ? -12.117 35.344 -6.578 1 86.88 346 ALA B CA 1
ATOM 6362 C C . ALA B 1 346 ? -11.742 34.125 -7.434 1 86.88 346 ALA B C 1
ATOM 6364 O O . ALA B 1 346 ? -12.594 33.281 -7.746 1 86.88 346 ALA B O 1
ATOM 6365 N N . GLN B 1 347 ? -10.523 34.062 -7.777 1 90.19 347 GLN B N 1
ATOM 6366 C CA . GLN B 1 347 ? -10.055 32.969 -8.594 1 90.19 347 GLN B CA 1
ATOM 6367 C C . GLN B 1 347 ? -10.086 31.656 -7.801 1 90.19 347 GLN B C 1
ATOM 6369 O O . GLN B 1 347 ? -10.25 30.578 -8.383 1 90.19 347 GLN B O 1
ATOM 6374 N N . GLY B 1 348 ? -9.914 31.688 -6.543 1 91 348 GLY B N 1
ATOM 6375 C CA . GLY B 1 348 ? -10.039 30.5 -5.707 1 91 348 GLY B CA 1
ATOM 6376 C C . GLY B 1 348 ? -11.414 29.859 -5.793 1 91 348 GLY B C 1
ATOM 6377 O O . GLY B 1 348 ? -11.523 28.625 -5.781 1 91 348 GLY B O 1
ATOM 6378 N N . LEU B 1 349 ? -12.453 30.672 -5.914 1 91.62 349 LEU B N 1
ATOM 6379 C CA . LEU B 1 349 ? -13.812 30.172 -6.059 1 91.62 349 LEU B CA 1
ATOM 6380 C C . LEU B 1 349 ? -14.008 29.516 -7.43 1 91.62 349 LEU B C 1
ATOM 6382 O O . LEU B 1 349 ? -14.703 28.5 -7.551 1 91.62 349 LEU B O 1
ATOM 6386 N N . VAL B 1 350 ? -13.398 30.172 -8.383 1 92 350 VAL B N 1
ATOM 6387 C CA . VAL B 1 350 ? -13.477 29.594 -9.727 1 92 350 VAL B CA 1
ATOM 6388 C C . VAL B 1 350 ? -12.773 28.25 -9.758 1 92 350 VAL B C 1
ATOM 6390 O O . VAL B 1 350 ? -13.227 27.312 -10.43 1 92 350 VAL B O 1
ATOM 6393 N N . ASP B 1 351 ? -11.68 28.188 -9.078 1 92.94 351 ASP B N 1
ATOM 6394 C CA . ASP B 1 351 ? -10.969 26.922 -8.961 1 92.94 351 ASP B CA 1
ATOM 6395 C C . ASP B 1 351 ? -11.867 25.844 -8.352 1 92.94 351 ASP B C 1
ATOM 6397 O O . ASP B 1 351 ? -11.828 24.688 -8.766 1 92.94 351 ASP B O 1
ATOM 6401 N N . LEU B 1 352 ? -12.609 26.172 -7.324 1 93.62 352 LEU B N 1
ATOM 6402 C CA . LEU B 1 352 ? -13.523 25.234 -6.688 1 93.62 352 LEU B CA 1
ATOM 6403 C C . LEU B 1 352 ? -14.617 24.797 -7.656 1 93.62 352 LEU B C 1
ATOM 6405 O O . LEU B 1 352 ? -15.047 23.641 -7.633 1 93.62 352 LEU B O 1
ATOM 6409 N N . ASP B 1 353 ? -15.047 25.734 -8.5 1 94.44 353 ASP B N 1
ATOM 6410 C CA . ASP B 1 353 ? -16.016 25.375 -9.531 1 94.44 353 ASP B CA 1
ATOM 6411 C C . ASP B 1 353 ? -15.445 24.359 -10.508 1 94.44 353 ASP B C 1
ATOM 6413 O O . ASP B 1 353 ? -16.125 23.406 -10.898 1 94.44 353 ASP B O 1
ATOM 6417 N N . ASP B 1 354 ? -14.242 24.578 -10.867 1 95.12 354 ASP B N 1
ATOM 6418 C CA . ASP B 1 354 ? -13.57 23.594 -11.719 1 95.12 354 ASP B CA 1
ATOM 6419 C C . ASP B 1 354 ? -13.438 22.25 -11.023 1 95.12 354 ASP B C 1
ATOM 6421 O O . ASP B 1 354 ? -13.617 21.203 -11.648 1 95.12 354 ASP B O 1
ATOM 6425 N N . SER B 1 355 ? -13.102 22.297 -9.766 1 95.25 355 SER B N 1
ATOM 6426 C CA . SER B 1 355 ? -13 21.062 -8.992 1 95.25 355 SER B CA 1
ATOM 6427 C C . SER B 1 355 ? -14.336 20.344 -8.938 1 95.25 355 SER B C 1
ATOM 6429 O O . SER B 1 355 ? -14.375 19.109 -9 1 95.25 355 SER B O 1
ATOM 6431 N N . LEU B 1 356 ? -15.398 21.094 -8.805 1 96.56 356 LEU B N 1
ATOM 6432 C CA . LEU B 1 356 ? -16.734 20.5 -8.797 1 96.56 356 LEU B CA 1
ATOM 6433 C C . LEU B 1 356 ? -17.031 19.844 -10.133 1 96.56 356 LEU B C 1
ATOM 6435 O O . LEU B 1 356 ? -17.562 18.719 -10.172 1 96.56 356 LEU B O 1
ATOM 6439 N N . GLU B 1 357 ? -16.703 20.469 -11.203 1 96.12 357 GLU B N 1
ATOM 6440 C CA . GLU B 1 357 ? -16.906 19.891 -12.531 1 96.12 357 GLU B CA 1
ATOM 6441 C C . GLU B 1 357 ? -16.078 18.625 -12.719 1 96.12 357 GLU B C 1
ATOM 6443 O O . GLU B 1 357 ? -16.547 17.641 -13.297 1 96.12 357 GLU B O 1
ATOM 6448 N N . LYS B 1 358 ? -14.906 18.703 -12.266 1 96.06 358 LYS B N 1
ATOM 6449 C CA . LYS B 1 358 ? -14.047 17.531 -12.336 1 96.06 358 LYS B CA 1
ATOM 6450 C C . LYS B 1 358 ? -14.641 16.359 -11.547 1 96.06 358 LYS B C 1
ATOM 6452 O O . LYS B 1 358 ? -14.602 15.211 -11.992 1 96.06 358 LYS B O 1
ATOM 6457 N N . MET B 1 359 ? -15.211 16.625 -10.383 1 96.12 359 MET B N 1
ATOM 6458 C CA . MET B 1 359 ? -15.82 15.57 -9.57 1 96.12 359 MET B CA 1
ATOM 6459 C C . MET B 1 359 ? -17.062 15.008 -10.25 1 96.12 359 MET B C 1
ATOM 6461 O O . MET B 1 359 ? -17.344 13.812 -10.141 1 96.12 359 MET B O 1
ATOM 6465 N N . ASN B 1 360 ? -17.766 15.906 -10.938 1 96.38 360 ASN B N 1
ATOM 6466 C CA . ASN B 1 360 ? -18.922 15.438 -11.68 1 96.38 360 ASN B CA 1
ATOM 6467 C C . ASN B 1 360 ? -18.516 14.508 -12.828 1 96.38 360 ASN B C 1
ATOM 6469 O O . ASN B 1 360 ? -19.172 13.5 -13.078 1 96.38 360 ASN B O 1
ATOM 6473 N N . THR B 1 361 ? -17.484 14.875 -13.5 1 96.56 361 THR B N 1
ATOM 6474 C CA . THR B 1 361 ? -16.969 14 -14.547 1 96.56 361 THR B CA 1
ATOM 6475 C C . THR B 1 361 ? -16.453 12.688 -13.961 1 96.56 361 THR B C 1
ATOM 6477 O O . THR B 1 361 ? -16.641 11.625 -14.555 1 96.56 361 THR B O 1
ATOM 6480 N N . SER B 1 362 ? -15.852 12.797 -12.781 1 95.12 362 SER B N 1
ATOM 6481 C CA . SER B 1 362 ? -15.398 11.594 -12.102 1 95.12 362 SER B CA 1
ATOM 6482 C C . SER B 1 362 ? -16.578 10.695 -11.719 1 95.12 362 SER B C 1
ATOM 6484 O O . SER B 1 362 ? -16.484 9.469 -11.797 1 95.12 362 SER B O 1
ATOM 6486 N N . LEU B 1 363 ? -17.656 11.297 -11.281 1 96.12 363 LEU B N 1
ATOM 6487 C CA . LEU B 1 363 ? -18.859 10.531 -10.984 1 96.12 363 LEU B CA 1
ATOM 6488 C C . LEU B 1 363 ? -19.406 9.852 -12.234 1 96.12 363 LEU B C 1
ATOM 6490 O O . LEU B 1 363 ? -19.766 8.672 -12.195 1 96.12 363 LEU B O 1
ATOM 6494 N N . ALA B 1 364 ? -19.438 10.562 -13.352 1 95.88 364 ALA B N 1
ATOM 6495 C CA . ALA B 1 364 ? -19.891 9.984 -14.617 1 95.88 364 ALA B CA 1
ATOM 6496 C C . ALA B 1 364 ? -19 8.812 -15.031 1 95.88 364 ALA B C 1
ATOM 6498 O O . ALA B 1 364 ? -19.5 7.785 -15.492 1 95.88 364 ALA B O 1
ATOM 6499 N N . LEU B 1 365 ? -17.719 8.984 -14.82 1 95.56 365 LEU B N 1
ATOM 6500 C CA . LEU B 1 365 ? -16.781 7.91 -15.117 1 95.56 365 LEU B CA 1
ATOM 6501 C C . LEU B 1 365 ? -17.016 6.715 -14.203 1 95.56 365 LEU B C 1
ATOM 6503 O O . LEU B 1 365 ? -16.969 5.566 -14.656 1 95.56 365 LEU B O 1
ATOM 6507 N N . ALA B 1 366 ? -17.297 6.973 -12.945 1 95.25 366 ALA B N 1
ATOM 6508 C CA . ALA B 1 366 ? -17.531 5.902 -11.977 1 95.25 366 ALA B CA 1
ATOM 6509 C C . ALA B 1 366 ? -18.828 5.148 -12.305 1 95.25 366 ALA B C 1
ATOM 6511 O O . ALA B 1 366 ? -18.891 3.928 -12.148 1 95.25 366 ALA B O 1
ATOM 6512 N N . VAL B 1 367 ? -19.797 5.883 -12.758 1 96.25 367 VAL B N 1
ATOM 6513 C CA . VAL B 1 367 ? -21.062 5.262 -13.156 1 96.25 367 VAL B CA 1
ATOM 6514 C C . VAL B 1 367 ? -20.828 4.34 -14.352 1 96.25 367 VAL B C 1
ATOM 6516 O O . VAL B 1 367 ? -21.266 3.184 -14.344 1 96.25 367 VAL B O 1
ATOM 6519 N N . ARG B 1 368 ? -20.125 4.801 -15.328 1 95.5 368 ARG B N 1
ATOM 6520 C CA . ARG B 1 368 ? -19.812 3.984 -16.5 1 95.5 368 ARG B CA 1
ATOM 6521 C C . ARG B 1 368 ? -18.922 2.801 -16.109 1 95.5 368 ARG B C 1
ATOM 6523 O O . ARG B 1 368 ? -19.078 1.701 -16.641 1 95.5 368 ARG B O 1
ATOM 6530 N N . GLY B 1 369 ? -18.016 3.125 -15.266 1 94.75 369 GLY B N 1
ATOM 6531 C CA . GLY B 1 369 ? -17.188 2.037 -14.773 1 94.75 369 GLY B CA 1
ATOM 6532 C C . GLY B 1 369 ? -17.984 0.958 -14.055 1 94.75 369 GLY B C 1
ATOM 6533 O O . GLY B 1 369 ? -17.734 -0.234 -14.258 1 94.75 369 GLY B O 1
ATOM 6534 N N . THR B 1 370 ? -18.906 1.317 -13.273 1 95.25 370 THR B N 1
ATOM 6535 C CA . THR B 1 370 ? -19.766 0.375 -12.562 1 95.25 370 THR B CA 1
ATOM 6536 C C . THR B 1 370 ? -20.625 -0.419 -13.547 1 95.25 370 THR B C 1
ATOM 6538 O O . THR B 1 370 ? -20.812 -1.629 -13.383 1 95.25 370 THR B O 1
ATOM 6541 N N . GLU B 1 371 ? -21.172 0.242 -14.57 1 95.62 371 GLU B N 1
ATOM 6542 C CA . GLU B 1 371 ? -21.938 -0.436 -15.609 1 95.62 371 GLU B CA 1
ATOM 6543 C C . GLU B 1 371 ? -21.109 -1.517 -16.297 1 95.62 371 GLU B C 1
ATOM 6545 O O . GLU B 1 371 ? -21.578 -2.646 -16.469 1 95.62 371 GLU B O 1
ATOM 6550 N N . THR B 1 372 ? -19.953 -1.171 -16.625 1 95 372 THR B N 1
ATOM 6551 C CA . THR B 1 372 ? -19.062 -2.115 -17.297 1 95 372 THR B CA 1
ATOM 6552 C C . THR B 1 372 ? -18.688 -3.266 -16.375 1 95 372 THR B C 1
ATOM 6554 O O . THR B 1 372 ? -18.609 -4.418 -16.797 1 95 372 THR B O 1
ATOM 6557 N N . GLU B 1 373 ? -18.469 -2.936 -15.109 1 95.31 373 GLU B N 1
ATOM 6558 C CA . GLU B 1 373 ? -18.125 -3.961 -14.125 1 95.31 373 GLU B CA 1
ATOM 6559 C C . GLU B 1 373 ? -19.266 -4.969 -13.969 1 95.31 373 GLU B C 1
ATOM 6561 O O . GLU B 1 373 ? -19.031 -6.18 -13.992 1 95.31 373 GLU B O 1
ATOM 6566 N N . VAL B 1 374 ? -20.453 -4.484 -13.82 1 95.81 374 VAL B N 1
ATOM 6567 C CA . VAL B 1 374 ? -21.625 -5.359 -13.672 1 95.81 374 VAL B CA 1
ATOM 6568 C C . VAL B 1 374 ? -21.812 -6.18 -14.938 1 95.81 374 VAL B C 1
ATOM 6570 O O . VAL B 1 374 ? -22.062 -7.387 -14.875 1 95.81 374 VAL B O 1
ATOM 6573 N N . TYR B 1 375 ? -21.594 -5.527 -16.078 1 95 375 TYR B N 1
ATOM 6574 C CA . TYR B 1 375 ? -21.688 -6.215 -17.375 1 95 375 TYR B CA 1
ATOM 6575 C C . TYR B 1 375 ? -20.688 -7.359 -17.453 1 95 375 TYR B C 1
ATOM 6577 O O . TYR B 1 375 ? -21.031 -8.477 -17.828 1 95 375 TYR B O 1
ATOM 6585 N N . ALA B 1 376 ? -19.516 -7.094 -17.031 1 94.88 376 ALA B N 1
ATOM 6586 C CA . ALA B 1 376 ? -18.469 -8.102 -17.094 1 94.88 376 ALA B CA 1
ATOM 6587 C C . ALA B 1 376 ? -18.766 -9.258 -16.141 1 94.88 376 ALA B C 1
ATOM 6589 O O . ALA B 1 376 ? -18.578 -10.422 -16.5 1 94.88 376 ALA B O 1
ATOM 6590 N N . VAL B 1 377 ? -19.234 -8.977 -14.953 1 96.12 377 VAL B N 1
ATOM 6591 C CA . VAL B 1 377 ? -19.516 -10.008 -13.953 1 96.12 377 VAL B CA 1
ATOM 6592 C C . VAL B 1 377 ? -20.688 -10.867 -14.414 1 96.12 377 VAL B C 1
ATOM 6594 O O . VAL B 1 377 ? -20.656 -12.094 -14.273 1 96.12 377 VAL B O 1
ATOM 6597 N N . VAL B 1 378 ? -21.719 -10.258 -15.047 1 95.75 378 VAL B N 1
ATOM 6598 C CA . VAL B 1 378 ? -22.891 -10.992 -15.523 1 95.75 378 VAL B CA 1
ATOM 6599 C C . VAL B 1 378 ? -22.484 -11.898 -16.688 1 95.75 378 VAL B C 1
ATOM 6601 O O . VAL B 1 378 ? -22.906 -13.055 -16.766 1 95.75 378 VAL B O 1
ATOM 6604 N N . LEU B 1 379 ? -21.625 -11.375 -17.562 1 94.94 379 LEU B N 1
ATOM 6605 C CA . LEU B 1 379 ? -21.156 -12.195 -18.672 1 94.94 379 LEU B CA 1
ATOM 6606 C C . LEU B 1 379 ? -20.344 -13.383 -18.156 1 94.94 379 LEU B C 1
ATOM 6608 O O . LEU B 1 379 ? -20.453 -14.492 -18.688 1 94.94 379 LEU B O 1
ATOM 6612 N N . GLN B 1 380 ? -19.562 -13.133 -17.172 1 95.06 380 GLN B N 1
ATOM 6613 C CA . GLN B 1 380 ? -18.781 -14.211 -16.578 1 95.06 380 GLN B CA 1
ATOM 6614 C C . GLN B 1 380 ? -19.688 -15.258 -15.945 1 95.06 380 GLN B C 1
ATOM 6616 O O . GLN B 1 380 ? -19.422 -16.453 -16.047 1 95.06 380 GLN B O 1
ATOM 6621 N N . LEU B 1 381 ? -20.766 -14.852 -15.305 1 95.44 381 LEU B N 1
ATOM 6622 C CA . LEU B 1 381 ? -21.719 -15.773 -14.688 1 95.44 381 LEU B CA 1
ATOM 6623 C C . LEU B 1 381 ? -22.469 -16.578 -15.742 1 95.44 381 LEU B C 1
ATOM 6625 O O . LEU B 1 381 ? -22.703 -17.766 -15.578 1 95.44 381 LEU B O 1
ATOM 6629 N N . GLN B 1 382 ? -22.797 -15.922 -16.859 1 94.5 382 GLN B N 1
ATOM 6630 C CA . GLN B 1 382 ? -23.453 -16.609 -17.953 1 94.5 382 GLN B CA 1
ATOM 6631 C C . GLN B 1 382 ? -22.547 -17.672 -18.562 1 94.5 382 GLN B C 1
ATOM 6633 O O . GLN B 1 382 ? -22.969 -18.797 -18.844 1 94.5 382 GLN B O 1
ATOM 6638 N N . LYS B 1 383 ? -21.312 -17.234 -18.719 1 94.81 383 LYS B N 1
ATOM 6639 C CA . LYS B 1 383 ? -20.328 -18.188 -19.234 1 94.81 383 LYS B CA 1
ATOM 6640 C C . LYS B 1 383 ? -20.172 -19.359 -18.281 1 94.81 383 LYS B C 1
ATOM 6642 O O . LYS B 1 383 ? -20.125 -20.516 -18.719 1 94.81 383 LYS B O 1
ATOM 6647 N N . SER B 1 384 ? -20.109 -19.109 -17 1 94.88 384 SER B N 1
ATOM 6648 C CA . SER B 1 384 ? -19.938 -20.156 -16 1 94.88 384 SER B CA 1
ATOM 6649 C C . SER B 1 384 ? -21.125 -21.109 -15.992 1 94.88 384 SER B C 1
ATOM 6651 O O . SER B 1 384 ? -20.953 -22.328 -15.922 1 94.88 384 SER B O 1
ATOM 6653 N N . GLN B 1 385 ? -22.328 -20.625 -16.125 1 93.06 385 GLN B N 1
ATOM 6654 C CA . GLN B 1 385 ? -23.531 -21.453 -16.156 1 93.06 385 GLN B CA 1
ATOM 6655 C C . GLN B 1 385 ? -23.531 -22.391 -17.359 1 93.06 385 GLN B C 1
ATOM 6657 O O . GLN B 1 385 ? -23.766 -23.594 -17.219 1 93.06 385 GLN B O 1
ATOM 6662 N N . LYS B 1 386 ? -23.109 -21.875 -18.453 1 92.88 386 LYS B N 1
ATOM 6663 C CA . LYS B 1 386 ? -23.062 -22.688 -19.672 1 92.88 386 LYS B CA 1
ATOM 6664 C C . LYS B 1 386 ? -21.906 -23.688 -19.625 1 92.88 386 LYS B C 1
ATOM 6666 O O . LYS B 1 386 ? -22.047 -24.828 -20.062 1 92.88 386 LYS B O 1
ATOM 6671 N N . SER B 1 387 ? -20.812 -23.156 -19.062 1 94.94 387 SER B N 1
ATOM 6672 C CA . SER B 1 387 ? -19.625 -24 -18.984 1 94.94 387 SER B CA 1
ATOM 6673 C C . SER B 1 387 ? -19.844 -25.188 -18.047 1 94.94 387 SER B C 1
ATOM 6675 O O . SER B 1 387 ? -19.359 -26.281 -18.281 1 94.94 387 SER B O 1
ATOM 6677 N N . ILE B 1 388 ? -20.625 -24.984 -16.953 1 94.19 388 ILE B N 1
ATOM 6678 C CA . ILE B 1 388 ? -20.844 -26.031 -15.977 1 94.19 388 ILE B CA 1
ATOM 6679 C C . ILE B 1 388 ? -21.594 -27.203 -16.641 1 94.19 388 ILE B C 1
ATOM 6681 O O . ILE B 1 388 ? -21.234 -28.359 -16.438 1 94.19 388 ILE B O 1
ATOM 6685 N N . GLU B 1 389 ? -22.5 -26.938 -17.469 1 91.19 389 GLU B N 1
ATOM 6686 C CA . GLU B 1 389 ? -23.25 -27.969 -18.172 1 91.19 389 GLU B CA 1
ATOM 6687 C C . GLU B 1 389 ? -22.359 -28.734 -19.156 1 91.19 389 GLU B C 1
ATOM 6689 O O . GLU B 1 389 ? -22.391 -29.969 -19.188 1 91.19 389 GLU B O 1
ATOM 6694 N N . ALA B 1 390 ? -21.578 -27.969 -19.828 1 94.31 390 ALA B N 1
ATOM 6695 C CA . ALA B 1 390 ? -20.672 -28.594 -20.781 1 94.31 390 ALA B CA 1
ATOM 6696 C C . ALA B 1 390 ? -19.625 -29.422 -20.078 1 94.31 390 ALA B C 1
ATOM 6698 O O . ALA B 1 390 ? -19.281 -30.531 -20.531 1 94.31 390 ALA B O 1
ATOM 6699 N N . LEU B 1 391 ? -19.109 -28.906 -18.984 1 94.69 391 LEU B N 1
ATOM 6700 C CA . LEU B 1 391 ? -18.078 -29.609 -18.234 1 94.69 391 LEU B CA 1
ATOM 6701 C C . LEU B 1 391 ? -18.625 -30.875 -17.578 1 94.69 391 LEU B C 1
ATOM 6703 O O . LEU B 1 391 ? -17.938 -31.875 -17.484 1 94.69 391 LEU B O 1
ATOM 6707 N N . GLN B 1 392 ? -19.859 -30.844 -17.141 1 94 392 GLN B N 1
ATOM 6708 C CA . GLN B 1 392 ? -20.5 -32.031 -16.594 1 94 392 GLN B CA 1
ATOM 6709 C C . GLN B 1 392 ? -20.641 -33.125 -17.656 1 94 392 GLN B C 1
ATOM 6711 O O . GLN B 1 392 ? -20.438 -34.312 -17.375 1 94 392 GLN B O 1
ATOM 6716 N N . LEU B 1 393 ? -20.922 -32.656 -18.844 1 94.25 393 LEU B N 1
ATOM 6717 C CA . LEU B 1 393 ? -20.984 -33.594 -19.969 1 94.25 393 LEU B CA 1
ATOM 6718 C C . LEU B 1 393 ? -19.609 -34.188 -20.25 1 94.25 393 LEU B C 1
ATOM 6720 O O . LEU B 1 393 ? -19.469 -35.375 -20.547 1 94.25 393 LEU B O 1
ATOM 6724 N N . ASN B 1 394 ? -18.625 -33.312 -20.172 1 93.44 394 ASN B N 1
ATOM 6725 C CA . ASN B 1 394 ? -17.25 -33.75 -20.375 1 93.44 394 ASN B CA 1
ATOM 6726 C C . ASN B 1 394 ? -16.859 -34.812 -19.359 1 93.44 394 ASN B C 1
ATOM 6728 O O . ASN B 1 394 ? -16.125 -35.75 -19.672 1 93.44 394 ASN B O 1
ATOM 6732 N N . VAL B 1 395 ? -17.266 -34.688 -18.156 1 94.19 395 VAL B N 1
ATOM 6733 C CA . VAL B 1 395 ? -16.984 -35.688 -17.125 1 94.19 395 VAL B CA 1
ATOM 6734 C C . VAL B 1 395 ? -17.641 -37.031 -17.484 1 94.19 395 VAL B C 1
ATOM 6736 O O . VAL B 1 395 ? -17.016 -38.094 -17.359 1 94.19 395 VAL B O 1
ATOM 6739 N N . LYS B 1 396 ? -18.844 -37 -18.016 1 94.62 396 LYS B N 1
ATOM 6740 C CA . LYS B 1 396 ? -19.547 -38.219 -18.406 1 94.62 396 LYS B CA 1
ATOM 6741 C C . LYS B 1 396 ? -18.844 -38.906 -19.562 1 94.62 396 LYS B C 1
ATOM 6743 O O . LYS B 1 396 ? -18.656 -40.125 -19.547 1 94.62 396 LYS B O 1
ATOM 6748 N N . LEU B 1 397 ? -18.375 -38.094 -20.5 1 93.94 397 LEU B N 1
ATOM 6749 C CA . LEU B 1 397 ? -17.656 -38.625 -21.641 1 93.94 397 LEU B CA 1
ATOM 6750 C C . LEU B 1 397 ? -16.312 -39.219 -21.219 1 93.94 397 LEU B C 1
ATOM 6752 O O . LEU B 1 397 ? -15.953 -40.312 -21.656 1 93.94 397 LEU B O 1
ATOM 6756 N N . ALA B 1 398 ? -15.617 -38.406 -20.344 1 92.88 398 ALA B N 1
ATOM 6757 C CA . ALA B 1 398 ? -14.312 -38.875 -19.875 1 92.88 398 ALA B CA 1
ATOM 6758 C C . ALA B 1 398 ? -14.453 -40.125 -19.031 1 92.88 398 ALA B C 1
ATOM 6760 O O . ALA B 1 398 ? -13.602 -41.031 -19.078 1 92.88 398 ALA B O 1
ATOM 6761 N N . SER B 1 399 ? -15.5 -40.219 -18.25 1 93.12 399 SER B N 1
ATOM 6762 C CA . SER B 1 399 ? -15.758 -41.406 -17.438 1 93.12 399 SER B CA 1
ATOM 6763 C C . SER B 1 399 ? -16.016 -42.625 -18.312 1 93.12 399 SER B C 1
ATOM 6765 O O . SER B 1 399 ? -15.492 -43.719 -18.047 1 93.12 399 SER B O 1
ATOM 6767 N N . ARG B 1 400 ? -16.766 -42.469 -19.391 1 93.31 400 ARG B N 1
ATOM 6768 C CA . ARG B 1 400 ? -17.031 -43.562 -20.312 1 93.31 400 ARG B CA 1
ATOM 6769 C C . ARG B 1 400 ? -15.758 -43.969 -21.062 1 93.31 400 ARG B C 1
ATOM 6771 O O . ARG B 1 400 ? -15.5 -45.15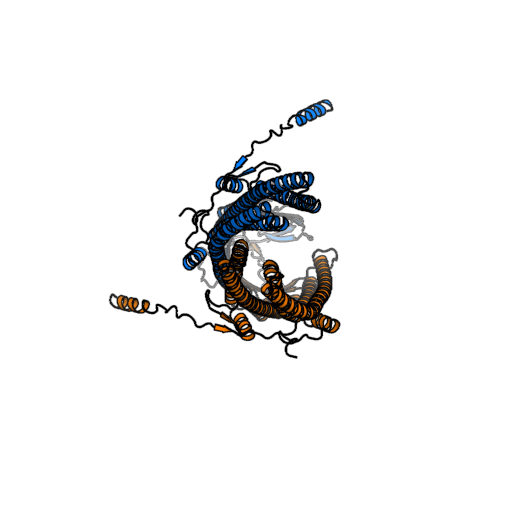6 -21.25 1 93.31 400 ARG B O 1
ATOM 6778 N N . ALA B 1 401 ? -15.047 -42.969 -21.453 1 91.69 401 ALA B N 1
ATOM 6779 C CA . ALA B 1 401 ? -13.789 -43.25 -22.141 1 91.69 401 ALA B CA 1
ATOM 6780 C C . ALA B 1 401 ? -12.836 -44.031 -21.234 1 91.69 401 ALA B C 1
ATOM 6782 O O . ALA B 1 401 ? -12.141 -44.938 -21.703 1 91.69 401 ALA B O 1
ATOM 6783 N N . TYR B 1 402 ? -12.797 -43.656 -20.016 1 89.88 402 TYR B N 1
ATOM 6784 C CA . TYR B 1 402 ? -11.961 -44.375 -19.047 1 89.88 402 TYR B CA 1
ATOM 6785 C C . TYR B 1 402 ? -12.406 -45.812 -18.875 1 89.88 402 TYR B C 1
ATOM 6787 O O . TYR B 1 402 ? -11.586 -46.719 -18.875 1 89.88 402 TYR B O 1
ATOM 6795 N N . THR B 1 403 ? -13.688 -46.062 -18.828 1 90.5 403 THR B N 1
ATOM 6796 C CA . THR B 1 403 ? -14.227 -47.406 -18.672 1 90.5 403 THR B CA 1
ATOM 6797 C C . THR B 1 403 ? -13.922 -48.25 -19.922 1 90.5 403 THR B C 1
ATOM 6799 O O . THR B 1 403 ? -13.523 -49.406 -19.797 1 90.5 403 THR B O 1
ATOM 6802 N N . LEU B 1 404 ? -14.047 -47.625 -21.078 1 90.44 404 LEU B N 1
ATOM 6803 C CA . LEU B 1 404 ? -13.766 -48.344 -22.328 1 90.44 404 LEU B CA 1
ATOM 6804 C C . LEU B 1 404 ? -12.281 -48.656 -22.438 1 90.44 404 LEU B C 1
ATOM 6806 O O . LEU B 1 404 ? -11.922 -49.75 -22.922 1 90.44 404 LEU B O 1
ATOM 6810 N N . ALA B 1 405 ? -11.469 -47.656 -22 1 87.94 405 ALA B N 1
ATOM 6811 C CA . ALA B 1 405 ? -10.031 -47.906 -22.047 1 87.94 405 ALA B CA 1
ATOM 6812 C C . ALA B 1 405 ? -9.625 -49.031 -21.094 1 87.94 405 ALA B C 1
ATOM 6814 O O . ALA B 1 405 ? -8.766 -49.844 -21.406 1 87.94 405 ALA B O 1
ATOM 6815 N N . GLU B 1 406 ? -10.211 -49.094 -19.953 1 84.5 406 GLU B N 1
ATOM 6816 C CA . GLU B 1 406 ? -9.953 -50.156 -18.984 1 84.5 406 GLU B CA 1
ATOM 6817 C C . GLU B 1 406 ? -10.367 -51.5 -19.531 1 84.5 406 GLU B C 1
ATOM 6819 O O . GLU B 1 406 ? -9.641 -52.5 -19.375 1 84.5 406 GLU B O 1
ATOM 6824 N N . ASP B 1 407 ? -11.516 -51.562 -20.234 1 85.94 407 ASP B N 1
ATOM 6825 C CA . ASP B 1 407 ? -12.008 -52.781 -20.828 1 85.94 407 ASP B CA 1
ATOM 6826 C C . ASP B 1 407 ? -11.109 -53.281 -21.953 1 85.94 407 ASP B C 1
ATOM 6828 O O . ASP B 1 407 ? -10.82 -54.469 -22.078 1 85.94 407 ASP B O 1
ATOM 6832 N N . ALA B 1 408 ? -10.711 -52.344 -22.734 1 86.06 408 ALA B N 1
ATOM 6833 C CA . ALA B 1 408 ? -9.844 -52.688 -23.859 1 86.06 408 ALA B CA 1
ATOM 6834 C C . ALA B 1 408 ? -8.484 -53.188 -23.375 1 86.06 408 ALA B C 1
ATOM 6836 O O . ALA B 1 408 ? -7.891 -54.062 -23.984 1 86.06 408 ALA B O 1
ATOM 6837 N N . TYR B 1 409 ? -7.988 -52.625 -22.344 1 81.31 409 TYR B N 1
ATOM 6838 C CA . TYR B 1 409 ? -6.727 -53.094 -21.75 1 81.31 409 TYR B CA 1
ATOM 6839 C C . TYR B 1 409 ? -6.855 -54.5 -21.172 1 81.31 409 TYR B C 1
ATOM 6841 O O . TYR B 1 409 ? -5.961 -55.312 -21.344 1 81.31 409 TYR B O 1
ATOM 6849 N N . ARG B 1 410 ? -7.988 -54.781 -20.547 1 78 410 ARG B N 1
ATOM 6850 C CA . ARG B 1 410 ? -8.234 -56.094 -19.984 1 78 410 ARG B CA 1
ATOM 6851 C C . ARG B 1 410 ? -8.344 -57.156 -21.078 1 78 410 ARG B C 1
ATOM 6853 O O . ARG B 1 410 ? -7.934 -58.281 -20.906 1 78 410 ARG B O 1
ATOM 6860 N N . ALA B 1 411 ? -8.789 -56.625 -22.25 1 79.12 411 ALA B N 1
ATOM 6861 C CA . ALA B 1 411 ? -8.93 -57.531 -23.391 1 79.12 411 ALA B CA 1
ATOM 6862 C C . ALA B 1 411 ? -7.621 -57.625 -24.156 1 79.12 411 ALA B C 1
ATOM 6864 O O . ALA B 1 411 ? -7.512 -58.438 -25.094 1 79.12 411 ALA B O 1
ATOM 6865 N N . GLY B 1 412 ? -6.602 -56.75 -23.766 1 74.25 412 GLY B N 1
ATOM 6866 C CA . GLY B 1 412 ? -5.281 -56.844 -24.359 1 74.25 412 GLY B CA 1
ATOM 6867 C C . GLY B 1 412 ? -5.156 -56.062 -25.656 1 74.25 412 GLY B C 1
ATOM 6868 O O . GLY B 1 412 ? -4.219 -56.281 -26.422 1 74.25 412 GLY B O 1
ATOM 6869 N N . THR B 1 413 ? -6.121 -55.188 -25.922 1 73.69 413 THR B N 1
ATOM 6870 C CA . THR B 1 413 ? -6.129 -54.5 -27.219 1 73.69 413 THR B CA 1
ATOM 6871 C C . THR B 1 413 ? -5.531 -53.094 -27.094 1 73.69 413 THR B C 1
ATOM 6873 O O . THR B 1 413 ? -5.215 -52.469 -28.109 1 73.69 413 THR B O 1
ATOM 6876 N N . LYS B 1 414 ? -5.383 -52.594 -25.922 1 73.31 414 LYS B N 1
ATOM 6877 C CA . LYS B 1 414 ? -4.84 -51.281 -25.75 1 73.31 414 LYS B CA 1
ATOM 6878 C C . LYS B 1 414 ? -3.723 -51.25 -24.703 1 73.31 414 LYS B C 1
ATOM 6880 O O . LYS B 1 414 ? -3.652 -52.156 -23.859 1 73.31 414 LYS B O 1
ATOM 6885 N N . ASP B 1 415 ? -2.918 -50.312 -24.906 1 72.06 415 ASP B N 1
ATOM 6886 C CA . ASP B 1 415 ? -1.774 -50.188 -24.016 1 72.06 415 ASP B CA 1
ATOM 6887 C C . ASP B 1 415 ? -2.168 -49.469 -22.734 1 72.06 415 ASP B C 1
ATOM 6889 O O . ASP B 1 415 ? -3.205 -48.781 -22.688 1 72.06 415 ASP B O 1
ATOM 6893 N N . VAL B 1 416 ? -1.392 -49.656 -21.719 1 71.31 416 VAL B N 1
ATOM 6894 C CA . VAL B 1 416 ? -1.61 -49.094 -20.406 1 71.31 416 VAL B CA 1
ATOM 6895 C C . VAL B 1 416 ? -1.542 -47.562 -20.484 1 71.31 416 VAL B C 1
ATOM 6897 O O . VAL B 1 416 ? -2.209 -46.875 -19.703 1 71.31 416 VAL B O 1
ATOM 6900 N N . MET B 1 417 ? -0.842 -47.094 -21.453 1 70.62 417 MET B N 1
ATOM 6901 C CA . MET B 1 417 ? -0.704 -45.625 -21.594 1 70.62 417 MET B CA 1
ATOM 6902 C C . MET B 1 417 ? -2.041 -45 -21.953 1 70.62 417 MET B C 1
ATOM 6904 O O . MET B 1 417 ? -2.344 -43.875 -21.516 1 70.62 417 MET B O 1
ATOM 6908 N N . GLU B 1 418 ? -2.797 -45.75 -22.656 1 77.19 418 GLU B N 1
ATOM 6909 C CA . GLU B 1 418 ? -4.105 -45.219 -23.031 1 77.19 418 GLU B CA 1
ATOM 6910 C C . GLU B 1 418 ? -5.035 -45.125 -21.828 1 77.19 418 GLU B C 1
ATOM 6912 O O . GLU B 1 418 ? -5.824 -44.188 -21.703 1 77.19 418 GLU B O 1
ATOM 6917 N N . VAL B 1 419 ? -4.898 -46.062 -20.984 1 77.88 419 VAL B N 1
ATOM 6918 C CA . VAL B 1 419 ? -5.699 -46.062 -19.766 1 77.88 419 VAL B CA 1
ATOM 6919 C C . VAL B 1 419 ? -5.266 -44.938 -18.859 1 77.88 419 VAL B C 1
ATOM 6921 O O . VAL B 1 419 ? -6.105 -44.219 -18.312 1 77.88 419 VAL B O 1
ATOM 6924 N N . THR B 1 420 ? -3.984 -44.781 -18.797 1 75.75 420 THR B N 1
ATOM 6925 C CA . THR B 1 420 ? -3.455 -43.719 -17.953 1 75.75 420 THR B CA 1
ATOM 6926 C C . THR B 1 420 ? -3.883 -42.344 -18.484 1 75.75 420 THR B C 1
ATOM 6928 O O . THR B 1 420 ? -4.266 -41.469 -17.703 1 75.75 420 THR B O 1
ATOM 6931 N N . ASN B 1 421 ? -3.84 -42.125 -19.688 1 79.94 421 ASN B N 1
ATOM 6932 C CA . ASN B 1 421 ? -4.258 -40.875 -20.297 1 79.94 421 ASN B CA 1
ATOM 6933 C C . ASN B 1 421 ? -5.746 -40.625 -20.078 1 79.94 421 ASN B C 1
ATOM 6935 O O . ASN B 1 421 ? -6.152 -39.469 -19.797 1 79.94 421 ASN B O 1
ATOM 6939 N N . ALA B 1 422 ? -6.484 -41.656 -20.25 1 84.69 422 ALA B N 1
ATOM 6940 C CA . ALA B 1 422 ? -7.922 -41.531 -20.047 1 84.69 422 ALA B CA 1
ATOM 6941 C C . ALA B 1 422 ? -8.234 -41.188 -18.594 1 84.69 422 ALA B C 1
ATOM 6943 O O . ALA B 1 422 ? -9.156 -40.406 -18.312 1 84.69 422 ALA B O 1
ATOM 6944 N N . GLU B 1 423 ? -7.547 -41.75 -17.719 1 83.25 423 GLU B N 1
ATOM 6945 C CA . GLU B 1 423 ? -7.719 -41.438 -16.312 1 83.25 423 GLU B CA 1
ATOM 6946 C C . GLU B 1 423 ? -7.367 -40 -16 1 83.25 423 GLU B C 1
ATOM 6948 O O . GLU B 1 423 ? -8.07 -39.312 -15.242 1 83.25 423 GLU B O 1
ATOM 6953 N N . LEU B 1 424 ? -6.277 -39.562 -16.547 1 81.12 424 LEU B N 1
ATOM 6954 C CA . LEU B 1 424 ? -5.859 -38.188 -16.375 1 81.12 424 LEU B CA 1
ATOM 6955 C C . LEU B 1 424 ? -6.914 -37.219 -16.922 1 81.12 424 LEU B C 1
ATOM 6957 O O . LEU B 1 424 ? -7.195 -36.188 -16.297 1 81.12 424 LEU B O 1
ATOM 6961 N N . ASP B 1 425 ? -7.43 -37.625 -17.969 1 88.88 425 ASP B N 1
ATOM 6962 C CA . ASP B 1 425 ? -8.461 -36.781 -18.578 1 88.88 425 ASP B CA 1
ATOM 6963 C C . ASP B 1 425 ? -9.703 -36.719 -17.688 1 88.88 425 ASP B C 1
ATOM 6965 O O . ASP B 1 425 ? -10.32 -35.656 -17.547 1 88.88 425 ASP B O 1
ATOM 6969 N N . LEU B 1 426 ? -10.078 -37.812 -17.172 1 90.31 426 LEU B N 1
ATOM 6970 C CA . LEU B 1 426 ? -11.227 -37.875 -16.266 1 90.31 426 LEU B CA 1
ATOM 6971 C C . LEU B 1 426 ? -10.992 -37 -15.047 1 90.31 426 LEU B C 1
ATOM 6973 O O . LEU B 1 426 ? -11.859 -36.219 -14.656 1 90.31 426 LEU B O 1
ATOM 6977 N N . ARG B 1 427 ? -9.891 -37.062 -14.547 1 88.06 427 ARG B N 1
ATOM 6978 C CA . ARG B 1 427 ? -9.562 -36.25 -13.375 1 88.06 427 ARG B CA 1
ATOM 6979 C C . ARG B 1 427 ? -9.578 -34.781 -13.695 1 88.06 427 ARG B C 1
ATOM 6981 O O . ARG B 1 427 ? -10.078 -33.969 -12.914 1 88.06 427 ARG B O 1
ATOM 6988 N N . LYS B 1 428 ? -8.914 -34.469 -14.711 1 90.38 428 LYS B N 1
ATOM 6989 C CA . LYS B 1 428 ? -8.914 -33.062 -15.148 1 90.38 428 LYS B CA 1
ATOM 6990 C C . LYS B 1 428 ? -10.336 -32.562 -15.344 1 90.38 428 LYS B C 1
ATOM 6992 O O . LYS B 1 428 ? -10.648 -31.422 -14.961 1 90.38 428 LYS B O 1
ATOM 6997 N N . ALA B 1 429 ? -11.094 -33.375 -15.93 1 93.12 429 ALA B N 1
ATOM 6998 C CA . ALA B 1 429 ? -12.484 -33 -16.172 1 93.12 429 ALA B CA 1
ATOM 6999 C C . ALA B 1 429 ? -13.219 -32.781 -14.859 1 93.12 429 ALA B C 1
ATOM 7001 O O . ALA B 1 429 ? -13.969 -31.797 -14.711 1 93.12 429 ALA B O 1
ATOM 7002 N N . GLN B 1 430 ? -13.047 -33.688 -13.922 1 93.06 430 GLN B N 1
ATOM 7003 C CA . GLN B 1 430 ? -13.688 -33.562 -12.617 1 93.06 430 GLN B CA 1
ATOM 7004 C C . GLN B 1 430 ? -13.234 -32.281 -11.906 1 93.06 430 GLN B C 1
ATOM 7006 O O . GLN B 1 430 ? -14.039 -31.578 -11.305 1 93.06 430 GLN B O 1
ATOM 7011 N N . LEU B 1 431 ? -12.031 -32 -11.984 1 92.62 431 LEU B N 1
ATOM 7012 C CA . LEU B 1 431 ? -11.477 -30.812 -11.352 1 92.62 431 LEU B CA 1
ATOM 7013 C C . LEU B 1 431 ? -12.016 -29.547 -12 1 92.62 431 LEU B C 1
ATOM 7015 O O . LEU B 1 431 ? -12.289 -28.562 -11.312 1 92.62 431 LEU B O 1
ATOM 7019 N N . GLU B 1 432 ? -12.125 -29.578 -13.281 1 94.5 432 GLU B N 1
ATOM 7020 C CA . GLU B 1 432 ? -12.602 -28.406 -14.008 1 94.5 432 GLU B CA 1
ATOM 7021 C C . GLU B 1 432 ? -14.031 -28.062 -13.625 1 94.5 432 GLU B C 1
ATOM 7023 O O . GLU B 1 432 ? -14.383 -26.891 -13.523 1 94.5 432 GLU B O 1
ATOM 7028 N N . VAL B 1 433 ? -14.852 -29.094 -13.469 1 94.44 433 VAL B N 1
ATOM 7029 C CA . VAL B 1 433 ? -16.234 -28.844 -13.047 1 94.44 433 VAL B CA 1
ATOM 7030 C C . VAL B 1 433 ? -16.234 -28.203 -11.656 1 94.44 433 VAL B C 1
ATOM 7032 O O . VAL B 1 433 ? -16.938 -27.234 -11.414 1 94.44 433 VAL B O 1
ATOM 7035 N N . LEU B 1 434 ? -15.453 -28.766 -10.773 1 93 434 LEU B N 1
ATOM 7036 C CA . LEU B 1 434 ? -15.367 -28.266 -9.406 1 93 434 LEU B CA 1
ATOM 7037 C C . LEU B 1 434 ? -14.914 -26.797 -9.398 1 93 434 LEU B C 1
ATOM 7039 O O . LEU B 1 434 ? -15.531 -25.969 -8.734 1 93 434 LEU B O 1
ATOM 7043 N N . LYS B 1 435 ? -13.883 -26.453 -10.133 1 95.06 435 LYS B N 1
ATOM 7044 C CA . LYS B 1 435 ? -13.352 -25.094 -10.211 1 95.06 435 LYS B CA 1
ATOM 7045 C C . LYS B 1 435 ? -14.398 -24.125 -10.742 1 95.06 435 LYS B C 1
ATOM 7047 O O . LYS B 1 435 ? -14.547 -23.016 -10.227 1 95.06 435 LYS B O 1
ATOM 7052 N N . GLU B 1 436 ? -15.062 -24.562 -11.766 1 95.5 436 GLU B N 1
ATOM 7053 C CA . GLU B 1 436 ? -16.047 -23.688 -12.391 1 95.5 436 GLU B CA 1
ATOM 7054 C C . GLU B 1 436 ? -17.234 -23.453 -11.469 1 95.5 436 GLU B C 1
ATOM 7056 O O . GLU B 1 436 ? -17.812 -22.359 -11.453 1 95.5 436 GLU B O 1
ATOM 7061 N N . GLN B 1 437 ? -17.688 -24.5 -10.742 1 95.06 437 GLN B N 1
ATOM 7062 C CA . GLN B 1 437 ? -18.781 -24.344 -9.789 1 95.06 437 GLN B CA 1
ATOM 7063 C C . GLN B 1 437 ? -18.422 -23.344 -8.695 1 95.06 437 GLN B C 1
ATOM 7065 O O . GLN B 1 437 ? -19.234 -22.5 -8.328 1 95.06 437 GLN B O 1
ATOM 7070 N N . TYR B 1 438 ? -17.266 -23.422 -8.18 1 95.38 438 TYR B N 1
ATOM 7071 C CA . TYR B 1 438 ? -16.812 -22.469 -7.164 1 95.38 438 TYR B CA 1
ATOM 7072 C C . TYR B 1 438 ? -16.625 -21.078 -7.766 1 95.38 438 TYR B C 1
ATOM 7074 O O . TYR B 1 438 ? -16.859 -20.062 -7.105 1 95.38 438 TYR B O 1
ATOM 7082 N N . ASN B 1 439 ? -16.141 -21.031 -9.016 1 94.94 439 ASN B N 1
ATOM 7083 C CA . ASN B 1 439 ? -16.047 -19.75 -9.719 1 94.94 439 ASN B CA 1
ATOM 7084 C C . ASN B 1 439 ? -17.406 -19.078 -9.844 1 94.94 439 ASN B C 1
ATOM 7086 O O . ASN B 1 439 ? -17.516 -17.859 -9.727 1 94.94 439 ASN B O 1
ATOM 7090 N N . TYR B 1 440 ? -18.406 -19.891 -10.164 1 95.25 440 TYR B N 1
ATOM 7091 C CA . TYR B 1 440 ? -19.766 -19.391 -10.242 1 95.25 440 TYR B CA 1
ATOM 7092 C C . TYR B 1 440 ? -20.203 -18.797 -8.906 1 95.25 440 TYR B C 1
ATOM 7094 O O . TYR B 1 440 ? -20.781 -17.703 -8.852 1 95.25 440 TYR B O 1
ATOM 7102 N N . MET B 1 441 ? -19.922 -19.516 -7.793 1 95.19 441 MET B N 1
ATOM 7103 C CA . MET B 1 441 ? -20.297 -19.031 -6.465 1 95.19 441 MET B CA 1
ATOM 7104 C C . MET B 1 441 ? -19.578 -17.719 -6.141 1 95.19 441 MET B C 1
ATOM 7106 O O . MET B 1 441 ? -20.172 -16.797 -5.598 1 95.19 441 MET B O 1
ATOM 7110 N N . THR B 1 442 ? -18.281 -17.625 -6.461 1 95.62 442 THR B N 1
ATOM 7111 C CA . THR B 1 442 ? -17.5 -16.406 -6.234 1 95.62 442 THR B CA 1
ATOM 7112 C C . THR B 1 442 ? -18 -15.266 -7.113 1 95.62 442 THR B C 1
ATOM 7114 O O . THR B 1 442 ? -18.031 -14.109 -6.691 1 95.62 442 THR B O 1
ATOM 7117 N N . GLY B 1 443 ? -18.359 -15.609 -8.336 1 95 443 GLY B N 1
ATOM 7118 C CA . GLY B 1 443 ? -18.938 -14.609 -9.227 1 95 443 GLY B CA 1
ATOM 7119 C C . GLY B 1 443 ? -20.234 -14.023 -8.703 1 95 443 GLY B C 1
ATOM 7120 O O . GLY B 1 443 ? -20.5 -12.828 -8.859 1 95 443 GLY B O 1
ATOM 7121 N N . LEU B 1 444 ? -21.094 -14.875 -8.086 1 95.12 444 LEU B N 1
ATOM 7122 C CA . LEU B 1 444 ? -22.328 -14.406 -7.48 1 95.12 444 LEU B CA 1
ATOM 7123 C C . LEU B 1 444 ? -22.031 -13.406 -6.359 1 95.12 444 LEU B C 1
ATOM 7125 O O . LEU B 1 444 ? -22.734 -12.398 -6.23 1 95.12 444 LEU B O 1
ATOM 7129 N N . LEU B 1 445 ? -21.031 -13.711 -5.559 1 95.56 445 LEU B N 1
ATOM 7130 C CA . LEU B 1 445 ? -20.625 -12.797 -4.496 1 95.56 445 LEU B CA 1
ATOM 7131 C C . LEU B 1 445 ? -20.156 -11.461 -5.074 1 95.56 445 LEU B C 1
ATOM 7133 O O . LEU B 1 445 ? -20.5 -10.398 -4.551 1 95.56 445 LEU B O 1
ATOM 7137 N N . ASP B 1 446 ? -19.375 -11.562 -6.188 1 95.5 446 ASP B N 1
ATOM 7138 C CA . ASP B 1 446 ? -18.875 -10.352 -6.84 1 95.5 446 ASP B CA 1
ATOM 7139 C C . ASP B 1 446 ? -20.031 -9.523 -7.398 1 95.5 446 ASP B C 1
ATOM 7141 O O . ASP B 1 446 ? -20 -8.289 -7.371 1 95.5 446 ASP B O 1
ATOM 7145 N N . LEU B 1 447 ? -21.016 -10.195 -7.918 1 95.31 447 LEU B N 1
ATOM 7146 C CA . LEU B 1 447 ? -22.188 -9.492 -8.438 1 95.31 447 LEU B CA 1
ATOM 7147 C C . LEU B 1 447 ? -22.953 -8.797 -7.312 1 95.31 447 LEU B C 1
ATOM 7149 O O . LEU B 1 447 ? -23.312 -7.621 -7.438 1 95.31 447 LEU B O 1
ATOM 7153 N N . GLU B 1 448 ? -23.188 -9.523 -6.246 1 94.69 448 GLU B N 1
ATOM 7154 C CA . GLU B 1 448 ? -23.875 -8.93 -5.105 1 94.69 448 GLU B CA 1
ATOM 7155 C C . GLU B 1 448 ? -23.125 -7.707 -4.578 1 94.69 448 GLU B C 1
ATOM 7157 O O . GLU B 1 448 ? -23.734 -6.695 -4.23 1 94.69 448 GLU B O 1
ATOM 7162 N N . TYR B 1 449 ? -21.75 -7.773 -4.547 1 95.06 449 TYR B N 1
ATOM 7163 C CA . TYR B 1 449 ? -20.922 -6.652 -4.121 1 95.06 449 TYR B CA 1
ATOM 7164 C C . TYR B 1 449 ? -21.047 -5.484 -5.094 1 95.06 449 TYR B C 1
ATOM 7166 O O . TYR B 1 449 ? -21.172 -4.332 -4.676 1 95.06 449 TYR B O 1
ATOM 7174 N N . SER B 1 450 ? -21.016 -5.832 -6.375 1 93.56 450 SER B N 1
ATOM 7175 C CA . SER B 1 450 ? -21.031 -4.797 -7.406 1 93.56 450 SER B CA 1
ATOM 7176 C C . SER B 1 450 ? -22.375 -4.082 -7.465 1 93.56 450 SER B C 1
ATOM 7178 O O . SER B 1 450 ? -22.438 -2.898 -7.801 1 93.56 450 SER B O 1
ATOM 7180 N N . ILE B 1 451 ? -23.484 -4.781 -7.168 1 92.81 451 ILE B N 1
ATOM 7181 C CA . ILE B 1 451 ? -24.812 -4.168 -7.234 1 92.81 451 ILE B CA 1
ATOM 7182 C C . ILE B 1 451 ? -25.172 -3.564 -5.879 1 92.81 451 ILE B C 1
ATOM 7184 O O . ILE B 1 451 ? -26.141 -2.822 -5.766 1 92.81 451 ILE B O 1
ATOM 7188 N N . GLY B 1 452 ? -24.453 -3.871 -4.875 1 90.31 452 GLY B N 1
ATOM 7189 C CA . GLY B 1 452 ? -24.625 -3.238 -3.576 1 90.31 452 GLY B CA 1
ATOM 7190 C C . GLY B 1 452 ? -25.766 -3.832 -2.779 1 90.31 452 GLY B C 1
ATOM 7191 O O . GLY B 1 452 ? -26.484 -3.109 -2.086 1 90.31 452 GLY B O 1
ATOM 7192 N N . VAL B 1 453 ? -26.047 -5.102 -2.871 1 89.38 453 VAL B N 1
ATOM 7193 C CA . VAL B 1 453 ? -27.094 -5.785 -2.111 1 89.38 453 VAL B CA 1
ATOM 7194 C C . VAL B 1 453 ? -26.453 -6.707 -1.074 1 89.38 453 VAL B C 1
ATOM 7196 O O . VAL B 1 453 ? -25.312 -7.129 -1.23 1 89.38 453 VAL B O 1
ATOM 7199 N N . PRO B 1 454 ? -27.219 -6.926 0.004 1 90 454 PRO B N 1
ATOM 7200 C CA . PRO B 1 454 ? -26.672 -7.844 1.011 1 90 454 PRO B CA 1
ATOM 7201 C C . PRO B 1 454 ? -26.359 -9.219 0.44 1 90 454 PRO B C 1
ATOM 7203 O O . PRO B 1 454 ? -27.047 -9.695 -0.465 1 90 454 PRO B O 1
ATOM 7206 N N . PHE B 1 455 ? -25.328 -9.734 0.975 1 93.06 455 PHE B N 1
ATOM 7207 C CA . PHE B 1 455 ? -24.891 -11.039 0.503 1 93.06 455 PHE B CA 1
ATOM 7208 C C . PHE B 1 455 ? -25.938 -12.109 0.8 1 93.06 455 PHE B C 1
ATOM 7210 O O . PHE B 1 455 ? -26.547 -12.109 1.872 1 93.06 455 PHE B O 1
ATOM 7217 N N . GLY B 1 456 ? -26.219 -12.977 -0.137 1 88.12 456 GLY B N 1
ATOM 7218 C CA . GLY B 1 456 ? -27.234 -14.016 -0.006 1 88.12 456 GLY B CA 1
ATOM 7219 C C . GLY B 1 456 ? -28.547 -13.664 -0.667 1 88.12 456 GLY B C 1
ATOM 7220 O O . GLY B 1 456 ? -29.438 -14.508 -0.758 1 88.12 456 GLY B O 1
ATOM 7221 N N . THR B 1 457 ? -28.719 -12.5 -1.172 1 87.56 457 THR B N 1
ATOM 7222 C CA . THR B 1 457 ? -29.953 -12.047 -1.801 1 87.56 457 THR B CA 1
ATOM 7223 C C . THR B 1 457 ? -30.219 -12.82 -3.09 1 87.56 457 THR B C 1
ATOM 7225 O O . THR B 1 457 ? -31.359 -13.164 -3.389 1 87.56 457 THR B O 1
ATOM 7228 N N . LEU B 1 458 ? -29.141 -13.047 -3.85 1 86.44 458 LEU B N 1
ATOM 7229 C CA . LEU B 1 458 ? -29.312 -13.703 -5.141 1 86.44 458 LEU B CA 1
ATOM 7230 C C . LEU B 1 458 ? -29.422 -15.219 -4.973 1 86.44 458 LEU B C 1
ATOM 7232 O O . LEU B 1 458 ? -30.031 -15.891 -5.801 1 86.44 458 LEU B O 1
ATOM 7236 N N . THR B 1 459 ? -28.875 -15.797 -3.939 1 80.56 459 THR B N 1
ATOM 7237 C CA . THR B 1 459 ? -28.891 -17.25 -3.764 1 80.56 459 THR B CA 1
ATOM 7238 C C . THR B 1 459 ? -30.078 -17.672 -2.912 1 80.56 459 THR B C 1
ATOM 7240 O O . THR B 1 459 ? -30.484 -18.844 -2.936 1 80.56 459 THR B O 1
ATOM 7243 N N . ARG B 1 460 ? -30.781 -17 -1.998 1 67.56 460 ARG B N 1
ATOM 7244 C CA . ARG B 1 460 ? -31.891 -17.359 -1.132 1 67.56 460 ARG B CA 1
ATOM 7245 C C . ARG B 1 460 ? -33.219 -17.281 -1.882 1 67.56 460 ARG B C 1
ATOM 7247 O O . ARG B 1 460 ? -34.281 -17.609 -1.335 1 67.56 460 ARG B O 1
ATOM 7254 N N . ARG B 1 461 ? -33.312 -16.953 -3.096 1 49.69 461 ARG B N 1
ATOM 7255 C CA . ARG B 1 461 ? -34.625 -16.984 -3.697 1 49.69 461 ARG B CA 1
ATOM 7256 C C . ARG B 1 461 ? -35.062 -18.422 -4.004 1 49.69 461 ARG B C 1
ATOM 7258 O O . ARG B 1 461 ? -34.25 -19.234 -4.438 1 49.69 461 ARG B O 1
#